Protein AF-A0AAU9IWR4-F1 (afdb_monomer_lite)

Radius of gyration: 35.91 Å; chains: 1; bounding box: 91×92×121 Å

Organism: NCBI:txid1481888

Foldseek 3Di:
DVVVVVVVVVVVVVVVVCVVVVCVDPVNVPDDPVVVCVCPPVVNVVVVVVVVVQVVVLCLDDPPVPDDDCPLVNDDQDDQDDVVVLLVLLLLQPADQQPPDPSHDAFQEEEEEAFPLLCRVVNNVVSVVVQQPDPPPVDGFAEQEDEVVVLPQLAPVSVLVVNLCSLLLSCLLQQCDDDPNHGLDFLVNLVCLVVVVDPQLVVVVLLLVQLVCCLVVHADQPDDVVLSVQSVVLSVVQVPDDPVDRRDSPCLQSQLLSRLVVPVVHPDSRSSSSSSSLSSVVRSVQVVQLVVDDPVCVVDSDDLSLSSVVSSQSSLCVQQQLHPPRDPPSPDDGHRYEYEYHALCVLVVNPNHPCSSVVNVLSVCVVRFDPDPHRSGHHYYYYHHLCCCLQPVSCVVNVHDSPRHHYHHRHAADDLVSQCVSCVSRHPSVLSVLCCVQFNRSSSSVCLLRCCQSVPPDPRRRNVCVSLLHDPSSVVVLVLVVVLVVCLCVDPLCVVCVVVVNSVLASLLVLVVCLVQLFKFAQPDPNNVVQCSRSSNVSCSVSSQWDQDNPRRMIGGSTSVSSSSSVVVSVVVVVVDDPVRVVVSVVCCVPPGDDPPPGRPPVVVVVVVVVVVVVVVPDDDPPVDDPDPDDDDDPVPDDPDDPDPPPDPPFDWDQDPVGDTDGDDDVCCVVCVVVVVVVCVVVDDDPPPPPDPPPCVVDDDDDQDPVNVVVVVVVVVPDPPDPDDDPPVPPVVPPCPPVVVLVVLVVVVCVVVVVCPPDDDDSVVSVVVVVVVVVVVVVVD

Sequence (781 aa):
MRLLKEVFQSAGRQLKKFRREFYKHPYFQSLGPKEMRVRMSWAKLADGHRIMEALFWSGWIRFSGHEKAVGKDAFYWPFYSNPRYNREITKFMFSFRAEDSSNRNINNLMIITGPESAGKSWLLKHNLEKFRKATPNKINPFLVYMDLKSCHSLSFDTFLDNYENTFIDYLSARSVEMFKNQQVLTPESVFDVFFFNHDKLYHELKLFEILQHAVKGEGLLWIDEERREAVRNILGKWGNRKYKETPIFDSWNELCKALAPQYKELESQHAREVKSAFSIFRSLLIQEEHDEAPPAYEASLYRTGLKMHDFLLDVMNLIGGYHQMSSTEENIEYPHALIVLENLQSLTHLETCENRAKNFFEHLAVRLYNEEAWRDHIPVIIESNDNVYFNTLIYDDLSIFETSFTSIEWKGVETNSDIQNWLQHIFNERHSEIIAKEIGGNIHHLRIFTEGIINSKEKEPNFLVHLKCKGKEWDEEYNKFLHKVNSLYLRDEVAHLVEKNTIDHTIFNTMENFIWAIGEIRTPEAVGEEIKNMSIMRAMLKAGLLYDEKHNEYMQVSSHVYHHFFKRYTAEIWKKMSIVDKIDYRMWRVFNGFRWVGLRIKGNREEHQRFETIKTQRDWDEDLYSFNLGKREDPRRFSRYRMMDGKLNNMPAHYGPRGRWKLILSPRVLFMGPFLAFAHGIMGYPYKWLHQPYQYMKEGSTEVSPVTRWIKWLHRRRVVPSILPDYNAEFYGGQFKDEFEKGLLKIAYMDNNPQMVTRTIKWRYVRKWAKNLREQLKNKS

Structure (mmCIF, N/CA/C/O backbone):
data_AF-A0AAU9IWR4-F1
#
_entry.id   AF-A0AAU9IWR4-F1
#
loop_
_atom_site.group_PDB
_atom_site.id
_atom_site.type_symbol
_atom_site.label_atom_id
_atom_site.label_alt_id
_atom_site.label_comp_id
_atom_site.label_asym_id
_atom_site.label_entity_id
_atom_site.label_seq_id
_atom_site.pdbx_PDB_ins_code
_atom_site.Cartn_x
_atom_site.Cartn_y
_atom_site.Cartn_z
_atom_site.occupancy
_atom_site.B_iso_or_equiv
_atom_site.auth_seq_id
_atom_site.auth_comp_id
_atom_site.auth_asym_id
_atom_site.auth_atom_id
_atom_site.pdbx_PDB_model_num
ATOM 1 N N . MET A 1 1 ? -20.500 9.452 69.861 1.00 42.75 1 MET A N 1
ATOM 2 C CA . MET A 1 1 ? -20.162 10.895 69.739 1.00 42.75 1 MET A CA 1
ATOM 3 C C . MET A 1 1 ? -18.664 11.207 69.820 1.00 42.75 1 MET A C 1
ATOM 5 O O . MET A 1 1 ? -18.196 11.967 68.983 1.00 42.75 1 MET A O 1
ATOM 9 N N . ARG A 1 2 ? -17.892 10.637 70.762 1.00 39.75 2 ARG A N 1
ATOM 10 C CA . ARG A 1 2 ? -16.442 10.908 70.917 1.00 39.75 2 ARG A CA 1
ATOM 11 C C . ARG A 1 2 ? -15.610 10.590 69.657 1.00 39.75 2 ARG A C 1
ATOM 13 O O . ARG A 1 2 ? -14.862 11.442 69.200 1.00 39.75 2 ARG A O 1
ATOM 20 N N . LEU A 1 3 ? -15.872 9.440 69.029 1.00 34.50 3 LEU A N 1
ATOM 21 C CA . LEU A 1 3 ? -15.207 8.996 67.794 1.00 34.50 3 LEU A CA 1
ATOM 22 C C . LEU A 1 3 ? -15.456 9.941 66.600 1.00 34.50 3 LEU A C 1
ATOM 24 O O . LEU A 1 3 ? -14.546 10.284 65.858 1.00 34.50 3 LEU A O 1
ATOM 28 N N . LEU A 1 4 ? -16.693 10.424 66.447 1.00 35.47 4 LEU A N 1
ATOM 29 C CA . LEU A 1 4 ? -17.072 11.384 65.402 1.00 35.47 4 LEU A CA 1
ATOM 30 C C . LEU A 1 4 ? -16.362 12.730 65.593 1.00 35.47 4 LEU A C 1
ATOM 32 O O . LEU A 1 4 ? -15.882 13.320 64.629 1.00 35.47 4 LEU A O 1
ATOM 36 N N . LYS A 1 5 ? -16.233 13.189 66.843 1.00 46.84 5 LYS A N 1
ATOM 37 C CA . LYS A 1 5 ? -15.509 14.421 67.179 1.00 46.84 5 LYS A CA 1
ATOM 38 C C . LYS A 1 5 ? -14.016 14.304 66.849 1.00 46.84 5 LYS A C 1
ATOM 40 O O . LYS A 1 5 ? -13.448 15.249 66.309 1.00 46.84 5 LYS A O 1
ATOM 45 N N . GLU A 1 6 ? -13.402 13.150 67.098 1.00 44.50 6 GLU A N 1
ATOM 46 C CA . GLU A 1 6 ? -12.001 12.882 66.743 1.00 44.50 6 GLU A CA 1
ATOM 47 C C . GLU A 1 6 ? -11.782 12.783 65.230 1.00 44.50 6 GLU A C 1
ATOM 49 O O . GLU A 1 6 ? -10.820 13.358 64.720 1.00 44.50 6 GLU A O 1
ATOM 54 N N . VAL A 1 7 ? -12.706 12.157 64.494 1.00 43.25 7 VAL A N 1
ATOM 55 C CA . VAL A 1 7 ? -12.673 12.107 63.023 1.00 43.25 7 VAL A CA 1
ATOM 56 C C . VAL A 1 7 ? -12.774 13.515 62.428 1.00 43.25 7 VAL A C 1
ATOM 58 O O . VAL A 1 7 ? -11.948 13.879 61.592 1.00 43.25 7 VAL A O 1
ATOM 61 N N . PHE A 1 8 ? -13.697 14.356 62.907 1.00 42.75 8 PHE A N 1
ATOM 62 C CA . PHE A 1 8 ? -13.815 15.743 62.440 1.00 42.75 8 PHE A CA 1
ATOM 63 C C . PHE A 1 8 ? -12.611 16.610 62.824 1.00 42.75 8 PHE A C 1
ATOM 65 O O . PHE A 1 8 ? -12.175 17.450 62.037 1.00 42.75 8 PHE A O 1
ATOM 72 N N . GLN A 1 9 ? -12.019 16.396 64.001 1.00 48.06 9 GLN A N 1
ATOM 73 C CA . GLN A 1 9 ? -10.803 17.102 64.411 1.00 48.06 9 GLN A CA 1
ATOM 74 C C . GLN A 1 9 ? -9.561 16.641 63.640 1.00 48.06 9 GLN A C 1
ATOM 76 O O . GLN A 1 9 ? -8.664 17.450 63.397 1.00 48.06 9 GLN A O 1
ATOM 81 N N . SER A 1 10 ? -9.485 15.366 63.259 1.00 41.72 10 SER A N 1
ATOM 82 C CA . SER A 1 10 ? -8.408 14.830 62.424 1.00 41.72 10 SER A CA 1
ATOM 83 C C . SER A 1 10 ? -8.534 15.333 60.984 1.00 41.72 10 SER A C 1
ATOM 85 O O . SER A 1 10 ? -7.574 15.876 60.436 1.00 41.72 10 SER A O 1
ATOM 87 N N . ALA A 1 11 ? -9.748 15.306 60.423 1.00 38.31 11 ALA A N 1
ATOM 88 C CA . ALA A 1 11 ? -10.059 15.894 59.122 1.00 38.31 11 ALA A CA 1
ATOM 89 C C . ALA A 1 11 ? -9.767 17.403 59.098 1.00 38.31 11 ALA A C 1
ATOM 91 O O . ALA A 1 11 ? -9.121 17.892 58.177 1.00 38.31 11 ALA A O 1
ATOM 92 N N . GLY A 1 12 ? -10.142 18.139 60.150 1.00 43.28 12 GLY A N 1
ATOM 93 C CA . GLY A 1 12 ? -9.833 19.562 60.294 1.00 43.28 12 GLY A CA 1
ATOM 94 C C . GLY A 1 12 ? -8.331 19.850 60.380 1.00 43.28 12 GLY A C 1
ATOM 95 O O . GLY A 1 12 ? -7.862 20.821 59.787 1.00 43.28 12 GLY A O 1
ATOM 96 N N . ARG A 1 13 ? -7.553 18.995 61.061 1.00 49.06 13 ARG A N 1
ATOM 97 C CA . ARG A 1 13 ? -6.082 19.089 61.122 1.00 49.06 13 ARG A CA 1
ATOM 98 C C . ARG A 1 13 ? -5.434 18.808 59.767 1.00 49.06 13 ARG A C 1
ATOM 100 O O . ARG A 1 13 ? -4.553 19.568 59.363 1.00 49.06 13 ARG A O 1
ATOM 107 N N . GLN A 1 14 ? -5.903 17.792 59.042 1.00 41.22 14 GLN A N 1
ATOM 108 C CA . GLN A 1 14 ? -5.443 17.501 57.683 1.00 41.22 14 GLN A CA 1
ATOM 109 C C . GLN A 1 14 ? -5.806 18.623 56.706 1.00 41.22 14 GLN A C 1
ATOM 111 O O . GLN A 1 14 ? -4.945 19.043 55.944 1.00 41.22 14 GLN A O 1
ATOM 116 N N . LEU A 1 15 ? -7.006 19.208 56.797 1.00 41.53 15 LEU A N 1
ATOM 117 C CA . LEU A 1 15 ? -7.405 20.362 55.980 1.00 41.53 15 LEU A CA 1
ATOM 118 C C . LEU A 1 15 ? -6.552 21.606 56.270 1.00 41.53 15 LEU A C 1
ATOM 120 O O . LEU A 1 15 ? -6.244 22.380 55.365 1.00 41.53 15 LEU A O 1
ATOM 124 N N . LYS A 1 16 ? -6.157 21.812 57.534 1.00 46.56 16 LYS A N 1
ATOM 125 C CA . LYS A 1 16 ? -5.281 22.922 57.948 1.00 46.56 16 LYS A CA 1
ATOM 126 C C . LYS A 1 16 ? -3.847 22.727 57.452 1.00 46.56 16 LYS A C 1
ATOM 128 O O . LYS A 1 16 ? -3.220 23.703 57.043 1.00 46.56 16 LYS A O 1
ATOM 133 N N . LYS A 1 17 ? -3.347 21.485 57.477 1.00 45.41 17 LYS A N 1
ATOM 134 C CA . LYS A 1 17 ? -2.038 21.109 56.921 1.00 45.41 17 LYS A CA 1
ATOM 135 C C . LYS A 1 17 ? -2.038 21.255 55.399 1.00 45.41 17 LYS A C 1
ATOM 137 O O . LYS A 1 17 ? -1.175 21.946 54.871 1.00 45.41 17 LYS A O 1
ATOM 142 N N . PHE A 1 18 ? -3.081 20.743 54.742 1.00 43.72 18 PHE A N 1
ATOM 143 C CA . PHE A 1 18 ? -3.319 20.910 53.313 1.00 43.72 18 PHE A CA 1
ATOM 144 C C . PHE A 1 18 ? -3.345 22.393 52.951 1.00 43.72 18 PHE A C 1
ATOM 146 O O . PHE A 1 18 ? -2.505 22.807 52.179 1.00 43.72 18 PHE A O 1
ATOM 153 N N . ARG A 1 19 ? -4.159 23.245 53.596 1.00 47.81 19 ARG A N 1
ATOM 154 C CA . ARG A 1 19 ? -4.144 24.705 53.350 1.00 47.81 19 ARG A CA 1
ATOM 155 C C . ARG A 1 19 ? -2.747 25.322 53.483 1.00 47.81 19 ARG A C 1
ATOM 157 O O . ARG A 1 19 ? -2.350 26.083 52.612 1.00 47.81 19 ARG A O 1
ATOM 164 N N . ARG A 1 20 ? -1.992 25.008 54.542 1.00 50.09 20 ARG A N 1
ATOM 165 C CA . ARG A 1 20 ? -0.653 25.590 54.771 1.00 50.09 20 ARG A CA 1
ATOM 166 C C . ARG A 1 20 ? 0.386 25.184 53.724 1.00 50.09 20 ARG A C 1
ATOM 168 O O . ARG A 1 20 ? 1.248 25.999 53.412 1.00 50.09 20 ARG A O 1
ATOM 175 N N . GLU A 1 21 ? 0.320 23.960 53.212 1.00 48.56 21 GLU A N 1
ATOM 176 C CA . GLU A 1 21 ? 1.231 23.469 52.166 1.00 48.56 21 GLU A CA 1
ATOM 177 C C . GLU A 1 21 ? 0.740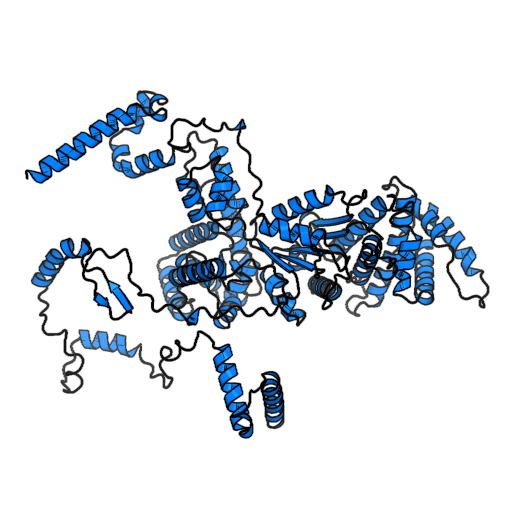 23.849 50.757 1.00 48.56 21 GLU A C 1
ATOM 179 O O . GLU A 1 21 ? 1.536 24.211 49.898 1.00 48.56 21 GLU A O 1
ATOM 184 N N . PHE A 1 22 ? -0.574 23.904 50.551 1.00 48.25 22 PHE A N 1
ATOM 185 C CA . PHE A 1 22 ? -1.238 24.266 49.298 1.00 48.25 22 PHE A CA 1
ATOM 186 C C . PHE A 1 22 ? -0.957 25.717 48.877 1.00 48.25 22 PHE A C 1
ATOM 188 O O . PHE A 1 22 ? -0.695 25.966 47.707 1.00 48.25 22 PHE A O 1
ATOM 195 N N . TYR A 1 23 ? -0.894 26.677 49.813 1.00 46.94 23 TYR A N 1
ATOM 196 C CA . TYR A 1 23 ? -0.495 28.065 49.500 1.00 46.94 23 TYR A CA 1
ATOM 197 C C . TYR A 1 23 ? 0.998 28.234 49.165 1.00 46.94 23 TYR A C 1
ATOM 199 O O . TYR A 1 23 ? 1.390 29.275 48.641 1.00 46.94 23 TYR A O 1
ATOM 207 N N . LYS A 1 24 ? 1.842 27.240 49.467 1.00 45.66 24 LYS A N 1
ATOM 208 C CA . LYS A 1 24 ? 3.279 27.269 49.144 1.00 45.66 24 LYS A CA 1
ATOM 209 C C . LYS A 1 24 ? 3.596 26.676 47.771 1.00 45.66 24 LYS A C 1
ATOM 211 O O . LYS A 1 24 ? 4.747 26.714 47.354 1.00 45.66 24 LYS A O 1
ATOM 216 N N . HIS A 1 25 ? 2.600 26.135 47.074 1.00 45.56 25 HIS A N 1
ATOM 217 C CA . HIS A 1 25 ? 2.794 25.552 45.756 1.00 45.56 25 HIS A CA 1
ATOM 218 C C . HIS A 1 25 ? 2.997 26.663 44.700 1.00 45.56 25 HIS A C 1
ATOM 220 O O . HIS A 1 25 ? 2.195 27.604 44.668 1.00 45.56 25 HIS A O 1
ATOM 226 N N . PRO A 1 26 ? 3.997 26.556 43.802 1.00 44.19 26 PRO A N 1
ATOM 227 C CA . PRO A 1 26 ? 4.338 27.600 42.824 1.00 44.19 26 PRO A CA 1
ATOM 228 C C . PRO A 1 26 ? 3.153 28.079 41.968 1.00 44.19 26 PRO A C 1
ATOM 230 O O . PRO A 1 26 ? 3.001 29.270 41.713 1.00 44.19 26 PRO A O 1
ATOM 233 N N . TYR A 1 27 ? 2.243 27.165 41.610 1.00 45.75 27 TYR A N 1
ATOM 234 C CA . TYR A 1 27 ? 0.993 27.482 40.902 1.00 45.75 27 TYR A CA 1
ATOM 235 C C . TYR A 1 27 ? 0.122 28.514 41.645 1.00 45.75 27 TYR A C 1
ATOM 237 O O . TYR A 1 27 ? -0.344 29.482 41.050 1.00 45.75 27 TYR A O 1
ATOM 245 N N . PHE A 1 28 ? -0.064 28.371 42.961 1.00 46.31 28 PHE A N 1
ATOM 246 C CA . PHE A 1 28 ? -0.922 29.272 43.741 1.00 46.31 28 PHE A CA 1
ATOM 247 C C . PHE A 1 28 ? -0.252 30.598 44.091 1.00 46.31 28 PHE A C 1
ATOM 249 O O . PHE A 1 28 ? -0.954 31.567 44.366 1.00 46.31 28 PHE A O 1
ATOM 256 N N . GLN A 1 29 ? 1.079 30.651 44.043 1.00 48.44 29 GLN A N 1
ATOM 257 C CA . GLN A 1 29 ? 1.839 31.895 44.172 1.00 48.44 29 GLN A CA 1
ATOM 258 C C . GLN A 1 29 ? 1.747 32.763 42.909 1.00 48.44 29 GLN A C 1
ATOM 260 O O . GLN A 1 29 ? 1.870 33.979 43.006 1.00 48.44 29 GLN A O 1
ATOM 265 N N . SER A 1 30 ? 1.484 32.153 41.746 1.00 43.84 30 SER A N 1
ATOM 266 C CA . SER A 1 30 ? 1.306 32.864 40.470 1.00 43.84 30 SER A CA 1
ATOM 267 C C . SER A 1 30 ? -0.070 33.527 40.300 1.00 43.84 30 SER A C 1
ATOM 269 O O . SER A 1 30 ? -0.239 34.375 39.428 1.00 43.84 30 SER A O 1
ATOM 271 N N . LEU A 1 31 ? -1.055 33.171 41.136 1.00 44.12 31 LEU A N 1
ATOM 272 C CA . LEU A 1 31 ? -2.422 33.687 41.049 1.00 44.12 31 LEU A CA 1
ATOM 273 C C . LEU A 1 31 ? -2.608 34.926 41.931 1.00 44.12 31 LEU A C 1
ATOM 275 O O . LEU A 1 31 ? -2.275 34.927 43.117 1.00 44.12 31 LEU A O 1
ATOM 279 N N . GLY A 1 32 ? -3.219 35.974 41.374 1.00 59.28 32 GLY A N 1
ATOM 280 C CA . GLY A 1 32 ? -3.501 37.198 42.121 1.00 59.28 32 GLY A CA 1
ATOM 281 C C . GLY A 1 32 ? -4.521 36.980 43.259 1.00 59.28 32 GLY A C 1
ATOM 282 O O . GLY A 1 32 ? -5.422 36.141 43.141 1.00 59.28 32 GLY A O 1
ATOM 283 N N . PRO A 1 33 ? -4.494 37.781 44.347 1.00 54.53 33 PRO A N 1
ATOM 284 C CA . PRO A 1 33 ? -5.391 37.611 45.501 1.00 54.53 33 PRO A CA 1
ATOM 285 C C . PRO A 1 33 ? -6.890 37.660 45.161 1.00 54.53 33 PRO A C 1
ATOM 287 O O . PRO A 1 33 ? -7.707 37.036 45.842 1.00 54.53 33 PRO A O 1
ATOM 290 N N . LYS A 1 34 ? -7.265 38.401 44.107 1.00 53.62 34 LYS A N 1
ATOM 291 C CA . LYS A 1 34 ? -8.643 38.472 43.592 1.00 53.62 34 LYS A CA 1
ATOM 292 C C . LYS A 1 34 ? -9.045 37.196 42.844 1.00 53.62 34 LYS A C 1
ATOM 294 O O . LYS A 1 34 ? -10.134 36.685 43.090 1.00 53.62 34 LYS A O 1
ATOM 299 N N . GLU A 1 35 ? -8.174 36.641 42.002 1.00 49.44 35 GLU A N 1
ATOM 300 C CA . GLU A 1 35 ? -8.436 35.389 41.271 1.00 49.44 35 GLU A CA 1
ATOM 301 C C . GLU A 1 35 ? -8.562 34.198 42.216 1.00 49.44 35 GLU A C 1
ATOM 303 O O . GLU A 1 35 ? -9.459 33.368 42.062 1.00 49.44 35 GLU A O 1
ATOM 308 N N . MET A 1 36 ? -7.724 34.156 43.252 1.00 52.50 36 MET A N 1
ATOM 309 C CA . MET A 1 36 ? -7.782 33.125 44.283 1.00 52.50 36 MET A CA 1
ATOM 310 C C . MET A 1 36 ? -9.123 33.151 45.033 1.00 52.50 36 MET A C 1
ATOM 312 O O . MET A 1 36 ? -9.721 32.106 45.286 1.00 52.50 36 MET A O 1
ATOM 316 N N . ARG A 1 37 ? -9.653 34.349 45.317 1.00 55.03 37 ARG A N 1
ATOM 317 C CA . ARG A 1 37 ? -10.965 34.541 45.958 1.00 55.03 37 ARG A CA 1
ATOM 318 C C . ARG A 1 37 ? -12.129 34.129 45.047 1.00 55.03 37 ARG A C 1
ATOM 320 O O . ARG A 1 37 ? -13.080 33.515 45.519 1.00 55.03 37 ARG A O 1
ATOM 327 N N . VAL A 1 38 ? -12.031 34.411 43.745 1.00 53.22 38 VAL A N 1
ATOM 328 C CA . VAL A 1 38 ? -13.028 34.027 42.726 1.00 53.22 38 VAL A CA 1
ATOM 329 C C . VAL A 1 38 ? -13.029 32.516 42.461 1.00 53.22 38 VAL A C 1
ATOM 331 O O . VAL A 1 38 ? -14.089 31.930 42.231 1.00 53.22 38 VAL A O 1
ATOM 334 N N . ARG A 1 39 ? -11.862 31.858 42.503 1.00 50.59 39 ARG A N 1
ATOM 335 C CA . ARG A 1 39 ? -11.739 30.398 42.342 1.00 50.59 39 ARG A CA 1
ATOM 336 C C . ARG A 1 39 ? -12.158 29.624 43.604 1.00 50.59 39 ARG A C 1
ATOM 338 O O . ARG A 1 39 ? -12.639 28.505 43.470 1.00 50.59 39 ARG A O 1
ATOM 345 N N . MET A 1 40 ? -12.063 30.225 44.795 1.00 50.75 40 MET A N 1
ATOM 346 C CA . MET A 1 40 ? -12.466 29.623 46.082 1.00 50.75 40 MET A CA 1
ATOM 347 C C . MET A 1 40 ? -13.878 30.006 46.569 1.00 50.75 40 MET A C 1
ATOM 349 O O . MET A 1 40 ? -14.177 29.860 47.756 1.00 50.75 40 MET A O 1
ATOM 353 N N . SER A 1 41 ? -14.767 30.499 45.700 1.00 56.78 41 SER A N 1
ATOM 354 C CA . SER A 1 41 ? -16.156 30.749 46.107 1.00 56.78 41 SER A CA 1
ATOM 355 C C . SER A 1 41 ? -16.853 29.439 46.515 1.00 56.78 41 SER A C 1
ATOM 357 O O . SER A 1 41 ? -16.604 28.379 45.940 1.00 56.78 41 SER A O 1
ATOM 359 N N . TRP A 1 42 ? -17.742 29.495 47.512 1.00 46.75 42 TRP A N 1
ATOM 360 C CA . TRP A 1 42 ? -18.445 28.313 48.038 1.00 46.75 42 TRP A CA 1
ATOM 361 C C . TRP A 1 42 ? -19.226 27.536 46.965 1.00 46.75 42 TRP A C 1
ATOM 363 O O . TRP A 1 42 ? -19.269 26.309 47.009 1.00 46.75 42 TRP A O 1
ATOM 373 N N . ALA A 1 43 ? -19.762 28.233 45.959 1.00 48.38 43 ALA A N 1
ATOM 374 C CA . ALA A 1 43 ? -20.432 27.622 44.811 1.00 48.38 43 ALA A CA 1
ATOM 375 C C . ALA A 1 43 ? -19.481 26.762 43.952 1.00 48.38 43 ALA A C 1
ATOM 377 O O . ALA A 1 43 ? -19.881 25.718 43.452 1.00 48.38 43 ALA A O 1
ATOM 378 N N . LYS A 1 44 ? -18.205 27.154 43.834 1.00 49.41 44 LYS A N 1
ATOM 379 C CA . LYS A 1 44 ? -17.159 26.387 43.138 1.00 49.41 44 LYS A CA 1
ATOM 380 C C . LYS A 1 44 ? -16.558 25.277 44.009 1.00 49.41 44 LYS A C 1
ATOM 382 O O . LYS A 1 44 ? -16.190 24.231 43.492 1.00 49.41 44 LYS A O 1
ATOM 387 N N . LEU A 1 45 ? -16.521 25.463 45.331 1.00 46.03 45 LEU A N 1
ATOM 388 C CA . LEU A 1 45 ? -16.143 24.425 46.304 1.00 46.03 45 LEU A CA 1
ATOM 389 C C . LEU A 1 45 ? -17.150 23.264 46.377 1.00 46.03 45 LEU A C 1
ATOM 391 O O . LEU A 1 45 ? -16.740 22.142 46.666 1.00 46.03 45 LEU A O 1
ATOM 395 N N . ALA A 1 46 ? -18.435 23.501 46.092 1.00 48.66 46 ALA A N 1
ATOM 396 C CA . ALA A 1 46 ? -19.436 22.439 45.940 1.00 48.66 46 ALA A CA 1
ATOM 397 C C . ALA A 1 46 ? -19.165 21.556 44.701 1.00 48.66 46 ALA A C 1
ATOM 399 O O . ALA A 1 46 ? -19.360 20.345 44.752 1.00 48.66 46 ALA A O 1
ATOM 400 N N . ASP A 1 47 ? -18.579 22.136 43.649 1.00 46.66 47 ASP A N 1
ATOM 401 C CA . ASP A 1 47 ? -17.952 21.437 42.515 1.00 46.66 47 ASP A CA 1
ATOM 402 C C . ASP A 1 47 ? -16.501 20.992 42.824 1.00 46.66 47 ASP A C 1
ATOM 404 O O . ASP A 1 47 ? -15.702 20.706 41.928 1.00 46.66 47 ASP A O 1
ATOM 408 N N . GLY A 1 48 ? -16.133 20.910 44.107 1.00 42.47 48 GLY A N 1
ATOM 409 C CA . GLY A 1 48 ? -14.768 20.695 44.585 1.00 42.47 48 GLY A CA 1
ATOM 410 C C . GLY A 1 48 ? -14.102 19.423 44.064 1.00 42.47 48 GLY A C 1
ATOM 411 O O . GLY A 1 48 ? -12.884 19.406 43.935 1.00 42.47 48 GLY A O 1
ATOM 412 N N . HIS A 1 49 ? -14.868 18.397 43.677 1.00 45.75 49 HIS A N 1
ATOM 413 C CA . HIS A 1 49 ? -14.323 17.222 42.988 1.00 45.75 49 HIS A CA 1
ATOM 414 C C . HIS A 1 49 ? -13.724 17.588 41.628 1.00 45.75 49 HIS A C 1
ATOM 416 O O . HIS A 1 49 ? -12.615 17.171 41.325 1.00 45.75 49 HIS A O 1
ATOM 422 N N . ARG A 1 50 ? -14.411 18.421 40.835 1.00 43.12 50 ARG A N 1
ATOM 423 C CA . ARG A 1 50 ? -13.933 18.867 39.519 1.00 43.12 50 ARG A CA 1
ATOM 424 C C . ARG A 1 50 ? -12.755 19.819 39.629 1.00 43.12 50 ARG A C 1
ATOM 426 O O . ARG A 1 50 ? -11.905 19.795 38.756 1.00 43.12 50 ARG A O 1
ATOM 433 N N . ILE A 1 51 ? -12.694 20.638 40.679 1.00 43.31 51 ILE A N 1
ATOM 434 C CA . ILE A 1 51 ? -11.558 21.539 40.925 1.00 43.31 51 ILE A CA 1
ATOM 435 C C . ILE A 1 51 ? -10.357 20.767 41.466 1.00 43.31 51 ILE A C 1
ATOM 437 O O . ILE A 1 51 ? -9.245 21.044 41.049 1.00 43.31 51 ILE A O 1
ATOM 441 N N . MET A 1 52 ? -10.554 19.788 42.349 1.00 46.53 52 MET A N 1
ATOM 442 C CA . MET A 1 52 ? -9.474 18.927 42.842 1.00 46.53 52 MET A CA 1
ATOM 443 C C . MET A 1 52 ? -8.966 17.974 41.760 1.00 46.53 52 MET A C 1
ATOM 445 O O . MET A 1 52 ? -7.760 17.787 41.669 1.00 46.53 52 MET A O 1
ATOM 449 N N . GLU A 1 53 ? -9.845 17.434 40.908 1.00 44.12 53 GLU A N 1
ATOM 450 C CA . GLU A 1 53 ? -9.455 16.753 39.669 1.00 44.12 53 GLU A CA 1
ATOM 451 C C . GLU A 1 53 ? -8.706 17.721 38.764 1.00 44.12 53 GLU A C 1
ATOM 453 O O . GLU A 1 53 ? -7.564 17.455 38.420 1.00 44.12 53 GLU A O 1
ATOM 458 N N . ALA A 1 54 ? -9.291 18.870 38.421 1.00 42.31 54 ALA A N 1
ATOM 459 C CA . ALA A 1 54 ? -8.630 19.848 37.570 1.00 42.31 54 ALA A CA 1
ATOM 460 C C . ALA A 1 54 ? -7.284 20.293 38.145 1.00 42.31 54 ALA A C 1
ATOM 462 O O . ALA A 1 54 ? -6.391 20.480 37.354 1.00 42.31 54 ALA A O 1
ATOM 463 N N . LEU A 1 55 ? -7.091 20.388 39.464 1.00 42.34 55 LEU A N 1
ATOM 464 C CA . LEU A 1 55 ? -5.810 20.716 40.103 1.00 42.34 55 LEU A CA 1
ATOM 465 C C . LEU A 1 55 ? -4.809 19.555 40.115 1.00 42.34 55 LEU A C 1
ATOM 467 O O . LEU A 1 55 ? -3.609 19.789 40.001 1.00 42.34 55 LEU A O 1
ATOM 471 N N . PHE A 1 56 ? -5.280 18.312 40.253 1.00 45.41 56 PHE A N 1
ATOM 472 C CA . PHE A 1 56 ? -4.442 17.119 40.101 1.00 45.41 56 PHE A CA 1
ATOM 473 C C . PHE A 1 56 ? -3.994 16.924 38.645 1.00 45.41 56 PHE A C 1
ATOM 475 O O . PHE A 1 56 ? -2.882 16.456 38.419 1.00 45.41 56 PHE A O 1
ATOM 482 N N . TRP A 1 57 ? -4.841 17.303 37.682 1.00 44.25 57 TRP A N 1
ATOM 483 C CA . TRP A 1 57 ? -4.622 17.131 36.241 1.00 44.25 57 TRP A CA 1
ATOM 484 C C . TRP A 1 57 ? -4.058 18.384 35.543 1.00 44.25 57 TRP A C 1
ATOM 486 O O . TRP A 1 57 ? -3.425 18.254 34.503 1.00 44.25 57 TRP A O 1
ATOM 496 N N . SER A 1 58 ? -4.228 19.593 36.098 1.00 40.12 58 SER A N 1
ATOM 497 C CA . SER A 1 58 ? -3.632 20.848 35.594 1.00 40.12 58 SER A CA 1
ATOM 498 C C . SER A 1 58 ? -2.155 20.968 35.951 1.00 40.12 58 SER A C 1
ATOM 500 O O . SER A 1 58 ? -1.472 21.868 35.466 1.00 40.12 58 SER A O 1
ATOM 502 N N . GLY A 1 59 ? -1.646 20.067 36.795 1.00 44.41 59 GLY A N 1
ATOM 503 C CA . GLY A 1 59 ? -0.223 19.809 36.961 1.00 44.41 59 GLY A CA 1
ATOM 504 C C . GLY A 1 59 ? 0.335 19.076 35.743 1.00 44.41 59 GLY A C 1
ATOM 505 O O . GLY A 1 59 ? 0.783 17.940 35.850 1.00 44.41 59 GLY A O 1
ATOM 506 N N . TRP A 1 60 ? 0.319 19.722 34.577 1.00 46.19 60 TRP A N 1
ATOM 507 C CA . TRP A 1 60 ? 0.956 19.230 33.349 1.00 46.19 60 TRP A CA 1
ATOM 508 C C . TRP A 1 60 ? 2.486 19.106 33.471 1.00 46.19 60 TRP A C 1
ATOM 510 O O . TRP A 1 60 ? 3.142 18.589 32.578 1.00 46.19 60 TRP A O 1
ATOM 520 N N . ILE A 1 61 ? 3.056 19.556 34.591 1.00 43.25 61 ILE A N 1
ATOM 521 C CA . ILE A 1 61 ? 4.479 19.512 34.913 1.00 43.25 61 ILE A CA 1
ATOM 522 C C . ILE A 1 61 ? 4.683 18.475 36.018 1.00 43.25 61 ILE A C 1
ATOM 524 O O . ILE A 1 61 ? 3.950 18.453 37.009 1.00 43.25 61 ILE A O 1
ATOM 528 N N . ARG A 1 62 ? 5.688 17.611 35.833 1.00 42.88 62 ARG A N 1
ATOM 529 C CA . ARG A 1 62 ? 6.139 16.599 36.797 1.00 42.88 62 ARG A CA 1
ATOM 530 C C . ARG A 1 62 ? 6.123 17.161 38.233 1.00 42.88 62 ARG A C 1
ATOM 532 O O . ARG A 1 62 ? 6.735 18.183 38.527 1.00 42.88 62 ARG A O 1
ATOM 539 N N . PHE A 1 63 ? 5.423 16.464 39.133 1.00 35.66 63 PHE A N 1
ATOM 540 C CA . PHE A 1 63 ? 5.165 16.855 40.532 1.00 35.66 63 PHE A CA 1
ATOM 541 C C . PHE A 1 63 ? 6.426 17.043 41.406 1.00 35.66 63 PHE A C 1
ATOM 543 O O . PHE A 1 63 ? 6.306 17.455 42.557 1.00 35.66 63 PHE A O 1
ATOM 550 N N . SER A 1 64 ? 7.627 16.735 40.905 1.00 40.91 64 SER A N 1
ATOM 551 C CA . SER A 1 64 ? 8.861 16.708 41.698 1.00 40.91 64 SER A CA 1
ATOM 552 C C . SER A 1 64 ? 9.468 18.084 41.991 1.00 40.91 64 SER A C 1
ATOM 554 O O . SER A 1 64 ? 10.425 18.152 42.753 1.00 40.91 64 SER A O 1
ATOM 556 N N . GLY A 1 65 ? 8.953 19.184 41.426 1.00 34.78 65 GLY A N 1
ATOM 557 C CA . GLY A 1 65 ? 9.429 20.542 41.743 1.00 34.78 65 GLY A CA 1
ATOM 558 C C . GLY A 1 65 ? 10.890 20.838 41.360 1.00 34.78 65 GLY A C 1
ATOM 559 O O . GLY A 1 65 ? 11.376 21.930 41.643 1.00 34.78 65 GLY A O 1
ATOM 560 N N . HIS A 1 66 ? 11.580 19.901 40.701 1.00 34.69 66 HIS A N 1
ATOM 561 C CA . HIS A 1 66 ? 12.987 20.014 40.302 1.00 34.69 66 HIS A CA 1
ATOM 562 C C . HIS A 1 66 ? 13.202 20.120 38.789 1.00 34.69 66 HIS A C 1
ATOM 564 O O . HIS A 1 66 ? 14.322 20.369 38.353 1.00 34.69 66 HIS A O 1
ATOM 570 N N . GLU A 1 67 ? 12.157 19.978 37.975 1.00 41.22 67 GLU A N 1
ATOM 571 C CA . GLU A 1 67 ? 12.301 19.908 36.521 1.00 41.22 67 GLU A CA 1
ATOM 572 C C . GLU A 1 67 ? 11.568 21.066 35.839 1.00 41.22 67 GLU A C 1
ATOM 574 O O . GLU A 1 67 ? 10.390 21.327 36.091 1.00 41.22 67 GLU A O 1
ATOM 579 N N . LYS A 1 68 ? 12.319 21.814 35.019 1.00 39.34 68 LYS A N 1
ATOM 580 C CA . LYS A 1 68 ? 11.859 23.014 34.310 1.00 39.34 68 LYS A CA 1
ATOM 581 C C . LYS A 1 68 ? 10.681 22.665 33.398 1.00 39.34 68 LYS A C 1
ATOM 583 O O . LYS A 1 68 ? 10.722 21.660 32.695 1.00 39.34 68 LYS A O 1
ATOM 588 N N . ALA A 1 69 ? 9.664 23.528 33.375 1.00 41.62 69 ALA A N 1
ATOM 589 C CA . ALA A 1 69 ? 8.622 23.481 32.357 1.00 41.62 69 ALA A CA 1
ATOM 590 C C . ALA A 1 69 ? 9.277 23.471 30.966 1.00 41.62 69 ALA A C 1
ATOM 592 O O . ALA A 1 69 ? 10.098 24.344 30.671 1.00 41.62 69 ALA A O 1
ATOM 593 N N . VAL A 1 70 ? 8.935 22.487 30.132 1.00 46.41 70 VAL A N 1
ATOM 594 C CA . VAL A 1 70 ? 9.346 22.475 28.726 1.00 46.41 70 VAL A CA 1
ATOM 595 C C . VAL A 1 70 ? 8.614 23.640 28.067 1.00 46.41 70 VAL A C 1
ATOM 597 O O . VAL A 1 70 ? 7.393 23.617 27.927 1.00 46.41 70 VAL A O 1
ATOM 600 N N . GLY A 1 71 ? 9.345 24.716 27.767 1.00 49.88 71 GLY A N 1
ATOM 601 C CA . GLY A 1 71 ? 8.789 25.850 27.035 1.00 49.88 71 GLY A CA 1
ATOM 602 C C . GLY A 1 71 ? 8.256 25.392 25.677 1.00 49.88 71 GLY A C 1
ATOM 603 O O . GLY A 1 71 ? 8.696 24.371 25.151 1.00 49.88 71 GLY A O 1
ATOM 604 N N . LYS A 1 72 ? 7.335 26.160 25.087 1.00 53.31 72 LYS A N 1
ATOM 605 C CA . LYS A 1 72 ? 6.813 25.899 23.733 1.00 53.31 72 LYS A CA 1
ATOM 606 C C . LYS A 1 72 ? 7.940 25.702 22.704 1.00 53.31 72 LYS A C 1
ATOM 608 O O . LYS A 1 72 ? 7.801 24.889 21.800 1.00 53.31 72 LYS A O 1
ATOM 613 N N . ASP A 1 73 ? 9.071 26.371 22.917 1.00 54.12 73 ASP A N 1
ATOM 614 C CA . ASP A 1 73 ? 10.268 26.310 22.071 1.00 54.12 73 ASP A CA 1
ATOM 615 C C . ASP A 1 73 ? 11.090 25.013 22.238 1.00 54.12 73 ASP A C 1
ATOM 617 O O . ASP A 1 73 ? 11.959 24.724 21.424 1.00 54.12 73 ASP A O 1
ATOM 621 N N . ALA A 1 74 ? 10.823 24.217 23.279 1.00 54.97 74 ALA A N 1
ATOM 622 C CA . ALA A 1 74 ? 11.468 22.928 23.544 1.00 54.97 74 ALA A CA 1
ATOM 623 C C . ALA A 1 74 ? 10.562 21.722 23.209 1.00 54.97 74 ALA A C 1
ATOM 625 O O . ALA A 1 74 ? 10.963 20.572 23.403 1.00 54.97 74 ALA A O 1
ATOM 626 N N . PHE A 1 75 ? 9.348 21.967 22.702 1.00 62.75 75 PHE A N 1
ATOM 627 C CA . PHE A 1 75 ? 8.467 20.916 22.202 1.00 62.75 75 PHE A CA 1
ATOM 628 C C . PHE A 1 75 ? 8.931 20.434 20.826 1.00 62.75 75 PHE A C 1
ATOM 630 O O . PHE A 1 75 ? 9.052 21.212 19.882 1.00 62.75 75 PHE A O 1
ATOM 637 N N . TYR A 1 76 ? 9.106 19.122 20.699 1.00 68.56 76 TYR A N 1
ATOM 638 C CA . TYR A 1 76 ? 9.188 18.447 19.413 1.00 68.56 76 TYR A CA 1
ATOM 639 C C . TYR A 1 76 ? 8.320 17.191 19.450 1.00 68.56 76 TYR A C 1
ATOM 641 O O . TYR A 1 76 ? 8.229 16.506 20.477 1.00 68.56 76 TYR A O 1
ATOM 649 N N . TRP A 1 77 ? 7.671 16.896 18.324 1.00 68.81 77 TRP A N 1
ATOM 650 C CA . TRP A 1 77 ? 6.989 15.622 18.143 1.00 68.81 77 TRP A CA 1
ATOM 651 C C . TRP A 1 77 ? 8.054 14.546 17.911 1.00 68.81 77 TRP A C 1
ATOM 653 O O . TRP A 1 77 ? 8.776 14.633 16.912 1.00 68.81 77 TRP A O 1
ATOM 663 N N . PRO A 1 78 ? 8.237 13.573 18.820 1.00 66.12 78 PRO A N 1
ATOM 664 C CA . PRO A 1 78 ? 9.345 12.643 18.692 1.00 66.12 78 PRO A CA 1
ATOM 665 C C . PRO A 1 78 ? 9.060 11.617 17.605 1.00 66.12 78 PRO A C 1
ATOM 667 O O . PRO A 1 78 ? 7.912 11.267 17.331 1.00 66.12 78 PRO A O 1
ATOM 670 N N . PHE A 1 79 ? 10.123 11.050 17.047 1.00 68.88 79 PHE A N 1
ATOM 671 C CA . PHE A 1 79 ? 10.000 9.925 16.139 1.00 68.88 79 PHE A CA 1
ATOM 672 C C . PHE A 1 79 ? 9.728 8.630 16.930 1.00 68.88 79 PHE A C 1
ATOM 674 O O . PHE A 1 79 ? 10.637 8.094 17.560 1.00 68.88 79 PHE A O 1
ATOM 681 N N . TYR A 1 80 ? 8.492 8.108 16.907 1.00 76.62 80 TYR A N 1
ATOM 682 C CA . TYR A 1 80 ? 8.198 6.749 17.379 1.00 76.62 80 TYR A CA 1
ATOM 683 C C . TYR A 1 80 ? 8.791 5.666 16.464 1.00 76.62 80 TYR A C 1
ATOM 685 O O . TYR A 1 80 ? 8.178 5.209 15.510 1.00 76.62 80 TYR A O 1
ATOM 693 N N . SER A 1 81 ? 9.995 5.203 16.763 1.00 73.56 81 SER A N 1
ATOM 694 C CA . SER A 1 81 ? 10.586 4.062 16.065 1.00 73.56 81 SER A CA 1
ATOM 695 C C . SER A 1 81 ? 10.337 2.799 16.885 1.00 73.56 81 SER A C 1
ATOM 697 O O . SER A 1 81 ? 10.834 2.721 18.006 1.00 73.56 81 SER A O 1
ATOM 699 N N . ASN A 1 82 ? 9.650 1.796 16.336 1.00 80.44 82 ASN A N 1
ATOM 700 C CA . ASN A 1 82 ? 9.692 0.458 16.923 1.00 80.44 82 ASN A CA 1
ATOM 701 C C . ASN A 1 82 ? 10.909 -0.292 16.342 1.00 80.44 82 ASN A C 1
ATOM 703 O O . ASN A 1 82 ? 10.947 -0.530 15.127 1.00 80.44 82 ASN A O 1
ATOM 707 N N . PRO A 1 83 ? 11.918 -0.650 17.160 1.00 83.00 83 PRO A N 1
ATOM 708 C CA . PRO A 1 83 ? 13.136 -1.291 16.672 1.00 83.00 83 PRO A CA 1
ATOM 709 C C . PRO A 1 83 ? 12.881 -2.614 15.947 1.00 83.00 83 PRO A C 1
ATOM 711 O O . PRO A 1 83 ? 13.584 -2.903 14.982 1.00 83.00 83 PRO A O 1
ATOM 714 N N . ARG A 1 84 ? 11.862 -3.381 16.364 1.00 85.31 84 ARG A N 1
ATOM 715 C CA . ARG A 1 84 ? 11.501 -4.667 15.752 1.00 85.31 84 ARG A CA 1
ATOM 716 C C . ARG A 1 84 ? 11.070 -4.475 14.302 1.00 85.31 84 ARG A C 1
ATOM 718 O O . ARG A 1 84 ? 11.699 -5.016 13.403 1.00 85.31 84 ARG A O 1
ATOM 725 N N . TYR A 1 85 ? 10.054 -3.647 14.064 1.00 88.69 85 TYR A N 1
ATOM 726 C CA . TYR A 1 85 ? 9.560 -3.397 12.708 1.00 88.69 85 TYR A CA 1
ATOM 727 C C . TYR A 1 85 ? 10.607 -2.707 11.829 1.00 88.69 85 TYR A C 1
ATOM 729 O O . TYR A 1 85 ? 10.757 -3.061 10.665 1.00 88.69 85 TYR A O 1
ATOM 737 N N . ASN A 1 86 ? 11.388 -1.776 12.387 1.00 88.25 86 ASN A N 1
ATOM 738 C CA . ASN A 1 86 ? 12.496 -1.163 11.653 1.00 88.25 86 ASN A CA 1
ATOM 739 C C . ASN A 1 86 ? 13.543 -2.196 11.226 1.00 88.25 86 ASN A C 1
ATOM 741 O O . ASN A 1 86 ? 14.024 -2.122 10.098 1.00 88.25 86 ASN A O 1
ATOM 745 N N . ARG A 1 87 ? 13.896 -3.146 12.103 1.00 87.00 87 ARG A N 1
ATOM 746 C CA . ARG A 1 87 ? 14.829 -4.233 11.783 1.00 87.00 87 ARG A CA 1
ATOM 747 C C . ARG A 1 87 ? 14.295 -5.077 10.631 1.00 87.00 87 ARG A C 1
ATOM 749 O O . ARG A 1 87 ? 15.037 -5.289 9.681 1.00 87.00 87 ARG A O 1
ATOM 756 N N . GLU A 1 88 ? 13.029 -5.484 10.679 1.00 87.56 88 GLU A N 1
ATOM 757 C CA . GLU A 1 88 ? 12.420 -6.313 9.629 1.00 87.56 88 GLU A CA 1
ATOM 758 C C . GLU A 1 88 ? 12.319 -5.585 8.285 1.00 87.56 88 GLU A C 1
ATOM 760 O O . GLU A 1 88 ? 12.740 -6.121 7.260 1.00 87.56 88 GLU A O 1
ATOM 765 N N . ILE A 1 89 ? 11.844 -4.335 8.281 1.00 92.25 89 ILE A N 1
ATOM 766 C CA . ILE A 1 89 ? 11.758 -3.521 7.061 1.00 92.25 89 ILE A CA 1
ATOM 767 C C . ILE A 1 89 ? 13.158 -3.300 6.479 1.00 92.25 89 ILE A C 1
ATOM 769 O O . ILE A 1 89 ? 13.381 -3.530 5.294 1.00 92.25 89 ILE A O 1
ATOM 773 N N . THR A 1 90 ? 14.126 -2.911 7.313 1.00 89.06 90 THR A N 1
ATOM 774 C CA . THR A 1 90 ? 15.515 -2.692 6.877 1.00 89.06 90 THR A CA 1
ATOM 775 C C . THR A 1 90 ? 16.121 -3.986 6.327 1.00 89.06 90 THR A C 1
ATOM 777 O O . THR A 1 90 ? 16.691 -3.977 5.239 1.00 89.06 90 THR A O 1
ATOM 780 N N . LYS A 1 91 ? 15.954 -5.121 7.019 1.00 86.38 91 LYS A N 1
ATOM 781 C CA . LYS A 1 91 ? 16.438 -6.429 6.553 1.00 86.38 91 LYS A CA 1
ATOM 782 C C . LYS A 1 91 ? 15.831 -6.798 5.197 1.00 86.38 91 LYS A C 1
ATOM 784 O O . LYS A 1 91 ? 16.539 -7.284 4.323 1.00 86.38 91 LYS A O 1
ATOM 789 N N . PHE A 1 92 ? 14.538 -6.546 5.000 1.00 90.44 92 PHE A N 1
ATOM 790 C CA . PHE A 1 92 ? 13.868 -6.802 3.727 1.00 90.44 92 PHE A CA 1
ATOM 791 C C . PHE A 1 92 ? 14.389 -5.911 2.590 1.00 90.44 92 PHE A C 1
ATOM 793 O O . PHE A 1 92 ? 14.601 -6.411 1.483 1.00 90.44 92 PHE A O 1
ATOM 800 N N . MET A 1 93 ? 14.639 -4.626 2.863 1.00 90.75 93 MET A N 1
ATOM 801 C CA . MET A 1 93 ? 15.155 -3.657 1.886 1.00 90.75 93 MET A CA 1
ATOM 802 C C . MET A 1 93 ? 16.597 -3.956 1.446 1.00 90.75 93 MET A C 1
ATOM 804 O O . MET A 1 93 ? 16.918 -3.805 0.272 1.00 90.75 93 MET A O 1
ATOM 808 N N . PHE A 1 94 ? 17.461 -4.385 2.371 1.00 83.38 94 PHE A N 1
ATOM 809 C CA . PHE A 1 94 ? 18.902 -4.564 2.135 1.00 83.38 94 PHE A CA 1
ATOM 810 C C . PHE A 1 94 ? 19.351 -6.023 1.994 1.00 83.38 94 PHE A C 1
ATOM 812 O O . PHE A 1 94 ? 20.545 -6.298 2.095 1.00 83.38 94 PHE A O 1
ATOM 819 N N . SER A 1 95 ? 18.431 -6.968 1.789 1.00 67.31 95 SER A N 1
ATOM 820 C CA . SER A 1 95 ? 18.795 -8.387 1.703 1.00 67.31 95 SER A CA 1
ATOM 821 C C . SER A 1 95 ? 19.874 -8.630 0.649 1.00 67.31 95 SER A C 1
ATOM 823 O O . SER A 1 95 ? 19.724 -8.239 -0.510 1.00 67.31 95 SER A O 1
ATOM 825 N N . PHE A 1 96 ? 20.934 -9.319 1.061 1.00 66.75 96 PHE A N 1
ATOM 826 C CA . PHE A 1 96 ? 22.020 -9.739 0.185 1.00 66.75 96 PHE A CA 1
ATOM 827 C C . PHE A 1 96 ? 21.661 -11.041 -0.529 1.00 66.75 96 PHE A C 1
ATOM 829 O O . PHE A 1 96 ? 20.932 -11.875 0.012 1.00 66.75 96 PHE A O 1
ATOM 836 N N . ARG A 1 97 ? 22.191 -11.204 -1.744 1.00 66.06 97 ARG A N 1
ATOM 837 C CA . ARG A 1 97 ? 22.055 -12.440 -2.525 1.00 66.06 97 ARG A CA 1
ATOM 838 C C . ARG A 1 97 ? 22.924 -13.578 -2.031 1.00 66.06 97 ARG A C 1
ATOM 840 O O . ARG A 1 97 ? 22.554 -14.729 -2.222 1.00 66.06 97 ARG A O 1
ATOM 847 N N . ALA A 1 98 ? 24.083 -13.239 -1.470 1.00 66.19 98 ALA A N 1
ATOM 848 C CA . ALA A 1 98 ? 25.090 -14.217 -1.106 1.00 66.19 98 ALA A CA 1
ATOM 849 C C . ALA A 1 98 ? 24.480 -15.264 -0.168 1.00 66.19 98 ALA A C 1
ATOM 851 O O . ALA A 1 98 ? 23.815 -14.917 0.818 1.00 66.19 98 ALA A O 1
ATOM 852 N N . GLU A 1 99 ? 24.653 -16.540 -0.516 1.00 65.19 99 GLU A N 1
ATOM 853 C CA . GLU A 1 99 ? 23.965 -17.632 0.169 1.00 65.19 99 GLU A CA 1
ATOM 854 C C . GLU A 1 99 ? 24.340 -17.728 1.650 1.00 65.19 99 GLU A C 1
ATOM 856 O O . GLU A 1 99 ? 23.514 -18.141 2.467 1.00 65.19 99 GLU A O 1
ATOM 861 N N . ASP A 1 100 ? 25.560 -17.303 1.974 1.00 67.12 100 ASP A N 1
ATOM 862 C CA . ASP A 1 100 ? 26.196 -17.282 3.287 1.00 67.12 100 ASP A CA 1
ATOM 863 C C . ASP A 1 100 ? 25.852 -16.037 4.127 1.00 67.12 100 ASP A C 1
ATOM 865 O O . ASP A 1 100 ? 26.220 -15.957 5.303 1.00 67.12 100 ASP A O 1
ATOM 869 N N . SER A 1 101 ? 25.119 -15.066 3.571 1.00 67.25 101 SER A N 1
ATOM 870 C CA . SER A 1 101 ? 24.772 -13.844 4.295 1.00 67.25 101 SER A CA 1
ATOM 871 C C . SER A 1 101 ? 23.773 -14.110 5.422 1.00 67.25 101 SER A C 1
ATOM 873 O O . SER A 1 101 ? 22.640 -14.545 5.207 1.00 67.25 101 SER A O 1
ATOM 875 N N . SER A 1 102 ? 24.135 -13.721 6.645 1.00 65.56 102 SER A N 1
ATOM 876 C CA . SER A 1 102 ? 23.237 -13.758 7.811 1.00 65.56 102 SER A CA 1
ATOM 877 C C . SER A 1 102 ? 22.037 -12.801 7.697 1.00 65.56 102 SER A C 1
ATOM 879 O O . SER A 1 102 ? 21.044 -12.958 8.410 1.00 65.56 102 SER A O 1
ATOM 881 N N . ASN A 1 103 ? 22.092 -11.833 6.773 1.00 66.94 103 ASN A N 1
ATOM 882 C CA . ASN A 1 103 ? 21.019 -10.878 6.480 1.00 66.94 103 ASN A CA 1
ATOM 883 C C . ASN A 1 103 ? 20.176 -11.267 5.254 1.00 66.94 103 ASN A C 1
ATOM 885 O O . ASN A 1 103 ? 19.499 -10.416 4.675 1.00 66.94 103 ASN A O 1
ATOM 889 N N . ARG A 1 104 ? 20.181 -12.547 4.876 1.00 70.00 104 ARG A N 1
ATOM 890 C CA . ARG A 1 104 ? 19.357 -13.077 3.789 1.00 70.00 104 ARG A CA 1
ATOM 891 C C . ARG A 1 104 ? 17.863 -13.000 4.119 1.00 70.00 104 ARG A C 1
ATOM 893 O O . ARG A 1 104 ? 17.422 -13.245 5.248 1.00 70.00 104 ARG A O 1
ATOM 900 N N . ASN A 1 105 ? 17.085 -12.644 3.111 1.00 76.75 105 ASN A N 1
ATOM 901 C CA . ASN A 1 105 ? 15.633 -12.655 3.084 1.00 76.75 105 ASN A CA 1
ATOM 902 C C . ASN A 1 105 ? 15.207 -13.409 1.826 1.00 76.75 105 ASN A C 1
ATOM 904 O O . ASN A 1 105 ? 15.794 -13.195 0.775 1.00 76.75 105 ASN A O 1
ATOM 908 N N . ILE A 1 106 ? 14.225 -14.293 1.950 1.00 80.75 106 ILE A N 1
ATOM 909 C CA . ILE A 1 106 ? 13.779 -15.183 0.870 1.00 80.75 106 ILE A CA 1
ATOM 910 C C . ILE A 1 106 ? 12.651 -14.529 0.058 1.00 80.75 106 ILE A C 1
ATOM 912 O O . ILE A 1 106 ? 12.542 -14.716 -1.147 1.00 80.75 106 ILE A O 1
ATOM 916 N N . ASN A 1 107 ? 11.850 -13.683 0.704 1.00 87.88 107 ASN A N 1
ATOM 917 C CA . ASN A 1 107 ? 10.629 -13.150 0.118 1.00 87.88 107 ASN A CA 1
ATOM 918 C C . ASN A 1 107 ? 10.923 -11.933 -0.763 1.00 87.88 107 ASN A C 1
ATOM 920 O O . ASN A 1 107 ? 11.668 -11.038 -0.349 1.00 87.88 107 ASN A O 1
ATOM 924 N N . ASN A 1 108 ? 10.278 -11.853 -1.928 1.00 91.81 108 ASN A N 1
ATOM 925 C CA . ASN A 1 108 ? 10.352 -10.697 -2.830 1.00 91.81 108 ASN A CA 1
ATOM 926 C C . ASN A 1 108 ? 9.293 -9.633 -2.523 1.00 91.81 108 ASN A C 1
ATOM 928 O O . ASN A 1 108 ? 9.489 -8.462 -2.837 1.00 91.81 108 ASN A O 1
ATOM 932 N N . LEU A 1 109 ? 8.187 -10.022 -1.879 1.00 93.75 109 LEU A N 1
ATOM 933 C CA . LEU A 1 109 ? 7.068 -9.142 -1.549 1.00 93.75 109 LEU A CA 1
ATOM 934 C C . LEU A 1 109 ? 6.911 -8.970 -0.032 1.00 93.75 109 LEU A C 1
ATOM 936 O O . LEU A 1 109 ? 6.894 -9.942 0.734 1.00 93.75 109 LEU A O 1
ATOM 940 N N . MET A 1 110 ? 6.774 -7.714 0.392 1.00 94.38 110 MET A N 1
ATOM 941 C CA . MET A 1 110 ? 6.364 -7.332 1.738 1.00 94.38 110 MET A CA 1
ATOM 942 C C . MET A 1 110 ? 5.090 -6.496 1.678 1.00 94.38 110 MET A C 1
ATOM 944 O O . MET A 1 110 ? 5.019 -5.506 0.956 1.00 94.38 110 MET A O 1
ATOM 948 N N . ILE A 1 111 ? 4.111 -6.858 2.498 1.00 94.50 111 ILE A N 1
ATOM 949 C CA . ILE A 1 111 ? 2.841 -6.151 2.628 1.00 94.50 111 ILE A CA 1
ATOM 950 C C . ILE A 1 111 ? 2.782 -5.508 4.016 1.00 94.50 111 ILE A C 1
ATOM 952 O O . ILE A 1 111 ? 2.846 -6.192 5.035 1.00 94.50 111 ILE A O 1
ATOM 956 N N . ILE A 1 112 ? 2.650 -4.188 4.069 1.00 95.00 112 ILE A N 1
ATOM 957 C CA . ILE A 1 112 ? 2.467 -3.412 5.294 1.00 95.00 112 ILE A CA 1
ATOM 958 C C . ILE A 1 112 ? 0.995 -3.005 5.386 1.00 95.00 112 ILE A C 1
ATOM 960 O O . ILE A 1 112 ? 0.524 -2.156 4.628 1.00 95.00 112 ILE A O 1
ATOM 964 N N . THR A 1 113 ? 0.271 -3.590 6.338 1.00 93.38 113 THR A N 1
ATOM 965 C CA . THR A 1 113 ? -1.141 -3.289 6.614 1.00 93.38 113 THR A CA 1
ATOM 966 C C . THR A 1 113 ? -1.322 -2.751 8.030 1.00 93.38 113 THR A C 1
ATOM 968 O O . THR A 1 113 ? -0.393 -2.697 8.836 1.00 93.38 113 THR A O 1
ATOM 971 N N . GLY A 1 114 ? -2.522 -2.261 8.336 1.00 90.94 114 GLY A N 1
ATOM 972 C CA . GLY A 1 114 ? -2.858 -1.705 9.648 1.00 90.94 114 GLY A CA 1
ATOM 973 C C . GLY A 1 114 ? -4.033 -0.738 9.571 1.00 90.94 114 GLY A C 1
ATOM 974 O O . GLY A 1 114 ? -4.445 -0.372 8.466 1.00 90.94 114 GLY A O 1
ATOM 975 N N . PRO A 1 115 ? -4.560 -0.271 10.709 1.00 89.38 115 PRO A N 1
ATOM 976 C CA . PRO A 1 115 ? -5.627 0.715 10.714 1.00 89.38 115 PRO A CA 1
ATOM 977 C C . PRO A 1 115 ? -5.181 2.043 10.088 1.00 89.38 115 PRO A C 1
ATOM 979 O O . PRO A 1 115 ? -3.993 2.399 10.068 1.00 89.38 115 PRO A O 1
ATOM 982 N N . GLU A 1 116 ? -6.148 2.797 9.569 1.00 87.31 116 GLU A N 1
ATOM 983 C CA . GLU A 1 116 ? -5.900 4.131 9.025 1.00 87.31 116 GLU A CA 1
ATOM 984 C C . GLU A 1 116 ? -5.289 5.047 10.100 1.00 87.31 116 GLU A C 1
ATOM 986 O O . GLU A 1 116 ? -5.593 4.953 11.295 1.00 87.31 116 GLU A O 1
ATOM 991 N N . SER A 1 117 ? -4.386 5.933 9.680 1.00 88.31 117 SER A N 1
ATOM 992 C CA . SER A 1 117 ? -3.721 6.909 10.554 1.00 88.31 117 SER A CA 1
ATOM 993 C C . SER A 1 117 ? -2.853 6.311 11.676 1.00 88.31 117 SER A C 1
ATOM 995 O O . SER A 1 117 ? -2.329 7.046 12.510 1.00 88.31 117 SER A O 1
ATOM 997 N N . ALA A 1 118 ? -2.613 4.994 11.674 1.00 90.38 118 ALA A N 1
ATOM 998 C CA . ALA A 1 118 ? -1.731 4.327 12.636 1.00 90.38 118 ALA A CA 1
ATOM 999 C C . ALA A 1 118 ? -0.251 4.744 12.519 1.00 90.38 118 ALA A C 1
ATOM 1001 O O . ALA A 1 118 ? 0.543 4.453 13.410 1.00 90.38 118 ALA A O 1
ATOM 1002 N N . GLY A 1 119 ? 0.126 5.428 11.432 1.00 89.25 119 GLY A N 1
ATOM 1003 C CA . GLY A 1 119 ? 1.493 5.885 11.164 1.00 89.25 119 GLY A CA 1
ATOM 1004 C C . GLY A 1 119 ? 2.320 4.951 10.275 1.00 89.25 119 GLY A C 1
ATOM 1005 O O . GLY A 1 119 ? 3.542 5.041 10.299 1.00 89.25 119 GLY A O 1
ATOM 1006 N N . LYS A 1 120 ? 1.674 4.093 9.472 1.00 91.31 120 LYS A N 1
ATOM 1007 C CA . LYS A 1 120 ? 2.332 3.163 8.531 1.00 91.31 120 LYS A CA 1
ATOM 1008 C C . LYS A 1 120 ? 3.219 3.872 7.513 1.00 91.31 120 LYS A C 1
ATOM 1010 O O . LYS A 1 120 ? 4.420 3.634 7.484 1.00 91.31 120 LYS A O 1
ATOM 1015 N N . SER A 1 121 ? 2.646 4.816 6.763 1.00 91.19 121 SER A N 1
ATOM 1016 C CA . SER A 1 121 ? 3.367 5.683 5.824 1.00 91.19 121 SER A CA 1
ATOM 1017 C C . SER A 1 121 ? 4.582 6.342 6.459 1.00 91.19 121 SER A C 1
ATOM 1019 O O . SER A 1 121 ? 5.633 6.474 5.848 1.00 91.19 121 SER A O 1
ATOM 1021 N N . TRP A 1 122 ? 4.438 6.765 7.712 1.00 87.81 122 TRP A N 1
ATOM 1022 C CA . TRP A 1 122 ? 5.483 7.467 8.433 1.00 87.81 122 TRP A CA 1
ATOM 1023 C C . TRP A 1 122 ? 6.614 6.516 8.874 1.00 87.81 122 TRP A C 1
ATOM 1025 O O . TRP A 1 122 ? 7.786 6.846 8.693 1.00 87.81 122 TRP A O 1
ATOM 1035 N N . LEU A 1 123 ? 6.285 5.300 9.332 1.00 90.50 123 LEU A N 1
ATOM 1036 C CA . LEU A 1 123 ? 7.255 4.220 9.562 1.00 90.50 123 LEU A CA 1
ATOM 1037 C C . LEU A 1 123 ? 7.997 3.849 8.269 1.00 90.50 123 LEU A C 1
ATOM 1039 O O . LEU A 1 123 ? 9.222 3.712 8.271 1.00 90.50 123 LEU A O 1
ATOM 1043 N N . LEU A 1 124 ? 7.262 3.686 7.170 1.00 93.56 124 LEU A N 1
ATOM 1044 C CA . LEU A 1 124 ? 7.815 3.321 5.872 1.00 93.56 124 LEU A CA 1
ATOM 1045 C C . LEU A 1 124 ? 8.770 4.407 5.369 1.00 93.56 124 LEU A C 1
ATOM 1047 O O . LEU A 1 124 ? 9.941 4.119 5.138 1.00 93.56 124 LEU A O 1
ATOM 1051 N N . LYS A 1 125 ? 8.318 5.665 5.303 1.00 92.31 125 LYS A N 1
ATOM 1052 C CA . LYS A 1 125 ? 9.112 6.820 4.848 1.00 92.31 125 LYS A CA 1
ATOM 1053 C C . LYS A 1 125 ? 10.419 6.981 5.621 1.00 92.31 125 LYS A C 1
ATOM 1055 O O . LYS A 1 125 ? 11.451 7.232 5.009 1.00 92.31 125 LYS A O 1
ATOM 1060 N N . HIS A 1 126 ? 10.418 6.745 6.931 1.00 90.38 126 HIS A N 1
ATOM 1061 C CA . HIS A 1 126 ? 11.651 6.741 7.725 1.00 90.38 126 HIS A CA 1
ATOM 1062 C C . HIS A 1 126 ? 12.657 5.679 7.290 1.00 90.38 126 HIS A C 1
ATOM 1064 O O . HIS A 1 126 ? 13.850 5.955 7.160 1.00 90.38 126 HIS A O 1
ATOM 1070 N N . ASN A 1 127 ? 12.191 4.452 7.060 1.00 93.00 127 ASN A N 1
ATOM 1071 C CA . ASN A 1 127 ? 13.066 3.385 6.583 1.00 93.00 127 ASN A CA 1
ATOM 1072 C C . ASN A 1 127 ? 13.522 3.649 5.140 1.00 93.00 127 ASN A C 1
ATOM 1074 O O . ASN A 1 127 ? 14.673 3.374 4.818 1.00 93.00 127 ASN A O 1
ATOM 1078 N N . LEU A 1 128 ? 12.696 4.294 4.311 1.00 93.88 128 LEU A N 1
ATOM 1079 C CA . LEU A 1 128 ? 13.103 4.751 2.979 1.00 93.88 128 LEU A CA 1
ATOM 1080 C C . LEU A 1 128 ? 14.150 5.859 3.020 1.00 93.88 128 LEU A C 1
ATOM 1082 O O . LEU A 1 128 ? 15.051 5.867 2.188 1.00 93.88 128 LEU A O 1
ATOM 1086 N N . GLU A 1 129 ? 14.089 6.779 3.980 1.00 91.69 129 GLU A N 1
ATOM 1087 C CA . GLU A 1 129 ? 15.153 7.766 4.162 1.00 91.69 129 GLU A CA 1
ATOM 1088 C C . GLU A 1 129 ? 16.478 7.106 4.537 1.00 91.69 129 GLU A C 1
ATOM 1090 O O . GLU A 1 129 ? 17.524 7.499 4.018 1.00 91.69 129 GLU A O 1
ATOM 1095 N N . LYS A 1 130 ? 16.445 6.090 5.409 1.00 89.62 130 LYS A N 1
ATOM 1096 C CA . LYS A 1 130 ? 17.631 5.279 5.709 1.00 89.62 130 LYS A CA 1
ATOM 1097 C C . LYS A 1 130 ? 18.125 4.547 4.468 1.00 89.62 130 LYS A C 1
ATOM 1099 O O . LYS A 1 130 ? 19.323 4.565 4.221 1.00 89.62 130 LYS A O 1
ATOM 1104 N N . PHE A 1 131 ? 17.217 3.973 3.678 1.00 90.75 131 PHE A N 1
ATOM 1105 C CA . PHE A 1 131 ? 17.537 3.323 2.410 1.00 90.75 131 PHE A CA 1
ATOM 1106 C C . PHE A 1 131 ? 18.239 4.276 1.443 1.00 90.75 131 PHE A C 1
ATOM 1108 O O . PHE A 1 131 ? 19.335 3.985 0.988 1.00 90.75 131 PHE A O 1
ATOM 1115 N N . ARG A 1 132 ? 17.683 5.470 1.222 1.00 89.31 132 ARG A N 1
ATOM 1116 C CA . ARG A 1 132 ? 18.274 6.502 0.352 1.00 89.31 132 ARG A CA 1
ATOM 1117 C C . ARG A 1 132 ? 19.651 6.973 0.816 1.00 89.31 132 ARG A C 1
ATOM 1119 O O . ARG A 1 132 ? 20.483 7.312 -0.015 1.00 89.31 132 ARG A O 1
ATOM 1126 N N . LYS A 1 133 ? 19.867 7.052 2.132 1.00 86.69 133 LYS A N 1
ATOM 1127 C CA . LYS A 1 133 ? 21.128 7.516 2.734 1.00 86.69 133 LYS A CA 1
ATOM 1128 C C . LYS A 1 133 ? 22.170 6.409 2.865 1.00 86.69 133 LYS A C 1
ATOM 1130 O O . LYS A 1 133 ? 23.336 6.712 3.102 1.00 86.69 133 LYS A O 1
ATOM 1135 N N . ALA A 1 134 ? 21.766 5.148 2.770 1.00 81.19 134 ALA A N 1
ATOM 1136 C CA . ALA A 1 134 ? 22.688 4.038 2.857 1.00 81.19 134 ALA A CA 1
ATOM 1137 C C . ALA A 1 134 ? 23.487 3.957 1.561 1.00 81.19 134 ALA A C 1
ATOM 1139 O O . ALA A 1 134 ? 22.934 3.711 0.500 1.00 81.19 134 ALA A O 1
ATOM 1140 N N . THR A 1 135 ? 24.799 4.115 1.655 1.00 65.62 135 THR A N 1
ATOM 1141 C CA . THR A 1 135 ? 25.741 3.902 0.551 1.00 65.62 135 THR A CA 1
ATOM 1142 C C . THR A 1 135 ? 26.627 2.701 0.861 1.00 65.62 135 THR A C 1
ATOM 1144 O O . THR A 1 135 ? 27.835 2.868 1.032 1.00 65.62 135 THR A O 1
ATOM 1147 N N . PRO A 1 136 ? 26.062 1.480 0.977 1.00 57.66 136 PRO A N 1
ATOM 1148 C CA . PRO A 1 136 ? 26.853 0.323 1.378 1.00 57.66 136 PRO A CA 1
ATOM 1149 C C . PRO A 1 136 ? 28.027 0.070 0.415 1.00 57.66 136 PRO A C 1
ATOM 1151 O O . PRO A 1 136 ? 29.117 -0.226 0.889 1.00 57.66 136 PRO A O 1
ATOM 1154 N N . ASN A 1 137 ? 27.862 0.328 -0.895 1.00 55.47 137 ASN A N 1
ATOM 1155 C CA . ASN A 1 137 ? 28.836 -0.068 -1.930 1.00 55.47 137 ASN A CA 1
ATOM 1156 C C . ASN A 1 137 ? 29.237 1.080 -2.889 1.00 55.47 137 ASN A C 1
ATOM 1158 O O . ASN A 1 137 ? 29.357 0.877 -4.094 1.00 55.47 137 ASN A O 1
ATOM 1162 N N . LYS A 1 138 ? 29.403 2.320 -2.392 1.00 64.31 138 LYS A N 1
ATOM 1163 C CA . LYS A 1 138 ? 29.706 3.548 -3.187 1.00 64.31 138 LYS A CA 1
ATOM 1164 C C . LYS A 1 138 ? 28.642 3.984 -4.213 1.00 64.31 138 LYS A C 1
ATOM 1166 O O . LYS A 1 138 ? 28.798 5.047 -4.806 1.00 64.31 138 LYS A O 1
ATOM 1171 N N . ILE A 1 139 ? 27.568 3.219 -4.394 1.00 70.56 139 ILE A N 1
ATOM 1172 C CA . ILE A 1 139 ? 26.437 3.551 -5.269 1.00 70.56 139 ILE A CA 1
ATOM 1173 C C . ILE A 1 139 ? 25.214 3.811 -4.408 1.00 70.56 139 ILE A C 1
ATOM 1175 O O . ILE A 1 139 ? 24.950 3.086 -3.445 1.00 70.56 139 ILE A O 1
ATOM 1179 N N . ASN A 1 140 ? 24.455 4.836 -4.776 1.00 82.38 140 ASN A N 1
ATOM 1180 C CA . ASN A 1 140 ? 23.191 5.127 -4.122 1.00 82.38 140 ASN A CA 1
ATOM 1181 C C . ASN A 1 140 ? 22.154 4.048 -4.497 1.00 82.38 140 ASN A C 1
ATOM 1183 O O . ASN A 1 140 ? 21.996 3.746 -5.683 1.00 82.38 140 ASN A O 1
ATOM 1187 N N . PRO A 1 141 ? 21.404 3.488 -3.541 1.00 89.31 141 PRO A N 1
ATOM 1188 C CA . PRO A 1 141 ? 20.371 2.497 -3.819 1.00 89.31 141 PRO A CA 1
ATOM 1189 C C . PRO A 1 141 ? 19.306 3.009 -4.790 1.00 89.31 141 PRO A C 1
ATOM 1191 O O . PRO A 1 141 ? 18.942 4.186 -4.755 1.00 89.31 141 PRO A O 1
ATOM 1194 N N . PHE A 1 142 ? 18.804 2.135 -5.659 1.00 91.62 142 PHE A N 1
ATOM 1195 C CA . PHE A 1 142 ? 17.704 2.417 -6.578 1.00 91.62 142 PHE A CA 1
ATOM 1196 C C . PHE A 1 142 ? 16.376 2.274 -5.840 1.00 91.62 142 PHE A C 1
ATOM 1198 O O . PHE A 1 142 ? 16.064 1.219 -5.296 1.00 91.62 142 PHE A O 1
ATOM 1205 N N . LEU A 1 143 ? 15.593 3.348 -5.805 1.00 93.62 143 LEU A N 1
ATOM 1206 C CA . LEU A 1 143 ? 14.298 3.389 -5.140 1.00 93.62 143 LEU A CA 1
ATOM 1207 C C . LEU A 1 143 ? 13.262 3.994 -6.076 1.00 93.62 143 LEU A C 1
ATOM 1209 O O . LEU A 1 143 ? 13.215 5.215 -6.237 1.00 93.62 143 LEU A O 1
ATOM 1213 N N . VAL A 1 144 ? 12.395 3.140 -6.609 1.00 94.56 144 VAL A N 1
ATOM 1214 C CA . VAL A 1 144 ? 11.172 3.586 -7.271 1.00 94.56 144 VAL A CA 1
ATOM 1215 C C . VAL A 1 144 ? 10.072 3.638 -6.219 1.00 94.56 144 VAL A C 1
ATOM 1217 O O . VAL A 1 144 ? 9.667 2.618 -5.668 1.00 94.56 144 VAL A O 1
ATOM 1220 N N . TYR A 1 145 ? 9.635 4.847 -5.886 1.00 94.94 145 TYR A N 1
ATOM 1221 C CA . TYR A 1 145 ? 8.621 5.093 -4.865 1.00 94.94 145 TYR A CA 1
ATOM 1222 C C . TYR A 1 145 ? 7.437 5.818 -5.493 1.00 94.94 145 TYR A C 1
ATOM 1224 O O . TYR A 1 145 ? 7.612 6.893 -6.069 1.00 94.94 145 TYR A O 1
ATOM 1232 N N . MET A 1 146 ? 6.244 5.254 -5.329 1.00 93.69 146 MET A N 1
ATOM 1233 C CA . MET A 1 146 ? 4.992 5.837 -5.797 1.00 93.69 146 MET A CA 1
ATOM 1234 C C . MET A 1 146 ? 3.990 5.906 -4.646 1.00 93.69 146 MET A C 1
ATOM 1236 O O . MET A 1 146 ? 3.735 4.911 -3.972 1.00 93.69 146 MET A O 1
ATOM 1240 N N . ASP A 1 147 ? 3.406 7.085 -4.438 1.00 92.94 147 ASP A N 1
ATOM 1241 C CA . ASP A 1 147 ? 2.310 7.295 -3.491 1.00 92.94 147 ASP A CA 1
ATOM 1242 C C . ASP A 1 147 ? 1.028 7.543 -4.269 1.00 92.94 147 ASP A C 1
ATOM 1244 O O . ASP A 1 147 ? 0.815 8.616 -4.834 1.00 92.94 147 ASP A O 1
ATOM 1248 N N . LEU A 1 148 ? 0.149 6.549 -4.298 1.00 88.50 148 LEU A N 1
ATOM 1249 C CA . LEU A 1 148 ? -1.038 6.612 -5.141 1.00 88.50 148 LEU A CA 1
ATOM 1250 C C . LEU A 1 148 ? -2.027 7.691 -4.697 1.00 88.50 148 LEU A C 1
ATOM 1252 O O . LEU A 1 148 ? -2.845 8.147 -5.496 1.00 88.50 148 LEU A O 1
ATOM 1256 N N . LYS A 1 149 ? -1.927 8.158 -3.449 1.00 85.31 149 LYS A N 1
ATOM 1257 C CA . LYS A 1 149 ? -2.736 9.274 -2.964 1.00 85.31 149 LYS A CA 1
ATOM 1258 C C . LYS A 1 149 ? -2.285 10.613 -3.553 1.00 85.31 149 LYS A C 1
ATOM 1260 O O . LYS A 1 149 ? -3.126 11.490 -3.743 1.00 85.31 149 LYS A O 1
ATOM 1265 N N . SER A 1 150 ? -0.989 10.780 -3.827 1.00 84.75 150 SER A N 1
ATOM 1266 C CA . SER A 1 150 ? -0.436 12.009 -4.415 1.00 84.75 150 SER A CA 1
ATOM 1267 C C . SER A 1 150 ? -0.499 12.017 -5.942 1.00 84.75 150 SER A C 1
ATOM 1269 O O . SER A 1 150 ? -0.564 13.088 -6.538 1.00 84.75 150 SER A O 1
ATOM 1271 N N . CYS A 1 151 ? -0.553 10.842 -6.578 1.00 79.88 151 CYS A N 1
ATOM 1272 C CA . CYS A 1 151 ? -0.707 10.723 -8.029 1.00 79.88 151 CYS A CA 1
ATOM 1273 C C . CYS A 1 151 ? -2.079 11.189 -8.547 1.00 79.88 151 CYS A C 1
ATOM 1275 O O . CYS A 1 151 ? -2.218 11.406 -9.747 1.00 79.88 151 CYS A O 1
ATOM 1277 N N . HIS A 1 152 ? -3.084 11.343 -7.671 1.00 77.25 152 HIS A N 1
ATOM 1278 C CA . HIS A 1 152 ? -4.440 11.793 -8.022 1.00 77.25 152 HIS A CA 1
ATOM 1279 C C . HIS A 1 152 ? -5.045 11.054 -9.233 1.00 77.25 152 HIS A C 1
ATOM 1281 O O . HIS A 1 152 ? -5.735 11.657 -10.054 1.00 77.25 152 HIS A O 1
ATOM 1287 N N . SER A 1 153 ? -4.782 9.750 -9.356 1.00 78.38 153 SER A N 1
ATOM 1288 C CA . SER A 1 153 ? -5.255 8.947 -10.485 1.00 78.38 153 SER A CA 1
ATOM 1289 C C . SER A 1 153 ? -6.784 8.955 -10.542 1.00 78.38 153 SER A C 1
ATOM 1291 O O . SER A 1 153 ? -7.442 8.490 -9.617 1.00 78.38 153 SER A O 1
ATOM 1293 N N . LEU A 1 154 ? -7.346 9.495 -11.627 1.00 75.44 154 LEU A N 1
ATOM 1294 C CA . LEU A 1 154 ? -8.797 9.540 -11.858 1.00 75.44 154 LEU A CA 1
ATOM 1295 C C . LEU A 1 154 ? -9.327 8.237 -12.477 1.00 75.44 154 LEU A C 1
ATOM 1297 O O . LEU A 1 154 ? -10.509 7.918 -12.358 1.00 75.44 154 LEU A O 1
ATOM 1301 N N . SER A 1 155 ? -8.452 7.493 -13.155 1.00 85.62 155 SER A N 1
ATOM 1302 C CA . SER A 1 155 ? -8.758 6.232 -13.828 1.00 85.62 155 SER A CA 1
ATOM 1303 C C . SER A 1 155 ? -7.596 5.248 -13.719 1.00 85.62 155 SER A C 1
ATOM 1305 O O . SER A 1 155 ? -6.483 5.643 -13.350 1.00 85.62 155 SER A O 1
ATOM 1307 N N . PHE A 1 156 ? -7.848 3.979 -14.059 1.00 87.31 156 PHE A N 1
ATOM 1308 C CA . PHE A 1 156 ? -6.792 2.967 -14.129 1.00 87.31 156 PHE A CA 1
ATOM 1309 C C . PHE A 1 156 ? -5.711 3.350 -15.140 1.00 87.31 156 PHE A C 1
ATOM 1311 O O . PHE A 1 156 ? -4.529 3.237 -14.845 1.00 87.31 156 PHE A O 1
ATOM 1318 N N . ASP A 1 157 ? -6.103 3.885 -16.296 1.00 87.50 157 ASP A N 1
ATOM 1319 C CA . ASP A 1 157 ? -5.168 4.259 -17.358 1.00 87.50 157 ASP A CA 1
ATOM 1320 C C . ASP A 1 157 ? -4.286 5.443 -16.930 1.00 87.50 157 ASP A C 1
ATOM 1322 O O . ASP A 1 157 ? -3.074 5.420 -17.121 1.00 87.50 157 ASP A O 1
ATOM 1326 N N . THR A 1 158 ? -4.857 6.422 -16.214 1.00 88.81 158 THR A N 1
ATOM 1327 C CA . THR A 1 158 ? -4.073 7.498 -15.580 1.00 88.81 158 THR A CA 1
ATOM 1328 C C . THR A 1 158 ? -3.105 6.955 -14.527 1.00 88.81 158 THR A C 1
ATOM 1330 O O . THR A 1 158 ? -1.997 7.470 -14.380 1.00 88.81 158 THR A O 1
ATOM 1333 N N . PHE A 1 159 ? -3.502 5.920 -13.777 1.00 90.56 159 PHE A N 1
ATOM 1334 C CA . PHE A 1 159 ? -2.589 5.233 -12.867 1.00 90.56 159 PHE A CA 1
ATOM 1335 C C . PHE A 1 159 ? -1.443 4.563 -13.628 1.00 90.56 159 PHE A C 1
ATOM 1337 O O . PHE A 1 159 ? -0.299 4.795 -13.247 1.00 90.56 159 PHE A O 1
ATOM 1344 N N . LEU A 1 160 ? -1.730 3.792 -14.682 1.00 92.25 160 LEU A N 1
ATOM 1345 C CA . LEU A 1 160 ? -0.709 3.121 -15.488 1.00 92.25 160 LEU A CA 1
ATOM 1346 C C . LEU A 1 160 ? 0.279 4.128 -16.071 1.00 92.25 160 LEU A C 1
ATOM 1348 O O . LEU A 1 160 ? 1.484 3.940 -15.945 1.00 92.25 160 LEU A O 1
ATOM 1352 N N . ASP A 1 161 ? -0.209 5.242 -16.614 1.00 91.12 161 ASP A N 1
ATOM 1353 C CA . ASP A 1 161 ? 0.656 6.291 -17.146 1.00 91.12 161 ASP A CA 1
ATOM 1354 C C . ASP A 1 161 ? 1.559 6.895 -16.070 1.00 91.12 161 ASP A C 1
ATOM 1356 O O . ASP A 1 161 ? 2.765 7.030 -16.275 1.00 91.12 161 ASP A O 1
ATOM 1360 N N . ASN A 1 162 ? 1.004 7.225 -14.901 1.00 92.50 162 ASN A N 1
ATOM 1361 C CA . ASN A 1 162 ? 1.789 7.743 -13.781 1.00 92.50 162 ASN A CA 1
ATOM 1362 C C . ASN A 1 162 ? 2.809 6.713 -13.278 1.00 92.50 162 ASN A C 1
ATOM 1364 O O . ASN A 1 162 ? 3.948 7.071 -12.979 1.00 92.50 162 ASN A O 1
ATOM 1368 N N . TYR A 1 163 ? 2.406 5.447 -13.185 1.00 93.19 163 TYR A N 1
ATOM 1369 C CA . TYR A 1 163 ? 3.235 4.337 -12.736 1.00 93.19 163 TYR A CA 1
ATOM 1370 C C . TYR A 1 163 ? 4.416 4.124 -13.688 1.00 93.19 163 TYR A C 1
ATOM 1372 O O . TYR A 1 163 ? 5.569 4.256 -13.282 1.00 93.19 163 TYR A O 1
ATOM 1380 N N . GLU A 1 164 ? 4.139 3.897 -14.970 1.00 94.94 164 GLU A N 1
ATOM 1381 C CA . GLU A 1 164 ? 5.145 3.655 -16.005 1.00 94.94 164 GLU A CA 1
ATOM 1382 C C . GLU A 1 164 ? 6.094 4.846 -16.156 1.00 94.94 164 GLU A C 1
ATOM 1384 O O . GLU A 1 164 ? 7.310 4.663 -16.160 1.00 94.94 164 GLU A O 1
ATOM 1389 N N . ASN A 1 165 ? 5.568 6.075 -16.217 1.00 93.75 165 ASN A N 1
ATOM 1390 C CA . ASN A 1 165 ? 6.405 7.270 -16.334 1.00 93.75 165 ASN A CA 1
ATOM 1391 C C . ASN A 1 165 ? 7.300 7.452 -15.102 1.00 93.75 165 ASN A C 1
ATOM 1393 O O . ASN A 1 165 ? 8.471 7.775 -15.261 1.00 93.75 165 ASN A O 1
ATOM 1397 N N . THR A 1 166 ? 6.804 7.175 -13.888 1.00 93.94 166 THR A N 1
ATOM 1398 C CA . THR A 1 166 ? 7.627 7.253 -12.666 1.00 93.94 166 THR A CA 1
ATOM 1399 C C . THR A 1 166 ? 8.820 6.298 -12.736 1.00 93.94 166 THR A C 1
ATOM 1401 O O . THR A 1 166 ? 9.933 6.681 -12.373 1.00 93.94 166 THR A O 1
ATOM 1404 N N . PHE A 1 167 ? 8.615 5.074 -13.230 1.00 94.62 167 PHE A N 1
ATOM 1405 C CA . PHE A 1 167 ? 9.699 4.115 -13.452 1.00 94.62 167 PHE A CA 1
ATOM 1406 C C . PHE A 1 167 ? 10.674 4.600 -14.523 1.00 94.62 167 PHE A C 1
ATOM 1408 O O . PHE A 1 167 ? 11.875 4.685 -14.264 1.00 94.62 167 PHE A O 1
ATOM 1415 N N . ILE A 1 168 ? 10.161 4.926 -15.712 1.00 95.81 168 ILE A N 1
ATOM 1416 C CA . ILE A 1 168 ? 10.972 5.302 -16.873 1.00 95.81 168 ILE A CA 1
ATOM 1417 C C . ILE A 1 168 ? 11.794 6.552 -16.569 1.00 95.81 168 ILE A C 1
ATOM 1419 O O . ILE A 1 168 ? 12.997 6.560 -16.829 1.00 95.81 168 ILE A O 1
ATOM 1423 N N . ASP A 1 169 ? 11.185 7.588 -15.994 1.00 94.31 169 ASP A N 1
ATOM 1424 C CA . ASP A 1 169 ? 11.866 8.840 -15.667 1.00 94.31 169 ASP A CA 1
ATOM 1425 C C . ASP A 1 169 ? 12.951 8.619 -14.613 1.00 94.31 169 ASP A C 1
ATOM 1427 O O . ASP A 1 169 ? 14.071 9.111 -14.770 1.00 94.31 169 ASP A O 1
ATOM 1431 N N . TYR A 1 170 ? 12.660 7.826 -13.576 1.00 94.50 170 TYR A N 1
ATOM 1432 C CA . TYR A 1 170 ? 13.635 7.507 -12.535 1.00 94.50 170 TYR A CA 1
ATOM 1433 C C . TYR A 1 170 ? 14.824 6.704 -13.082 1.00 94.50 170 TYR A C 1
ATOM 1435 O O . TYR A 1 170 ? 15.980 7.068 -12.849 1.00 94.50 170 TYR A O 1
ATOM 1443 N N . LEU A 1 171 ? 14.554 5.634 -13.835 1.00 94.56 171 LEU A N 1
ATOM 1444 C CA . LEU A 1 171 ? 15.579 4.775 -14.432 1.00 94.56 171 LEU A CA 1
ATOM 1445 C C . LEU A 1 171 ? 16.429 5.530 -15.453 1.00 94.56 171 LEU A C 1
ATOM 1447 O O . LEU A 1 171 ? 17.656 5.445 -15.426 1.00 94.56 171 LEU A O 1
ATOM 1451 N N . SER A 1 172 ? 15.789 6.321 -16.312 1.00 95.19 172 SER A N 1
ATOM 1452 C CA . SER A 1 172 ? 16.478 7.116 -17.328 1.00 95.19 172 SER A CA 1
ATOM 1453 C C . SER A 1 172 ? 17.367 8.177 -16.688 1.00 95.19 172 SER A C 1
ATOM 1455 O O . SER A 1 172 ? 18.531 8.293 -17.066 1.00 95.19 172 SER A O 1
ATOM 1457 N N . ALA A 1 173 ? 16.882 8.901 -15.673 1.00 92.88 173 ALA A N 1
ATOM 1458 C CA . ALA A 1 173 ? 17.682 9.904 -14.971 1.00 92.88 173 ALA A CA 1
ATOM 1459 C C . ALA A 1 173 ? 18.923 9.297 -14.295 1.00 92.88 173 ALA A C 1
ATOM 1461 O O . ALA A 1 173 ? 20.001 9.892 -14.333 1.00 92.88 173 ALA A O 1
ATOM 1462 N N . ARG A 1 174 ? 18.796 8.097 -13.715 1.00 91.50 174 ARG A N 1
ATOM 1463 C CA . ARG A 1 174 ? 19.896 7.416 -13.012 1.00 91.50 174 ARG A CA 1
ATOM 1464 C C . ARG A 1 174 ? 20.794 6.558 -13.898 1.00 91.50 174 ARG A C 1
ATOM 1466 O O . ARG A 1 174 ? 21.854 6.138 -13.446 1.00 91.50 174 ARG A O 1
ATOM 1473 N N . SER A 1 175 ? 20.431 6.352 -15.161 1.00 92.19 175 SER A N 1
ATOM 1474 C CA . SER A 1 175 ? 21.233 5.590 -16.129 1.00 92.19 175 SER A CA 1
ATOM 1475 C C . SER A 1 175 ? 22.647 6.149 -16.353 1.00 92.19 175 SER A C 1
ATOM 1477 O O . SER A 1 175 ? 23.547 5.415 -16.748 1.00 92.19 175 SER A O 1
ATOM 1479 N N . VAL A 1 176 ? 22.853 7.445 -16.086 1.00 90.38 176 VAL A N 1
ATOM 1480 C CA . VAL A 1 176 ? 24.140 8.149 -16.242 1.00 90.38 176 VAL A CA 1
ATOM 1481 C C . VAL A 1 176 ? 25.149 7.750 -15.163 1.00 90.38 176 VAL A C 1
ATOM 1483 O O . VAL A 1 176 ? 26.349 7.974 -15.321 1.00 90.38 176 VAL A O 1
ATOM 1486 N N . GLU A 1 177 ? 24.679 7.187 -14.050 1.00 88.94 177 GLU A N 1
ATOM 1487 C CA . GLU A 1 177 ? 25.556 6.760 -12.972 1.00 88.94 177 GLU A CA 1
ATOM 1488 C C . GLU A 1 177 ? 26.469 5.620 -13.418 1.00 88.94 177 GLU A C 1
ATOM 1490 O O . GLU A 1 177 ? 26.090 4.747 -14.198 1.00 88.94 177 GLU A O 1
ATOM 1495 N N . MET A 1 178 ? 27.697 5.645 -12.903 1.00 83.44 178 MET A N 1
ATOM 1496 C CA . MET A 1 178 ? 28.726 4.676 -13.250 1.00 83.44 178 MET A CA 1
ATOM 1497 C C . MET A 1 178 ? 28.812 3.592 -12.177 1.00 83.44 178 MET A C 1
ATOM 1499 O O . MET A 1 178 ? 29.018 3.881 -10.998 1.00 83.44 178 MET A O 1
ATOM 1503 N N . PHE A 1 179 ? 28.744 2.338 -12.604 1.00 75.25 179 PHE A N 1
ATOM 1504 C CA . PHE A 1 179 ? 28.998 1.153 -11.804 1.00 75.25 179 PHE A CA 1
ATOM 1505 C C . PHE A 1 179 ? 30.090 0.314 -12.470 1.00 75.25 179 PHE A C 1
ATOM 1507 O O . PHE A 1 179 ? 29.973 -0.071 -13.628 1.00 75.25 179 PHE A O 1
ATOM 1514 N N . LYS A 1 180 ? 31.195 0.060 -11.755 1.00 70.00 180 LYS A N 1
ATOM 1515 C CA . LYS A 1 180 ? 32.353 -0.702 -12.274 1.00 70.00 180 LYS A CA 1
ATOM 1516 C C . LYS A 1 180 ? 32.877 -0.192 -13.632 1.00 70.00 180 LYS A C 1
ATOM 1518 O O . LYS A 1 180 ? 33.246 -0.976 -14.497 1.00 70.00 180 LYS A O 1
ATOM 1523 N N . ASN A 1 181 ? 32.947 1.132 -13.797 1.00 75.19 181 ASN A N 1
ATOM 1524 C CA . ASN A 1 181 ? 33.367 1.818 -15.032 1.00 75.19 181 ASN A CA 1
ATOM 1525 C C . ASN A 1 181 ? 32.443 1.607 -16.246 1.00 75.19 181 ASN A C 1
ATOM 1527 O O . ASN A 1 181 ? 32.818 1.964 -17.361 1.00 75.19 181 ASN A O 1
ATOM 1531 N N . GLN A 1 182 ? 31.233 1.095 -16.035 1.00 79.88 182 GLN A N 1
ATOM 1532 C CA . GLN A 1 182 ? 30.167 1.033 -17.029 1.00 79.88 182 GLN A CA 1
ATOM 1533 C C . GLN A 1 182 ? 28.972 1.850 -16.540 1.00 79.88 182 GLN A C 1
ATOM 1535 O O . GLN A 1 182 ? 28.816 2.078 -15.343 1.00 79.88 182 GLN A O 1
ATOM 1540 N N . GLN A 1 183 ? 28.141 2.328 -17.457 1.00 83.62 183 GLN A N 1
ATOM 1541 C CA . GLN A 1 183 ? 26.875 2.953 -17.080 1.00 83.62 183 GLN A CA 1
ATOM 1542 C C . GLN A 1 183 ? 25.942 1.891 -16.505 1.00 83.62 183 GLN A C 1
ATOM 1544 O O . GLN A 1 183 ? 25.921 0.764 -16.996 1.00 83.62 183 GLN A O 1
ATOM 1549 N N . VAL A 1 184 ? 25.172 2.247 -15.474 1.00 85.88 184 VAL A N 1
ATOM 1550 C CA . VAL A 1 184 ? 24.250 1.304 -14.816 1.00 85.88 184 VAL A CA 1
ATOM 1551 C C . VAL A 1 184 ? 23.220 0.744 -15.800 1.00 85.88 184 VAL A C 1
ATOM 1553 O O . VAL A 1 184 ? 22.833 -0.415 -15.690 1.00 85.88 184 VAL A O 1
ATOM 1556 N N . LEU A 1 185 ? 22.781 1.568 -16.751 1.00 91.94 185 LEU A N 1
ATOM 1557 C CA . LEU A 1 185 ? 21.823 1.184 -17.777 1.00 91.94 185 LEU A CA 1
ATOM 1558 C C . LEU A 1 185 ? 22.183 1.883 -19.089 1.00 91.94 185 LEU A C 1
ATOM 1560 O O . LEU A 1 185 ? 22.394 3.097 -19.115 1.00 91.94 185 LEU A O 1
ATOM 1564 N N . THR A 1 186 ? 22.240 1.130 -20.180 1.00 93.06 186 THR A N 1
ATOM 1565 C CA . THR A 1 186 ? 22.436 1.639 -21.545 1.00 93.06 186 THR A CA 1
ATOM 1566 C C . THR A 1 186 ? 21.193 1.374 -22.393 1.00 93.06 186 THR A C 1
ATOM 1568 O O . THR A 1 186 ? 20.420 0.472 -22.061 1.00 93.06 186 THR A O 1
ATOM 1571 N N . PRO A 1 187 ? 20.981 2.104 -23.504 1.00 93.25 187 PRO A N 1
ATOM 1572 C CA . PRO A 1 187 ? 19.900 1.782 -24.432 1.00 93.25 187 PRO A CA 1
ATOM 1573 C C . PRO A 1 187 ? 19.948 0.312 -24.866 1.00 93.25 187 PRO A C 1
ATOM 1575 O O . PRO A 1 187 ? 18.936 -0.369 -24.775 1.00 93.25 187 PRO A O 1
ATOM 1578 N N . GLU A 1 188 ? 21.129 -0.200 -25.227 1.00 91.69 188 GLU A N 1
ATOM 1579 C CA . GLU A 1 188 ? 21.338 -1.608 -25.602 1.00 91.69 188 GLU A CA 1
ATOM 1580 C C . GLU A 1 188 ? 20.868 -2.571 -24.514 1.00 91.69 188 GLU A C 1
ATOM 1582 O O . GLU A 1 188 ? 20.075 -3.455 -24.805 1.00 91.69 188 GLU A O 1
ATOM 1587 N N . SER A 1 189 ? 21.246 -2.345 -23.251 1.00 91.50 189 SER A N 1
ATOM 1588 C CA . SER A 1 189 ? 20.820 -3.225 -22.155 1.00 91.50 189 SER A CA 1
ATOM 1589 C C . SER A 1 189 ? 19.298 -3.272 -21.974 1.00 91.50 189 SER A C 1
ATOM 1591 O O . SER A 1 189 ? 18.764 -4.309 -21.596 1.00 91.50 189 SER A O 1
ATOM 1593 N N . VAL A 1 190 ? 18.583 -2.183 -22.287 1.00 94.00 190 VAL A N 1
ATOM 1594 C CA . VAL A 1 190 ? 17.110 -2.151 -22.264 1.00 94.00 190 VAL A CA 1
ATOM 1595 C C . VAL A 1 190 ? 16.536 -3.044 -23.371 1.00 94.00 190 VAL A C 1
ATOM 1597 O O . VAL A 1 190 ? 15.594 -3.793 -23.117 1.00 94.00 190 VAL A O 1
ATOM 1600 N N . PHE A 1 191 ? 17.121 -3.012 -24.575 1.00 93.12 191 PHE A N 1
ATOM 1601 C CA . PHE A 1 191 ? 16.749 -3.922 -25.665 1.00 93.12 191 PHE A CA 1
ATOM 1602 C C . PHE A 1 191 ? 17.103 -5.374 -25.346 1.00 93.12 191 PHE A C 1
ATOM 1604 O O . PHE A 1 191 ? 16.282 -6.261 -25.573 1.00 93.12 191 PHE A O 1
ATOM 1611 N N . ASP A 1 192 ? 18.289 -5.620 -24.797 1.00 91.56 192 ASP A N 1
ATOM 1612 C CA . ASP A 1 192 ? 18.753 -6.968 -24.488 1.00 91.56 192 ASP A CA 1
ATOM 1613 C C . ASP A 1 192 ? 17.871 -7.638 -23.429 1.00 91.56 192 ASP A C 1
ATOM 1615 O O . ASP A 1 192 ? 17.515 -8.800 -23.597 1.00 91.56 192 ASP A O 1
ATOM 1619 N N . VAL A 1 193 ? 17.453 -6.906 -22.386 1.00 94.12 193 VAL A N 1
ATOM 1620 C CA . VAL A 1 193 ? 16.509 -7.417 -21.375 1.00 94.12 193 VAL A CA 1
ATOM 1621 C C . VAL A 1 193 ? 15.186 -7.821 -22.014 1.00 94.12 193 VAL A C 1
ATOM 1623 O O . VAL A 1 193 ? 14.681 -8.904 -21.733 1.00 94.12 193 VAL A O 1
ATOM 1626 N N . PHE A 1 194 ? 14.639 -6.989 -22.903 1.00 93.94 194 PHE A N 1
ATOM 1627 C CA . PHE A 1 194 ? 13.394 -7.319 -23.591 1.00 93.94 194 PHE A CA 1
ATOM 1628 C C . PHE A 1 194 ? 13.549 -8.575 -24.460 1.00 93.94 194 PHE A C 1
ATOM 1630 O O . PHE A 1 194 ? 12.786 -9.528 -24.337 1.00 93.94 194 PHE A O 1
ATOM 1637 N N . PHE A 1 195 ? 14.567 -8.616 -25.320 1.00 92.19 195 PHE A N 1
ATOM 1638 C CA . PHE A 1 195 ? 14.773 -9.737 -26.240 1.00 92.19 195 PHE A CA 1
ATOM 1639 C C . PHE A 1 195 ? 15.276 -11.015 -25.565 1.00 92.19 195 PHE A C 1
ATOM 1641 O O . PHE A 1 195 ? 15.265 -12.069 -26.196 1.00 92.19 195 PHE A O 1
ATOM 1648 N N . PHE A 1 196 ? 15.694 -10.959 -24.301 1.00 90.81 196 PHE A N 1
ATOM 1649 C CA . PHE A 1 196 ? 16.065 -12.150 -23.544 1.00 90.81 196 PHE A CA 1
ATOM 1650 C C . PHE A 1 196 ? 14.871 -13.097 -23.348 1.00 90.81 196 PHE A C 1
ATOM 1652 O O . PHE A 1 196 ? 15.018 -14.310 -23.486 1.00 90.81 196 PHE A O 1
ATOM 1659 N N . ASN A 1 197 ? 13.683 -12.541 -23.086 1.00 84.94 197 ASN A N 1
ATOM 1660 C CA . ASN A 1 197 ? 12.458 -13.307 -22.825 1.00 84.94 197 ASN A CA 1
ATOM 1661 C C . ASN A 1 197 ? 11.540 -13.441 -24.056 1.00 84.94 197 ASN A C 1
ATOM 1663 O O . ASN A 1 197 ? 10.516 -14.120 -23.992 1.00 84.94 197 ASN A O 1
ATOM 1667 N N . HIS A 1 198 ? 11.890 -12.808 -25.178 1.00 87.88 198 HIS A N 1
ATOM 1668 C CA . HIS A 1 198 ? 11.013 -12.649 -26.337 1.00 87.88 198 HIS A CA 1
ATOM 1669 C C . HIS A 1 198 ? 11.687 -13.101 -27.638 1.00 87.88 198 HIS A C 1
ATOM 1671 O O . HIS A 1 198 ? 12.894 -12.954 -27.814 1.00 87.88 198 HIS A O 1
ATOM 1677 N N . ASP A 1 199 ? 10.904 -13.604 -28.602 1.00 87.69 199 ASP A N 1
ATOM 1678 C CA . ASP A 1 199 ? 11.424 -13.884 -29.946 1.00 87.69 199 ASP A CA 1
ATOM 1679 C C . ASP A 1 199 ? 11.895 -12.575 -30.588 1.00 87.69 199 ASP A C 1
ATOM 1681 O O . ASP A 1 199 ? 11.084 -11.712 -30.949 1.00 87.69 199 ASP A O 1
ATOM 1685 N N . LYS A 1 200 ? 13.218 -12.436 -30.704 1.00 86.88 200 LYS A N 1
ATOM 1686 C CA . LYS A 1 200 ? 13.859 -11.237 -31.231 1.00 86.88 200 LYS A CA 1
ATOM 1687 C C . LYS A 1 200 ? 13.327 -10.889 -32.616 1.00 86.88 200 LYS A C 1
ATOM 1689 O O . LYS A 1 200 ? 12.852 -9.778 -32.808 1.00 86.88 200 LYS A O 1
ATOM 1694 N N . LEU A 1 201 ? 13.333 -11.828 -33.560 1.00 84.75 201 LEU A N 1
ATOM 1695 C CA . LEU A 1 201 ? 12.961 -11.541 -34.945 1.00 84.75 201 LEU A CA 1
ATOM 1696 C C . LEU A 1 201 ? 11.509 -11.058 -35.048 1.00 84.75 201 LEU A C 1
ATOM 1698 O O . LEU A 1 201 ? 11.230 -10.075 -35.734 1.00 84.75 201 LEU A O 1
ATOM 1702 N N . TYR A 1 202 ? 10.593 -11.727 -34.350 1.00 87.81 202 TYR A N 1
ATOM 1703 C CA . TYR A 1 202 ? 9.179 -11.354 -34.351 1.00 87.81 202 TYR A CA 1
ATOM 1704 C C . TYR A 1 202 ? 8.950 -9.939 -33.800 1.00 87.81 202 TYR A C 1
ATOM 1706 O O . TYR A 1 202 ? 8.254 -9.134 -34.423 1.00 87.81 202 TYR A O 1
ATOM 1714 N N . HIS A 1 203 ? 9.566 -9.601 -32.665 1.00 89.12 203 HIS A N 1
ATOM 1715 C CA . HIS A 1 203 ? 9.372 -8.286 -32.052 1.00 89.12 203 HIS A CA 1
ATOM 1716 C C . HIS A 1 203 ? 10.145 -7.178 -32.780 1.00 89.12 203 HIS A C 1
ATOM 1718 O O . HIS A 1 203 ? 9.665 -6.048 -32.822 1.00 89.12 203 HIS A O 1
ATOM 1724 N N . GLU A 1 204 ? 11.284 -7.470 -33.419 1.00 86.56 204 GLU A N 1
ATOM 1725 C CA . GLU A 1 204 ? 11.973 -6.507 -34.292 1.00 86.56 204 GLU A CA 1
ATOM 1726 C C . GLU A 1 204 ? 11.097 -6.108 -35.495 1.00 86.56 204 GLU A C 1
ATOM 1728 O O . GLU A 1 204 ? 11.037 -4.925 -35.840 1.00 86.56 204 GLU A O 1
ATOM 1733 N N . LEU A 1 205 ? 10.359 -7.057 -36.091 1.00 85.50 205 LEU A N 1
ATOM 1734 C CA . LEU A 1 205 ? 9.400 -6.767 -37.166 1.00 85.50 205 LEU A CA 1
ATOM 1735 C C . LEU A 1 205 ? 8.243 -5.881 -36.680 1.00 85.50 205 LEU A C 1
ATOM 1737 O O . LEU A 1 205 ? 7.940 -4.876 -37.323 1.00 85.50 205 LEU A O 1
ATOM 1741 N N . LYS A 1 206 ? 7.652 -6.184 -35.518 1.00 89.12 206 LYS A N 1
ATOM 1742 C CA . LYS A 1 206 ? 6.597 -5.342 -34.923 1.00 89.12 206 LYS A CA 1
ATOM 1743 C C . LYS A 1 206 ? 7.084 -3.938 -34.579 1.00 89.12 206 LYS A C 1
ATOM 1745 O O . LYS A 1 206 ? 6.405 -2.951 -34.851 1.00 89.12 206 LYS A O 1
ATOM 1750 N N . LEU A 1 207 ? 8.276 -3.827 -33.995 1.00 88.94 207 LEU A N 1
ATOM 1751 C CA . LEU A 1 207 ? 8.893 -2.536 -33.700 1.00 88.94 207 LEU A CA 1
ATOM 1752 C C . LEU A 1 207 ? 9.093 -1.716 -34.971 1.00 88.94 207 LEU A C 1
ATOM 1754 O O . LEU A 1 207 ? 8.832 -0.513 -34.975 1.00 88.94 207 LEU A O 1
ATOM 1758 N N . PHE A 1 208 ? 9.515 -2.359 -36.060 1.00 87.06 208 PHE A N 1
ATOM 1759 C CA . PHE A 1 208 ? 9.641 -1.696 -37.348 1.00 87.06 208 PHE A CA 1
ATOM 1760 C C . PHE A 1 208 ? 8.298 -1.151 -37.854 1.00 87.06 208 PHE A C 1
ATOM 1762 O O . PHE A 1 208 ? 8.241 0.006 -38.275 1.00 87.06 208 PHE A O 1
ATOM 1769 N N . GLU A 1 209 ? 7.216 -1.927 -37.769 1.00 87.44 209 GLU A N 1
ATOM 1770 C CA . GLU A 1 209 ? 5.864 -1.475 -38.132 1.00 87.44 209 GLU A CA 1
ATOM 1771 C C . GLU A 1 209 ? 5.424 -0.266 -37.295 1.00 87.44 209 GLU A C 1
ATOM 1773 O O . GLU A 1 209 ? 4.991 0.751 -37.845 1.00 87.44 209 GLU A O 1
ATOM 1778 N N . ILE A 1 210 ? 5.626 -0.316 -35.976 1.00 89.19 210 ILE A N 1
ATOM 1779 C CA . ILE A 1 210 ? 5.308 0.794 -35.064 1.00 89.19 210 ILE A CA 1
ATOM 1780 C C . ILE A 1 210 ? 6.081 2.057 -35.442 1.00 89.19 210 ILE A C 1
ATOM 1782 O O . ILE A 1 210 ? 5.508 3.145 -35.500 1.00 89.19 210 ILE A O 1
ATOM 1786 N N . LEU A 1 211 ? 7.374 1.929 -35.743 1.00 89.31 211 LEU A N 1
ATOM 1787 C CA . LEU A 1 211 ? 8.206 3.054 -36.166 1.00 89.31 211 LEU A CA 1
ATOM 1788 C C . LEU A 1 211 ? 7.768 3.608 -37.530 1.00 89.31 211 LEU A C 1
ATOM 1790 O O . LEU A 1 211 ? 7.791 4.825 -37.730 1.00 89.31 211 LEU A O 1
ATOM 1794 N N . GLN A 1 212 ? 7.336 2.754 -38.464 1.00 88.75 212 GLN A N 1
ATOM 1795 C CA . GLN A 1 212 ? 6.784 3.196 -39.747 1.00 88.75 212 GLN A CA 1
ATOM 1796 C C . GLN A 1 212 ? 5.500 4.006 -39.575 1.00 88.75 212 GLN A C 1
ATOM 1798 O O . GLN A 1 212 ? 5.353 5.045 -40.226 1.00 88.75 212 GLN A O 1
ATOM 1803 N N . HIS A 1 213 ? 4.587 3.553 -38.714 1.00 89.75 213 HIS A N 1
ATOM 1804 C CA . HIS A 1 213 ? 3.383 4.307 -38.377 1.00 89.75 213 HIS A CA 1
ATOM 1805 C C . HIS A 1 213 ? 3.757 5.641 -37.724 1.00 89.75 213 HIS A C 1
ATOM 1807 O O . HIS A 1 213 ? 3.342 6.697 -38.209 1.00 89.75 213 HIS A O 1
ATOM 1813 N N . ALA A 1 214 ? 4.648 5.627 -36.730 1.00 88.81 214 ALA A N 1
ATOM 1814 C CA . ALA A 1 214 ? 5.063 6.829 -36.010 1.00 88.81 214 ALA A CA 1
ATOM 1815 C C . ALA A 1 214 ? 5.659 7.906 -36.940 1.00 88.81 214 ALA A C 1
ATOM 1817 O O . ALA A 1 214 ? 5.363 9.096 -36.817 1.00 88.81 214 ALA A O 1
ATOM 1818 N N . VAL A 1 215 ? 6.440 7.498 -37.949 1.00 89.62 215 VAL A N 1
ATOM 1819 C CA . VAL A 1 215 ? 6.999 8.391 -38.985 1.00 89.62 215 VAL A CA 1
ATOM 1820 C C . VAL A 1 215 ? 5.929 8.992 -39.909 1.00 89.62 215 VAL A C 1
ATOM 1822 O O . VAL A 1 215 ? 6.145 10.074 -40.471 1.00 89.62 215 VAL A O 1
ATOM 1825 N N . LYS A 1 216 ? 4.784 8.325 -40.084 1.00 87.62 216 LYS A N 1
ATOM 1826 C CA . LYS A 1 216 ? 3.607 8.872 -40.785 1.00 87.62 216 LYS A CA 1
ATOM 1827 C C . LYS A 1 216 ? 2.776 9.797 -39.888 1.00 87.62 216 LYS A C 1
ATOM 1829 O O . LYS A 1 216 ? 1.904 10.498 -40.389 1.00 87.62 216 LYS A O 1
ATOM 1834 N N . GLY A 1 217 ? 3.082 9.858 -38.590 1.00 83.69 217 GLY A N 1
ATOM 1835 C CA . GLY A 1 217 ? 2.253 10.529 -37.589 1.00 83.69 217 GLY A CA 1
ATOM 1836 C C . GLY A 1 217 ? 1.035 9.708 -37.172 1.00 83.69 217 GLY A C 1
ATOM 1837 O O . GLY A 1 217 ? 0.089 10.268 -36.627 1.00 83.69 217 GLY A O 1
ATOM 1838 N N . GLU A 1 218 ? 1.061 8.408 -37.449 1.00 82.75 218 GLU A N 1
ATOM 1839 C CA . GLU A 1 218 ? 0.048 7.430 -37.075 1.00 82.75 218 GLU A CA 1
ATOM 1840 C C . GLU A 1 218 ? 0.605 6.580 -35.916 1.00 82.75 218 GLU A C 1
ATOM 1842 O O . GLU A 1 218 ? 1.798 6.307 -35.861 1.00 82.75 218 GLU A O 1
ATOM 1847 N N . GLY A 1 219 ? -0.223 6.134 -34.975 1.00 80.00 219 GLY A N 1
ATOM 1848 C CA . GLY A 1 219 ? 0.210 5.197 -33.927 1.00 80.00 219 GLY A CA 1
ATOM 1849 C C . GLY A 1 219 ? 0.638 5.821 -32.593 1.00 80.00 219 GLY A C 1
ATOM 1850 O O . GLY A 1 219 ? 0.535 7.026 -32.369 1.00 80.00 219 GLY A O 1
ATOM 1851 N N . LEU A 1 220 ? 1.051 4.944 -31.671 1.00 83.25 220 LEU A N 1
ATOM 1852 C CA . LEU A 1 220 ? 1.203 5.245 -30.240 1.00 83.25 220 LEU A CA 1
ATOM 1853 C C . LEU A 1 220 ? 2.519 5.951 -29.883 1.00 83.25 220 LEU A C 1
ATOM 1855 O O . LEU A 1 220 ? 2.575 6.686 -28.897 1.00 83.25 220 LEU A O 1
ATOM 1859 N N . LEU A 1 221 ? 3.572 5.753 -30.683 1.00 88.75 221 LEU A N 1
ATOM 1860 C CA . LEU A 1 221 ? 4.847 6.438 -30.490 1.00 88.75 221 LEU A CA 1
ATOM 1861 C C . LEU A 1 221 ? 4.783 7.827 -31.126 1.00 88.75 221 LEU A C 1
ATOM 1863 O O . LEU A 1 221 ? 4.797 7.973 -32.348 1.00 88.75 221 LEU A O 1
ATOM 1867 N N . TRP A 1 222 ? 4.766 8.862 -30.295 1.00 86.12 222 TRP A N 1
ATOM 1868 C CA . TRP A 1 222 ? 4.805 10.231 -30.789 1.00 86.12 222 TRP A CA 1
ATOM 1869 C C . TRP A 1 222 ? 6.229 10.641 -31.193 1.00 86.12 222 TRP A C 1
ATOM 1871 O O . TRP A 1 222 ? 7.169 10.524 -30.405 1.00 86.12 222 TRP A O 1
ATOM 1881 N N . ILE A 1 223 ? 6.380 11.139 -32.426 1.00 87.44 223 ILE A N 1
ATOM 1882 C CA . ILE A 1 223 ? 7.639 11.662 -32.973 1.00 87.44 223 ILE A CA 1
ATOM 1883 C C . ILE A 1 223 ? 7.393 13.066 -33.534 1.00 87.44 223 ILE A C 1
ATOM 1885 O O . ILE A 1 223 ? 6.568 13.249 -34.441 1.00 87.44 223 ILE A O 1
ATOM 1889 N N . ASP A 1 224 ? 8.154 14.033 -33.012 1.00 86.19 224 ASP A N 1
ATOM 1890 C CA . ASP A 1 224 ? 8.218 15.416 -33.497 1.00 86.19 224 ASP A CA 1
ATOM 1891 C C . ASP A 1 224 ? 8.453 15.481 -35.013 1.00 86.19 224 ASP A C 1
ATOM 1893 O O . ASP A 1 224 ? 9.268 14.733 -35.559 1.00 86.19 224 ASP A O 1
ATOM 1897 N N . GLU A 1 225 ? 7.793 16.420 -35.694 1.00 83.75 225 GLU A N 1
ATOM 1898 C CA . GLU A 1 225 ? 7.860 16.561 -37.155 1.00 83.75 225 GLU A CA 1
ATOM 1899 C C . GLU A 1 225 ? 9.302 16.724 -37.666 1.00 83.75 225 GLU A C 1
ATOM 1901 O O . GLU A 1 225 ? 9.702 16.034 -38.604 1.00 83.75 225 GLU A O 1
ATOM 1906 N N . GLU A 1 226 ? 10.118 17.518 -36.963 1.00 83.94 226 GLU A N 1
ATOM 1907 C CA . GLU A 1 226 ? 11.546 17.731 -37.253 1.00 83.94 226 GLU A CA 1
ATOM 1908 C C . GLU A 1 226 ? 12.383 16.439 -37.207 1.00 83.94 226 GLU A C 1
ATOM 1910 O O . GLU A 1 226 ? 13.447 16.360 -37.819 1.00 83.94 226 GLU A O 1
ATOM 1915 N N . ARG A 1 227 ? 11.925 15.409 -36.482 1.00 86.12 227 ARG A N 1
ATOM 1916 C CA . ARG A 1 227 ? 12.671 14.152 -36.279 1.00 86.12 227 ARG A CA 1
ATOM 1917 C C . ARG A 1 227 ? 12.155 12.994 -37.114 1.00 86.12 227 ARG A C 1
ATOM 1919 O O . ARG A 1 227 ? 12.877 12.010 -37.290 1.00 86.12 227 ARG A O 1
ATOM 1926 N N . ARG A 1 228 ? 10.949 13.107 -37.679 1.00 88.44 228 ARG A N 1
ATOM 1927 C CA . ARG A 1 228 ? 10.374 12.073 -38.556 1.00 88.44 228 ARG A CA 1
ATOM 1928 C C . ARG A 1 228 ? 11.287 11.763 -39.734 1.00 88.44 228 ARG A C 1
ATOM 1930 O O . ARG A 1 228 ? 11.398 10.601 -40.106 1.00 88.44 228 ARG A O 1
ATOM 1937 N N . GLU A 1 229 ? 11.966 12.762 -40.295 1.00 85.62 229 GLU A N 1
ATOM 1938 C CA . GLU A 1 229 ? 12.905 12.564 -41.405 1.00 85.62 229 GLU A CA 1
ATOM 1939 C C . GLU A 1 229 ? 14.154 11.776 -40.982 1.00 85.62 229 GLU A C 1
ATOM 1941 O O . GLU A 1 229 ? 14.558 10.845 -41.678 1.00 85.62 229 GLU A O 1
ATOM 1946 N N . ALA A 1 230 ? 14.719 12.071 -39.807 1.00 86.12 230 ALA A N 1
ATOM 1947 C CA . ALA A 1 230 ? 15.860 11.332 -39.268 1.00 86.12 230 ALA A CA 1
ATOM 1948 C C . ALA A 1 230 ? 15.513 9.853 -39.031 1.00 86.12 230 ALA A C 1
ATOM 1950 O O . ALA A 1 230 ? 16.243 8.966 -39.478 1.00 86.12 230 ALA A O 1
ATOM 1951 N N . VAL A 1 231 ? 14.361 9.581 -38.410 1.00 87.06 231 VAL A N 1
ATOM 1952 C CA . VAL A 1 231 ? 13.874 8.211 -38.188 1.00 87.06 231 VAL A CA 1
ATOM 1953 C C . VAL A 1 231 ? 13.554 7.525 -39.521 1.00 87.06 231 VAL A C 1
ATOM 1955 O O . VAL A 1 231 ? 13.975 6.391 -39.741 1.00 87.06 231 VAL A O 1
ATOM 1958 N N . ARG A 1 232 ? 12.908 8.220 -40.468 1.00 86.75 232 ARG A N 1
ATOM 1959 C CA . ARG A 1 232 ? 12.627 7.700 -41.819 1.00 86.75 232 ARG A CA 1
ATOM 1960 C C . ARG A 1 232 ? 13.898 7.296 -42.559 1.00 86.75 232 ARG A C 1
ATOM 1962 O O . ARG A 1 232 ? 13.908 6.254 -43.204 1.00 86.75 232 ARG A O 1
ATOM 1969 N N . ASN A 1 233 ? 14.966 8.084 -42.452 1.00 85.81 233 ASN A N 1
ATOM 1970 C CA . ASN A 1 233 ? 16.250 7.779 -43.081 1.00 85.81 233 ASN A CA 1
ATOM 1971 C C . ASN A 1 233 ? 16.900 6.523 -42.481 1.00 85.81 233 ASN A C 1
ATOM 1973 O O . ASN A 1 233 ? 17.473 5.723 -43.222 1.00 85.81 233 ASN A O 1
ATOM 1977 N N . ILE A 1 234 ? 16.776 6.313 -41.165 1.00 85.31 234 ILE A N 1
ATOM 1978 C CA . ILE A 1 234 ? 17.242 5.089 -40.491 1.00 85.31 234 ILE A CA 1
ATOM 1979 C C . ILE A 1 234 ? 16.430 3.876 -40.975 1.00 85.31 234 ILE A C 1
ATOM 1981 O O . ILE A 1 234 ? 17.015 2.883 -41.408 1.00 85.31 234 ILE A O 1
ATOM 1985 N N . LEU A 1 235 ? 15.096 3.978 -41.011 1.00 83.06 235 LEU A N 1
ATOM 1986 C CA . LEU A 1 235 ? 14.214 2.907 -41.504 1.00 83.06 235 LEU A CA 1
ATOM 1987 C C . LEU A 1 235 ? 14.417 2.615 -43.005 1.00 83.06 235 LEU A C 1
ATOM 1989 O O . LEU A 1 235 ? 14.354 1.465 -43.435 1.00 83.06 235 LEU A O 1
ATOM 1993 N N . GLY A 1 236 ? 14.694 3.638 -43.818 1.00 77.81 236 GLY A N 1
ATOM 1994 C CA . GLY A 1 236 ? 14.918 3.511 -45.262 1.00 77.81 236 GLY A CA 1
ATOM 1995 C C . GLY A 1 236 ? 16.203 2.759 -45.620 1.00 77.81 236 GLY A C 1
ATOM 1996 O O . GLY A 1 236 ? 16.237 2.033 -46.615 1.00 77.81 236 GLY A O 1
ATOM 1997 N N . LYS A 1 237 ? 17.249 2.854 -44.787 1.00 74.25 237 LYS A N 1
ATOM 1998 C CA . LYS A 1 237 ? 18.458 2.017 -44.921 1.00 74.25 237 LYS A CA 1
ATOM 1999 C C . LYS A 1 237 ? 18.158 0.530 -44.698 1.00 74.25 237 LYS A C 1
ATOM 2001 O O . LYS A 1 237 ? 18.843 -0.318 -45.263 1.00 74.25 237 LYS A O 1
ATOM 2006 N N . TRP A 1 238 ? 17.132 0.222 -43.909 1.00 67.31 238 TRP A N 1
ATOM 2007 C CA . TRP A 1 238 ? 16.723 -1.141 -43.575 1.00 67.31 238 TRP A CA 1
ATOM 2008 C C . TRP A 1 238 ? 15.798 -1.753 -44.633 1.00 67.31 238 TRP A C 1
ATOM 2010 O O . TRP A 1 238 ? 16.048 -2.869 -45.083 1.00 67.31 238 TRP A O 1
ATOM 2020 N N . GLY A 1 239 ? 14.811 -0.994 -45.126 1.00 60.66 239 GLY A N 1
ATOM 2021 C CA . GLY A 1 239 ? 13.884 -1.450 -46.177 1.00 60.66 239 GLY A CA 1
ATOM 2022 C C . GLY A 1 239 ? 14.549 -1.815 -47.515 1.00 60.66 239 GLY A C 1
ATOM 2023 O O . GLY A 1 239 ? 13.939 -2.490 -48.338 1.00 60.66 239 GLY A O 1
ATOM 2024 N N . ASN A 1 240 ? 15.807 -1.407 -47.719 1.00 59.91 240 ASN A N 1
ATOM 2025 C CA . ASN A 1 240 ? 16.615 -1.710 -48.904 1.00 59.91 240 ASN A CA 1
ATOM 2026 C C . ASN A 1 240 ? 17.528 -2.950 -48.754 1.00 59.91 240 ASN A C 1
ATOM 2028 O O . ASN A 1 240 ? 18.260 -3.276 -49.695 1.00 59.91 240 ASN A O 1
ATOM 2032 N N . ARG A 1 241 ? 17.524 -3.650 -47.606 1.00 61.00 241 ARG A N 1
ATOM 2033 C CA . ARG A 1 241 ? 18.272 -4.912 -47.432 1.00 61.00 241 ARG A CA 1
ATOM 2034 C C . ARG A 1 241 ? 17.631 -6.028 -48.277 1.00 61.00 241 ARG A C 1
ATOM 2036 O O . ARG A 1 241 ? 16.412 -6.108 -48.412 1.00 61.00 241 ARG A O 1
ATOM 2043 N N . LYS A 1 242 ? 18.444 -6.888 -48.904 1.00 51.03 242 LYS A N 1
ATOM 2044 C CA . LYS A 1 242 ? 17.941 -7.968 -49.777 1.00 51.03 242 LYS A CA 1
ATOM 2045 C C . LYS A 1 242 ? 17.189 -9.015 -48.946 1.00 51.03 242 LYS A C 1
ATOM 2047 O O . LYS A 1 242 ? 17.711 -9.486 -47.947 1.00 51.03 242 LYS A O 1
ATOM 2052 N N . TYR A 1 243 ? 16.047 -9.486 -49.455 1.00 49.12 243 TYR A N 1
ATOM 2053 C CA . TYR A 1 243 ? 15.123 -10.488 -48.873 1.00 49.12 243 TYR A CA 1
ATOM 2054 C C . TYR A 1 243 ? 15.738 -11.819 -48.362 1.00 49.12 243 TYR A C 1
ATOM 2056 O O . TYR A 1 243 ? 15.019 -12.655 -47.827 1.00 49.12 243 TYR A O 1
ATOM 2064 N N . LYS A 1 244 ? 17.036 -12.067 -48.584 1.00 45.41 244 LYS A N 1
ATOM 2065 C CA . LYS A 1 244 ? 17.753 -13.286 -48.164 1.00 45.41 244 LYS A CA 1
ATOM 2066 C C . LYS A 1 244 ? 18.572 -13.112 -46.881 1.00 45.41 244 LYS A C 1
ATOM 2068 O O . LYS A 1 244 ? 19.104 -14.098 -46.385 1.00 45.41 244 LYS A O 1
ATOM 2073 N N . GLU A 1 245 ? 18.697 -11.893 -46.372 1.00 54.38 245 GLU A N 1
ATOM 2074 C CA . GLU A 1 245 ? 19.371 -11.606 -45.109 1.00 54.38 245 GLU A CA 1
ATOM 2075 C C . GLU A 1 245 ? 18.292 -11.455 -44.040 1.00 54.38 245 GLU A C 1
ATOM 2077 O O . GLU A 1 245 ? 17.403 -10.614 -44.172 1.00 54.38 245 GLU A O 1
ATOM 2082 N N . THR A 1 246 ? 18.319 -12.310 -43.016 1.00 50.22 246 THR A N 1
ATOM 2083 C CA . THR A 1 246 ? 17.418 -12.202 -41.865 1.00 50.22 246 THR A CA 1
ATOM 2084 C C . THR A 1 246 ? 17.526 -10.776 -41.319 1.00 50.22 246 THR A C 1
ATOM 2086 O O . THR A 1 246 ? 18.647 -10.334 -41.047 1.00 50.22 246 THR A O 1
ATOM 2089 N N . PRO A 1 247 ? 16.426 -10.015 -41.214 1.00 52.59 247 PRO A N 1
ATOM 2090 C CA . PRO A 1 247 ? 16.506 -8.626 -40.799 1.00 52.59 247 PRO A CA 1
ATOM 2091 C C . PRO A 1 247 ? 16.855 -8.577 -39.311 1.00 52.59 247 PRO A C 1
ATOM 2093 O O . PRO A 1 247 ? 15.979 -8.722 -38.474 1.00 52.59 247 PRO A O 1
ATOM 2096 N N . ILE A 1 248 ? 18.139 -8.402 -38.994 1.00 59.91 248 ILE A N 1
ATOM 2097 C CA . ILE A 1 248 ? 18.604 -8.073 -37.644 1.00 59.91 248 ILE A CA 1
ATOM 2098 C C . ILE A 1 248 ? 18.741 -6.555 -37.581 1.00 59.91 248 ILE A C 1
ATOM 2100 O O . ILE A 1 248 ? 19.392 -5.942 -38.439 1.00 59.91 248 ILE A O 1
ATOM 2104 N N . PHE A 1 249 ? 18.076 -5.924 -36.620 1.00 64.94 249 PHE A N 1
ATOM 2105 C CA . PHE A 1 249 ? 18.155 -4.478 -36.446 1.00 64.94 249 PHE A CA 1
ATOM 2106 C C . PHE A 1 249 ? 19.434 -4.117 -35.667 1.00 64.94 249 PHE A C 1
ATOM 2108 O O . PHE A 1 249 ? 19.475 -4.136 -34.443 1.00 64.94 249 PHE A O 1
ATOM 2115 N N . ASP A 1 250 ? 20.509 -3.780 -36.382 1.00 66.38 250 ASP A N 1
ATOM 2116 C CA . ASP A 1 250 ? 21.832 -3.534 -35.770 1.00 66.38 250 ASP A CA 1
ATOM 2117 C C . ASP A 1 250 ? 22.032 -2.079 -35.289 1.00 66.38 250 ASP A C 1
ATOM 2119 O O . ASP A 1 250 ? 23.119 -1.696 -34.859 1.00 66.38 250 ASP A O 1
ATOM 2123 N N . SER A 1 251 ? 21.006 -1.227 -35.404 1.00 73.19 251 SER A N 1
ATOM 2124 C CA . SER A 1 251 ? 21.123 0.236 -35.254 1.00 73.19 251 SER A CA 1
ATOM 2125 C C . SER A 1 251 ? 20.205 0.830 -34.178 1.00 73.19 251 SER A C 1
ATOM 2127 O O . SER A 1 251 ? 19.845 2.006 -34.258 1.00 73.19 251 SER A O 1
ATOM 2129 N N . TRP A 1 252 ? 19.844 0.057 -33.146 1.00 83.81 252 TRP A N 1
ATOM 2130 C CA . TRP A 1 252 ? 19.001 0.530 -32.034 1.00 83.81 252 TRP A CA 1
ATOM 2131 C C . TRP A 1 252 ? 19.537 1.809 -31.375 1.00 83.81 252 TRP A C 1
ATOM 2133 O O . TRP A 1 252 ? 18.780 2.741 -31.109 1.00 83.81 252 TRP A O 1
ATOM 2143 N N . ASN A 1 253 ? 20.857 1.924 -31.222 1.00 85.56 253 ASN A N 1
ATOM 2144 C CA . ASN A 1 253 ? 21.487 3.133 -30.688 1.00 85.56 253 ASN A CA 1
ATOM 2145 C C . ASN A 1 253 ? 21.314 4.364 -31.579 1.00 85.56 253 ASN A C 1
ATOM 2147 O O . ASN A 1 253 ? 21.133 5.466 -31.067 1.00 85.56 253 ASN A O 1
ATOM 2151 N N . GLU A 1 254 ? 21.393 4.209 -32.904 1.00 87.12 254 GLU A N 1
ATOM 2152 C CA . GLU A 1 254 ? 21.188 5.330 -33.831 1.00 87.12 254 GLU A CA 1
ATOM 2153 C C . GLU A 1 254 ? 19.742 5.827 -33.763 1.00 87.12 254 GLU A C 1
ATOM 2155 O O . GLU A 1 254 ? 19.500 7.035 -33.780 1.00 87.12 254 GLU A O 1
ATOM 2160 N N . LEU A 1 255 ? 18.790 4.902 -33.612 1.00 88.56 255 LEU A N 1
ATOM 2161 C CA . LEU A 1 255 ? 17.380 5.227 -33.431 1.00 88.56 255 LEU A CA 1
ATOM 2162 C C . LEU A 1 255 ? 17.139 5.978 -32.114 1.00 88.56 255 LEU A C 1
ATOM 2164 O O . LEU A 1 255 ? 16.524 7.046 -32.121 1.00 88.56 255 LEU A O 1
ATOM 2168 N N . CYS A 1 256 ? 17.666 5.472 -30.997 1.00 92.12 256 CYS A N 1
ATOM 2169 C CA . CYS A 1 256 ? 17.562 6.144 -29.700 1.00 92.12 256 CYS A CA 1
ATOM 2170 C C . CYS A 1 256 ? 18.207 7.535 -29.727 1.00 92.12 256 CYS A C 1
ATOM 2172 O O . CYS A 1 256 ? 17.637 8.477 -29.185 1.00 92.12 256 CYS A O 1
ATOM 2174 N N . LYS A 1 257 ? 19.340 7.703 -30.422 1.00 92.12 257 LYS A N 1
ATOM 2175 C CA . LYS A 1 257 ? 19.986 9.010 -30.641 1.00 92.12 257 LYS A CA 1
ATOM 2176 C C . LYS A 1 257 ? 19.123 9.976 -31.441 1.00 92.12 257 LYS A C 1
ATOM 2178 O O . LYS A 1 257 ? 19.084 11.160 -31.113 1.00 92.12 257 LYS A O 1
ATOM 2183 N N . ALA A 1 258 ? 18.438 9.489 -32.474 1.00 89.75 258 ALA A N 1
ATOM 2184 C CA . ALA A 1 258 ? 17.545 10.308 -33.286 1.00 89.75 258 ALA A CA 1
ATOM 2185 C C . ALA A 1 258 ? 16.307 10.774 -32.501 1.00 89.75 258 ALA A C 1
ATOM 2187 O O . ALA A 1 258 ? 15.838 11.892 -32.711 1.00 89.75 258 ALA A O 1
ATOM 2188 N N . LEU A 1 259 ? 15.797 9.945 -31.586 1.00 90.62 259 LEU A N 1
ATOM 2189 C CA . LEU A 1 259 ? 14.628 10.257 -30.757 1.00 90.62 259 LEU A CA 1
ATOM 2190 C C . LEU A 1 259 ? 14.971 11.077 -29.507 1.00 90.62 259 LEU A C 1
ATOM 2192 O O . LEU A 1 259 ? 14.185 11.939 -29.119 1.00 90.62 259 LEU A O 1
ATOM 2196 N N . ALA A 1 260 ? 16.160 10.886 -28.930 1.00 90.94 260 ALA A N 1
ATOM 2197 C CA . ALA A 1 260 ? 16.621 11.522 -27.695 1.00 90.94 260 ALA A CA 1
ATOM 2198 C C . ALA A 1 260 ? 16.293 13.024 -27.556 1.00 90.94 260 ALA A C 1
ATOM 2200 O O . ALA A 1 260 ? 15.892 13.432 -26.462 1.00 90.94 260 ALA A O 1
ATOM 2201 N N . PRO A 1 261 ? 16.390 13.874 -28.601 1.00 87.88 261 PRO A N 1
ATOM 2202 C CA . PRO A 1 261 ? 16.134 15.299 -28.433 1.00 87.88 261 PRO A CA 1
ATOM 2203 C C . PRO A 1 261 ? 14.679 15.677 -28.078 1.00 87.88 261 PRO A C 1
ATOM 2205 O O . PRO A 1 261 ? 14.468 16.852 -27.770 1.00 87.88 261 PRO A O 1
ATOM 2208 N N . GLN A 1 262 ? 13.690 14.754 -28.080 1.00 87.69 262 GLN A N 1
ATOM 2209 C CA . GLN A 1 262 ? 12.340 15.053 -27.531 1.00 87.69 262 GLN A CA 1
ATOM 2210 C C . GLN A 1 262 ? 12.377 15.286 -26.030 1.00 87.69 262 GLN A C 1
ATOM 2212 O O . GLN A 1 262 ? 11.611 16.099 -25.521 1.00 87.69 262 GLN A O 1
ATOM 2217 N N . TYR A 1 263 ? 13.275 14.602 -25.328 1.00 87.81 263 TYR A N 1
ATOM 2218 C CA . TYR A 1 263 ? 13.304 14.574 -23.871 1.00 87.81 263 TYR A CA 1
ATOM 2219 C C . TYR A 1 263 ? 14.197 15.689 -23.322 1.00 87.81 263 TYR A C 1
ATOM 2221 O O . TYR A 1 263 ? 15.218 15.452 -22.671 1.00 87.81 263 TYR A O 1
ATOM 2229 N N . LYS A 1 264 ? 13.851 16.939 -23.648 1.00 87.62 264 LYS A N 1
ATOM 2230 C CA . LYS A 1 264 ? 14.641 18.130 -23.282 1.00 87.62 264 LYS A CA 1
ATOM 2231 C C . LYS A 1 264 ? 14.742 18.331 -21.767 1.00 87.62 264 LYS A C 1
ATOM 2233 O O . LYS A 1 264 ? 15.678 18.985 -21.318 1.00 87.62 264 LYS A O 1
ATOM 2238 N N . GLU A 1 265 ? 13.813 17.762 -21.004 1.00 88.12 265 GLU A N 1
ATOM 2239 C CA . GLU A 1 265 ? 13.770 17.794 -19.542 1.00 88.12 265 GLU A CA 1
ATOM 2240 C C . GLU A 1 265 ? 14.926 17.042 -18.870 1.00 88.12 265 GLU A C 1
ATOM 2242 O O . GLU A 1 265 ? 15.270 17.349 -17.732 1.00 88.12 265 GLU A O 1
ATOM 2247 N N . LEU A 1 266 ? 15.551 16.084 -19.561 1.00 87.75 266 LEU A N 1
ATOM 2248 C CA . LEU A 1 266 ? 16.728 15.379 -19.055 1.00 87.75 266 LEU A CA 1
ATOM 2249 C C . LEU A 1 266 ? 17.996 16.130 -19.463 1.00 87.75 266 LEU A C 1
ATOM 2251 O O . LEU A 1 266 ? 18.166 16.476 -20.630 1.00 87.75 266 LEU A O 1
ATOM 2255 N N . GLU A 1 267 ? 18.914 16.361 -18.526 1.00 87.62 267 GLU A N 1
ATOM 2256 C CA . GLU A 1 267 ? 20.151 17.112 -18.798 1.00 87.62 267 GLU A CA 1
ATOM 2257 C C . GLU A 1 267 ? 21.158 16.309 -19.638 1.00 87.62 267 GLU A C 1
ATOM 2259 O O . GLU A 1 267 ? 21.818 16.854 -20.522 1.00 87.62 267 GLU A O 1
ATOM 2264 N N . SER A 1 268 ? 21.264 15.001 -19.386 1.00 92.94 268 SER A N 1
ATOM 2265 C CA . SER A 1 268 ? 22.236 14.120 -20.040 1.00 92.94 268 SER A CA 1
ATOM 2266 C C . SER A 1 268 ? 21.694 13.521 -21.335 1.00 92.94 268 SER A C 1
ATOM 2268 O O . SER A 1 268 ? 20.619 12.923 -21.350 1.00 92.94 268 SER A O 1
ATOM 2270 N N . GLN A 1 269 ? 22.488 13.591 -22.406 1.00 92.75 269 GLN A N 1
ATOM 2271 C CA . GLN A 1 269 ? 22.186 12.938 -23.681 1.00 92.75 269 GLN A CA 1
ATOM 2272 C C . GLN A 1 269 ? 21.994 11.420 -23.521 1.00 92.75 269 GLN A C 1
ATOM 2274 O O . GLN A 1 269 ? 21.072 10.856 -24.101 1.00 92.75 269 GLN A O 1
ATOM 2279 N N . HIS A 1 270 ? 22.793 10.775 -22.667 1.00 92.94 270 HIS A N 1
ATOM 2280 C CA . HIS A 1 270 ? 22.661 9.344 -22.378 1.00 92.94 270 HIS A CA 1
ATOM 2281 C C . HIS A 1 270 ? 21.298 8.996 -21.766 1.00 92.94 270 HIS A C 1
ATOM 2283 O O . HIS A 1 270 ? 20.618 8.080 -22.219 1.00 92.94 270 HIS A O 1
ATOM 2289 N N . ALA A 1 271 ? 20.858 9.784 -20.782 1.00 93.62 271 ALA A N 1
ATOM 2290 C CA . ALA A 1 271 ? 19.559 9.593 -20.140 1.00 93.62 271 ALA A CA 1
ATOM 2291 C C . ALA A 1 271 ? 18.402 9.721 -21.144 1.00 93.62 271 ALA A C 1
ATOM 2293 O O . ALA A 1 271 ? 17.436 8.962 -21.084 1.00 93.62 271 ALA A O 1
ATOM 2294 N N . ARG A 1 272 ? 18.515 10.651 -22.102 1.00 95.06 272 ARG A N 1
ATOM 2295 C CA . ARG A 1 272 ? 17.533 10.827 -23.183 1.00 95.06 272 ARG A CA 1
ATOM 2296 C C . ARG A 1 272 ? 17.479 9.630 -24.129 1.00 95.06 272 ARG A C 1
ATOM 2298 O O . ARG A 1 272 ? 16.394 9.236 -24.555 1.00 95.06 272 ARG A O 1
ATOM 2305 N N . GLU A 1 273 ? 18.628 9.049 -24.461 1.00 95.25 273 GLU A N 1
ATOM 2306 C CA . GLU A 1 273 ? 18.709 7.846 -25.298 1.00 95.25 273 GLU A CA 1
ATOM 2307 C C . GLU A 1 273 ? 18.069 6.640 -24.597 1.00 95.25 273 GLU A C 1
ATOM 2309 O O . GLU A 1 273 ? 17.279 5.923 -25.209 1.00 95.25 273 GLU A O 1
ATOM 2314 N N . VAL A 1 274 ? 18.315 6.466 -23.294 1.00 95.88 274 VAL A N 1
ATOM 2315 C CA . VAL A 1 274 ? 17.676 5.417 -22.478 1.00 95.88 274 VAL A CA 1
ATOM 2316 C C . VAL A 1 274 ? 16.158 5.619 -22.394 1.00 95.88 274 VAL A C 1
ATOM 2318 O O . VAL A 1 274 ? 15.398 4.677 -22.621 1.00 95.88 274 VAL A O 1
ATOM 2321 N N . LYS A 1 275 ? 15.689 6.853 -22.166 1.00 96.19 275 LYS A N 1
ATOM 2322 C CA . LYS A 1 275 ? 14.250 7.175 -22.169 1.00 96.19 275 LYS A CA 1
ATOM 2323 C C . LYS A 1 275 ? 13.589 6.902 -23.524 1.00 96.19 275 LYS A C 1
ATOM 2325 O O . LYS A 1 275 ? 12.431 6.478 -23.581 1.00 96.19 275 LYS A O 1
ATOM 2330 N N . SER A 1 276 ? 14.330 7.103 -24.614 1.00 95.00 276 SER A N 1
ATOM 2331 C CA . SER A 1 276 ? 13.878 6.768 -25.969 1.00 95.00 276 SER A CA 1
ATOM 2332 C C . SER A 1 276 ? 13.680 5.262 -26.135 1.00 95.00 276 SER A C 1
ATOM 2334 O O . SER A 1 276 ? 12.635 4.856 -26.640 1.00 95.00 276 SER A O 1
ATOM 2336 N N . ALA A 1 277 ? 14.618 4.441 -25.646 1.00 95.62 277 ALA A N 1
ATOM 2337 C CA . ALA A 1 277 ? 14.492 2.981 -25.664 1.00 95.62 277 ALA A CA 1
ATOM 2338 C C . ALA A 1 277 ? 13.231 2.512 -24.918 1.00 95.62 277 ALA A C 1
ATOM 2340 O O . ALA A 1 277 ? 12.422 1.767 -25.471 1.00 95.62 277 ALA A O 1
ATOM 2341 N N . PHE A 1 278 ? 12.992 3.025 -23.705 1.00 96.81 278 PHE A N 1
ATOM 2342 C CA . PHE A 1 278 ? 11.767 2.719 -22.958 1.00 96.81 278 PHE A CA 1
ATOM 2343 C C . PHE A 1 278 ? 10.492 3.143 -23.691 1.00 96.81 278 PHE A C 1
ATOM 2345 O O . PHE A 1 278 ? 9.505 2.417 -23.665 1.00 96.81 278 PHE A O 1
ATOM 2352 N N . SER A 1 279 ? 10.492 4.301 -24.352 1.00 94.44 279 SER A N 1
ATOM 2353 C CA . SER A 1 279 ? 9.302 4.812 -25.050 1.00 94.44 279 SER A CA 1
ATOM 2354 C C . SER A 1 279 ? 8.950 3.994 -26.294 1.00 94.44 279 SER A C 1
ATOM 2356 O O . SER A 1 279 ? 7.769 3.813 -26.600 1.00 94.44 279 SER A O 1
ATOM 2358 N N . ILE A 1 280 ? 9.965 3.455 -26.978 1.00 94.12 280 ILE A N 1
ATOM 2359 C CA . ILE A 1 280 ? 9.789 2.500 -28.075 1.00 94.12 280 ILE A CA 1
ATOM 2360 C C . ILE A 1 280 ? 9.089 1.234 -27.556 1.00 94.12 280 ILE A C 1
ATOM 2362 O O . ILE A 1 280 ? 8.028 0.875 -28.068 1.00 94.12 280 ILE A O 1
ATOM 2366 N N . PHE A 1 281 ? 9.623 0.603 -26.504 1.00 95.56 281 PHE A N 1
ATOM 2367 C CA . PHE A 1 281 ? 9.030 -0.616 -25.938 1.00 95.56 281 PHE A CA 1
ATOM 2368 C C . PHE A 1 281 ? 7.664 -0.391 -25.310 1.00 95.56 281 PHE A C 1
ATOM 2370 O O . PHE A 1 281 ? 6.777 -1.221 -25.468 1.00 95.56 281 PHE A O 1
ATOM 2377 N N . ARG A 1 282 ? 7.453 0.756 -24.667 1.00 95.25 282 ARG A N 1
ATOM 2378 C CA . ARG A 1 282 ? 6.138 1.134 -24.154 1.00 95.25 282 ARG A CA 1
ATOM 2379 C C . ARG A 1 282 ? 5.100 1.165 -25.273 1.00 95.25 282 ARG A C 1
ATOM 2381 O O . ARG A 1 282 ? 4.015 0.628 -25.106 1.00 95.25 282 ARG A O 1
ATOM 2388 N N . SER A 1 283 ? 5.442 1.737 -26.426 1.00 94.00 283 SER A N 1
ATOM 2389 C CA . SER A 1 283 ? 4.532 1.785 -27.577 1.00 94.00 283 SER A CA 1
ATOM 2390 C C . SER A 1 283 ? 4.232 0.390 -28.131 1.00 94.00 283 SER A C 1
ATOM 2392 O O . SER A 1 283 ? 3.084 0.104 -28.454 1.00 94.00 283 SER A O 1
ATOM 2394 N N . LEU A 1 284 ? 5.243 -0.487 -28.185 1.00 94.69 284 LEU A N 1
ATOM 2395 C CA . LEU A 1 284 ? 5.077 -1.896 -28.554 1.00 94.69 284 LEU A CA 1
ATOM 2396 C C . LEU A 1 284 ? 4.140 -2.633 -27.607 1.00 94.69 284 LEU A C 1
ATOM 2398 O O . LEU A 1 284 ? 3.147 -3.195 -28.051 1.00 94.69 284 LEU A O 1
ATOM 2402 N N . LEU A 1 285 ? 4.440 -2.613 -26.313 1.00 95.12 285 LEU A N 1
ATOM 2403 C CA . LEU A 1 285 ? 3.708 -3.398 -25.328 1.00 95.12 285 LEU A CA 1
ATOM 2404 C C . LEU A 1 285 ? 2.267 -2.909 -25.169 1.00 95.12 285 LEU A C 1
ATOM 2406 O O . LEU A 1 285 ? 1.368 -3.732 -25.034 1.00 95.12 285 LEU A O 1
ATOM 2410 N N . ILE A 1 286 ? 2.025 -1.596 -25.268 1.00 93.38 286 ILE A N 1
ATOM 2411 C CA . ILE A 1 286 ? 0.662 -1.046 -25.297 1.00 93.38 286 ILE A CA 1
ATOM 2412 C C . ILE A 1 286 ? -0.091 -1.517 -26.546 1.00 93.38 286 ILE A C 1
ATOM 2414 O O . ILE A 1 286 ? -1.258 -1.882 -26.432 1.00 93.38 286 ILE A O 1
ATOM 2418 N N . GLN A 1 287 ? 0.552 -1.521 -27.721 1.00 91.62 287 GLN A N 1
ATOM 2419 C CA . GLN A 1 287 ? -0.084 -2.023 -28.940 1.00 91.62 287 GLN A CA 1
ATOM 2420 C C . GLN A 1 287 ? -0.462 -3.496 -28.784 1.00 91.62 287 GLN A C 1
ATOM 2422 O O . GLN A 1 287 ? -1.584 -3.865 -29.100 1.00 91.62 287 GLN A O 1
ATOM 2427 N N . GLU A 1 288 ? 0.427 -4.326 -28.236 1.00 92.00 288 GLU A N 1
ATOM 2428 C CA . GLU A 1 288 ? 0.111 -5.740 -28.051 1.00 92.00 288 GLU A CA 1
ATOM 2429 C C . GLU A 1 288 ? -1.007 -5.983 -27.036 1.00 92.00 288 GLU A C 1
ATOM 2431 O O . GLU A 1 288 ? -1.818 -6.880 -27.238 1.00 92.00 288 GLU A O 1
ATOM 2436 N N . GLU A 1 289 ? -1.058 -5.219 -25.941 1.00 91.44 289 GLU A N 1
ATOM 2437 C CA . GLU A 1 289 ? -2.182 -5.302 -25.001 1.00 91.44 289 GLU A CA 1
ATOM 2438 C C . GLU A 1 289 ? -3.496 -4.890 -25.672 1.00 91.44 289 GLU A C 1
ATOM 2440 O O . GLU A 1 289 ? -4.533 -5.499 -25.419 1.00 91.44 289 GLU A O 1
ATOM 2445 N N . HIS A 1 290 ? -3.455 -3.883 -26.545 1.00 89.62 290 HIS A N 1
ATOM 2446 C CA . HIS A 1 290 ? -4.623 -3.439 -27.293 1.00 89.62 290 HIS A CA 1
ATOM 2447 C C . HIS A 1 290 ? -5.067 -4.457 -28.351 1.00 89.62 290 HIS A C 1
ATOM 2449 O O . HIS A 1 290 ? -6.265 -4.673 -28.510 1.00 89.62 290 HIS A O 1
ATOM 2455 N N . ASP A 1 291 ? -4.133 -5.121 -29.029 1.00 89.19 291 ASP A N 1
ATOM 2456 C CA . ASP A 1 291 ? -4.436 -6.180 -29.998 1.00 89.19 291 ASP A CA 1
ATOM 2457 C C . ASP A 1 291 ? -5.048 -7.424 -29.316 1.00 89.19 291 ASP A C 1
ATOM 2459 O O . ASP A 1 291 ? -5.804 -8.173 -29.932 1.00 89.19 291 ASP A O 1
ATOM 2463 N N . GLU A 1 292 ? -4.746 -7.636 -28.029 1.00 88.69 292 GLU A N 1
ATOM 2464 C CA . GLU A 1 292 ? -5.323 -8.683 -27.171 1.00 88.69 292 GLU A CA 1
ATOM 2465 C C . GLU A 1 292 ? -6.654 -8.265 -26.516 1.00 88.69 292 GLU A C 1
ATOM 2467 O O . GLU A 1 292 ? -7.227 -9.022 -25.723 1.00 88.69 292 GLU A O 1
ATOM 2472 N N . ALA A 1 293 ? -7.163 -7.067 -26.826 1.00 83.81 293 ALA A N 1
ATOM 2473 C CA . ALA A 1 293 ? -8.378 -6.549 -26.221 1.00 83.81 293 ALA A CA 1
ATOM 2474 C C . ALA A 1 293 ? -9.584 -7.460 -26.503 1.00 83.81 293 ALA A C 1
ATOM 2476 O O . ALA A 1 293 ? -9.803 -7.888 -27.639 1.00 83.81 293 ALA A O 1
ATOM 2477 N N . PRO A 1 294 ? -10.444 -7.717 -25.501 1.00 82.38 294 PRO A N 1
ATOM 2478 C CA . PRO A 1 294 ? -11.721 -8.364 -25.755 1.00 82.38 294 PRO A CA 1
ATOM 2479 C C . PRO A 1 294 ? -12.565 -7.525 -26.734 1.00 82.38 294 PRO A C 1
ATOM 2481 O O . PRO A 1 294 ? -12.509 -6.295 -26.654 1.00 82.38 294 PRO A O 1
ATOM 2484 N N . PRO A 1 295 ? -13.445 -8.136 -27.556 1.00 82.12 295 PRO A N 1
ATOM 2485 C CA . PRO A 1 295 ? -14.232 -7.418 -28.570 1.00 82.12 295 PRO A CA 1
ATOM 2486 C C . PRO A 1 295 ? -15.037 -6.220 -28.041 1.00 82.12 295 PRO A C 1
ATOM 2488 O O . PRO A 1 295 ? -15.315 -5.267 -28.761 1.00 82.12 295 PRO A O 1
ATOM 2491 N N . ALA A 1 296 ? -15.407 -6.245 -26.757 1.00 77.12 296 ALA A N 1
ATOM 2492 C CA . ALA A 1 296 ? -16.112 -5.151 -26.092 1.00 77.12 296 ALA A CA 1
ATOM 2493 C C . ALA A 1 296 ? -15.285 -3.854 -25.961 1.00 77.12 296 ALA A C 1
ATOM 2495 O O . ALA A 1 296 ? -15.870 -2.794 -25.743 1.00 77.12 296 ALA A O 1
ATOM 2496 N N . TYR A 1 297 ? -13.957 -3.924 -26.096 1.00 74.25 297 TYR A N 1
ATOM 2497 C CA . TYR A 1 297 ? -13.032 -2.813 -25.862 1.00 74.25 297 TYR A CA 1
ATOM 2498 C C . TYR A 1 297 ? -12.276 -2.361 -27.120 1.00 74.25 297 TYR A C 1
ATOM 2500 O O . TYR A 1 297 ? -11.484 -1.432 -27.022 1.00 74.25 297 TYR A O 1
ATOM 2508 N N . GLU A 1 298 ? -12.549 -2.928 -28.302 1.00 76.25 298 GLU A N 1
ATOM 2509 C CA . GLU A 1 298 ? -11.866 -2.578 -29.566 1.00 76.25 298 GLU A CA 1
ATOM 2510 C C . GLU A 1 298 ? -12.007 -1.092 -29.955 1.00 76.25 298 GLU A C 1
ATOM 2512 O O . GLU A 1 298 ? -11.141 -0.529 -30.617 1.00 76.25 298 GLU A O 1
ATOM 2517 N N . ALA A 1 299 ? -13.087 -0.426 -29.528 1.00 72.31 299 ALA A N 1
ATOM 2518 C CA . ALA A 1 299 ? -13.351 0.979 -29.853 1.00 72.31 299 ALA A CA 1
ATOM 2519 C C . ALA A 1 299 ? -12.514 1.988 -29.038 1.00 72.31 299 ALA A C 1
ATOM 2521 O O . ALA A 1 299 ? -12.553 3.188 -29.318 1.00 72.31 299 ALA A O 1
ATOM 2522 N N . SER A 1 300 ? -11.785 1.531 -28.017 1.00 78.19 300 SER A N 1
ATOM 2523 C CA . SER A 1 300 ? -10.971 2.365 -27.124 1.00 78.19 300 SER A CA 1
ATOM 2524 C C . SER A 1 300 ? -9.607 1.726 -26.883 1.00 78.19 300 SER A C 1
ATOM 2526 O O . SER A 1 300 ? -9.475 0.511 -26.967 1.00 78.19 300 SER A O 1
ATOM 2528 N N . LEU A 1 301 ? -8.590 2.520 -26.539 1.00 81.75 301 LEU A N 1
ATOM 2529 C CA . LEU A 1 301 ? -7.281 1.968 -26.188 1.00 81.75 301 LEU A CA 1
ATOM 2530 C C . LEU A 1 301 ? -7.402 1.108 -24.918 1.00 81.75 301 LEU A C 1
ATOM 2532 O O . LEU A 1 301 ? -7.541 1.635 -23.815 1.00 81.75 301 LEU A O 1
ATOM 2536 N N . TYR A 1 302 ? -7.369 -0.211 -25.088 1.00 83.75 302 TYR A N 1
ATOM 2537 C CA . TYR A 1 302 ? -7.422 -1.174 -23.993 1.00 83.75 302 TYR A CA 1
ATOM 2538 C C . TYR A 1 302 ? -6.019 -1.434 -23.455 1.00 83.75 302 TYR A C 1
ATOM 2540 O O . TYR A 1 302 ? -5.094 -1.690 -24.222 1.00 83.75 302 TYR A O 1
ATOM 2548 N N . ARG A 1 303 ? -5.869 -1.358 -22.129 1.00 88.12 303 ARG A N 1
ATOM 2549 C CA . ARG A 1 303 ? -4.593 -1.562 -21.439 1.00 88.12 303 ARG A CA 1
ATOM 2550 C C . ARG A 1 303 ? -4.799 -2.304 -20.131 1.00 88.12 303 ARG A C 1
ATOM 2552 O O . ARG A 1 303 ? -5.696 -1.968 -19.346 1.00 88.12 303 ARG A O 1
ATOM 2559 N N . THR A 1 304 ? -3.940 -3.285 -19.886 1.00 88.56 304 THR A N 1
ATOM 2560 C CA . THR A 1 304 ? -3.848 -3.990 -18.600 1.00 88.56 304 THR A CA 1
ATOM 2561 C C . THR A 1 304 ? -2.634 -3.522 -17.802 1.00 88.56 304 THR A C 1
ATOM 2563 O O . THR A 1 304 ? -2.662 -3.566 -16.573 1.00 88.56 304 THR A O 1
ATOM 2566 N N . GLY A 1 305 ? -1.602 -3.021 -18.489 1.00 91.19 305 GLY A N 1
ATOM 2567 C CA . GLY A 1 305 ? -0.339 -2.580 -17.912 1.00 91.19 305 GLY A CA 1
ATOM 2568 C C . GLY A 1 305 ? 0.570 -3.720 -17.460 1.00 91.19 305 GLY A C 1
ATOM 2569 O O . GLY A 1 305 ? 1.644 -3.447 -16.928 1.00 91.19 305 GLY A O 1
ATOM 2570 N N . LEU A 1 306 ? 0.165 -4.981 -17.645 1.00 93.75 306 LEU A N 1
ATOM 2571 C CA . LEU A 1 306 ? 0.897 -6.148 -17.152 1.00 93.75 306 LEU A CA 1
ATOM 2572 C C . LEU A 1 306 ? 2.200 -6.351 -17.925 1.00 93.75 306 LEU A C 1
ATOM 2574 O O . LEU A 1 306 ? 3.244 -6.560 -17.311 1.00 93.75 306 LEU A O 1
ATOM 2578 N N . LYS A 1 307 ? 2.169 -6.208 -19.258 1.00 94.06 307 LYS A N 1
ATOM 2579 C CA . LYS A 1 307 ? 3.360 -6.422 -20.095 1.00 94.06 307 LYS A CA 1
ATOM 2580 C C . LYS A 1 307 ? 4.425 -5.369 -19.818 1.00 94.06 307 LYS A C 1
ATOM 2582 O O . LYS A 1 307 ? 5.604 -5.683 -19.667 1.00 94.06 307 LYS A O 1
ATOM 2587 N N . MET A 1 308 ? 4.003 -4.107 -19.723 1.00 94.75 308 MET A N 1
ATOM 2588 C CA . MET A 1 308 ? 4.918 -3.009 -19.414 1.00 94.75 308 MET A CA 1
ATOM 2589 C C . MET A 1 308 ? 5.463 -3.119 -17.987 1.00 94.75 308 MET A C 1
ATOM 2591 O O . MET A 1 308 ? 6.641 -2.853 -17.753 1.00 94.75 308 MET A O 1
ATOM 2595 N N . HIS A 1 309 ? 4.630 -3.537 -17.035 1.00 94.44 309 HIS A N 1
ATOM 2596 C CA . HIS A 1 309 ? 5.049 -3.791 -15.664 1.00 94.44 309 HIS A CA 1
ATOM 2597 C C . HIS A 1 309 ? 6.135 -4.872 -15.577 1.00 94.44 309 HIS A C 1
ATOM 2599 O O . HIS A 1 309 ? 7.185 -4.610 -14.988 1.00 94.44 309 HIS A O 1
ATOM 2605 N N . ASP A 1 310 ? 5.927 -6.033 -16.202 1.00 95.25 310 ASP A N 1
ATOM 2606 C CA . ASP A 1 310 ? 6.899 -7.135 -16.201 1.00 95.25 310 ASP A CA 1
ATOM 2607 C C . ASP A 1 310 ? 8.233 -6.711 -16.804 1.00 95.25 310 ASP A C 1
ATOM 2609 O O . ASP A 1 310 ? 9.287 -6.930 -16.207 1.00 95.25 310 ASP A O 1
ATOM 2613 N N . PHE A 1 311 ? 8.187 -6.008 -17.935 1.00 96.38 311 PHE A N 1
ATOM 2614 C CA . PHE A 1 311 ? 9.386 -5.482 -18.570 1.00 96.38 311 PHE A CA 1
ATOM 2615 C C . PHE A 1 311 ? 10.168 -4.527 -17.650 1.00 96.38 311 PHE A C 1
ATOM 2617 O O . PHE A 1 311 ? 11.391 -4.622 -17.530 1.00 96.38 311 PHE A O 1
ATOM 2624 N N . LEU A 1 312 ? 9.479 -3.621 -16.949 1.00 96.38 312 LEU A N 1
ATOM 2625 C CA . LEU A 1 312 ? 10.118 -2.706 -15.998 1.00 96.38 312 LEU A CA 1
ATOM 2626 C C . LEU A 1 312 ? 10.709 -3.443 -14.788 1.00 96.38 312 LEU A C 1
ATOM 2628 O O . LEU A 1 312 ? 11.776 -3.051 -14.300 1.00 96.38 312 LEU A O 1
ATOM 2632 N N . LEU A 1 313 ? 10.049 -4.503 -14.310 1.00 95.50 313 LEU A N 1
ATOM 2633 C CA . LEU A 1 313 ? 10.589 -5.366 -13.261 1.00 95.50 313 LEU A CA 1
ATOM 2634 C C . LEU A 1 313 ? 11.844 -6.102 -13.731 1.00 95.50 313 LEU A C 1
ATOM 2636 O O . LEU A 1 313 ? 12.816 -6.144 -12.981 1.00 95.50 313 LEU A O 1
ATOM 2640 N N . ASP A 1 314 ? 11.874 -6.606 -14.963 1.00 95.56 314 ASP A N 1
ATOM 2641 C CA . ASP A 1 314 ? 13.039 -7.294 -15.527 1.00 95.56 314 ASP A CA 1
ATOM 2642 C C . ASP A 1 314 ? 14.245 -6.357 -15.667 1.00 95.56 314 ASP A C 1
ATOM 2644 O O . ASP A 1 314 ? 15.364 -6.723 -15.296 1.00 95.56 314 ASP A O 1
ATOM 2648 N N . VAL A 1 315 ? 14.028 -5.106 -16.086 1.00 95.44 315 VAL A N 1
ATOM 2649 C CA . VAL A 1 315 ? 15.098 -4.093 -16.117 1.00 95.44 315 VAL A CA 1
ATOM 2650 C C . VAL A 1 315 ? 15.598 -3.772 -14.706 1.00 95.44 315 VAL A C 1
ATOM 2652 O O . VAL A 1 315 ? 16.806 -3.687 -14.469 1.00 95.44 315 VAL A O 1
ATOM 2655 N N . MET A 1 316 ? 14.694 -3.637 -13.734 1.00 94.12 316 MET A N 1
ATOM 2656 C CA . MET A 1 316 ? 15.077 -3.448 -12.333 1.00 94.12 316 MET A CA 1
ATOM 2657 C C . MET A 1 316 ? 15.805 -4.670 -11.757 1.00 94.12 316 MET A C 1
ATOM 2659 O O . MET A 1 316 ? 16.742 -4.507 -10.972 1.00 94.12 316 MET A O 1
ATOM 2663 N N . ASN A 1 317 ? 15.425 -5.883 -12.161 1.00 92.88 317 ASN A N 1
ATOM 2664 C CA . ASN A 1 317 ? 16.130 -7.113 -11.827 1.00 92.88 317 ASN A CA 1
ATOM 2665 C C . ASN A 1 317 ? 17.522 -7.125 -12.447 1.00 92.88 317 ASN A C 1
ATOM 2667 O O . ASN A 1 317 ? 18.448 -7.537 -11.760 1.00 92.88 317 ASN A O 1
ATOM 2671 N N . LEU A 1 318 ? 17.721 -6.627 -13.672 1.00 91.81 318 LEU A N 1
ATOM 2672 C CA . LEU A 1 318 ? 19.058 -6.519 -14.264 1.00 91.81 318 LEU A CA 1
ATOM 2673 C C . LEU A 1 318 ? 19.945 -5.580 -13.441 1.00 91.81 318 LEU A C 1
ATOM 2675 O O . LEU A 1 318 ? 21.051 -5.962 -13.061 1.00 91.81 318 LEU A O 1
ATOM 2679 N N . ILE A 1 319 ? 19.442 -4.385 -13.115 1.00 90.25 319 ILE A N 1
ATOM 2680 C CA . ILE A 1 319 ? 20.166 -3.382 -12.312 1.00 90.25 319 ILE A CA 1
ATOM 2681 C C . ILE A 1 319 ? 20.487 -3.934 -10.928 1.00 90.25 319 ILE A C 1
ATOM 2683 O O . ILE A 1 319 ? 21.615 -3.831 -10.446 1.00 90.25 319 ILE A O 1
ATOM 2687 N N . GLY A 1 320 ? 19.483 -4.531 -10.286 1.00 88.56 320 GLY A N 1
ATOM 2688 C CA . GLY A 1 320 ? 19.649 -5.169 -8.997 1.00 88.56 320 GLY A CA 1
ATOM 2689 C C . GLY A 1 320 ? 20.607 -6.349 -9.084 1.00 88.56 320 GLY A C 1
ATOM 2690 O O . GLY A 1 320 ? 21.260 -6.625 -8.087 1.00 88.56 320 GLY A O 1
ATOM 2691 N N . GLY A 1 321 ? 20.696 -7.031 -10.229 1.00 87.81 321 GLY A N 1
ATOM 2692 C CA . GLY A 1 321 ? 21.479 -8.234 -10.533 1.00 87.81 321 GLY A CA 1
ATOM 2693 C C . GLY A 1 321 ? 20.746 -9.578 -10.340 1.00 87.81 321 GLY A C 1
ATOM 2694 O O . GLY A 1 321 ? 21.395 -10.604 -10.160 1.00 87.81 321 GLY A O 1
ATOM 2695 N N . TYR A 1 322 ? 19.416 -9.553 -10.219 1.00 88.19 322 TYR A N 1
ATOM 2696 C CA . TYR A 1 322 ? 18.535 -10.722 -10.071 1.00 88.19 322 TYR A CA 1
ATOM 2697 C C . TYR A 1 322 ? 18.170 -11.329 -11.436 1.00 88.19 322 TYR A C 1
ATOM 2699 O O . TYR A 1 322 ? 17.627 -12.424 -11.502 1.00 88.19 322 TYR A O 1
ATOM 2707 N N . HIS A 1 323 ? 18.451 -10.619 -12.531 1.00 90.75 323 HIS A N 1
ATOM 2708 C CA . HIS A 1 323 ? 18.163 -11.097 -13.876 1.00 90.75 323 HIS A CA 1
ATOM 2709 C C . HIS A 1 323 ? 19.130 -12.213 -14.289 1.00 90.75 323 HIS A C 1
ATOM 2711 O O . HIS A 1 323 ? 20.292 -12.220 -13.897 1.00 90.75 323 HIS A O 1
ATOM 2717 N N . GLN A 1 324 ? 18.693 -13.121 -15.158 1.00 85.94 324 GLN A N 1
ATOM 2718 C CA . GLN A 1 324 ? 19.521 -14.249 -15.614 1.00 85.94 324 GLN A CA 1
ATOM 2719 C C . GLN A 1 324 ? 20.751 -13.816 -16.430 1.00 85.94 324 GLN A C 1
ATOM 2721 O O . GLN A 1 324 ? 21.741 -14.535 -16.503 1.00 85.94 324 GLN A O 1
ATOM 2726 N N . MET A 1 325 ? 20.699 -12.626 -17.032 1.00 85.88 325 MET A N 1
ATOM 2727 C CA . MET A 1 325 ? 21.844 -12.019 -17.727 1.00 85.88 325 MET A CA 1
ATOM 2728 C C . MET A 1 325 ? 22.896 -11.437 -16.776 1.00 85.88 325 MET A C 1
ATOM 2730 O O . MET A 1 325 ? 23.989 -11.070 -17.208 1.00 85.88 325 MET A O 1
ATOM 2734 N N . SER A 1 326 ? 22.566 -11.282 -15.495 1.00 83.94 326 SER A N 1
ATOM 2735 C CA . SER A 1 326 ? 23.502 -10.784 -14.499 1.00 83.94 326 SER A CA 1
ATOM 2736 C C . SER A 1 326 ? 24.581 -11.839 -14.255 1.00 83.94 326 SER A C 1
ATOM 2738 O O . SER A 1 326 ? 24.291 -13.024 -14.111 1.00 83.94 326 SER A O 1
ATOM 2740 N N . SER A 1 327 ? 25.847 -11.419 -14.229 1.00 70.62 327 SER A N 1
ATOM 2741 C CA . SER A 1 327 ? 26.960 -12.342 -14.003 1.00 70.62 327 SER A CA 1
ATOM 2742 C C . SER A 1 327 ? 26.808 -13.049 -12.653 1.00 70.62 327 SER A C 1
ATOM 2744 O O . SER A 1 327 ? 26.558 -12.403 -11.629 1.00 70.62 327 SER A O 1
ATOM 2746 N N . THR A 1 328 ? 26.978 -14.373 -12.683 1.00 63.97 328 THR A N 1
ATOM 2747 C CA . THR A 1 328 ? 26.907 -15.288 -11.536 1.00 63.97 328 THR A CA 1
ATOM 2748 C C . THR A 1 328 ? 28.189 -15.303 -10.706 1.00 63.97 328 THR A C 1
ATOM 2750 O O . THR A 1 328 ? 28.314 -16.115 -9.793 1.00 63.97 328 THR A O 1
ATOM 2753 N N . GLU A 1 329 ? 29.177 -14.463 -11.025 1.00 61.62 329 GLU A N 1
ATOM 2754 C CA . GLU A 1 329 ? 30.395 -14.369 -10.223 1.00 61.62 329 GLU A CA 1
ATOM 2755 C C . GLU A 1 329 ? 30.049 -13.907 -8.798 1.00 61.62 329 GLU A C 1
ATOM 2757 O O . GLU A 1 329 ? 29.572 -12.790 -8.588 1.00 61.62 329 GLU A O 1
ATOM 2762 N N . GLU A 1 330 ? 30.342 -14.762 -7.813 1.00 57.59 330 GLU A N 1
ATOM 2763 C CA . GLU A 1 330 ? 29.988 -14.610 -6.388 1.00 57.59 330 GLU A CA 1
ATOM 2764 C C . GLU A 1 330 ? 30.480 -13.294 -5.745 1.00 57.59 330 GLU A C 1
ATOM 2766 O O . GLU A 1 330 ? 30.006 -12.904 -4.682 1.00 57.59 330 GLU A O 1
ATOM 2771 N N . ASN A 1 331 ? 31.384 -12.562 -6.407 1.00 59.62 331 ASN A N 1
ATOM 2772 C CA . ASN A 1 331 ? 31.998 -11.325 -5.913 1.00 59.62 331 ASN A CA 1
ATOM 2773 C C . ASN A 1 331 ? 31.443 -10.034 -6.547 1.00 59.62 331 ASN A C 1
ATOM 2775 O O . ASN A 1 331 ? 32.012 -8.953 -6.353 1.00 59.62 331 ASN A O 1
ATOM 2779 N N . ILE A 1 332 ? 30.369 -10.093 -7.343 1.00 67.25 332 ILE A N 1
ATOM 2780 C CA . ILE A 1 332 ? 29.794 -8.881 -7.939 1.00 67.25 332 ILE A CA 1
ATOM 2781 C C . ILE A 1 332 ? 28.768 -8.241 -6.995 1.00 67.25 332 ILE A C 1
ATOM 2783 O O . ILE A 1 332 ? 27.614 -8.643 -6.915 1.00 67.25 332 ILE A O 1
ATOM 2787 N N . GLU A 1 333 ? 29.194 -7.172 -6.319 1.00 75.00 333 GLU A N 1
ATOM 2788 C CA . GLU A 1 333 ? 28.320 -6.311 -5.511 1.00 75.00 333 GLU A CA 1
ATOM 2789 C C . GLU A 1 333 ? 27.404 -5.437 -6.377 1.00 75.00 333 GLU A C 1
ATOM 2791 O O . GLU A 1 333 ? 27.806 -4.360 -6.808 1.00 75.00 333 GLU A O 1
ATOM 2796 N N . TYR A 1 334 ? 26.168 -5.862 -6.612 1.00 82.75 334 TYR A N 1
ATOM 2797 C CA . TYR A 1 334 ? 25.162 -5.046 -7.300 1.00 82.75 334 TYR A CA 1
ATOM 2798 C C . TYR A 1 334 ? 24.560 -3.952 -6.393 1.00 82.75 334 TYR A C 1
ATOM 2800 O O . TYR A 1 334 ? 24.552 -4.103 -5.165 1.00 82.75 334 TYR A O 1
ATOM 2808 N N . PRO A 1 335 ? 24.024 -2.851 -6.960 1.00 85.31 335 PRO A N 1
ATOM 2809 C CA . PRO A 1 335 ? 23.285 -1.866 -6.178 1.00 85.31 335 PRO A CA 1
ATOM 2810 C C . PRO A 1 335 ? 21.998 -2.470 -5.599 1.00 85.31 335 PRO A C 1
ATOM 2812 O O . PRO A 1 335 ? 21.296 -3.241 -6.251 1.00 85.31 335 PRO A O 1
ATOM 2815 N N . HIS A 1 336 ? 21.635 -2.067 -4.379 1.00 87.75 336 HIS A N 1
ATOM 2816 C CA . HIS A 1 336 ? 20.317 -2.404 -3.842 1.00 87.75 336 HIS A CA 1
ATOM 2817 C C . HIS A 1 336 ? 19.235 -1.679 -4.643 1.00 87.75 336 HIS A C 1
ATOM 2819 O O . HIS A 1 336 ? 19.316 -0.466 -4.835 1.00 87.75 336 HIS A O 1
ATOM 2825 N N . ALA A 1 337 ? 18.214 -2.417 -5.064 1.00 91.06 337 ALA A N 1
ATOM 2826 C CA . ALA A 1 337 ? 17.056 -1.902 -5.778 1.00 91.06 337 ALA A CA 1
ATOM 2827 C C . ALA A 1 337 ? 15.782 -2.233 -4.991 1.00 91.06 337 ALA A C 1
ATOM 2829 O O . ALA A 1 337 ? 15.689 -3.310 -4.407 1.00 91.06 337 ALA A O 1
ATOM 2830 N N . LEU A 1 338 ? 14.831 -1.304 -4.945 1.00 94.25 338 LEU A N 1
ATOM 2831 C CA . LEU A 1 338 ? 13.598 -1.415 -4.170 1.00 94.25 338 LEU A CA 1
ATOM 2832 C C . LEU A 1 338 ? 12.451 -0.708 -4.894 1.00 94.25 338 LEU A C 1
ATOM 2834 O O . LEU A 1 338 ? 12.603 0.431 -5.346 1.00 94.25 338 LEU A O 1
ATOM 2838 N N . ILE A 1 339 ? 11.289 -1.357 -4.935 1.00 96.00 339 ILE A N 1
ATOM 2839 C CA . ILE A 1 339 ? 10.028 -0.737 -5.356 1.00 96.00 339 ILE A CA 1
ATOM 2840 C C . ILE A 1 339 ? 9.127 -0.568 -4.139 1.00 96.00 339 ILE A C 1
ATOM 2842 O O . ILE A 1 339 ? 9.005 -1.468 -3.308 1.00 96.00 339 ILE A O 1
ATOM 2846 N N . VAL A 1 340 ? 8.475 0.587 -4.041 1.00 96.81 340 VAL A N 1
ATOM 2847 C CA . VAL A 1 340 ? 7.516 0.878 -2.977 1.00 96.81 340 VAL A CA 1
ATOM 2848 C C . VAL A 1 340 ? 6.254 1.490 -3.552 1.00 96.81 340 VAL A C 1
ATOM 2850 O O . VAL A 1 340 ? 6.311 2.538 -4.197 1.00 96.81 340 VAL A O 1
ATOM 2853 N N . LEU A 1 341 ? 5.123 0.863 -3.246 1.00 95.44 341 LEU A N 1
ATOM 2854 C CA . LEU A 1 341 ? 3.790 1.334 -3.598 1.00 95.44 341 LEU A CA 1
ATOM 2855 C C . LEU A 1 341 ? 3.032 1.684 -2.314 1.00 95.44 341 LEU A C 1
ATOM 2857 O O . LEU A 1 341 ? 2.651 0.798 -1.549 1.00 95.44 341 LEU A O 1
ATOM 2861 N N . GLU A 1 342 ? 2.850 2.978 -2.057 1.00 94.69 342 GLU A N 1
ATOM 2862 C CA . GLU A 1 342 ? 2.142 3.503 -0.884 1.00 94.69 342 GLU A CA 1
ATOM 2863 C C . GLU A 1 342 ? 0.677 3.823 -1.217 1.00 94.69 342 GLU A C 1
ATOM 2865 O O . GLU A 1 342 ? 0.369 4.317 -2.304 1.00 94.69 342 GLU A O 1
ATOM 2870 N N . ASN A 1 343 ? -0.228 3.593 -0.261 1.00 91.50 343 ASN A N 1
ATOM 2871 C CA . ASN A 1 343 ? -1.669 3.805 -0.397 1.00 91.50 343 ASN A CA 1
ATOM 2872 C C . ASN A 1 343 ? -2.312 3.008 -1.542 1.00 91.50 343 ASN A C 1
ATOM 2874 O O . ASN A 1 343 ? -3.226 3.502 -2.217 1.00 91.50 343 ASN A O 1
ATOM 2878 N N . LEU A 1 344 ? -1.864 1.770 -1.752 1.00 89.56 344 LEU A N 1
ATOM 2879 C CA . LEU A 1 344 ? -2.250 0.969 -2.914 1.00 89.56 344 LEU A CA 1
ATOM 2880 C C . LEU A 1 344 ? -3.756 0.658 -2.980 1.00 89.56 344 LEU A C 1
ATOM 2882 O O . LEU A 1 344 ? -4.314 0.552 -4.072 1.00 89.56 344 LEU A O 1
ATOM 2886 N N . GLN A 1 345 ? -4.451 0.623 -1.833 1.00 87.06 345 GLN A N 1
ATOM 2887 C CA . GLN A 1 345 ? -5.913 0.473 -1.775 1.00 87.06 345 GLN A CA 1
ATOM 2888 C C . GLN A 1 345 ? -6.668 1.509 -2.611 1.00 87.06 345 GLN A C 1
ATOM 2890 O O . GLN A 1 345 ? -7.794 1.254 -3.027 1.00 87.06 345 GLN A O 1
ATOM 2895 N N . SER A 1 346 ? -6.062 2.671 -2.878 1.00 86.69 346 SER A N 1
ATOM 2896 C CA . SER A 1 346 ? -6.700 3.735 -3.655 1.00 86.69 346 SER A CA 1
ATOM 2897 C C . SER A 1 346 ? -7.131 3.252 -5.043 1.00 86.69 346 SER A C 1
ATOM 2899 O O . SER A 1 346 ? -8.163 3.703 -5.522 1.00 86.69 346 SER A O 1
ATOM 2901 N N . LEU A 1 347 ? -6.425 2.282 -5.645 1.00 85.06 347 LEU A N 1
ATOM 2902 C CA . LEU A 1 347 ? -6.819 1.689 -6.932 1.00 85.06 347 LEU A CA 1
ATOM 2903 C C . LEU A 1 347 ? -8.073 0.826 -6.835 1.00 85.06 347 LEU A C 1
ATOM 2905 O O . LEU A 1 347 ? -8.898 0.848 -7.739 1.00 85.06 347 LEU A O 1
ATOM 2909 N N . THR A 1 348 ? -8.250 0.100 -5.729 1.00 77.50 348 THR A N 1
ATOM 2910 C CA . THR A 1 348 ? -9.452 -0.727 -5.513 1.00 77.50 348 THR A CA 1
ATOM 2911 C C . THR A 1 348 ? -10.717 0.110 -5.316 1.00 77.50 348 THR A C 1
ATOM 2913 O O . THR A 1 348 ? -11.824 -0.417 -5.373 1.00 77.50 348 THR A O 1
ATOM 2916 N N . HIS A 1 349 ? -10.565 1.409 -5.049 1.00 74.81 349 HIS A N 1
ATOM 2917 C CA . HIS A 1 349 ? -11.668 2.342 -4.827 1.00 74.81 349 HIS A CA 1
ATOM 2918 C C . HIS A 1 349 ? -12.021 3.169 -6.066 1.00 74.81 349 HIS A C 1
ATOM 2920 O O . HIS A 1 349 ? -12.981 3.935 -6.022 1.00 74.81 349 HIS A O 1
ATOM 2926 N N . LEU A 1 350 ? -11.264 3.040 -7.157 1.00 75.19 350 LEU A N 1
ATOM 2927 C CA . LEU A 1 350 ? -11.570 3.719 -8.407 1.00 75.19 350 LEU A CA 1
ATOM 2928 C C . LEU A 1 350 ? -12.703 2.976 -9.122 1.00 75.19 350 LEU A C 1
ATOM 2930 O O . LEU A 1 350 ? -12.512 1.871 -9.625 1.00 75.19 350 LEU A O 1
ATOM 2934 N N . GLU A 1 351 ? -13.872 3.610 -9.204 1.00 64.06 351 GLU A N 1
ATOM 2935 C CA . GLU A 1 351 ? -15.068 3.060 -9.866 1.00 64.06 351 GLU A CA 1
ATOM 2936 C C . GLU A 1 351 ? -14.811 2.680 -11.337 1.00 64.06 351 GLU A C 1
ATOM 2938 O O . GLU A 1 351 ? -15.421 1.755 -11.864 1.00 64.06 351 GLU A O 1
ATOM 2943 N N . THR A 1 352 ? -13.857 3.350 -11.987 1.00 64.50 352 THR A N 1
ATOM 2944 C CA . THR A 1 352 ? -13.467 3.152 -13.393 1.00 64.50 352 THR A CA 1
ATOM 2945 C C . THR A 1 352 ? -12.457 2.020 -13.617 1.00 64.50 352 THR A C 1
ATOM 2947 O O . THR A 1 352 ? -12.089 1.752 -14.761 1.00 64.50 352 THR A O 1
ATOM 2950 N N . CYS A 1 353 ? -11.966 1.363 -12.558 1.00 62.09 353 CYS A N 1
ATOM 2951 C CA . CYS A 1 353 ? -10.911 0.349 -12.681 1.00 62.09 353 CYS A CA 1
ATOM 2952 C C . CYS A 1 353 ? -11.405 -1.063 -13.016 1.00 62.09 353 CYS A C 1
ATOM 2954 O O . CYS A 1 353 ? -10.570 -1.912 -13.332 1.00 62.09 353 CYS A O 1
ATOM 2956 N N . GLU A 1 354 ? -12.716 -1.326 -12.971 1.00 71.75 354 GLU A N 1
ATOM 2957 C CA . GLU A 1 354 ? -13.282 -2.674 -13.146 1.00 71.75 354 GLU A CA 1
ATOM 2958 C C . GLU A 1 354 ? -12.479 -3.727 -12.335 1.00 71.75 354 GLU A C 1
ATOM 2960 O O . GLU A 1 354 ? -12.103 -3.476 -11.188 1.00 71.75 354 GLU A O 1
ATOM 2965 N N . ASN A 1 355 ? -12.166 -4.891 -12.918 1.00 81.56 355 ASN A N 1
ATOM 2966 C CA . ASN A 1 355 ? -11.284 -5.896 -12.309 1.00 81.56 355 ASN A CA 1
ATOM 2967 C C . ASN A 1 355 ? -9.789 -5.657 -12.596 1.00 81.56 355 ASN A C 1
ATOM 2969 O O . ASN A 1 355 ? -8.951 -6.368 -12.045 1.00 81.56 355 ASN A O 1
ATOM 2973 N N . ARG A 1 356 ? -9.420 -4.657 -13.413 1.00 85.31 356 ARG A N 1
ATOM 2974 C CA . ARG A 1 356 ? -8.028 -4.451 -13.859 1.00 85.31 356 ARG A CA 1
ATOM 2975 C C . ARG A 1 356 ? -7.072 -4.191 -12.695 1.00 85.31 356 ARG A C 1
ATOM 2977 O O . ARG A 1 356 ? -5.977 -4.740 -12.675 1.00 85.31 356 ARG A O 1
ATOM 2984 N N . ALA A 1 357 ? -7.509 -3.433 -11.687 1.00 86.12 357 ALA A N 1
ATOM 2985 C CA . ALA A 1 357 ? -6.704 -3.189 -10.489 1.00 86.12 357 ALA A CA 1
ATOM 2986 C C . ALA A 1 357 ? -6.408 -4.474 -9.700 1.00 86.12 357 ALA A C 1
ATOM 2988 O O . ALA A 1 357 ? -5.283 -4.664 -9.248 1.00 86.12 357 ALA A O 1
ATOM 2989 N N . LYS A 1 358 ? -7.394 -5.371 -9.562 1.00 85.69 358 LYS A N 1
ATOM 2990 C CA . LYS A 1 358 ? -7.199 -6.661 -8.886 1.00 85.69 358 LYS A CA 1
ATOM 2991 C C . LYS A 1 358 ? -6.281 -7.573 -9.685 1.00 85.69 358 LYS A C 1
ATOM 2993 O O . LYS A 1 358 ? -5.302 -8.052 -9.127 1.00 85.69 358 LYS A O 1
ATOM 2998 N N . ASN A 1 359 ? -6.529 -7.699 -10.989 1.00 87.81 359 ASN A N 1
ATOM 2999 C CA . ASN A 1 359 ? -5.691 -8.488 -11.891 1.00 87.81 359 ASN A CA 1
ATOM 3000 C C . ASN A 1 359 ? -4.231 -8.013 -11.856 1.00 87.81 359 ASN A C 1
ATOM 3002 O O . ASN A 1 359 ? -3.321 -8.832 -11.821 1.00 87.81 359 ASN A O 1
ATOM 3006 N N . PHE A 1 360 ? -3.996 -6.697 -11.804 1.00 90.00 360 PHE A N 1
ATOM 3007 C CA . PHE A 1 360 ? -2.656 -6.130 -11.638 1.00 90.00 360 PHE A CA 1
ATOM 3008 C C . PHE A 1 360 ? -1.989 -6.577 -10.330 1.00 90.00 360 PHE A C 1
ATOM 3010 O O . PHE A 1 360 ? -0.810 -6.923 -10.326 1.00 90.00 360 PHE A O 1
ATOM 3017 N N . PHE A 1 361 ? -2.727 -6.612 -9.216 1.00 88.50 361 PHE A N 1
ATOM 3018 C CA . PHE A 1 361 ? -2.186 -7.077 -7.935 1.00 88.50 361 PHE A CA 1
ATOM 3019 C C . PHE A 1 361 ? -1.940 -8.574 -7.890 1.00 88.50 361 PHE A C 1
ATOM 3021 O O . PHE A 1 361 ? -0.916 -8.993 -7.359 1.00 88.50 361 PHE A O 1
ATOM 3028 N N . GLU A 1 362 ? -2.868 -9.366 -8.417 1.00 90.00 362 GLU A N 1
ATOM 3029 C CA . GLU A 1 362 ? -2.717 -10.814 -8.524 1.00 90.00 362 GLU A CA 1
ATOM 3030 C C . GLU A 1 362 ? -1.491 -11.144 -9.372 1.00 90.00 362 GLU A C 1
ATOM 3032 O O . GLU A 1 362 ? -0.629 -11.898 -8.931 1.00 90.00 362 GLU A O 1
ATOM 3037 N N . HIS A 1 363 ? -1.349 -10.494 -10.529 1.00 92.19 363 HIS A N 1
ATOM 3038 C CA . HIS A 1 363 ? -0.189 -10.643 -11.403 1.00 92.19 363 HIS A CA 1
ATOM 3039 C C . HIS A 1 363 ? 1.119 -10.268 -10.701 1.00 92.19 363 HIS A C 1
ATOM 3041 O O . HIS A 1 363 ? 2.051 -11.068 -10.676 1.00 92.19 363 HIS A O 1
ATOM 3047 N N . LEU A 1 364 ? 1.173 -9.102 -10.045 1.00 92.50 364 LEU A N 1
ATOM 3048 C CA . LEU A 1 364 ? 2.331 -8.673 -9.252 1.00 92.50 364 LEU A CA 1
ATOM 3049 C C . LEU A 1 364 ? 2.677 -9.692 -8.155 1.00 92.50 364 LEU A C 1
ATOM 3051 O O . LEU A 1 364 ? 3.842 -10.023 -7.949 1.00 92.50 364 LEU A O 1
ATOM 3055 N N . ALA A 1 365 ? 1.675 -10.193 -7.436 1.00 92.00 365 ALA A N 1
ATOM 3056 C CA . ALA A 1 365 ? 1.870 -11.148 -6.356 1.00 92.00 365 ALA A CA 1
ATOM 3057 C C . ALA A 1 365 ? 2.361 -12.508 -6.870 1.00 92.00 365 ALA A C 1
ATOM 3059 O O . ALA A 1 365 ? 3.257 -13.079 -6.256 1.00 92.00 365 ALA A O 1
ATOM 3060 N N . VAL A 1 366 ? 1.834 -12.997 -7.998 1.00 91.75 366 VAL A N 1
ATOM 3061 C CA . VAL A 1 366 ? 2.295 -14.229 -8.660 1.00 91.75 366 VAL A CA 1
ATOM 3062 C C . VAL A 1 366 ? 3.719 -14.064 -9.176 1.00 91.75 366 VAL A C 1
ATOM 3064 O O . VAL A 1 366 ? 4.550 -14.936 -8.943 1.00 91.75 366 VAL A O 1
ATOM 3067 N N . ARG A 1 367 ? 4.032 -12.937 -9.824 1.00 91.19 367 ARG A N 1
ATOM 3068 C CA . ARG A 1 367 ? 5.374 -12.652 -10.352 1.00 91.19 367 ARG A CA 1
ATOM 3069 C C . ARG A 1 367 ? 6.433 -12.604 -9.253 1.00 91.19 367 ARG A C 1
ATOM 3071 O O . ARG A 1 367 ? 7.564 -13.014 -9.479 1.00 91.19 367 ARG A O 1
ATOM 3078 N N . LEU A 1 368 ? 6.066 -12.100 -8.076 1.00 92.12 368 LEU A N 1
ATOM 3079 C CA . LEU A 1 368 ? 6.947 -11.999 -6.910 1.00 92.12 368 LEU A CA 1
ATOM 3080 C C . LEU A 1 368 ? 6.870 -13.215 -5.979 1.00 92.12 368 LEU A C 1
ATOM 3082 O O . LEU A 1 368 ? 7.611 -13.270 -4.991 1.00 92.12 368 LEU A O 1
ATOM 3086 N N . TYR A 1 369 ? 5.965 -14.156 -6.236 1.00 90.19 369 TYR A N 1
ATOM 3087 C CA . TYR A 1 369 ? 5.848 -15.362 -5.437 1.00 90.19 369 TYR A CA 1
ATOM 3088 C C . TYR A 1 369 ? 7.074 -16.240 -5.647 1.00 90.19 369 TYR A C 1
ATOM 3090 O O . TYR A 1 369 ? 7.502 -16.472 -6.772 1.00 90.19 369 TYR A O 1
ATOM 3098 N N . ASN A 1 370 ? 7.634 -16.717 -4.542 1.00 82.75 370 ASN A N 1
ATOM 3099 C CA . ASN A 1 370 ? 8.861 -17.482 -4.556 1.00 82.75 370 ASN A CA 1
ATOM 3100 C C . ASN A 1 370 ? 8.773 -18.623 -3.538 1.00 82.75 370 ASN A C 1
ATOM 3102 O O . ASN A 1 370 ? 8.618 -18.386 -2.338 1.00 82.75 370 ASN A O 1
ATOM 3106 N N . GLU A 1 371 ? 8.848 -19.857 -4.035 1.00 75.69 371 GLU A N 1
ATOM 3107 C CA . GLU A 1 371 ? 8.937 -21.074 -3.216 1.00 75.69 371 GLU A CA 1
ATOM 3108 C C . GLU A 1 371 ? 10.389 -21.466 -2.904 1.00 75.69 371 GLU A C 1
ATOM 3110 O O . GLU A 1 371 ? 10.632 -22.335 -2.061 1.00 75.69 371 GLU A O 1
ATOM 3115 N N . GLU A 1 372 ? 11.356 -20.864 -3.598 1.00 70.00 372 GLU A N 1
ATOM 3116 C CA . GLU A 1 372 ? 12.769 -21.193 -3.488 1.00 70.00 372 GLU A CA 1
ATOM 3117 C C . GLU A 1 372 ? 13.358 -20.704 -2.160 1.00 70.00 372 GLU A C 1
ATOM 3119 O O . GLU A 1 372 ? 12.817 -19.853 -1.458 1.00 70.00 372 GLU A O 1
ATOM 3124 N N . ALA A 1 373 ? 14.515 -21.251 -1.786 1.00 65.81 373 ALA A N 1
ATOM 3125 C CA . ALA A 1 373 ? 15.201 -20.858 -0.557 1.00 65.81 373 ALA A CA 1
ATOM 3126 C C . ALA A 1 373 ? 15.985 -19.536 -0.700 1.00 65.81 373 ALA A C 1
ATOM 3128 O O . ALA A 1 373 ? 16.573 -19.060 0.276 1.00 65.81 373 ALA A O 1
ATOM 3129 N N . TRP A 1 374 ? 16.085 -18.953 -1.899 1.00 72.69 374 TRP A N 1
ATOM 3130 C CA . TRP A 1 374 ? 16.801 -17.701 -2.180 1.00 72.69 374 TRP A CA 1
ATOM 3131 C C . TRP A 1 374 ? 15.888 -16.687 -2.848 1.00 72.69 374 TRP A C 1
ATOM 3133 O O . TRP A 1 374 ? 14.976 -17.053 -3.569 1.00 72.69 374 TRP A O 1
ATOM 3143 N N . ARG A 1 375 ? 16.187 -15.404 -2.636 1.00 82.50 375 ARG A N 1
ATOM 3144 C CA . ARG A 1 375 ? 15.531 -14.299 -3.328 1.00 82.50 375 ARG A CA 1
ATOM 3145 C C . ARG A 1 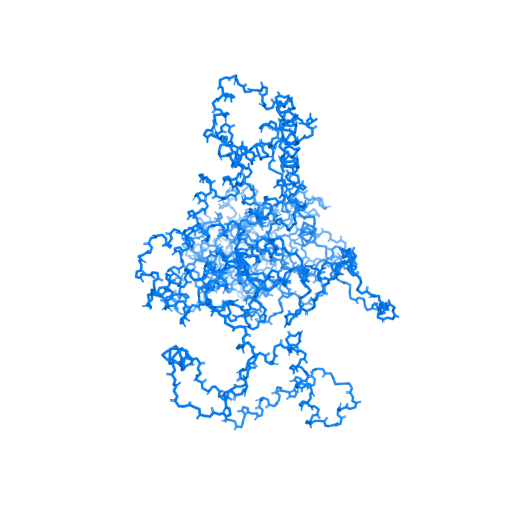375 ? 15.994 -14.237 -4.781 1.00 82.50 375 ARG A C 1
ATOM 3147 O O . ARG A 1 375 ? 17.183 -14.043 -5.031 1.00 82.50 375 ARG A O 1
ATOM 3154 N N . ASP A 1 376 ? 15.058 -14.337 -5.704 1.00 85.31 376 ASP A N 1
ATOM 3155 C CA . ASP A 1 376 ? 15.265 -14.331 -7.154 1.00 85.31 376 ASP A CA 1
ATOM 3156 C C . ASP A 1 376 ? 14.761 -13.041 -7.824 1.00 85.31 376 ASP A C 1
ATOM 3158 O O . ASP A 1 376 ? 14.920 -12.869 -9.028 1.00 85.31 376 ASP A O 1
ATOM 3162 N N . HIS A 1 377 ? 14.202 -12.105 -7.051 1.00 91.12 377 HIS A N 1
ATOM 3163 C CA . HIS A 1 377 ? 13.656 -10.851 -7.559 1.00 91.12 377 HIS A CA 1
ATOM 3164 C C . HIS A 1 377 ? 14.024 -9.655 -6.664 1.00 91.12 377 HIS A C 1
ATOM 3166 O O . HIS A 1 377 ? 14.330 -9.787 -5.473 1.00 91.12 377 HIS A O 1
ATOM 3172 N N . ILE A 1 378 ? 13.975 -8.437 -7.209 1.00 92.25 378 ILE A N 1
ATOM 3173 C CA . ILE A 1 378 ? 14.080 -7.226 -6.386 1.00 92.25 378 ILE A CA 1
ATOM 3174 C C . ILE A 1 378 ? 12.953 -7.155 -5.335 1.00 92.25 378 ILE A C 1
ATOM 3176 O O . ILE A 1 378 ? 11.818 -7.542 -5.628 1.00 92.25 378 ILE A O 1
ATOM 3180 N N . PRO A 1 379 ? 13.226 -6.624 -4.126 1.00 93.88 379 PRO A N 1
ATOM 3181 C CA . PRO A 1 379 ? 12.198 -6.413 -3.119 1.00 93.88 379 PRO A CA 1
ATOM 3182 C C . PRO A 1 379 ? 11.153 -5.391 -3.570 1.00 93.88 379 PRO A C 1
ATOM 3184 O O . PRO A 1 379 ? 11.478 -4.306 -4.066 1.00 93.88 379 PRO A O 1
ATOM 3187 N N . VAL A 1 380 ? 9.895 -5.711 -3.288 1.00 95.81 380 VAL A N 1
ATOM 3188 C CA . VAL A 1 380 ? 8.737 -4.840 -3.472 1.00 95.81 380 VAL A CA 1
ATOM 3189 C C . VAL A 1 380 ? 7.998 -4.709 -2.145 1.00 95.81 380 VAL A C 1
ATOM 3191 O O . VAL A 1 380 ? 7.706 -5.703 -1.478 1.00 95.81 380 VAL A O 1
ATOM 3194 N N . ILE A 1 381 ? 7.709 -3.473 -1.744 1.00 97.00 381 ILE A N 1
ATOM 3195 C CA . ILE A 1 381 ? 6.916 -3.164 -0.553 1.00 97.00 381 ILE A CA 1
ATOM 3196 C C . ILE A 1 381 ? 5.593 -2.543 -0.987 1.00 97.00 381 ILE A C 1
ATOM 3198 O O . ILE A 1 381 ? 5.570 -1.513 -1.659 1.00 97.00 381 ILE A O 1
ATOM 3202 N N . ILE A 1 382 ? 4.497 -3.141 -0.539 1.00 95.88 382 ILE A N 1
ATOM 3203 C CA . ILE A 1 382 ? 3.149 -2.598 -0.664 1.00 95.88 382 ILE A CA 1
ATOM 3204 C C . ILE A 1 382 ? 2.720 -2.081 0.703 1.00 95.88 382 ILE A C 1
ATOM 3206 O O . ILE A 1 382 ? 2.749 -2.820 1.682 1.00 95.88 382 ILE A O 1
ATOM 3210 N N . GLU A 1 383 ? 2.288 -0.828 0.777 1.00 95.62 383 GLU A N 1
ATOM 3211 C CA . GLU A 1 383 ? 1.589 -0.283 1.939 1.00 95.62 383 GLU A CA 1
ATOM 3212 C C . GLU A 1 383 ? 0.122 -0.047 1.589 1.00 95.62 383 GLU A C 1
ATOM 3214 O O . GLU A 1 383 ? -0.209 0.520 0.543 1.00 95.62 383 GLU A O 1
ATOM 3219 N N . SER A 1 384 ? -0.763 -0.536 2.461 1.00 92.38 384 SER A N 1
ATOM 3220 C CA . SER A 1 384 ? -2.199 -0.461 2.232 1.00 92.38 384 SER A CA 1
ATOM 3221 C C . SER A 1 384 ? -3.016 -0.294 3.513 1.00 92.38 384 SER A C 1
ATOM 3223 O O . SER A 1 384 ? -2.686 -0.812 4.586 1.00 92.38 384 SER A O 1
ATOM 3225 N N . ASN A 1 385 ? -4.139 0.416 3.381 1.00 88.31 385 ASN A N 1
ATOM 3226 C CA . ASN A 1 385 ? -5.198 0.479 4.391 1.00 88.31 385 ASN A CA 1
ATOM 3227 C C . ASN A 1 385 ? -6.290 -0.589 4.190 1.00 88.31 385 ASN A C 1
ATOM 3229 O O . ASN A 1 385 ? -7.073 -0.798 5.114 1.00 88.31 385 ASN A O 1
ATOM 3233 N N . ASP A 1 386 ? -6.354 -1.255 3.029 1.00 86.06 386 ASP A N 1
ATOM 3234 C CA . ASP A 1 386 ? -7.323 -2.334 2.784 1.00 86.06 386 ASP A CA 1
ATOM 3235 C C . ASP A 1 386 ? -6.823 -3.639 3.404 1.00 86.06 386 ASP A C 1
ATOM 3237 O O . ASP A 1 386 ? -6.174 -4.480 2.784 1.00 86.06 386 ASP A O 1
ATOM 3241 N N . ASN A 1 387 ? -7.085 -3.772 4.695 1.00 81.06 387 ASN A N 1
ATOM 3242 C CA . ASN A 1 387 ? -6.628 -4.906 5.472 1.00 81.06 387 ASN A CA 1
ATOM 3243 C C . ASN A 1 387 ? -7.336 -6.206 5.076 1.00 81.06 387 ASN A C 1
ATOM 3245 O O . ASN A 1 387 ? -6.704 -7.248 5.119 1.00 81.06 387 ASN A O 1
ATOM 3249 N N . VAL A 1 388 ? -8.613 -6.172 4.686 1.00 82.56 388 VAL A N 1
ATOM 3250 C CA . VAL A 1 388 ? -9.363 -7.394 4.358 1.00 82.56 388 VAL A CA 1
ATOM 3251 C C . VAL A 1 388 ? -8.798 -8.029 3.094 1.00 82.56 388 VAL A C 1
ATOM 3253 O O . VAL A 1 388 ? -8.534 -9.232 3.074 1.00 82.56 388 VAL A O 1
ATOM 3256 N N . TYR A 1 389 ? -8.561 -7.218 2.059 1.00 86.00 389 TYR A N 1
ATOM 3257 C CA . TYR A 1 389 ? -8.008 -7.733 0.814 1.00 86.00 389 TYR A CA 1
ATOM 3258 C C . TYR A 1 389 ? -6.582 -8.258 1.000 1.00 86.00 389 TYR A C 1
ATOM 3260 O O . TYR A 1 389 ? -6.305 -9.419 0.713 1.00 86.00 389 TYR A O 1
ATOM 3268 N N . PHE A 1 390 ? -5.689 -7.432 1.553 1.00 86.50 390 PHE A N 1
ATOM 3269 C CA . PHE A 1 390 ? -4.264 -7.762 1.633 1.00 86.50 390 PHE A CA 1
ATOM 3270 C C . PHE A 1 390 ? -3.887 -8.721 2.777 1.00 86.50 390 PHE A C 1
ATOM 3272 O O . PHE A 1 390 ? -2.789 -9.275 2.750 1.00 86.50 390 PHE A O 1
ATOM 3279 N N . ASN A 1 391 ? -4.751 -8.933 3.780 1.00 82.56 391 ASN A N 1
ATOM 3280 C CA . ASN A 1 391 ? -4.492 -9.918 4.839 1.00 82.56 391 ASN A CA 1
ATOM 3281 C C . ASN A 1 391 ? -5.091 -11.297 4.550 1.00 82.56 391 ASN A C 1
ATOM 3283 O O . ASN A 1 391 ? -4.539 -12.266 5.066 1.00 82.56 391 ASN A O 1
ATOM 3287 N N . THR A 1 392 ? -6.177 -11.382 3.772 1.00 80.50 392 THR A N 1
ATOM 3288 C CA . THR A 1 392 ? -6.928 -12.636 3.586 1.00 80.50 392 THR A CA 1
ATOM 3289 C C . THR A 1 392 ? -7.267 -12.891 2.121 1.00 80.50 392 THR A C 1
ATOM 3291 O O . THR A 1 392 ? -6.759 -13.852 1.552 1.00 80.50 392 THR A O 1
ATOM 3294 N N . LEU A 1 393 ? -8.056 -12.018 1.481 1.00 84.50 393 LEU A N 1
ATOM 3295 C CA . LEU A 1 393 ? -8.648 -12.332 0.170 1.00 84.50 393 LEU A CA 1
ATOM 3296 C C . LEU A 1 393 ? -7.605 -12.599 -0.918 1.00 84.50 393 LEU A C 1
ATOM 3298 O O . LEU A 1 393 ? -7.771 -13.537 -1.682 1.00 84.50 393 LEU A O 1
ATOM 3302 N N . ILE A 1 394 ? -6.504 -11.843 -0.944 1.00 86.44 394 ILE A N 1
ATOM 3303 C CA . ILE A 1 394 ? -5.448 -12.040 -1.947 1.00 86.44 394 ILE A CA 1
ATOM 3304 C C . ILE A 1 394 ? -4.849 -13.454 -1.894 1.00 86.44 394 ILE A C 1
ATOM 3306 O O . ILE A 1 394 ? -4.454 -13.997 -2.918 1.00 86.44 394 ILE A O 1
ATOM 3310 N N . TYR A 1 395 ? -4.780 -14.072 -0.714 1.00 86.25 395 TYR A N 1
ATOM 3311 C CA . TYR A 1 395 ? -4.229 -15.417 -0.561 1.00 86.25 395 TYR A CA 1
ATOM 3312 C C . TYR A 1 395 ? -5.220 -16.483 -1.034 1.00 86.25 395 TYR A C 1
ATOM 3314 O O . TYR A 1 395 ? -4.807 -17.450 -1.675 1.00 86.25 395 TYR A O 1
ATOM 3322 N N . ASP A 1 396 ? -6.512 -16.273 -0.770 1.00 85.81 396 ASP A N 1
ATOM 3323 C CA . ASP A 1 396 ? -7.592 -17.126 -1.267 1.00 85.81 396 ASP A CA 1
ATOM 3324 C C . ASP A 1 396 ? -7.694 -17.054 -2.797 1.00 85.81 396 ASP A C 1
ATOM 3326 O O . ASP A 1 396 ? -7.734 -18.093 -3.460 1.00 85.81 396 ASP A O 1
ATOM 3330 N N . ASP A 1 397 ? -7.661 -15.838 -3.354 1.00 85.12 397 ASP A N 1
ATOM 3331 C CA . ASP A 1 397 ? -7.728 -15.571 -4.795 1.00 85.12 397 ASP A CA 1
ATOM 3332 C C . ASP A 1 397 ? -6.548 -16.239 -5.528 1.00 85.12 397 ASP A C 1
ATOM 3334 O O . ASP A 1 397 ? -6.726 -16.883 -6.563 1.00 85.12 397 ASP A O 1
ATOM 3338 N N . LEU A 1 398 ? -5.349 -16.190 -4.937 1.00 85.62 398 LEU A N 1
ATOM 3339 C CA . LEU A 1 398 ? -4.141 -16.834 -5.466 1.00 85.62 398 LEU A CA 1
ATOM 3340 C C . LEU A 1 398 ? -4.013 -18.323 -5.107 1.00 85.62 398 LEU A C 1
ATOM 3342 O O . LEU A 1 398 ? -3.117 -19.000 -5.609 1.00 85.62 398 LEU A O 1
ATOM 3346 N N . SER A 1 399 ? -4.886 -18.854 -4.246 1.00 87.25 399 SER A N 1
ATOM 3347 C CA . SER A 1 399 ? -4.804 -20.224 -3.715 1.00 87.25 399 SER A CA 1
ATOM 3348 C C . SER A 1 399 ? -3.455 -20.566 -3.049 1.00 87.25 399 SER A C 1
ATOM 3350 O O . SER A 1 399 ? -2.973 -21.698 -3.149 1.00 87.25 399 SER A O 1
ATOM 3352 N N . ILE A 1 400 ? -2.856 -19.605 -2.339 1.00 84.62 400 ILE A N 1
ATOM 3353 C CA . ILE A 1 400 ? -1.582 -19.752 -1.610 1.00 84.62 400 ILE A CA 1
ATOM 3354 C C . ILE A 1 400 ? -1.783 -19.592 -0.095 1.00 84.62 400 ILE A C 1
ATOM 3356 O O . ILE A 1 400 ? -2.814 -19.125 0.377 1.00 84.62 400 ILE A O 1
ATOM 3360 N N . PHE A 1 401 ? -0.786 -19.969 0.711 1.00 82.88 401 PHE A N 1
ATOM 3361 C CA . PHE A 1 401 ? -0.870 -19.814 2.170 1.00 82.88 401 PHE A CA 1
ATOM 3362 C C . PHE A 1 401 ? -0.748 -18.342 2.600 1.00 82.88 401 PHE A C 1
ATOM 3364 O O . PHE A 1 401 ? 0.073 -17.610 2.050 1.00 82.88 401 PHE A O 1
ATOM 3371 N N . GLU A 1 402 ? -1.448 -17.925 3.661 1.00 80.50 402 GLU A N 1
ATOM 3372 C CA . GLU A 1 402 ? -1.377 -16.554 4.217 1.00 80.50 402 GLU A CA 1
ATOM 3373 C C . GLU A 1 402 ? 0.026 -16.124 4.693 1.00 80.50 402 GLU A C 1
ATOM 3375 O O . GLU A 1 402 ? 0.298 -14.934 4.895 1.00 80.50 402 GLU A O 1
ATOM 3380 N N . THR A 1 403 ? 0.922 -17.096 4.890 1.00 81.44 403 THR A N 1
ATOM 3381 C CA . THR A 1 403 ? 2.327 -16.905 5.282 1.00 81.44 403 THR A CA 1
ATOM 3382 C C . THR A 1 403 ? 3.282 -16.817 4.091 1.00 81.44 403 THR A C 1
ATOM 3384 O O . THR A 1 403 ? 4.487 -16.727 4.297 1.00 81.44 403 THR A O 1
ATOM 3387 N N . SER A 1 404 ? 2.769 -16.871 2.857 1.00 84.50 404 SER A N 1
ATOM 3388 C CA . SER A 1 404 ? 3.581 -16.873 1.629 1.00 84.50 404 SER A CA 1
ATOM 3389 C C . SER A 1 404 ? 4.314 -15.555 1.390 1.00 84.50 404 SER A C 1
ATOM 3391 O O . SER A 1 404 ? 5.396 -15.542 0.818 1.00 84.50 404 SER A O 1
ATOM 3393 N N . PHE A 1 405 ? 3.742 -14.438 1.845 1.00 88.06 405 PHE A N 1
ATOM 3394 C CA . PHE A 1 405 ? 4.363 -13.119 1.739 1.00 88.06 405 PHE A CA 1
ATOM 3395 C C . PHE A 1 405 ? 4.721 -12.587 3.119 1.00 88.06 405 PHE A C 1
ATOM 3397 O O . PHE A 1 405 ? 3.989 -12.800 4.090 1.00 88.06 405 PHE A O 1
ATOM 3404 N N . THR A 1 406 ? 5.815 -11.826 3.202 1.00 88.94 406 THR A N 1
ATOM 3405 C CA . THR A 1 406 ? 6.154 -11.113 4.437 1.00 88.94 406 THR A CA 1
ATOM 3406 C C . THR A 1 406 ? 5.061 -10.089 4.725 1.00 88.94 406 THR A C 1
ATOM 3408 O O . THR A 1 406 ? 4.841 -9.194 3.915 1.00 88.94 406 THR A O 1
ATOM 3411 N N . SER A 1 407 ? 4.392 -10.170 5.874 1.00 90.00 407 SER A N 1
ATOM 3412 C CA . SER A 1 407 ? 3.385 -9.179 6.268 1.00 90.00 407 SER A CA 1
ATOM 3413 C C . SER A 1 407 ? 3.765 -8.466 7.560 1.00 90.00 407 SER A C 1
ATOM 3415 O O . SER A 1 407 ? 4.124 -9.112 8.543 1.00 90.00 407 SER A O 1
ATOM 3417 N N . ILE A 1 408 ? 3.651 -7.139 7.569 1.00 91.12 408 ILE A N 1
ATOM 3418 C CA . ILE A 1 408 ? 3.794 -6.293 8.756 1.00 91.12 408 ILE A CA 1
ATOM 3419 C C . ILE A 1 408 ? 2.440 -5.668 9.069 1.00 91.12 408 ILE A C 1
ATOM 3421 O O . ILE A 1 408 ? 1.909 -4.892 8.281 1.00 91.12 408 ILE A O 1
ATOM 3425 N N . GLU A 1 409 ? 1.910 -5.972 10.250 1.00 90.31 409 GLU A N 1
ATOM 3426 C CA . GLU A 1 409 ? 0.650 -5.423 10.741 1.00 90.31 409 GLU A CA 1
ATOM 3427 C C . GLU A 1 409 ? 0.916 -4.280 11.737 1.00 90.31 409 GLU A C 1
ATOM 3429 O O . GLU A 1 409 ? 1.060 -4.490 12.940 1.00 90.31 409 GLU A O 1
ATOM 3434 N N . TRP A 1 410 ? 1.004 -3.041 11.251 1.00 90.25 410 TRP A N 1
ATOM 3435 C CA . TRP A 1 410 ? 1.349 -1.884 12.078 1.00 90.25 410 TRP A CA 1
ATOM 3436 C C . TRP A 1 410 ? 0.114 -1.190 12.667 1.00 90.25 410 TRP A C 1
ATOM 3438 O O . TRP A 1 410 ? -0.622 -0.476 11.978 1.00 90.25 410 TRP A O 1
ATOM 3448 N N . LYS A 1 411 ? -0.070 -1.334 13.983 1.00 87.12 411 LYS A N 1
ATOM 3449 C CA . LYS A 1 411 ? -1.207 -0.776 14.745 1.00 87.12 411 LYS A CA 1
ATOM 3450 C C . LYS A 1 411 ? -0.898 0.553 15.450 1.00 87.12 411 LYS A C 1
ATOM 3452 O O . LYS A 1 411 ? -1.769 1.121 16.109 1.00 87.12 411 LYS A O 1
ATOM 3457 N N . GLY A 1 412 ? 0.313 1.082 15.275 1.00 88.00 412 GLY A N 1
ATOM 3458 C CA . GLY A 1 412 ? 0.815 2.245 16.005 1.00 88.00 412 GLY A CA 1
ATOM 3459 C C . GLY A 1 412 ? 1.613 1.821 17.234 1.00 88.00 412 GLY A C 1
ATOM 3460 O O . GLY A 1 412 ? 2.401 0.883 17.173 1.00 88.00 412 GLY A O 1
ATOM 3461 N N . VAL A 1 413 ? 1.432 2.530 18.344 1.00 87.69 413 VAL A N 1
ATOM 3462 C CA . VAL A 1 413 ? 2.143 2.257 19.595 1.00 87.69 413 VAL A CA 1
ATOM 3463 C C . VAL A 1 413 ? 1.481 1.089 20.331 1.00 87.69 413 VAL A C 1
ATOM 3465 O O . VAL A 1 413 ? 0.336 1.201 20.765 1.00 87.69 413 VAL A O 1
ATOM 3468 N N . GLU A 1 414 ? 2.189 -0.034 20.465 1.00 79.62 414 GLU A N 1
ATOM 3469 C CA . GLU A 1 414 ? 1.611 -1.290 20.973 1.00 79.62 414 GLU A CA 1
ATOM 3470 C C . GLU A 1 414 ? 1.512 -1.338 22.501 1.00 79.62 414 GLU A C 1
ATOM 3472 O O . GLU A 1 414 ? 0.569 -1.919 23.043 1.00 79.62 414 GLU A O 1
ATOM 3477 N N . THR A 1 415 ? 2.471 -0.734 23.210 1.00 81.31 415 THR A N 1
ATOM 3478 C CA . THR A 1 415 ? 2.559 -0.842 24.670 1.00 81.31 415 THR A CA 1
ATOM 3479 C C . THR A 1 415 ? 2.403 0.505 25.373 1.00 81.31 415 THR A C 1
ATOM 3481 O O . THR A 1 415 ? 2.823 1.555 24.886 1.00 81.31 415 THR A O 1
ATOM 3484 N N . ASN A 1 416 ? 1.841 0.486 26.585 1.00 83.50 416 ASN A N 1
ATOM 3485 C CA . ASN A 1 416 ? 1.767 1.687 27.423 1.00 83.50 416 ASN A CA 1
ATOM 3486 C C . ASN A 1 416 ? 3.166 2.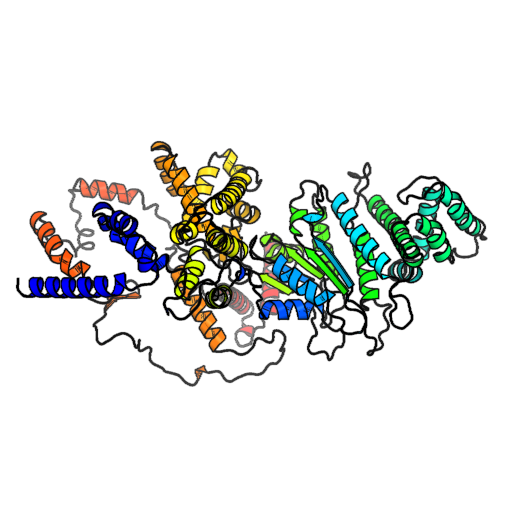224 27.764 1.00 83.50 416 ASN A C 1
ATOM 3488 O O . ASN A 1 416 ? 3.355 3.437 27.831 1.00 83.50 416 ASN A O 1
ATOM 3492 N N . SER A 1 417 ? 4.144 1.327 27.942 1.00 82.50 417 SER A N 1
ATOM 3493 C CA . SER A 1 417 ? 5.549 1.682 28.158 1.00 82.50 417 SER A CA 1
ATOM 3494 C C . SER A 1 417 ? 6.135 2.446 26.980 1.00 82.50 417 SER A C 1
ATOM 3496 O O . SER A 1 417 ? 6.905 3.377 27.185 1.00 82.50 417 SER A O 1
ATOM 3498 N N . ASP A 1 418 ? 5.744 2.112 25.753 1.00 84.19 418 ASP A N 1
ATOM 3499 C CA . ASP A 1 418 ? 6.196 2.841 24.574 1.00 84.19 418 ASP A CA 1
ATOM 3500 C C . ASP A 1 418 ? 5.616 4.254 24.529 1.00 84.19 418 ASP A C 1
ATOM 3502 O O . ASP A 1 418 ? 6.354 5.199 24.267 1.00 84.19 418 ASP A O 1
ATOM 3506 N N . ILE A 1 419 ? 4.326 4.427 24.849 1.00 85.00 419 ILE A N 1
ATOM 3507 C CA . ILE A 1 419 ? 3.701 5.758 24.953 1.00 85.00 419 ILE A CA 1
ATOM 3508 C C . ILE A 1 419 ? 4.399 6.583 26.035 1.00 85.00 419 ILE A C 1
ATOM 3510 O O . ILE A 1 419 ? 4.698 7.755 25.813 1.00 85.00 419 ILE A O 1
ATOM 3514 N N . GLN A 1 420 ? 4.694 5.976 27.185 1.00 84.38 420 GLN A N 1
ATOM 3515 C CA . GLN A 1 420 ? 5.441 6.620 28.260 1.00 84.38 420 GLN A CA 1
ATOM 3516 C C . GLN A 1 420 ? 6.839 7.024 27.793 1.00 84.38 420 GLN A C 1
ATOM 3518 O O . GLN A 1 420 ? 7.190 8.190 27.900 1.00 84.38 420 GLN A O 1
ATOM 3523 N N . ASN A 1 421 ? 7.624 6.108 27.228 1.00 82.75 421 ASN A N 1
ATOM 3524 C CA . ASN A 1 421 ? 8.971 6.398 26.732 1.00 82.75 421 ASN A CA 1
ATOM 3525 C C . ASN A 1 421 ? 8.967 7.484 25.653 1.00 82.75 421 ASN A C 1
ATOM 3527 O O . ASN A 1 421 ? 9.889 8.300 25.587 1.00 82.75 421 ASN A O 1
ATOM 3531 N N . TRP A 1 422 ? 7.927 7.495 24.822 1.00 80.81 422 TRP A N 1
ATOM 3532 C CA . TRP A 1 422 ? 7.780 8.425 23.718 1.00 80.81 422 TRP A CA 1
ATOM 3533 C C . TRP A 1 422 ? 7.334 9.814 24.176 1.00 80.81 422 TRP A C 1
ATOM 3535 O O . TRP A 1 422 ? 7.856 10.808 23.682 1.00 80.81 422 TRP A O 1
ATOM 3545 N N . LEU A 1 423 ? 6.410 9.903 25.136 1.00 81.44 423 LEU A N 1
ATOM 3546 C CA . LEU A 1 423 ? 5.822 11.165 25.592 1.00 81.44 423 LEU A CA 1
ATOM 3547 C C . LEU A 1 423 ? 6.314 11.622 26.974 1.00 81.44 423 LEU A C 1
ATOM 3549 O O . LEU A 1 423 ? 5.813 12.621 27.484 1.00 81.44 423 LEU A O 1
ATOM 3553 N N . GLN A 1 424 ? 7.291 10.950 27.590 1.00 81.44 424 GLN A N 1
ATOM 3554 C CA . GLN A 1 424 ? 7.797 11.265 28.940 1.00 81.44 424 GLN A CA 1
ATOM 3555 C C . GLN A 1 424 ? 8.364 12.680 29.097 1.00 81.44 424 GLN A C 1
ATOM 3557 O O . GLN A 1 424 ? 8.455 13.185 30.221 1.00 81.44 424 GLN A O 1
ATOM 3562 N N . HIS A 1 425 ? 8.799 13.311 28.004 1.00 76.88 425 HIS A N 1
ATOM 3563 C CA . HIS A 1 425 ? 9.259 14.704 27.990 1.00 76.88 425 HIS A CA 1
ATOM 3564 C C . HIS A 1 425 ? 8.099 15.700 28.107 1.00 76.88 425 HIS A C 1
ATOM 3566 O O . HIS A 1 425 ? 8.339 16.861 28.420 1.00 76.88 425 HIS A O 1
ATOM 3572 N N . ILE A 1 426 ? 6.857 15.253 27.897 1.00 74.50 426 ILE A N 1
ATOM 3573 C CA . ILE A 1 426 ? 5.632 16.064 27.950 1.00 74.50 426 ILE A CA 1
ATOM 3574 C C . ILE A 1 426 ? 4.752 15.637 29.130 1.00 74.50 426 ILE A C 1
ATOM 3576 O O . ILE A 1 426 ? 4.275 16.470 29.898 1.00 74.50 426 ILE A O 1
ATOM 3580 N N . PHE A 1 427 ? 4.531 14.334 29.286 1.00 78.44 427 PHE A N 1
ATOM 3581 C CA . PHE A 1 427 ? 3.594 13.754 30.238 1.00 78.44 427 PHE A CA 1
ATOM 3582 C C . PHE A 1 427 ? 4.321 12.917 31.292 1.00 78.44 427 PHE A C 1
ATOM 3584 O O . PHE A 1 427 ? 5.359 12.311 31.044 1.00 78.44 427 PHE A O 1
ATOM 3591 N N . ASN A 1 428 ? 3.762 12.868 32.502 1.00 76.94 428 ASN A N 1
ATOM 3592 C CA . ASN A 1 428 ? 4.217 11.918 33.514 1.00 76.94 428 ASN A CA 1
ATOM 3593 C C . ASN A 1 428 ? 3.664 10.507 33.217 1.00 76.94 428 ASN A C 1
ATOM 3595 O O . ASN A 1 428 ? 2.804 10.324 32.352 1.00 76.94 428 ASN A O 1
ATOM 3599 N N . GLU A 1 429 ? 4.145 9.508 33.954 1.00 78.44 429 GLU A N 1
ATOM 3600 C CA . GLU A 1 429 ? 3.734 8.105 33.807 1.00 78.44 429 GLU A CA 1
ATOM 3601 C C . GLU A 1 429 ? 2.211 7.918 33.919 1.00 78.44 429 GLU A C 1
ATOM 3603 O O . GLU A 1 429 ? 1.589 7.375 33.012 1.00 78.44 429 GLU A O 1
ATOM 3608 N N . ARG A 1 430 ? 1.574 8.482 34.956 1.00 78.75 430 ARG A N 1
ATOM 3609 C CA . ARG A 1 430 ? 0.114 8.381 35.158 1.00 78.75 430 ARG A CA 1
ATOM 3610 C C . ARG A 1 430 ? -0.695 9.014 34.026 1.00 78.75 430 ARG A C 1
ATOM 3612 O O . ARG A 1 430 ? -1.749 8.506 33.656 1.00 78.75 430 ARG A O 1
ATOM 3619 N N . HIS A 1 431 ? -0.236 10.145 33.495 1.00 79.69 431 HIS A N 1
ATOM 3620 C CA . HIS A 1 431 ? -0.856 10.786 32.338 1.00 79.69 431 HIS A CA 1
ATOM 3621 C C . HIS A 1 431 ? -0.729 9.889 31.109 1.00 79.69 431 HIS A C 1
ATOM 3623 O O . HIS A 1 431 ? -1.726 9.669 30.429 1.00 79.69 431 HIS A O 1
ATOM 3629 N N . SER A 1 432 ? 0.453 9.319 30.876 1.00 84.38 432 SER A N 1
ATOM 3630 C CA . SER A 1 432 ? 0.710 8.409 29.755 1.00 84.38 432 SER A CA 1
ATOM 3631 C C . SER A 1 432 ? -0.176 7.163 29.821 1.00 84.38 432 SER A C 1
ATOM 3633 O O . SER A 1 432 ? -0.770 6.792 28.814 1.00 84.38 432 SER A O 1
ATOM 3635 N N . GLU A 1 433 ? -0.369 6.577 31.007 1.00 84.69 433 GLU A N 1
ATOM 3636 C CA . GLU A 1 433 ? -1.296 5.454 31.220 1.00 84.69 433 GLU A CA 1
ATOM 3637 C C . GLU A 1 433 ? -2.748 5.804 30.858 1.00 84.69 433 GLU A C 1
ATOM 3639 O O . GLU A 1 433 ? -3.470 4.996 30.272 1.00 84.69 433 GLU A O 1
ATOM 3644 N N . ILE A 1 434 ? -3.199 7.011 31.202 1.00 85.31 434 ILE A N 1
ATOM 3645 C CA . ILE A 1 434 ? -4.571 7.455 30.923 1.00 85.31 434 ILE A CA 1
ATOM 3646 C C . ILE A 1 434 ? -4.749 7.797 29.450 1.00 85.31 434 ILE A C 1
ATOM 3648 O O . ILE A 1 434 ? -5.779 7.459 28.873 1.00 85.31 434 ILE A O 1
ATOM 3652 N N . ILE A 1 435 ? -3.748 8.423 28.832 1.00 88.06 435 ILE A N 1
ATOM 3653 C CA . ILE A 1 435 ? -3.724 8.683 27.392 1.00 88.06 435 ILE A CA 1
ATOM 3654 C C . ILE A 1 435 ? -3.784 7.357 26.635 1.00 88.06 435 ILE A C 1
ATOM 3656 O O . ILE A 1 435 ? -4.646 7.187 25.778 1.00 88.06 435 ILE A O 1
ATOM 366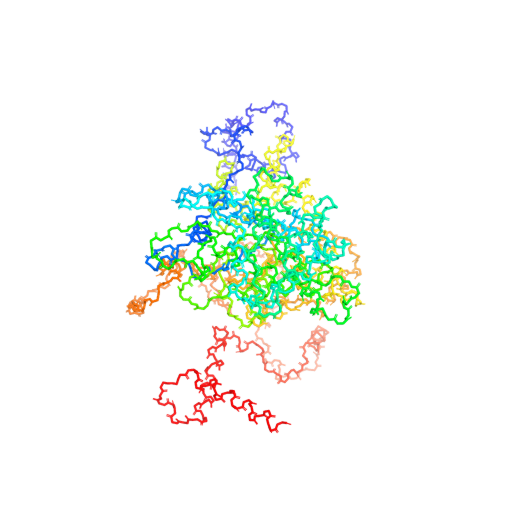0 N N . ALA A 1 436 ? -2.946 6.387 27.005 1.00 87.88 436 ALA A N 1
ATOM 3661 C CA . ALA A 1 436 ? -2.956 5.054 26.415 1.00 87.88 436 ALA A CA 1
ATOM 3662 C C . ALA A 1 436 ? -4.336 4.393 26.529 1.00 87.88 436 ALA A C 1
ATOM 3664 O O . ALA A 1 436 ? -4.829 3.790 25.580 1.00 87.88 436 ALA A O 1
ATOM 3665 N N . LYS A 1 437 ? -4.992 4.556 27.681 1.00 86.19 437 LYS A N 1
ATOM 3666 C CA . LYS A 1 437 ? -6.309 3.982 27.944 1.00 86.19 437 LYS A CA 1
ATOM 3667 C C . LYS A 1 437 ? -7.457 4.674 27.208 1.00 86.19 437 LYS A C 1
ATOM 3669 O O . LYS A 1 437 ? -8.401 3.987 26.850 1.00 86.19 437 LYS A O 1
ATOM 3674 N N . GLU A 1 438 ? -7.447 5.999 27.071 1.00 87.56 438 GLU A N 1
ATOM 3675 C CA . GLU A 1 438 ? -8.598 6.758 26.550 1.00 87.56 438 GLU A CA 1
ATOM 3676 C C . GLU A 1 438 ? -8.420 7.208 25.092 1.00 87.56 438 GLU A C 1
ATOM 3678 O O . GLU A 1 438 ? -9.416 7.355 24.389 1.00 87.56 438 GLU A O 1
ATOM 3683 N N . ILE A 1 439 ? -7.184 7.417 24.626 1.00 90.50 439 ILE A N 1
ATOM 3684 C CA . ILE A 1 439 ? -6.849 7.822 23.247 1.00 90.50 439 ILE A CA 1
ATOM 3685 C C . ILE A 1 439 ? -6.304 6.640 22.432 1.00 90.50 439 ILE A C 1
ATOM 3687 O O . ILE A 1 439 ? -6.571 6.548 21.232 1.00 90.50 439 ILE A O 1
ATOM 3691 N N . GLY A 1 440 ? -5.594 5.708 23.075 1.00 89.75 440 GLY A N 1
ATOM 3692 C CA . GLY A 1 440 ? -4.983 4.545 22.424 1.00 89.75 440 GLY A CA 1
ATOM 3693 C C . GLY A 1 440 ? -3.610 4.827 21.807 1.00 89.75 440 GLY A C 1
ATOM 3694 O O . GLY A 1 440 ? -3.036 5.897 21.982 1.00 89.75 440 GLY A O 1
ATOM 3695 N N . GLY A 1 441 ? -3.082 3.846 21.070 1.00 88.75 441 GLY A N 1
ATOM 3696 C CA . GLY A 1 441 ? -1.749 3.889 20.448 1.00 88.75 441 GLY A CA 1
ATOM 3697 C C . GLY A 1 441 ? -1.684 4.496 19.042 1.00 88.75 441 GLY A C 1
ATOM 3698 O O . GLY A 1 441 ? -0.626 4.490 18.417 1.00 88.75 441 GLY A O 1
ATOM 3699 N N . ASN A 1 442 ? -2.795 5.004 18.502 1.00 90.94 442 ASN A N 1
ATOM 3700 C CA . ASN A 1 442 ? -2.815 5.563 17.149 1.00 90.94 442 ASN A CA 1
ATOM 3701 C C . ASN A 1 442 ? -2.031 6.890 17.106 1.00 90.94 442 ASN A C 1
ATOM 3703 O O . ASN A 1 442 ? -2.395 7.859 17.774 1.00 90.94 442 ASN A O 1
ATOM 3707 N N . ILE A 1 443 ? -0.962 6.928 16.305 1.00 90.44 443 ILE A N 1
ATOM 3708 C CA . ILE A 1 443 ? 0.005 8.036 16.246 1.00 90.44 443 ILE A CA 1
ATOM 3709 C C . ILE A 1 443 ? -0.661 9.370 15.886 1.00 90.44 443 ILE A C 1
ATOM 3711 O O . ILE A 1 443 ? -0.350 10.391 16.500 1.00 90.44 443 ILE A O 1
ATOM 3715 N N . HIS A 1 444 ? -1.600 9.374 14.934 1.00 90.88 444 HIS A N 1
ATOM 3716 C CA . HIS A 1 444 ? -2.328 10.584 14.533 1.00 90.88 444 HIS A CA 1
ATOM 3717 C C . HIS A 1 444 ? -3.179 11.150 15.669 1.00 90.88 444 HIS A C 1
ATOM 3719 O O . HIS A 1 444 ? -3.146 12.347 15.943 1.00 90.88 444 HIS A O 1
ATOM 3725 N N . HIS A 1 445 ? -3.900 10.294 16.392 1.00 91.81 445 HIS A N 1
ATOM 3726 C CA . HIS A 1 445 ? -4.731 10.743 17.509 1.00 91.81 445 HIS A CA 1
ATOM 3727 C C . HIS A 1 445 ? -3.911 11.174 18.723 1.00 91.81 445 HIS A C 1
ATOM 3729 O O . HIS A 1 445 ? -4.268 12.154 19.376 1.00 91.81 445 HIS A O 1
ATOM 3735 N N . LEU A 1 446 ? -2.790 10.501 18.999 1.00 90.44 446 LEU A N 1
ATOM 3736 C CA . LEU A 1 446 ? -1.830 10.947 20.010 1.00 90.44 446 LEU A CA 1
ATOM 3737 C C . LEU A 1 446 ? -1.268 12.330 19.663 1.00 90.44 446 LEU A C 1
ATOM 3739 O O . LEU A 1 446 ? -1.125 13.174 20.553 1.00 9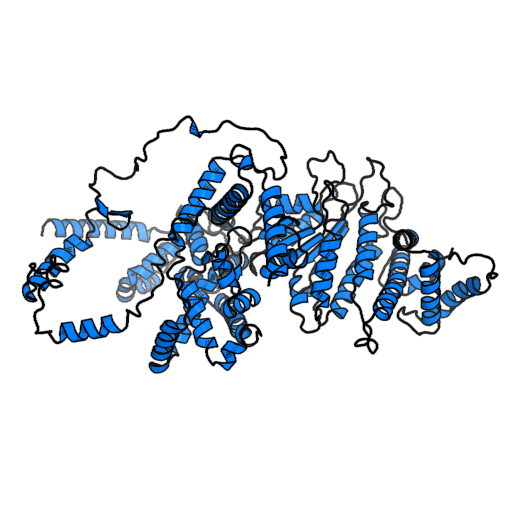0.44 446 LEU A O 1
ATOM 3743 N N . ARG A 1 447 ? -1.020 12.592 18.375 1.00 89.25 447 ARG A N 1
ATOM 3744 C CA . ARG A 1 447 ? -0.595 13.902 17.879 1.00 89.25 447 ARG A CA 1
ATOM 3745 C C . ARG A 1 447 ? -1.669 14.963 18.077 1.00 89.25 447 ARG A C 1
ATOM 3747 O O . ARG A 1 447 ? -1.378 15.965 18.718 1.00 89.25 447 ARG A O 1
ATOM 3754 N N . ILE A 1 448 ? -2.903 14.726 17.621 1.00 88.81 448 ILE A N 1
ATOM 3755 C CA . ILE A 1 448 ? -4.032 15.656 17.820 1.00 88.81 448 ILE A CA 1
ATOM 3756 C C . ILE A 1 448 ? -4.230 15.961 19.301 1.00 88.81 448 ILE A C 1
ATOM 3758 O O . ILE A 1 448 ? -4.399 17.117 19.686 1.00 88.81 448 ILE A O 1
ATOM 3762 N N . PHE A 1 449 ? -4.188 14.928 20.141 1.00 88.56 449 PHE A N 1
ATOM 3763 C CA . PHE A 1 449 ? -4.306 15.083 21.579 1.00 88.56 449 PHE A CA 1
ATOM 3764 C C . PHE A 1 449 ? -3.225 16.022 22.122 1.00 88.56 449 PHE A C 1
ATOM 3766 O O . PHE A 1 449 ? -3.531 17.015 22.779 1.00 88.56 449 PHE A O 1
ATOM 3773 N N . THR A 1 450 ? -1.964 15.726 21.816 1.00 84.25 450 THR A N 1
ATOM 3774 C CA . THR A 1 450 ? -0.820 16.425 22.402 1.00 84.25 450 THR A CA 1
ATOM 3775 C C . THR A 1 450 ? -0.651 17.833 21.839 1.00 84.25 450 THR A C 1
ATOM 3777 O O . THR A 1 450 ? -0.475 18.775 22.606 1.00 84.25 450 THR A O 1
ATOM 3780 N N . GLU A 1 451 ? -0.762 18.010 20.522 1.00 82.62 451 GLU A N 1
ATOM 3781 C CA . GLU A 1 451 ? -0.733 19.328 19.883 1.00 82.62 451 GLU A CA 1
ATOM 3782 C C . GLU A 1 451 ? -1.935 20.172 20.307 1.00 82.62 451 GLU A C 1
ATOM 3784 O O . GLU A 1 451 ? -1.762 21.355 20.581 1.00 82.62 451 GLU A O 1
ATOM 3789 N N . GLY A 1 452 ? -3.125 19.577 20.440 1.00 77.50 452 GLY A N 1
ATOM 3790 C CA . GLY A 1 452 ? -4.316 20.270 20.933 1.00 77.50 452 GLY A CA 1
ATOM 3791 C C . GLY A 1 452 ? -4.137 20.804 22.355 1.00 77.50 452 GLY A C 1
ATOM 3792 O O . GLY A 1 452 ? -4.652 21.866 22.686 1.00 77.50 452 GLY A O 1
ATOM 3793 N N . ILE A 1 453 ? -3.345 20.119 23.181 1.00 76.19 453 ILE A N 1
ATOM 3794 C CA . ILE A 1 453 ? -2.981 20.587 24.521 1.00 76.19 453 ILE A CA 1
ATOM 3795 C C . ILE A 1 453 ? -1.900 21.668 24.448 1.00 76.19 453 ILE A C 1
ATOM 3797 O O . ILE A 1 453 ? -2.044 22.719 25.059 1.00 76.19 453 ILE A O 1
ATOM 3801 N N . ILE A 1 454 ? -0.817 21.441 23.708 1.00 73.44 454 ILE A N 1
ATOM 3802 C CA . ILE A 1 454 ? 0.360 22.326 23.717 1.00 73.44 454 ILE A CA 1
ATOM 3803 C C . ILE A 1 454 ? 0.103 23.635 22.965 1.00 73.44 454 ILE A C 1
ATOM 3805 O O . ILE A 1 454 ? 0.555 24.700 23.385 1.00 73.44 454 ILE A O 1
ATOM 3809 N N . ASN A 1 455 ? -0.633 23.569 21.856 1.00 71.62 455 ASN A N 1
ATOM 3810 C CA . ASN A 1 455 ? -0.915 24.710 20.988 1.00 71.62 455 ASN A CA 1
ATOM 3811 C C . ASN A 1 455 ? -2.242 25.403 21.310 1.00 71.62 455 ASN A C 1
ATOM 3813 O O . ASN A 1 455 ? -2.613 26.348 20.604 1.00 71.62 455 ASN A O 1
ATOM 3817 N N . SER A 1 456 ? -2.952 24.973 22.358 1.00 67.00 456 SER A N 1
ATOM 3818 C CA . SER A 1 456 ? -4.204 25.610 22.750 1.00 67.00 456 SER A CA 1
ATOM 3819 C C . SER A 1 456 ? -4.000 27.096 23.034 1.00 67.00 456 SER A C 1
ATOM 3821 O O . SER A 1 456 ? -3.094 27.502 23.762 1.00 67.00 456 SER A O 1
ATOM 3823 N N . LYS A 1 457 ? -4.880 27.924 22.462 1.00 60.84 457 LYS A N 1
ATOM 3824 C CA . LYS A 1 457 ? -4.955 29.360 22.773 1.00 60.84 457 LYS A CA 1
ATOM 3825 C C . LYS A 1 457 ? -5.618 29.619 24.130 1.00 60.84 457 LYS A C 1
ATOM 3827 O O . LYS A 1 457 ? -5.619 30.756 24.602 1.00 60.84 457 LYS A O 1
ATOM 3832 N N . GLU A 1 458 ? -6.209 28.595 24.744 1.00 57.22 458 GLU A N 1
ATOM 3833 C CA . GLU A 1 458 ? -6.773 28.694 26.083 1.00 57.22 458 GLU A CA 1
ATOM 3834 C C . GLU A 1 458 ? -5.644 28.801 27.112 1.00 57.22 458 GLU A C 1
ATOM 3836 O O . GLU A 1 458 ? -4.655 28.078 27.047 1.00 57.22 458 GLU A O 1
ATOM 3841 N N . LYS A 1 459 ? -5.795 29.692 28.102 1.00 47.19 459 LYS A N 1
ATOM 3842 C CA . LYS A 1 459 ? -4.800 29.859 29.179 1.00 47.19 459 LYS A CA 1
ATOM 3843 C C . LYS A 1 459 ? -4.539 28.566 29.970 1.00 47.19 459 LYS A C 1
ATOM 3845 O O . LYS A 1 459 ? -3.477 28.442 30.567 1.00 47.19 459 LYS A O 1
ATOM 3850 N N . GLU A 1 460 ? -5.503 27.644 30.002 1.00 53.16 460 GLU A N 1
ATOM 3851 C CA . GLU A 1 460 ? -5.410 26.331 30.651 1.00 53.16 460 GLU A CA 1
ATOM 3852 C C . GLU A 1 460 ? -6.168 25.295 29.794 1.00 53.16 460 GLU A C 1
ATOM 3854 O O . GLU A 1 460 ? -7.358 25.074 30.036 1.00 53.16 460 GLU A O 1
ATOM 3859 N N . PRO A 1 461 ? -5.527 24.671 28.787 1.00 60.41 461 PRO A N 1
ATOM 3860 C CA . PRO A 1 461 ? -6.148 23.594 28.024 1.00 60.41 461 PRO A CA 1
ATOM 3861 C C . PRO A 1 461 ? -6.599 22.488 28.972 1.00 60.41 461 PRO A C 1
ATOM 3863 O O . PRO A 1 461 ? -5.865 22.067 29.871 1.00 60.41 461 PRO A O 1
ATOM 3866 N N . ASN A 1 462 ? -7.834 22.023 28.807 1.00 68.56 462 ASN A N 1
ATOM 3867 C CA . ASN A 1 462 ? -8.418 21.061 29.729 1.00 68.56 462 ASN A CA 1
ATOM 3868 C C . ASN A 1 462 ? -8.108 19.621 29.289 1.00 68.56 462 ASN A C 1
ATOM 3870 O O . ASN A 1 462 ? -8.761 19.087 28.391 1.00 68.56 462 ASN A O 1
ATOM 3874 N N . PHE A 1 463 ? -7.159 18.969 29.975 1.00 71.94 463 PHE A N 1
ATOM 3875 C CA . PHE A 1 463 ? -6.772 17.565 29.752 1.00 71.94 463 PHE A CA 1
ATOM 3876 C C . PHE A 1 463 ? -7.984 16.643 29.651 1.00 71.94 463 PHE A C 1
ATOM 3878 O O . PHE A 1 463 ? -8.087 15.838 28.734 1.00 71.94 463 PHE A O 1
ATOM 3885 N N . LEU A 1 464 ? -8.947 16.800 30.565 1.00 72.94 464 LEU A N 1
ATOM 3886 C CA . LEU A 1 464 ? -10.133 15.949 30.641 1.00 72.94 464 LEU A CA 1
ATOM 3887 C C . LEU A 1 464 ? -11.104 16.184 29.482 1.00 72.94 464 LEU A C 1
ATOM 3889 O O . LEU A 1 464 ? -11.896 15.298 29.167 1.00 72.94 464 LEU A O 1
ATOM 3893 N N . VAL A 1 465 ? -11.097 17.375 28.881 1.00 75.25 465 VAL A N 1
ATOM 3894 C CA . VAL A 1 465 ? -11.906 17.682 27.694 1.00 75.25 465 VAL A CA 1
ATOM 3895 C C . VAL A 1 465 ? -11.281 17.014 26.471 1.00 75.25 465 VAL A C 1
ATOM 3897 O O . VAL A 1 465 ? -11.987 16.279 25.781 1.00 75.25 465 VAL A O 1
ATOM 3900 N N . HIS A 1 466 ? -9.963 17.146 26.282 1.00 79.75 466 HIS A N 1
ATOM 3901 C CA . HIS A 1 466 ? -9.248 16.462 25.199 1.00 79.75 466 HIS A CA 1
ATOM 3902 C C . HIS A 1 466 ? -9.263 14.933 25.356 1.00 79.75 466 HIS A C 1
ATOM 3904 O O . HIS A 1 466 ? -9.438 14.233 24.365 1.00 79.75 466 HIS A O 1
ATOM 3910 N N . LEU A 1 467 ? -9.182 14.398 26.583 1.00 83.06 467 LEU A N 1
ATOM 3911 C CA . LEU A 1 467 ? -9.307 12.955 26.855 1.00 83.06 467 LEU A CA 1
ATOM 3912 C C . LEU A 1 467 ? -10.688 12.403 26.497 1.00 83.06 467 LEU A C 1
ATOM 3914 O O . LEU A 1 467 ? -10.830 11.226 26.192 1.00 83.06 467 LEU A O 1
ATOM 3918 N N . LYS A 1 468 ? -11.719 13.251 26.540 1.00 83.44 468 LYS A N 1
ATOM 3919 C CA . LYS A 1 468 ? -13.077 12.904 26.104 1.00 83.44 468 LYS A CA 1
ATOM 3920 C C . LYS A 1 468 ? -13.283 13.130 24.604 1.00 83.44 468 LYS A C 1
ATOM 3922 O O . LYS A 1 468 ? -14.434 13.112 24.168 1.00 83.44 468 LYS A O 1
ATOM 3927 N N . CYS A 1 469 ? -12.208 13.393 23.856 1.00 86.75 469 CYS A N 1
ATOM 3928 C CA . CYS A 1 469 ? -12.215 13.727 22.434 1.00 86.75 469 CYS A CA 1
ATOM 3929 C C . CYS A 1 469 ? -13.201 14.861 22.116 1.00 86.75 469 CYS A C 1
ATOM 3931 O O . CYS A 1 469 ? -14.053 14.750 21.235 1.00 86.75 469 CYS A O 1
ATOM 3933 N N . LYS A 1 470 ? -13.134 15.939 22.905 1.00 82.75 470 LYS A N 1
ATOM 3934 C CA . LYS A 1 470 ? -13.915 17.166 22.711 1.00 82.75 470 LYS A CA 1
ATOM 3935 C C . LYS A 1 470 ? -12.973 18.332 22.459 1.00 82.75 470 LYS A C 1
ATOM 3937 O O . LYS A 1 470 ? -11.921 18.407 23.086 1.00 82.75 470 LYS A O 1
ATOM 3942 N N . GLY A 1 471 ? -13.371 19.238 21.577 1.00 82.31 471 GLY A N 1
ATOM 3943 C CA . GLY A 1 471 ? -12.545 20.351 21.115 1.00 82.31 471 GLY A CA 1
ATOM 3944 C C . GLY A 1 471 ? -12.646 20.488 19.601 1.00 82.31 471 GLY A C 1
ATOM 3945 O O . GLY A 1 471 ? -13.147 19.582 18.936 1.00 82.31 471 GLY A O 1
ATOM 3946 N N . LYS A 1 472 ? -12.168 21.611 19.065 1.00 84.00 472 LYS A N 1
ATOM 3947 C CA . LYS A 1 472 ? -12.302 21.929 17.640 1.00 84.00 472 LYS A CA 1
ATOM 3948 C C . LYS A 1 472 ? -11.632 20.869 16.758 1.00 84.00 472 LYS A C 1
ATOM 3950 O O . LYS A 1 472 ? -12.232 20.399 15.800 1.00 84.00 472 LYS A O 1
ATOM 3955 N N . GLU A 1 473 ? -10.427 20.452 17.127 1.00 86.25 473 GLU A N 1
ATOM 3956 C CA . GLU A 1 473 ? -9.636 19.454 16.403 1.00 86.25 473 GLU A CA 1
ATOM 3957 C C . GLU A 1 473 ? -10.327 18.080 16.415 1.00 86.25 473 GLU A C 1
ATOM 3959 O O . GLU A 1 473 ? -10.350 17.363 15.417 1.00 86.25 473 GLU A O 1
ATOM 3964 N N . TRP A 1 474 ? -10.958 17.722 17.537 1.00 90.31 474 TRP A N 1
ATOM 3965 C CA . TRP A 1 474 ? -11.724 16.482 17.647 1.00 90.31 474 TRP A CA 1
ATOM 3966 C C . TRP A 1 474 ? -13.063 16.535 16.914 1.00 90.31 474 TRP A C 1
ATOM 3968 O O . TRP A 1 474 ? -13.537 15.495 16.465 1.00 90.31 474 TRP A O 1
ATOM 3978 N N . ASP A 1 475 ? -13.680 17.710 16.784 1.00 91.25 475 ASP A N 1
ATOM 3979 C CA . ASP A 1 475 ? -14.891 17.881 15.980 1.00 91.25 475 ASP A CA 1
ATOM 3980 C C . ASP A 1 475 ? -14.593 17.695 14.484 1.00 91.25 475 ASP A C 1
ATOM 3982 O O . ASP A 1 475 ? -15.399 17.095 13.776 1.00 91.25 475 ASP A O 1
ATOM 3986 N N . GLU A 1 476 ? -13.417 18.113 14.005 1.00 91.88 476 GLU A N 1
ATOM 3987 C CA . GLU A 1 476 ? -12.961 17.827 12.638 1.00 91.88 476 GLU A CA 1
ATOM 3988 C C . GLU A 1 476 ? -12.792 16.316 12.400 1.00 91.88 476 GLU A C 1
ATOM 3990 O O . GLU A 1 476 ? -13.299 15.783 11.410 1.00 91.88 476 GLU A O 1
ATOM 3995 N N . GLU A 1 477 ? -12.164 15.593 13.332 1.00 93.50 477 GLU A N 1
ATOM 3996 C CA . GLU A 1 477 ? -12.067 14.126 13.261 1.00 93.50 477 GLU A CA 1
ATOM 3997 C C . GLU A 1 477 ? -13.428 13.432 13.407 1.00 93.50 477 GLU A C 1
ATOM 3999 O O . GLU A 1 477 ? -13.705 12.445 12.721 1.00 93.50 477 GLU A O 1
ATOM 4004 N N . TYR A 1 478 ? -14.320 13.962 14.246 1.00 95.19 478 TYR A N 1
ATOM 4005 C CA . TYR A 1 478 ? -15.682 13.453 14.366 1.00 95.19 478 TYR A CA 1
ATOM 4006 C C . TYR A 1 478 ? -16.461 13.644 13.061 1.00 95.19 478 TYR A C 1
ATOM 4008 O O . TYR A 1 478 ? -17.186 12.743 12.655 1.00 95.19 478 TYR A O 1
ATOM 4016 N N . ASN A 1 479 ? -16.269 14.757 12.349 1.00 95.62 479 ASN A N 1
ATOM 4017 C CA . ASN A 1 479 ? -16.888 14.979 11.041 1.00 95.62 479 ASN A CA 1
ATOM 4018 C C . ASN A 1 479 ? -16.376 13.992 9.983 1.00 95.62 479 ASN A C 1
ATOM 4020 O O . ASN A 1 479 ? -17.175 13.474 9.204 1.00 95.62 479 ASN A O 1
ATOM 4024 N N . LYS A 1 480 ? -15.075 13.662 9.982 1.00 94.25 480 LYS A N 1
ATOM 4025 C CA . LYS A 1 480 ? -14.532 12.587 9.127 1.00 94.25 480 LYS A CA 1
ATOM 4026 C C . LYS A 1 480 ? -15.155 11.235 9.470 1.00 94.25 480 LYS A C 1
ATOM 4028 O O . LYS A 1 480 ? -15.528 10.477 8.577 1.00 94.25 480 LYS A O 1
ATOM 4033 N N . PHE A 1 481 ? -15.315 10.946 10.760 1.00 95.44 481 PHE A N 1
ATOM 4034 C CA . PHE A 1 481 ? -16.033 9.761 11.221 1.00 95.44 481 PHE A CA 1
ATOM 4035 C C . PHE A 1 481 ? -17.493 9.755 10.735 1.00 95.44 481 PHE A C 1
ATOM 4037 O O . PHE A 1 481 ? -17.938 8.752 10.183 1.00 95.44 481 PHE A O 1
ATOM 4044 N N . LEU A 1 482 ? -18.225 10.867 10.854 1.00 96.06 482 LEU A N 1
ATOM 4045 C CA . LEU A 1 482 ? -19.599 10.981 10.354 1.00 96.06 482 LEU A CA 1
ATOM 4046 C C . LEU A 1 482 ? -19.676 10.777 8.841 1.00 96.06 482 LEU A C 1
ATOM 4048 O O . LEU A 1 482 ? -20.577 10.090 8.371 1.00 96.06 482 LEU A O 1
ATOM 4052 N N . HIS A 1 483 ? -18.720 11.315 8.085 1.00 95.38 483 HIS A N 1
ATOM 4053 C CA . HIS A 1 483 ? -18.623 11.075 6.649 1.00 95.38 483 HIS A CA 1
ATOM 4054 C C . HIS A 1 483 ? -18.485 9.577 6.340 1.00 95.38 483 HIS A C 1
ATOM 4056 O O . HIS A 1 483 ? -19.209 9.058 5.494 1.00 95.38 483 HIS A O 1
ATOM 4062 N N . LYS A 1 484 ? -17.628 8.849 7.071 1.00 94.06 484 LYS A N 1
ATOM 4063 C CA . LYS A 1 484 ? -17.508 7.387 6.934 1.00 94.06 484 LYS A CA 1
ATOM 4064 C C . LYS A 1 484 ? -18.809 6.662 7.267 1.00 94.06 484 LYS A C 1
ATOM 4066 O O . LYS A 1 484 ? -19.204 5.765 6.529 1.00 94.06 484 LYS A O 1
ATOM 4071 N N . VAL A 1 485 ? -19.500 7.058 8.334 1.00 95.62 485 VAL A N 1
ATOM 4072 C CA . VAL A 1 485 ? -20.802 6.472 8.691 1.00 95.62 485 VAL A CA 1
ATOM 4073 C C . VAL A 1 485 ? -21.842 6.728 7.601 1.00 95.62 485 VAL A C 1
ATOM 4075 O O . VAL A 1 485 ? -22.554 5.809 7.212 1.00 95.62 485 VAL A O 1
ATOM 4078 N N . ASN A 1 486 ? -21.896 7.941 7.056 1.00 94.44 486 ASN A N 1
ATOM 4079 C CA . ASN A 1 486 ? -22.810 8.284 5.967 1.00 94.44 486 ASN A CA 1
ATOM 4080 C C . ASN A 1 486 ? -22.452 7.558 4.663 1.00 94.44 486 ASN A C 1
ATOM 4082 O O . ASN A 1 486 ? -23.343 7.192 3.905 1.00 94.44 486 ASN A O 1
ATOM 4086 N N . SER A 1 487 ? -21.168 7.276 4.424 1.00 93.12 487 SER A N 1
ATOM 4087 C CA . SER A 1 487 ? -20.747 6.493 3.259 1.00 93.12 487 SER A CA 1
ATOM 4088 C C . SER A 1 487 ? -21.267 5.054 3.285 1.00 93.12 487 SER A C 1
ATOM 4090 O O . SER A 1 487 ? -21.357 4.438 2.230 1.00 93.12 487 SER A O 1
ATOM 4092 N N . LEU A 1 488 ? -21.669 4.523 4.452 1.00 94.12 488 LEU A N 1
ATOM 4093 C CA . LEU A 1 488 ? -22.259 3.183 4.548 1.00 94.12 488 LEU A CA 1
ATOM 4094 C C . LEU A 1 488 ? -23.537 3.061 3.715 1.00 94.12 488 LEU A C 1
ATOM 4096 O O . LEU A 1 488 ? -23.775 2.006 3.152 1.00 94.12 488 LEU A O 1
ATOM 4100 N N . TYR A 1 489 ? -24.331 4.126 3.588 1.00 92.19 489 TYR A N 1
ATOM 4101 C CA . TYR A 1 489 ? -25.585 4.103 2.823 1.00 92.19 489 TYR A CA 1
ATOM 4102 C C . TYR A 1 489 ? -25.366 3.962 1.314 1.00 92.19 489 TYR A C 1
ATOM 4104 O O . TYR A 1 489 ? -26.293 3.600 0.600 1.00 92.19 489 TYR A O 1
ATOM 4112 N N . LEU A 1 490 ? -24.152 4.249 0.841 1.00 90.06 490 LEU A N 1
ATOM 4113 C CA . LEU A 1 490 ? -23.769 4.176 -0.569 1.00 90.06 490 LEU A CA 1
ATOM 4114 C C . LEU A 1 490 ? -23.129 2.828 -0.931 1.00 90.06 490 LEU A C 1
ATOM 4116 O O . LEU A 1 490 ? -22.669 2.651 -2.051 1.00 90.06 490 LEU A O 1
ATOM 4120 N N . ARG A 1 491 ? -23.027 1.899 0.025 1.00 87.81 491 ARG A N 1
ATOM 4121 C CA . ARG A 1 491 ? -22.338 0.620 -0.155 1.00 87.81 491 ARG A CA 1
ATOM 4122 C C . ARG A 1 491 ? -23.304 -0.465 -0.625 1.00 87.81 491 ARG A C 1
ATOM 4124 O O . ARG A 1 491 ? -24.326 -0.709 0.020 1.00 87.81 491 ARG A O 1
ATOM 4131 N N . ASP A 1 492 ? -22.917 -1.183 -1.675 1.00 89.25 492 ASP A N 1
ATOM 4132 C CA . ASP A 1 492 ? -23.703 -2.278 -2.259 1.00 89.25 492 ASP A CA 1
ATOM 4133 C C . ASP A 1 492 ? -24.031 -3.377 -1.241 1.00 89.25 492 ASP A C 1
ATOM 4135 O O . ASP A 1 492 ? -25.123 -3.948 -1.256 1.00 89.25 492 ASP A O 1
ATOM 4139 N N . GLU A 1 493 ? -23.128 -3.644 -0.288 1.00 91.25 493 GLU A N 1
ATOM 4140 C CA . GLU A 1 493 ? -23.319 -4.695 0.715 1.00 91.25 493 GLU A CA 1
ATOM 4141 C C . GLU A 1 493 ? -24.601 -4.500 1.533 1.00 91.25 493 GLU A C 1
ATOM 4143 O O . GLU A 1 493 ? -25.227 -5.482 1.950 1.00 91.25 493 GLU A O 1
ATOM 4148 N N . VAL A 1 494 ? -25.000 -3.246 1.768 1.00 92.75 494 VAL A N 1
ATOM 4149 C CA . VAL A 1 494 ? -26.147 -2.882 2.610 1.00 92.75 494 VAL A CA 1
ATOM 4150 C C . VAL A 1 494 ? -27.356 -2.386 1.818 1.00 92.75 494 VAL A C 1
ATOM 4152 O O . VAL A 1 494 ? -28.345 -2.011 2.446 1.00 92.75 494 VAL A O 1
ATOM 4155 N N . ALA A 1 495 ? -27.344 -2.453 0.481 1.00 92.00 495 ALA A N 1
ATOM 4156 C CA . ALA A 1 495 ? -28.470 -2.031 -0.363 1.00 92.00 495 ALA A CA 1
ATOM 4157 C C . ALA A 1 495 ? -29.803 -2.668 0.083 1.00 92.00 495 ALA A C 1
ATOM 4159 O O . ALA A 1 495 ? -30.783 -1.976 0.350 1.00 92.00 495 ALA A O 1
ATOM 4160 N N . HIS A 1 496 ? -29.802 -3.979 0.342 1.00 92.12 496 HIS A N 1
ATOM 4161 C CA . HIS A 1 496 ? -30.972 -4.703 0.854 1.00 92.12 496 HIS A CA 1
ATOM 4162 C C . HIS A 1 496 ? -31.459 -4.238 2.248 1.00 92.12 496 HIS A C 1
ATOM 4164 O O . HIS A 1 496 ? -32.615 -4.468 2.609 1.00 92.12 496 HIS A O 1
ATOM 4170 N N . LEU A 1 497 ? -30.599 -3.624 3.073 1.00 92.25 497 LEU A N 1
ATOM 4171 C CA . LEU A 1 497 ? -30.991 -3.041 4.366 1.00 92.25 497 LEU A CA 1
ATOM 4172 C C . LEU A 1 497 ? -31.642 -1.669 4.184 1.00 92.25 497 LEU A C 1
ATOM 4174 O O . LEU A 1 497 ? -32.543 -1.329 4.959 1.00 92.25 497 LEU A O 1
ATOM 4178 N N . VAL A 1 498 ? -31.194 -0.909 3.178 1.00 91.44 498 VAL A N 1
ATOM 4179 C CA . VAL A 1 498 ? -31.794 0.367 2.762 1.00 91.44 498 VAL A CA 1
ATOM 4180 C C . VAL A 1 498 ? -33.198 0.118 2.220 1.00 91.44 498 VAL A C 1
ATOM 4182 O O . VAL A 1 498 ? -34.149 0.723 2.706 1.00 91.44 498 VAL A O 1
ATOM 4185 N N . GLU A 1 499 ? -33.357 -0.850 1.313 1.00 90.25 499 GLU A N 1
ATOM 4186 C CA . GLU A 1 499 ? -34.659 -1.246 0.749 1.00 90.25 499 GLU A CA 1
ATOM 4187 C C . GLU A 1 499 ? -35.665 -1.668 1.827 1.00 90.25 499 GLU A C 1
ATOM 4189 O O . GLU A 1 499 ? -36.844 -1.325 1.772 1.00 90.25 499 GLU A O 1
ATOM 4194 N N . LYS A 1 500 ? -35.192 -2.388 2.852 1.00 90.50 500 LYS A N 1
ATOM 4195 C CA . LYS A 1 500 ? -36.013 -2.818 3.994 1.00 90.50 500 LYS A CA 1
ATOM 4196 C C . LYS A 1 500 ? -36.259 -1.715 5.023 1.00 90.50 500 LYS A C 1
ATOM 4198 O O . LYS A 1 500 ? -36.951 -1.971 6.005 1.00 90.50 500 LYS A O 1
ATOM 4203 N N . ASN A 1 501 ? -35.670 -0.531 4.848 1.00 91.38 501 ASN A N 1
ATOM 4204 C CA . ASN A 1 501 ? -35.692 0.567 5.813 1.00 91.38 501 ASN A CA 1
ATOM 4205 C C . ASN A 1 501 ? -35.214 0.141 7.221 1.00 91.38 501 ASN A C 1
ATOM 4207 O O . ASN A 1 501 ? -35.797 0.492 8.244 1.00 91.38 501 ASN A O 1
ATOM 4211 N N . THR A 1 502 ? -34.165 -0.689 7.279 1.00 91.69 502 THR A N 1
ATOM 4212 C CA . THR A 1 502 ? -33.593 -1.223 8.536 1.00 91.69 502 THR A CA 1
ATOM 4213 C C . THR A 1 502 ? -32.128 -0.849 8.743 1.00 91.69 502 THR A C 1
ATOM 4215 O O . THR A 1 502 ? -31.548 -1.196 9.778 1.00 91.69 502 THR A O 1
ATOM 4218 N N . ILE A 1 503 ? -31.514 -0.141 7.791 1.00 92.50 503 ILE A N 1
ATOM 4219 C CA . ILE A 1 503 ? -30.101 0.240 7.848 1.00 92.50 503 ILE A CA 1
ATOM 4220 C C . ILE A 1 503 ? -29.777 1.076 9.096 1.00 92.50 503 ILE A C 1
ATOM 4222 O O . ILE A 1 503 ? -28.837 0.731 9.809 1.00 92.50 503 ILE A O 1
ATOM 4226 N N . ASP A 1 504 ? -30.603 2.064 9.446 1.00 92.75 504 ASP A N 1
ATOM 4227 C CA . ASP A 1 504 ? -30.402 2.925 10.623 1.00 92.75 504 ASP A CA 1
ATOM 4228 C C . ASP A 1 504 ? -30.371 2.111 11.920 1.00 92.75 504 ASP A C 1
ATOM 4230 O O . ASP A 1 504 ? -29.457 2.242 12.740 1.00 92.75 504 ASP A O 1
ATOM 4234 N N . HIS A 1 505 ? -31.346 1.211 12.088 1.00 93.56 505 HIS A N 1
ATOM 4235 C CA . HIS A 1 505 ? -31.405 0.296 13.226 1.00 93.56 505 HIS A CA 1
ATOM 4236 C C . HIS A 1 505 ? -30.190 -0.632 13.269 1.00 93.56 505 HIS A C 1
ATOM 4238 O O . HIS A 1 505 ? -29.662 -0.906 14.349 1.00 93.56 505 HIS A O 1
ATOM 4244 N N . THR A 1 506 ? -29.718 -1.078 12.106 1.00 93.50 506 THR A N 1
ATOM 4245 C CA . THR A 1 506 ? -28.572 -1.981 11.976 1.00 93.50 506 THR A CA 1
ATOM 4246 C C . THR A 1 506 ? -27.258 -1.278 12.320 1.00 93.50 506 THR A C 1
ATOM 4248 O O . THR A 1 506 ? -26.489 -1.804 13.129 1.00 93.50 506 THR A O 1
ATOM 4251 N N . ILE A 1 507 ? -27.019 -0.072 11.792 1.00 94.50 507 ILE A N 1
ATOM 4252 C CA . ILE A 1 507 ? -25.859 0.772 12.127 1.00 94.50 507 ILE A CA 1
ATOM 4253 C C . ILE A 1 507 ? -25.855 1.056 13.630 1.00 94.50 507 ILE A C 1
ATOM 4255 O O . ILE A 1 507 ? -24.865 0.793 14.318 1.00 94.50 507 ILE A O 1
ATOM 4259 N N . PHE A 1 508 ? -26.985 1.533 14.161 1.00 94.56 508 PHE A N 1
ATOM 4260 C CA . PHE A 1 508 ? -27.116 1.882 15.571 1.00 94.56 508 PHE A CA 1
ATOM 4261 C C . PHE A 1 508 ? -26.871 0.672 16.483 1.00 94.56 508 PHE A C 1
ATOM 4263 O O . PHE A 1 508 ? -26.110 0.761 17.450 1.00 94.56 508 PHE A O 1
ATOM 4270 N N . ASN A 1 509 ? -27.454 -0.485 16.156 1.00 93.25 509 ASN A N 1
ATOM 4271 C CA . ASN A 1 509 ? -27.264 -1.712 16.922 1.00 93.25 509 ASN A CA 1
ATOM 4272 C C . ASN A 1 509 ? -25.820 -2.221 16.880 1.00 93.25 509 ASN A C 1
ATOM 4274 O O . ASN A 1 509 ? -25.298 -2.662 17.905 1.00 93.25 509 ASN A O 1
ATOM 4278 N N . THR A 1 510 ? -25.169 -2.146 15.721 1.00 92.38 510 THR A N 1
ATOM 4279 C CA . THR A 1 510 ? -23.773 -2.569 15.552 1.00 92.38 510 THR A CA 1
ATOM 4280 C C . THR A 1 510 ? -22.848 -1.697 16.397 1.00 92.38 510 THR A C 1
ATOM 4282 O O . THR A 1 510 ? -22.065 -2.220 17.192 1.00 92.38 510 THR A O 1
ATOM 4285 N N . MET A 1 511 ? -23.009 -0.371 16.338 1.00 94.00 511 MET A N 1
ATOM 4286 C CA . MET A 1 511 ? -22.233 0.554 17.169 1.00 94.00 511 MET A CA 1
ATOM 4287 C C . MET A 1 511 ? -22.484 0.350 18.664 1.00 94.00 511 MET A C 1
ATOM 4289 O O . MET A 1 511 ? -21.526 0.330 19.434 1.00 94.00 511 MET A O 1
ATOM 4293 N N . GLU A 1 512 ? -23.735 0.145 19.098 1.00 91.56 512 GLU A N 1
ATOM 4294 C CA . GLU A 1 512 ? -24.021 -0.195 20.498 1.00 91.56 512 GLU A CA 1
ATOM 4295 C C . GLU A 1 512 ? -23.283 -1.465 20.930 1.00 91.56 512 GLU A C 1
ATOM 4297 O O . GLU A 1 512 ? -22.696 -1.490 22.010 1.00 91.56 512 GLU A O 1
ATOM 4302 N N . ASN A 1 513 ? -23.270 -2.508 20.101 1.00 88.31 513 ASN A N 1
ATOM 4303 C CA . ASN A 1 513 ? -22.571 -3.746 20.432 1.00 88.31 513 ASN A CA 1
ATOM 4304 C C . ASN A 1 513 ? -21.054 -3.537 20.562 1.00 88.31 513 ASN A C 1
ATOM 4306 O O . ASN A 1 513 ? -20.480 -3.991 21.552 1.00 88.31 513 ASN A O 1
ATOM 4310 N N . PHE A 1 514 ? -20.423 -2.770 19.666 1.00 89.00 514 PHE A N 1
ATOM 4311 C CA . PHE A 1 514 ? -19.009 -2.399 19.815 1.00 89.00 514 PHE A CA 1
ATOM 4312 C C . PHE A 1 514 ? -18.759 -1.556 21.069 1.00 89.00 514 PHE A C 1
ATOM 4314 O O . PHE A 1 514 ? -17.806 -1.818 21.796 1.00 89.00 514 PHE A O 1
ATOM 4321 N N . ILE A 1 515 ? -19.637 -0.606 21.414 1.00 90.00 515 ILE A N 1
ATOM 4322 C CA . ILE A 1 515 ? -19.513 0.158 22.668 1.00 90.00 515 ILE A CA 1
ATOM 4323 C C . ILE A 1 515 ? -19.555 -0.782 23.882 1.00 90.00 515 ILE A C 1
ATOM 4325 O O . ILE A 1 515 ? -18.773 -0.635 24.824 1.00 90.00 515 ILE A O 1
ATOM 4329 N N . TRP A 1 516 ? -20.459 -1.761 23.879 1.00 84.81 516 TRP A N 1
ATOM 4330 C CA . TRP A 1 516 ? -20.562 -2.751 24.953 1.00 84.81 516 TRP A CA 1
ATOM 4331 C C . TRP A 1 516 ? -19.340 -3.670 25.020 1.00 84.81 516 TRP A C 1
ATOM 4333 O O . TRP A 1 516 ? -18.944 -4.083 26.113 1.00 84.81 516 TRP A O 1
ATOM 4343 N N . ALA A 1 517 ? -18.734 -3.951 23.871 1.00 80.31 517 ALA A N 1
ATOM 4344 C CA . ALA A 1 517 ? -17.540 -4.770 23.731 1.00 80.31 517 ALA A CA 1
ATOM 4345 C C . ALA A 1 517 ? -16.222 -3.979 23.903 1.00 80.31 517 ALA A C 1
ATOM 4347 O O . ALA A 1 517 ? -15.143 -4.549 23.805 1.00 80.31 517 ALA A O 1
ATOM 4348 N N . ILE A 1 518 ? -16.295 -2.686 24.257 1.00 83.75 518 ILE A N 1
ATOM 4349 C CA . ILE A 1 518 ? -15.133 -1.791 24.448 1.00 83.75 518 ILE A CA 1
ATOM 4350 C C . ILE A 1 518 ? -14.340 -1.611 23.137 1.00 83.75 518 ILE A C 1
ATOM 4352 O O . ILE A 1 518 ? -13.124 -1.487 23.126 1.00 83.75 518 ILE A O 1
ATOM 4356 N N . GLY A 1 519 ? -15.052 -1.570 22.015 1.00 83.12 519 GLY A N 1
ATOM 4357 C CA . GLY A 1 519 ? -14.489 -1.326 20.693 1.00 83.12 519 GLY A CA 1
ATOM 4358 C C . GLY A 1 519 ? -13.809 -2.538 20.065 1.00 83.12 519 GLY A C 1
ATOM 4359 O O . GLY A 1 519 ? -13.329 -2.426 18.952 1.00 83.12 519 GLY A O 1
ATOM 4360 N N . GLU A 1 520 ? -13.790 -3.695 20.712 1.00 83.94 520 GLU A N 1
ATOM 4361 C CA . GLU A 1 520 ? -13.138 -4.895 20.188 1.00 83.94 520 GLU A CA 1
ATOM 4362 C C . GLU A 1 520 ? -14.109 -6.056 20.210 1.00 83.94 520 GLU A C 1
ATOM 4364 O O . GLU A 1 520 ? -15.049 -6.053 20.996 1.00 83.94 520 GLU A O 1
ATOM 4369 N N . ILE A 1 521 ? -13.887 -7.039 19.350 1.00 81.69 521 ILE A N 1
ATOM 4370 C CA . ILE A 1 521 ? -14.690 -8.238 19.182 1.00 81.69 521 ILE A CA 1
ATOM 4371 C C . ILE A 1 521 ? -13.754 -9.378 18.804 1.00 81.69 521 ILE A C 1
ATOM 4373 O O . ILE A 1 521 ? -13.060 -9.296 17.802 1.00 81.69 521 ILE A O 1
ATOM 4377 N N . ARG A 1 522 ? -13.757 -10.467 19.579 1.00 77.88 522 ARG A N 1
ATOM 4378 C CA . ARG A 1 522 ? -13.059 -11.686 19.159 1.00 77.88 522 ARG A CA 1
ATOM 4379 C C . ARG A 1 522 ? -13.898 -12.405 18.105 1.00 77.88 522 ARG A C 1
ATOM 4381 O O . ARG A 1 522 ? -15.075 -12.680 18.349 1.00 77.88 522 ARG A O 1
ATOM 4388 N N . THR A 1 523 ? -13.285 -12.727 16.979 1.00 74.75 523 THR A N 1
ATOM 4389 C CA . THR A 1 523 ? -13.886 -13.390 15.821 1.00 74.75 523 THR A CA 1
ATOM 4390 C C . THR A 1 523 ? -13.167 -14.715 15.552 1.00 74.75 523 THR A C 1
ATOM 4392 O O . THR A 1 523 ? -12.451 -14.809 14.559 1.00 74.75 523 THR A O 1
ATOM 4395 N N . PRO A 1 524 ? -13.312 -15.726 16.433 1.00 69.56 524 PRO A N 1
ATOM 4396 C CA . PRO A 1 524 ? -12.644 -17.009 16.247 1.00 69.56 524 PRO A CA 1
ATOM 4397 C C . PRO A 1 524 ? -13.321 -17.834 15.144 1.00 69.56 524 PRO A C 1
ATOM 4399 O O . PRO A 1 524 ? -14.555 -17.914 15.111 1.00 69.56 524 PRO A O 1
ATOM 4402 N N . GLU A 1 525 ? -12.506 -18.481 14.307 1.00 68.44 525 GLU A N 1
ATOM 4403 C CA . GLU A 1 525 ? -12.894 -19.472 13.287 1.00 68.44 525 GLU A CA 1
ATOM 4404 C C . GLU A 1 525 ? -14.226 -19.130 12.558 1.00 68.44 525 GLU A C 1
ATOM 4406 O O . GLU A 1 525 ? -14.470 -17.988 12.164 1.00 68.44 525 GLU A O 1
ATOM 4411 N N . ALA A 1 526 ? -15.125 -20.112 12.413 1.00 68.94 526 ALA A N 1
ATOM 4412 C CA . ALA A 1 526 ? -16.367 -20.018 11.643 1.00 68.94 526 ALA A CA 1
ATOM 4413 C C . ALA A 1 526 ? -17.343 -18.939 12.144 1.00 68.94 526 ALA A C 1
ATOM 4415 O O . ALA A 1 526 ? -18.012 -18.287 11.350 1.00 68.94 526 ALA A O 1
ATOM 4416 N N . VAL A 1 527 ? -17.426 -18.717 13.462 1.00 69.12 527 VAL A N 1
ATOM 4417 C CA . VAL A 1 527 ? -18.307 -17.671 14.020 1.00 69.12 527 VAL A CA 1
ATOM 4418 C C . VAL A 1 527 ? -17.759 -16.291 13.664 1.00 69.12 527 VAL A C 1
ATOM 4420 O O . VAL A 1 527 ? -18.517 -15.367 13.366 1.00 69.12 527 VAL A O 1
ATOM 4423 N N . GLY A 1 528 ? -16.433 -16.152 13.684 1.00 73.94 528 GLY A N 1
ATOM 4424 C CA . GLY A 1 528 ? -15.745 -14.963 13.217 1.00 73.94 528 GLY A CA 1
ATOM 4425 C C . GLY A 1 528 ? -16.006 -14.676 11.746 1.00 73.94 528 GLY A C 1
ATOM 4426 O O . GLY A 1 528 ? -16.347 -13.546 11.408 1.00 73.94 528 GLY A O 1
ATOM 4427 N N . GLU A 1 529 ? -15.917 -15.690 10.889 1.00 76.06 529 GLU A N 1
ATOM 4428 C CA . GLU A 1 529 ? -16.243 -15.569 9.465 1.00 76.06 529 GLU A CA 1
ATOM 4429 C C . GLU A 1 529 ? -17.711 -15.206 9.227 1.00 76.06 529 GLU A C 1
ATOM 4431 O O . GLU A 1 529 ? -17.992 -14.301 8.445 1.00 76.06 529 GLU A O 1
ATOM 4436 N N . GLU A 1 530 ? -18.660 -15.832 9.930 1.00 79.38 530 GLU A N 1
ATOM 4437 C CA . GLU A 1 530 ? -20.083 -15.472 9.844 1.00 79.38 530 GLU A CA 1
ATOM 4438 C C . GLU A 1 530 ? -20.308 -13.994 10.177 1.00 79.38 530 GLU A C 1
ATOM 4440 O O . GLU A 1 530 ? -21.012 -13.290 9.451 1.00 79.38 530 GLU A O 1
ATOM 4445 N N . ILE A 1 531 ? -19.669 -13.506 11.243 1.00 82.56 531 ILE A N 1
ATOM 4446 C CA . ILE A 1 531 ? -19.691 -12.095 11.636 1.00 82.56 531 ILE A CA 1
ATOM 4447 C C . ILE A 1 531 ? -19.086 -11.216 10.544 1.00 82.56 531 ILE A C 1
ATOM 4449 O O . ILE A 1 531 ? -19.697 -10.219 10.159 1.00 82.56 531 ILE A O 1
ATOM 4453 N N . LYS A 1 532 ? -17.892 -11.563 10.052 1.00 83.62 532 LYS A N 1
ATOM 4454 C CA . LYS A 1 532 ? -17.194 -10.811 9.000 1.00 83.62 532 LYS A CA 1
ATOM 4455 C C . LYS A 1 532 ? -18.032 -10.743 7.728 1.00 83.62 532 LYS A C 1
ATOM 4457 O O . LYS A 1 532 ? -18.046 -9.704 7.082 1.00 83.62 532 LYS A O 1
ATOM 4462 N N . ASN A 1 533 ? -18.791 -11.794 7.426 1.00 84.94 533 ASN A N 1
ATOM 4463 C CA . ASN A 1 533 ? -19.653 -11.898 6.252 1.00 84.94 533 ASN A CA 1
ATOM 4464 C C . ASN A 1 533 ? -20.989 -11.151 6.383 1.00 84.94 533 ASN A C 1
ATOM 4466 O O . ASN A 1 533 ? -21.650 -10.896 5.367 1.00 84.94 533 ASN A O 1
ATOM 4470 N N . MET A 1 534 ? -21.382 -10.726 7.589 1.00 89.44 534 MET A N 1
ATOM 4471 C CA . MET A 1 534 ? -22.553 -9.865 7.764 1.00 89.44 534 MET A CA 1
ATOM 4472 C C . MET A 1 534 ? -22.385 -8.582 6.947 1.00 89.44 534 MET A C 1
ATOM 4474 O O . MET A 1 534 ? -21.369 -7.895 7.032 1.00 89.44 534 MET A O 1
ATOM 4478 N N . SER A 1 535 ? -23.407 -8.226 6.171 1.00 91.75 535 SER A N 1
ATOM 4479 C CA . SER A 1 535 ? -23.341 -7.100 5.235 1.00 91.75 535 SER A CA 1
ATOM 4480 C C . SER A 1 535 ? -22.914 -5.779 5.866 1.00 91.75 535 SER A C 1
ATOM 4482 O O . SER A 1 535 ? -22.073 -5.075 5.315 1.00 91.75 535 SER A O 1
ATOM 4484 N N . ILE A 1 536 ? -23.450 -5.459 7.048 1.00 93.69 536 ILE A N 1
ATOM 4485 C CA . ILE A 1 536 ? -23.071 -4.237 7.762 1.00 93.69 536 ILE A CA 1
ATOM 4486 C C . ILE A 1 536 ? -21.609 -4.268 8.224 1.00 93.69 536 ILE A C 1
ATOM 4488 O O . ILE A 1 536 ? -20.942 -3.239 8.201 1.00 93.69 536 ILE A O 1
ATOM 4492 N N . MET A 1 537 ? -21.089 -5.439 8.599 1.00 92.38 537 MET A N 1
ATOM 4493 C CA . MET A 1 537 ? -19.710 -5.595 9.065 1.00 92.38 537 MET A CA 1
ATOM 4494 C C . MET A 1 537 ? -18.735 -5.424 7.901 1.00 92.38 537 MET A C 1
ATOM 4496 O O . MET A 1 537 ? -17.790 -4.647 8.022 1.00 92.38 537 MET A O 1
ATOM 4500 N N . ARG A 1 538 ? -19.024 -6.034 6.741 1.00 90.88 538 ARG A N 1
ATOM 4501 C CA . ARG A 1 538 ? -18.267 -5.808 5.496 1.00 90.88 538 ARG A CA 1
ATOM 4502 C C . ARG A 1 538 ? -18.254 -4.335 5.100 1.00 90.88 538 ARG A C 1
ATOM 4504 O O . ARG A 1 538 ? -17.186 -3.790 4.833 1.00 90.88 538 ARG A O 1
ATOM 4511 N N . ALA A 1 539 ? -19.412 -3.673 5.137 1.00 92.12 539 ALA A N 1
ATOM 4512 C CA . ALA A 1 539 ? -19.505 -2.247 4.835 1.00 92.12 539 ALA A CA 1
ATOM 4513 C C . ALA A 1 539 ? -18.685 -1.392 5.819 1.00 92.12 539 ALA A C 1
ATOM 4515 O O . ALA A 1 539 ? -17.980 -0.476 5.399 1.00 92.12 539 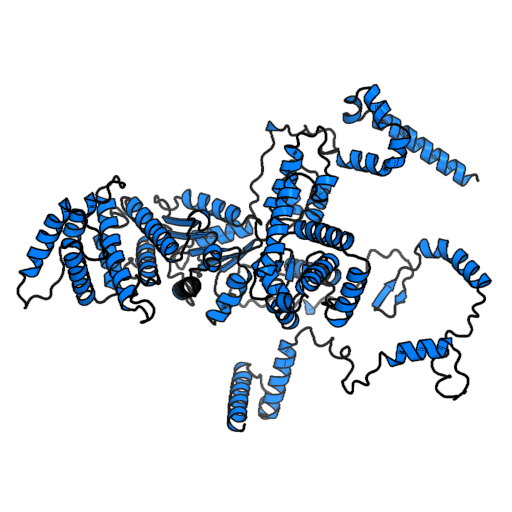ALA A O 1
ATOM 4516 N N . MET A 1 540 ? -18.717 -1.704 7.120 1.00 93.75 540 MET A N 1
ATOM 4517 C CA . MET A 1 540 ? -17.937 -0.987 8.136 1.00 93.75 540 MET A CA 1
ATOM 4518 C C . MET A 1 540 ? -16.424 -1.237 8.039 1.00 93.75 540 MET A C 1
ATOM 4520 O O . MET A 1 540 ? -15.656 -0.304 8.284 1.00 93.75 540 MET A O 1
ATOM 4524 N N . LEU A 1 541 ? -15.990 -2.446 7.664 1.00 90.38 541 LEU A N 1
ATOM 4525 C CA . LEU A 1 541 ? -14.586 -2.759 7.364 1.00 90.38 541 LEU A CA 1
ATOM 4526 C C . LEU A 1 541 ? -14.109 -1.971 6.137 1.00 90.38 541 LEU A C 1
ATOM 4528 O O . LEU A 1 541 ? -13.133 -1.232 6.229 1.00 90.38 541 LEU A O 1
ATOM 4532 N N . LYS A 1 542 ? -14.859 -2.012 5.028 1.00 87.38 542 LYS A N 1
ATOM 4533 C CA . LYS A 1 542 ? -14.538 -1.252 3.804 1.00 87.38 542 LYS A CA 1
ATOM 4534 C C . LYS A 1 542 ? -14.571 0.265 3.994 1.00 87.38 542 LYS A C 1
ATOM 4536 O O . LYS A 1 542 ? -13.841 0.990 3.328 1.00 87.38 542 LYS A O 1
ATOM 4541 N N . ALA A 1 543 ? -15.418 0.772 4.889 1.00 89.38 543 ALA A N 1
ATOM 4542 C CA . ALA A 1 543 ? -15.435 2.188 5.261 1.00 89.38 543 ALA A CA 1
ATOM 4543 C C . ALA A 1 543 ? -14.285 2.581 6.213 1.00 89.38 543 ALA A C 1
ATOM 4545 O O . ALA A 1 543 ? -14.155 3.755 6.571 1.00 89.38 543 ALA A O 1
ATOM 4546 N N . GLY A 1 544 ? -13.478 1.619 6.676 1.00 89.38 544 GLY A N 1
ATOM 4547 C CA . GLY A 1 544 ? -12.402 1.846 7.637 1.00 89.38 544 GLY A CA 1
ATOM 4548 C C . GLY A 1 544 ? -12.905 2.303 9.008 1.00 89.38 544 GLY A C 1
ATOM 4549 O O . GLY A 1 544 ? -12.196 3.031 9.711 1.00 89.38 544 GLY A O 1
ATOM 4550 N N . LEU A 1 545 ? -14.137 1.939 9.384 1.00 93.06 545 LEU A N 1
ATOM 4551 C CA . LEU A 1 545 ? -14.685 2.130 10.736 1.00 93.06 545 LEU A CA 1
ATOM 4552 C C . LEU A 1 545 ? -14.246 1.009 11.680 1.00 93.06 545 LEU A C 1
ATOM 4554 O O . LEU A 1 545 ? -14.064 1.242 12.879 1.00 93.06 545 LEU A O 1
ATOM 4558 N N . LEU A 1 546 ? -14.089 -0.185 11.117 1.00 92.69 546 LEU A N 1
ATOM 4559 C CA . LEU A 1 546 ? -13.567 -1.366 11.779 1.00 92.69 546 LEU A CA 1
ATOM 4560 C C . LEU A 1 546 ? -12.255 -1.789 11.121 1.00 92.69 546 LEU A C 1
ATOM 4562 O O . LEU A 1 546 ? -11.996 -1.477 9.961 1.00 92.69 546 LEU A O 1
ATOM 4566 N N . TYR A 1 547 ? -11.467 -2.531 11.878 1.00 91.00 547 TYR A N 1
ATOM 4567 C CA . TYR A 1 547 ? -10.225 -3.149 11.474 1.00 91.00 547 TYR A CA 1
ATOM 4568 C C . TYR A 1 547 ? -10.245 -4.612 11.913 1.00 91.00 547 TYR A C 1
ATOM 4570 O O . TYR A 1 547 ? -10.578 -4.920 13.055 1.00 91.00 547 TYR A O 1
ATOM 4578 N N . ASP A 1 548 ? -9.900 -5.497 10.995 1.00 89.44 548 ASP A N 1
ATOM 4579 C CA . ASP A 1 548 ? -9.801 -6.937 11.201 1.00 89.44 548 ASP A CA 1
ATOM 4580 C C . ASP A 1 548 ? -8.326 -7.315 11.329 1.00 89.44 548 ASP A C 1
ATOM 4582 O O . ASP A 1 548 ? -7.539 -7.084 10.404 1.00 89.44 548 ASP A O 1
ATOM 4586 N N . GLU A 1 549 ? -7.953 -7.810 12.508 1.00 85.56 549 GLU A N 1
ATOM 4587 C CA . GLU A 1 549 ? -6.576 -8.147 12.831 1.00 85.56 549 GLU A CA 1
ATOM 4588 C C . GLU A 1 549 ? -6.174 -9.482 12.205 1.00 85.56 549 GLU A C 1
ATOM 4590 O O . GLU A 1 549 ? -6.831 -10.496 12.451 1.00 85.56 549 GLU A O 1
ATOM 4595 N N . LYS A 1 550 ? -5.046 -9.503 11.482 1.00 80.44 550 LYS A N 1
ATOM 4596 C CA . LYS A 1 550 ? -4.563 -10.715 10.794 1.00 80.44 550 LYS A CA 1
ATOM 4597 C C . LYS A 1 550 ? -4.229 -11.834 11.784 1.00 80.44 550 LYS A C 1
ATOM 4599 O O . LYS A 1 550 ? -4.625 -12.973 11.590 1.00 80.44 550 LYS A O 1
ATOM 4604 N N . HIS A 1 551 ? -3.502 -11.515 12.855 1.00 71.94 551 HIS A N 1
ATOM 4605 C CA . HIS A 1 551 ? -2.864 -12.547 13.686 1.00 71.94 551 HIS A CA 1
ATOM 4606 C C . HIS A 1 551 ? -3.624 -12.940 14.955 1.00 71.94 551 HIS A C 1
ATOM 4608 O O . HIS A 1 551 ? -3.397 -14.023 15.484 1.00 71.94 551 HIS A O 1
ATOM 4614 N N . ASN A 1 552 ? -4.505 -12.078 15.465 1.00 69.19 552 ASN A N 1
ATOM 4615 C CA . ASN A 1 552 ? -5.116 -12.291 16.781 1.00 69.19 552 ASN A CA 1
ATOM 4616 C C . ASN A 1 552 ? -6.605 -12.671 16.715 1.00 69.19 552 ASN A C 1
ATOM 4618 O O . ASN A 1 552 ? -7.226 -12.823 17.767 1.00 69.19 552 ASN A O 1
ATOM 4622 N N . GLU A 1 553 ? -7.186 -12.809 15.517 1.00 78.31 553 GLU A N 1
ATOM 4623 C CA . GLU A 1 553 ? -8.616 -13.100 15.319 1.00 78.31 553 GLU A CA 1
ATOM 4624 C C . GLU A 1 553 ? -9.536 -12.085 16.028 1.00 78.31 553 GLU A C 1
ATOM 4626 O O . GLU A 1 553 ? -10.541 -12.452 16.649 1.00 78.31 553 GLU A O 1
ATOM 4631 N N . TYR A 1 554 ? -9.183 -10.798 15.989 1.00 83.31 554 TYR A N 1
ATOM 4632 C CA . TYR A 1 554 ? -10.024 -9.728 16.525 1.00 83.31 554 TYR A CA 1
ATOM 4633 C C . TYR A 1 554 ? -10.497 -8.809 15.415 1.00 83.31 554 TYR A C 1
ATOM 4635 O O . TYR A 1 554 ? -9.707 -8.310 14.625 1.00 83.31 554 TYR A O 1
ATOM 4643 N N . MET A 1 555 ? -11.775 -8.470 15.467 1.00 87.50 555 MET A N 1
ATOM 4644 C CA . MET A 1 555 ? -12.302 -7.291 14.814 1.00 87.50 555 MET A CA 1
ATOM 4645 C C . MET A 1 555 ? -12.420 -6.169 15.837 1.00 87.50 555 MET A C 1
ATOM 4647 O O . MET A 1 555 ? -13.059 -6.317 16.875 1.00 87.50 555 MET A O 1
ATOM 4651 N N . GLN A 1 556 ? -11.832 -5.021 15.554 1.00 89.31 556 GLN A N 1
ATOM 4652 C CA . GLN A 1 556 ? -11.834 -3.869 16.444 1.00 89.31 556 GLN A CA 1
ATOM 4653 C C . GLN A 1 556 ? -12.259 -2.602 15.722 1.00 89.31 556 GLN A C 1
ATOM 4655 O O . GLN A 1 556 ? -12.275 -2.538 14.499 1.00 89.31 556 GLN A O 1
ATOM 4660 N N . VAL A 1 557 ? -12.602 -1.566 16.474 1.00 89.38 557 VAL A N 1
ATOM 4661 C CA . VAL A 1 557 ? -12.705 -0.216 15.935 1.00 89.38 557 VAL A CA 1
ATOM 4662 C C . VAL A 1 557 ? -11.329 0.205 15.432 1.00 89.38 557 VAL A C 1
ATOM 4664 O O . VAL A 1 557 ? -10.327 -0.003 16.113 1.00 89.38 557 VAL A O 1
ATOM 4667 N N . SER A 1 558 ? -11.267 0.834 14.258 1.00 82.06 558 SER A N 1
ATOM 4668 C CA . SER A 1 558 ? -9.990 1.217 13.630 1.00 82.06 558 SER A CA 1
ATOM 4669 C C . SER A 1 558 ? -9.125 2.120 14.510 1.00 82.06 558 SER A C 1
ATOM 4671 O O . SER A 1 558 ? -7.913 2.219 14.333 1.00 82.06 558 SER A O 1
ATOM 4673 N N . SER A 1 559 ? -9.740 2.807 15.472 1.00 86.44 559 SER A N 1
ATOM 4674 C CA . SER A 1 559 ? -9.017 3.516 16.510 1.00 86.44 559 SER A CA 1
ATOM 4675 C C . SER A 1 559 ? -9.783 3.540 17.821 1.00 86.44 559 SER A C 1
ATOM 4677 O O . SER A 1 559 ? -11.007 3.646 17.830 1.00 86.44 559 SER A O 1
ATOM 4679 N N . HIS A 1 560 ? -9.062 3.563 18.941 1.00 88.31 560 HIS A N 1
ATOM 4680 C CA . HIS A 1 560 ? -9.666 3.682 20.265 1.00 88.31 560 HIS A CA 1
ATOM 4681 C C . HIS A 1 560 ? -10.542 4.943 20.409 1.00 88.31 560 HIS A C 1
ATOM 4683 O O . HIS A 1 560 ? -11.594 4.901 21.041 1.00 88.31 560 HIS A O 1
ATOM 4689 N N . VAL A 1 561 ? -10.187 6.042 19.731 1.00 91.25 561 VAL A N 1
ATOM 4690 C CA . VAL A 1 561 ? -11.011 7.264 19.662 1.00 91.25 561 VAL A CA 1
ATOM 4691 C C . VAL A 1 561 ? -12.397 7.001 19.060 1.00 91.25 561 VAL A C 1
ATOM 4693 O O . VAL A 1 561 ? -13.383 7.600 19.495 1.00 91.25 561 VAL A O 1
ATOM 4696 N N . TYR A 1 562 ? -12.521 6.067 18.111 1.00 92.56 562 TYR A N 1
ATOM 4697 C CA . TYR A 1 562 ? -13.813 5.747 17.500 1.00 92.56 562 TYR A CA 1
ATOM 4698 C C . TYR A 1 562 ? -14.788 5.146 18.511 1.00 92.56 562 TYR A C 1
ATOM 4700 O O . TYR A 1 562 ? -15.988 5.341 18.367 1.00 92.56 562 TYR A O 1
ATOM 4708 N N . HIS A 1 563 ? -14.320 4.533 19.601 1.00 91.38 563 HIS A N 1
ATOM 4709 C CA . HIS A 1 563 ? -15.199 4.139 20.707 1.00 91.38 563 HIS A CA 1
ATOM 4710 C C . HIS A 1 563 ? -15.904 5.345 21.349 1.00 91.38 563 HIS A C 1
ATOM 4712 O O . HIS A 1 563 ? -17.099 5.292 21.653 1.00 91.38 563 HIS A O 1
ATOM 4718 N N . HIS A 1 564 ? -15.195 6.465 21.532 1.00 92.44 564 HIS A N 1
ATOM 4719 C CA . HIS A 1 564 ? -15.801 7.713 22.015 1.00 92.44 564 HIS A CA 1
ATOM 4720 C C . HIS A 1 564 ? -16.747 8.315 20.981 1.00 92.44 564 HIS A C 1
ATOM 4722 O O . HIS A 1 564 ? -17.828 8.786 21.344 1.00 92.44 564 HIS A O 1
ATOM 4728 N N . PHE A 1 565 ? -16.391 8.251 19.699 1.00 95.50 565 PHE A N 1
ATOM 4729 C CA . PHE A 1 565 ? -17.247 8.736 18.617 1.00 95.50 565 PHE A CA 1
ATOM 4730 C C . PHE A 1 565 ? -18.517 7.899 18.458 1.00 95.50 565 PHE A C 1
ATOM 4732 O O . PHE A 1 565 ? -19.595 8.472 18.333 1.00 95.50 565 PHE A O 1
ATOM 4739 N N . PHE A 1 566 ? -18.441 6.575 18.598 1.00 94.94 566 PHE A N 1
ATOM 4740 C CA . PHE A 1 566 ? -19.607 5.693 18.608 1.00 94.94 566 PHE A CA 1
ATOM 4741 C C . PHE A 1 566 ? -20.533 6.058 19.776 1.00 94.94 566 PHE A C 1
ATOM 4743 O O . PHE A 1 566 ? -21.744 6.187 19.590 1.00 94.94 566 PHE A O 1
ATOM 4750 N N . LYS A 1 567 ? -19.991 6.295 20.983 1.00 94.38 567 LYS A N 1
ATOM 4751 C CA . LYS A 1 567 ? -20.786 6.763 22.138 1.00 94.38 567 LYS A CA 1
ATOM 4752 C C . LYS A 1 567 ? -21.451 8.111 21.876 1.00 94.38 567 LYS A C 1
ATOM 4754 O O . LYS A 1 567 ? -22.609 8.292 22.247 1.00 94.38 567 LYS A O 1
ATOM 4759 N N . ARG A 1 568 ? -20.730 9.062 21.272 1.00 94.88 568 ARG A N 1
ATOM 4760 C CA . ARG A 1 568 ? -21.270 10.383 20.920 1.00 94.88 568 ARG A CA 1
ATOM 4761 C C . ARG A 1 568 ? -22.411 10.244 19.913 1.00 94.88 568 ARG A C 1
ATOM 4763 O O . ARG A 1 568 ? -23.507 10.722 20.189 1.00 94.88 568 ARG A O 1
ATOM 4770 N N . TYR A 1 569 ? -22.179 9.515 18.828 1.00 95.88 569 TYR A N 1
ATOM 4771 C CA . TYR A 1 569 ? -23.137 9.286 17.752 1.00 95.88 569 TYR A CA 1
ATOM 4772 C C . TYR A 1 569 ? -24.405 8.577 18.234 1.00 95.88 569 TYR A C 1
ATOM 4774 O O . TYR A 1 569 ? -25.513 9.080 18.052 1.00 95.88 569 TYR A O 1
ATOM 4782 N N . THR A 1 570 ? -24.259 7.454 18.943 1.00 95.19 570 THR A N 1
ATOM 4783 C CA . THR A 1 570 ? -25.406 6.712 19.494 1.00 95.19 570 THR A CA 1
ATOM 4784 C C . THR A 1 570 ? -26.188 7.545 20.513 1.00 95.19 570 THR A C 1
ATOM 4786 O O . THR A 1 570 ? -27.417 7.533 20.508 1.00 95.19 570 THR A O 1
ATOM 4789 N N . ALA A 1 571 ? -25.521 8.344 21.352 1.00 95.38 571 ALA A N 1
ATOM 4790 C CA . ALA A 1 571 ? -26.210 9.250 22.270 1.00 95.38 571 ALA A CA 1
ATOM 4791 C C . ALA A 1 571 ? -26.959 10.381 21.542 1.00 95.38 571 ALA A C 1
ATOM 4793 O O . ALA A 1 571 ? -28.047 10.766 21.975 1.00 95.38 571 ALA A O 1
ATOM 4794 N N . GLU A 1 572 ? -26.394 10.930 20.464 1.00 94.81 572 GLU A N 1
ATOM 4795 C CA . GLU A 1 572 ? -27.031 11.958 19.632 1.00 94.81 572 GLU A CA 1
ATOM 4796 C C . GLU A 1 572 ? -28.269 11.405 18.914 1.00 94.81 572 GLU A C 1
ATOM 4798 O O . GLU A 1 572 ? -29.334 12.021 18.988 1.00 94.81 572 GLU A O 1
ATOM 4803 N N . ILE A 1 573 ? -28.174 10.216 18.312 1.00 94.25 573 ILE A N 1
ATOM 4804 C CA . ILE A 1 573 ? -29.314 9.538 17.680 1.00 94.25 573 ILE A CA 1
ATOM 4805 C C . ILE A 1 573 ? -30.393 9.205 18.706 1.00 94.25 573 ILE A C 1
ATOM 4807 O O . ILE A 1 573 ? -31.556 9.557 18.517 1.00 94.25 573 ILE A O 1
ATOM 4811 N N . TRP A 1 574 ? -30.022 8.601 19.837 1.00 94.19 574 TRP A N 1
ATOM 4812 C CA . TRP A 1 574 ? -30.983 8.225 20.874 1.00 94.19 574 TRP A CA 1
ATOM 4813 C C . TRP A 1 574 ? -31.757 9.429 21.425 1.00 94.19 574 TRP A C 1
ATOM 4815 O O . TRP A 1 574 ? -32.928 9.319 21.795 1.00 94.19 574 TRP A O 1
ATOM 4825 N N . LYS A 1 575 ? -31.121 10.603 21.497 1.00 95.56 575 LYS A N 1
ATOM 4826 C CA . LYS A 1 575 ? -31.793 11.849 21.893 1.00 95.56 575 LYS A CA 1
ATOM 4827 C C . LYS A 1 575 ? -32.782 12.338 20.838 1.00 95.56 575 LYS A C 1
ATOM 4829 O O . LYS A 1 575 ? -33.828 12.846 21.226 1.00 95.56 575 LYS A O 1
ATOM 4834 N N . LYS A 1 576 ? -32.458 12.182 19.552 1.00 94.50 576 LYS A N 1
ATOM 4835 C CA . LYS A 1 576 ? -33.308 12.591 18.423 1.00 94.50 576 LYS A CA 1
ATOM 4836 C C . LYS A 1 576 ? -34.492 11.645 18.189 1.00 94.50 576 LYS A C 1
ATOM 4838 O O . LYS A 1 576 ? -35.532 12.105 17.738 1.00 94.50 576 LYS A O 1
ATOM 4843 N N . MET A 1 577 ? -34.359 10.363 18.534 1.00 93.88 577 MET A N 1
ATOM 4844 C CA . MET A 1 577 ? -35.431 9.369 18.402 1.00 93.88 577 MET A CA 1
ATOM 4845 C C . MET A 1 577 ? -36.656 9.718 19.255 1.00 93.88 577 MET A C 1
ATOM 4847 O O . MET A 1 577 ? -36.545 9.963 20.471 1.00 93.88 577 MET A O 1
ATOM 4851 N N . SER A 1 578 ? -37.834 9.644 18.635 1.00 95.56 578 SER A N 1
ATOM 4852 C CA . SER A 1 578 ? -39.111 9.736 19.336 1.00 95.56 578 SER A CA 1
ATOM 4853 C C . SER A 1 578 ? -39.307 8.540 20.281 1.00 95.56 578 SER A C 1
ATOM 4855 O O . SER A 1 578 ? -38.552 7.563 20.279 1.00 95.56 578 SER A O 1
ATOM 4857 N N . ILE A 1 579 ? -40.319 8.608 21.149 1.00 94.81 579 ILE A N 1
ATOM 4858 C CA . ILE A 1 579 ? -40.660 7.475 22.026 1.00 94.81 579 ILE A CA 1
ATOM 4859 C C . ILE A 1 579 ? -41.078 6.257 21.190 1.00 94.81 579 ILE A C 1
ATOM 4861 O O . ILE A 1 579 ? -40.735 5.132 21.554 1.00 94.81 579 ILE A O 1
ATOM 4865 N N . VAL A 1 580 ? -41.773 6.486 20.072 1.00 94.25 580 VAL A N 1
ATOM 4866 C CA . VAL A 1 580 ? -42.216 5.433 19.152 1.00 94.25 580 VAL A CA 1
ATOM 4867 C C . VAL A 1 580 ? -41.006 4.756 18.515 1.00 94.25 580 VAL A C 1
ATOM 4869 O O . VAL A 1 580 ? -40.877 3.543 18.647 1.00 94.25 580 VAL A O 1
ATOM 4872 N N . ASP A 1 581 ? -40.057 5.527 17.976 1.00 91.31 581 ASP A N 1
ATOM 4873 C CA . ASP A 1 581 ? -38.835 4.984 17.356 1.00 91.31 581 ASP A CA 1
ATOM 4874 C C . ASP A 1 581 ? -38.002 4.181 18.360 1.00 91.31 581 ASP A C 1
ATOM 4876 O O . ASP A 1 581 ? -37.439 3.142 18.040 1.00 91.31 581 ASP A O 1
ATOM 4880 N N . LYS A 1 582 ? -37.950 4.618 19.625 1.00 93.94 582 LYS A N 1
ATOM 4881 C CA . LYS A 1 582 ? -37.259 3.871 20.689 1.00 93.94 582 LYS A CA 1
ATOM 4882 C C . LYS A 1 582 ? -37.909 2.525 20.974 1.00 93.94 582 LYS A C 1
ATOM 4884 O O . LYS A 1 582 ? -37.200 1.567 21.292 1.00 93.94 582 LYS A O 1
ATOM 4889 N N . ILE A 1 583 ? -39.239 2.458 20.954 1.00 93.12 583 ILE A N 1
ATOM 4890 C CA . ILE A 1 583 ? -39.975 1.205 21.145 1.00 93.12 583 ILE A CA 1
ATOM 4891 C C . ILE A 1 583 ? -39.766 0.310 19.929 1.00 93.12 583 ILE A C 1
ATOM 4893 O O . ILE A 1 583 ? -39.448 -0.865 20.109 1.00 93.12 583 ILE A O 1
ATOM 4897 N N . ASP A 1 584 ? -39.874 0.873 18.728 1.00 91.00 584 ASP A N 1
ATOM 4898 C CA . ASP A 1 584 ? -39.680 0.147 17.480 1.00 91.00 584 ASP A CA 1
ATOM 4899 C C . ASP A 1 584 ? -38.260 -0.417 17.375 1.00 91.00 584 ASP A C 1
ATOM 4901 O O . ASP A 1 584 ? -38.090 -1.627 17.268 1.00 91.00 584 ASP A O 1
ATOM 4905 N N . TYR A 1 585 ? -37.227 0.401 17.599 1.00 93.19 585 TYR A N 1
ATOM 4906 C CA . TYR A 1 585 ? -35.840 -0.061 17.676 1.00 93.19 585 TYR A CA 1
ATOM 4907 C C . TYR A 1 585 ? -35.654 -1.173 18.716 1.00 93.19 585 TYR A C 1
ATOM 4909 O O . TYR A 1 585 ? -34.967 -2.161 18.461 1.00 93.19 585 TYR A O 1
ATOM 4917 N N . ARG A 1 586 ? -36.254 -1.052 19.909 1.00 92.50 586 ARG A N 1
ATOM 4918 C CA . ARG A 1 586 ? -36.156 -2.101 20.941 1.00 92.50 586 ARG A CA 1
ATOM 4919 C C . ARG A 1 586 ? -36.803 -3.403 20.487 1.00 92.50 586 ARG A C 1
ATOM 4921 O O . ARG A 1 586 ? -36.243 -4.464 20.757 1.00 92.50 586 ARG A O 1
ATOM 4928 N N . MET A 1 587 ? -37.952 -3.331 19.822 1.00 90.00 587 MET A N 1
ATOM 4929 C CA . MET A 1 587 ? -38.630 -4.493 19.253 1.00 90.00 587 MET A CA 1
ATOM 4930 C C . MET A 1 587 ? -37.795 -5.097 18.127 1.00 90.00 587 MET A C 1
ATOM 4932 O O . MET A 1 587 ? -37.444 -6.274 18.197 1.00 90.00 587 MET A O 1
ATOM 4936 N N . TRP A 1 588 ? -37.370 -4.283 17.163 1.00 93.25 588 TRP A N 1
ATOM 4937 C CA . TRP A 1 588 ? -36.479 -4.683 16.082 1.00 93.25 588 TRP A CA 1
ATOM 4938 C C . TRP A 1 588 ? -35.209 -5.346 16.621 1.00 93.25 588 TRP A C 1
ATOM 4940 O O . TRP A 1 588 ? -34.865 -6.441 16.194 1.00 93.25 588 TRP A O 1
ATOM 4950 N N . ARG A 1 589 ? -34.558 -4.777 17.641 1.00 89.56 589 ARG A N 1
ATOM 4951 C CA . ARG A 1 589 ? -33.358 -5.353 18.268 1.00 89.56 589 ARG A CA 1
ATOM 4952 C C . ARG A 1 589 ? -33.620 -6.724 18.887 1.00 89.56 589 ARG A C 1
ATOM 4954 O O . ARG A 1 589 ? -32.728 -7.568 18.924 1.00 89.56 589 ARG A O 1
ATOM 4961 N N . VAL A 1 590 ? -34.818 -6.952 19.421 1.00 86.12 590 VAL A N 1
ATOM 4962 C CA . VAL A 1 590 ? -35.191 -8.248 19.992 1.00 86.12 590 VAL A CA 1
ATOM 4963 C C . VAL A 1 590 ? -35.339 -9.302 18.896 1.00 86.12 590 VAL A C 1
ATOM 4965 O O . VAL A 1 590 ? -34.888 -10.423 19.123 1.00 86.12 590 VAL A O 1
ATOM 4968 N N . PHE A 1 591 ? -35.925 -8.967 17.748 1.00 85.06 591 PHE A N 1
ATOM 4969 C CA . PHE A 1 591 ? -36.204 -9.939 16.682 1.00 85.06 591 PHE A CA 1
ATOM 4970 C C . PHE A 1 591 ? -35.069 -10.089 15.664 1.00 85.06 591 PHE A C 1
ATOM 4972 O O . PHE A 1 591 ? -34.762 -11.207 15.270 1.00 85.06 591 PHE A O 1
ATOM 4979 N N . ASN A 1 592 ? -34.432 -8.981 15.293 1.00 84.56 592 ASN A N 1
ATOM 4980 C CA . ASN A 1 592 ? -33.476 -8.879 14.188 1.00 84.56 592 ASN A CA 1
ATOM 4981 C C . ASN A 1 592 ? -32.089 -8.379 14.628 1.00 84.56 592 ASN A C 1
ATOM 4983 O O . ASN A 1 592 ? -31.135 -8.471 13.865 1.00 84.56 592 ASN A O 1
ATOM 4987 N N . GLY A 1 593 ? -31.968 -7.811 15.833 1.00 79.06 593 GLY A N 1
ATOM 4988 C CA . GLY A 1 593 ? -30.715 -7.218 16.299 1.00 79.06 593 GLY A CA 1
ATOM 4989 C C . GLY A 1 593 ? -29.625 -8.247 16.591 1.00 79.06 593 GLY A C 1
ATOM 4990 O O . GLY A 1 593 ? -29.892 -9.347 17.082 1.00 79.06 593 GLY A O 1
ATOM 4991 N N . PHE A 1 594 ? -28.371 -7.847 16.385 1.00 76.50 594 PHE A N 1
ATOM 4992 C CA . PHE A 1 594 ? -27.213 -8.677 16.689 1.00 76.50 594 PHE A CA 1
ATOM 4993 C C . PHE A 1 594 ? -27.075 -8.869 18.202 1.00 76.50 594 PHE A C 1
ATOM 4995 O O . PHE A 1 594 ? -27.000 -7.903 18.973 1.00 76.50 594 PHE A O 1
ATOM 5002 N N . ARG A 1 595 ? -27.027 -10.130 18.648 1.00 68.81 595 ARG A N 1
ATOM 5003 C CA . ARG A 1 595 ? -26.891 -10.495 20.065 1.00 68.81 595 ARG A CA 1
ATOM 5004 C C . ARG A 1 595 ? -25.531 -11.125 20.344 1.00 68.81 595 ARG A C 1
ATOM 5006 O O . ARG A 1 595 ? -25.361 -12.333 20.285 1.00 68.81 595 ARG A O 1
ATOM 5013 N N . TRP A 1 596 ? -24.598 -10.301 20.798 1.00 67.00 596 TRP A N 1
ATOM 5014 C CA . TRP A 1 596 ? -23.212 -10.676 21.111 1.00 67.00 596 TRP A CA 1
ATOM 5015 C C . TRP A 1 596 ? -23.021 -11.331 22.488 1.00 67.00 596 TRP A C 1
ATOM 5017 O O . TRP A 1 596 ? -21.914 -11.395 23.021 1.00 67.00 596 TRP A O 1
ATOM 5027 N N . VAL A 1 597 ? -24.104 -11.796 23.119 1.00 50.94 597 VAL A N 1
ATOM 5028 C CA . VAL A 1 597 ? -24.128 -12.147 24.551 1.00 50.94 597 VAL A CA 1
ATOM 5029 C C . VAL A 1 597 ? -23.201 -13.335 24.897 1.00 50.94 597 VAL A C 1
ATOM 5031 O O . VAL A 1 597 ? -22.858 -13.500 26.067 1.00 50.94 597 VAL A O 1
ATOM 5034 N N . GLY A 1 598 ? -22.712 -14.090 23.904 1.00 48.03 598 GLY A N 1
ATOM 5035 C CA . GLY A 1 598 ? -21.749 -15.190 24.071 1.00 48.03 598 GLY A CA 1
ATOM 5036 C C . GLY A 1 598 ? -20.256 -14.844 23.918 1.00 48.03 598 GLY A C 1
ATOM 5037 O O . GLY A 1 598 ? -19.426 -15.604 24.399 1.00 48.03 598 GLY A O 1
ATOM 5038 N N . LEU A 1 599 ? -19.879 -13.703 23.329 1.00 53.75 599 LEU A N 1
ATOM 5039 C CA . LEU A 1 599 ? -18.493 -13.430 22.888 1.00 53.75 599 LEU A CA 1
ATOM 5040 C C . LEU A 1 599 ? -17.675 -12.555 23.865 1.00 53.75 599 LEU A C 1
ATOM 5042 O O . LEU A 1 599 ? -16.788 -11.818 23.456 1.00 53.75 599 LEU A O 1
ATOM 5046 N N . ARG A 1 600 ? -17.972 -12.588 25.176 1.00 53.00 600 ARG A N 1
ATOM 5047 C CA . ARG A 1 600 ? -17.389 -11.674 26.190 1.00 53.00 600 ARG A CA 1
ATOM 5048 C C . ARG A 1 600 ? -15.845 -11.688 26.238 1.00 53.00 600 ARG A C 1
ATOM 5050 O O . ARG A 1 600 ? -15.231 -12.693 26.568 1.00 53.00 600 ARG A O 1
ATOM 5057 N N . ILE A 1 601 ? -15.250 -10.505 26.053 1.00 54.16 601 ILE A N 1
ATOM 5058 C CA . ILE A 1 601 ? -13.842 -10.300 25.649 1.00 54.16 601 ILE A CA 1
ATOM 5059 C C . ILE A 1 601 ? -12.887 -10.029 26.807 1.00 54.16 601 ILE A C 1
ATOM 5061 O O . ILE A 1 601 ? -11.757 -10.500 26.795 1.00 54.16 601 ILE A O 1
ATOM 5065 N N . LYS A 1 602 ? -13.313 -9.295 27.841 1.00 47.50 602 LYS A N 1
ATOM 5066 C CA . LYS A 1 602 ? -12.360 -8.801 28.849 1.00 47.50 602 LYS A CA 1
ATOM 5067 C C . LYS A 1 602 ? -11.681 -9.919 29.657 1.00 47.50 602 LYS A C 1
ATOM 5069 O O . LYS A 1 602 ? -10.520 -9.789 30.009 1.00 47.50 602 LYS A O 1
ATOM 5074 N N . GLY A 1 603 ? -12.388 -11.027 29.904 1.00 49.75 603 GLY A N 1
ATOM 5075 C CA . GLY A 1 603 ? -11.795 -12.218 30.530 1.00 49.75 603 GLY A CA 1
ATOM 5076 C C . GLY A 1 603 ? -10.843 -12.958 29.590 1.00 49.75 603 GLY A C 1
ATOM 5077 O O . GLY A 1 603 ? -9.731 -13.286 29.983 1.00 49.75 603 GLY A O 1
ATOM 5078 N N . ASN A 1 604 ? -11.248 -13.125 28.328 1.00 51.50 604 ASN A N 1
ATOM 5079 C CA . ASN A 1 604 ? -10.490 -13.884 27.336 1.00 51.50 604 ASN A CA 1
ATOM 5080 C C . ASN A 1 604 ? -9.208 -13.164 26.889 1.00 51.50 604 ASN A C 1
ATOM 5082 O O . ASN A 1 604 ? -8.215 -13.833 26.637 1.00 51.50 604 ASN A O 1
ATOM 5086 N N . ARG A 1 605 ? -9.191 -11.822 26.824 1.00 48.19 605 ARG A N 1
ATOM 5087 C CA . ARG A 1 605 ? -7.983 -11.050 26.479 1.00 48.19 605 ARG A CA 1
ATOM 5088 C C . ARG A 1 605 ? -6.983 -11.010 27.627 1.00 48.19 605 ARG A C 1
ATOM 5090 O O . ARG A 1 605 ? -5.799 -11.154 27.375 1.00 48.19 605 ARG A O 1
ATOM 5097 N N . GLU A 1 606 ? -7.432 -10.874 28.876 1.00 51.03 606 GLU A N 1
ATOM 5098 C CA . GLU A 1 606 ? -6.536 -10.982 30.038 1.00 51.03 606 GLU A CA 1
ATOM 5099 C C . GLU A 1 606 ? -5.959 -12.402 30.161 1.00 51.03 606 GLU A C 1
ATOM 5101 O O . GLU A 1 606 ? -4.786 -12.552 30.488 1.00 51.03 606 GLU A O 1
ATOM 5106 N N . GLU A 1 607 ? -6.742 -13.443 29.862 1.00 50.56 607 GLU A N 1
ATOM 5107 C CA . GLU A 1 607 ? -6.254 -14.827 29.810 1.00 50.56 607 GLU A CA 1
ATOM 5108 C C . GLU A 1 607 ? -5.318 -15.080 28.625 1.00 50.56 607 GLU A C 1
ATOM 5110 O O . GLU A 1 607 ? -4.282 -15.708 28.819 1.00 50.56 607 GLU A O 1
ATOM 5115 N N . HIS A 1 608 ? -5.618 -14.556 27.434 1.00 49.62 608 HIS A N 1
ATOM 5116 C CA . HIS A 1 608 ? -4.771 -14.709 26.251 1.00 49.62 608 HIS A CA 1
ATOM 5117 C C . HIS A 1 608 ? -3.488 -13.878 26.346 1.00 49.62 608 HIS A C 1
ATOM 5119 O O . HIS A 1 608 ? -2.422 -14.401 26.075 1.00 49.62 608 HIS A O 1
ATOM 5125 N N . GLN A 1 609 ? -3.541 -12.634 26.833 1.00 50.59 609 GLN A N 1
ATOM 5126 C CA . GLN A 1 609 ? -2.341 -11.850 27.139 1.00 50.59 609 GLN A CA 1
ATOM 5127 C C . GLN A 1 609 ? -1.523 -12.514 28.237 1.00 50.59 609 GLN A C 1
ATOM 5129 O O . GLN A 1 609 ? -0.310 -12.570 28.112 1.00 50.59 609 GLN A O 1
ATOM 5134 N N . ARG A 1 610 ? -2.141 -13.065 29.293 1.00 49.28 610 ARG A N 1
ATOM 5135 C CA . ARG A 1 610 ? -1.403 -13.875 30.276 1.00 49.28 610 ARG A CA 1
ATOM 5136 C C . ARG A 1 610 ? -0.785 -15.103 29.626 1.00 49.28 610 ARG A C 1
ATOM 5138 O O . ARG A 1 610 ? 0.351 -15.414 29.946 1.00 49.28 610 ARG A O 1
ATOM 5145 N N . PHE A 1 611 ? -1.493 -15.777 28.726 1.00 45.53 611 PHE A N 1
ATOM 5146 C CA . PHE A 1 611 ? -0.987 -16.935 27.998 1.00 45.53 611 PHE A CA 1
ATOM 5147 C C . PHE A 1 611 ? 0.191 -16.571 27.085 1.00 45.53 611 PHE A C 1
ATOM 5149 O O . PHE A 1 611 ? 1.235 -17.197 27.197 1.00 45.53 611 PHE A O 1
ATOM 5156 N N . GLU A 1 612 ? 0.078 -15.518 26.277 1.00 46.72 612 GLU A N 1
ATOM 5157 C CA . GLU A 1 612 ? 1.140 -14.972 25.421 1.00 46.72 612 GLU A CA 1
ATOM 5158 C C . GLU A 1 612 ? 2.314 -14.431 26.250 1.00 46.72 612 GLU A C 1
ATOM 5160 O O . GLU A 1 612 ? 3.466 -14.684 25.924 1.00 46.72 612 GLU A O 1
ATOM 5165 N N . THR A 1 613 ? 2.056 -13.783 27.391 1.00 49.75 613 THR A N 1
ATOM 5166 C CA . THR A 1 613 ? 3.109 -13.354 28.334 1.00 49.75 613 THR A CA 1
ATOM 5167 C C . THR A 1 613 ? 3.818 -14.563 28.951 1.00 49.75 613 THR A C 1
ATOM 5169 O O . THR A 1 613 ? 5.027 -14.549 29.129 1.00 49.75 613 THR A O 1
ATOM 5172 N N . ILE A 1 614 ? 3.091 -15.639 29.267 1.00 45.78 614 ILE A N 1
ATOM 5173 C CA . ILE A 1 614 ? 3.665 -16.889 29.792 1.00 45.78 614 ILE A CA 1
ATOM 5174 C C . ILE A 1 614 ? 4.433 -17.645 28.698 1.00 45.78 614 ILE A C 1
ATOM 5176 O O . ILE A 1 614 ? 5.450 -18.258 29.006 1.00 45.78 614 ILE A O 1
ATOM 5180 N N . LYS A 1 615 ? 3.968 -17.594 27.447 1.00 36.56 615 LYS A N 1
ATOM 5181 C CA . LYS A 1 615 ? 4.611 -18.174 26.261 1.00 36.56 615 LYS A CA 1
ATOM 5182 C C . LYS A 1 615 ? 5.923 -17.444 25.951 1.00 36.56 615 LYS A C 1
ATOM 5184 O O . LYS A 1 615 ? 6.971 -18.076 25.933 1.00 36.56 615 LYS A O 1
ATOM 5189 N N . THR A 1 616 ? 5.892 -16.113 25.877 1.00 44.84 616 THR A N 1
ATOM 5190 C CA . THR A 1 616 ? 7.080 -15.248 25.708 1.00 44.84 616 THR A CA 1
ATOM 5191 C C . THR A 1 616 ? 8.051 -15.302 26.893 1.00 44.84 616 THR A C 1
ATOM 5193 O O . THR A 1 616 ? 9.252 -15.151 26.708 1.00 44.84 616 THR A O 1
ATOM 5196 N N . GLN A 1 617 ? 7.578 -15.562 28.117 1.00 44.41 617 GLN A N 1
ATOM 5197 C CA . GLN A 1 617 ? 8.453 -15.795 29.278 1.00 44.41 617 GLN A CA 1
ATOM 5198 C C . GLN A 1 617 ? 9.056 -17.206 29.331 1.00 44.41 617 GLN A C 1
ATOM 5200 O O . GLN A 1 617 ? 9.949 -17.439 30.149 1.00 44.41 617 GLN A O 1
ATOM 5205 N N . ARG A 1 618 ? 8.563 -18.161 28.530 1.00 34.72 618 ARG A N 1
ATOM 5206 C CA . ARG A 1 618 ? 9.002 -19.566 28.582 1.00 34.72 618 ARG A CA 1
ATOM 5207 C C . ARG A 1 618 ? 9.773 -20.042 27.355 1.00 34.72 618 ARG A C 1
ATOM 5209 O O . ARG A 1 618 ? 10.564 -20.961 27.536 1.00 34.72 618 ARG A O 1
ATOM 5216 N N . ASP A 1 619 ? 9.653 -19.396 26.197 1.00 35.50 619 ASP A N 1
ATOM 5217 C CA . ASP A 1 619 ? 10.387 -19.767 24.982 1.00 35.50 619 ASP A CA 1
ATOM 5218 C C . ASP A 1 619 ? 11.046 -18.545 24.299 1.00 35.50 619 ASP A C 1
ATOM 5220 O O . ASP A 1 619 ? 10.369 -17.634 23.842 1.00 35.50 619 ASP A O 1
ATOM 5224 N N . TRP A 1 620 ? 12.385 -18.528 24.373 1.00 34.56 620 TRP A N 1
ATOM 5225 C CA . TRP A 1 620 ? 13.442 -18.157 23.410 1.00 34.56 620 TRP A CA 1
ATOM 5226 C C . TRP A 1 620 ? 13.113 -17.240 22.214 1.00 34.56 620 TRP A C 1
ATOM 5228 O O . TRP A 1 620 ? 12.095 -17.409 21.559 1.00 34.56 620 TRP A O 1
ATOM 5238 N N . ASP A 1 621 ? 14.064 -16.342 21.897 1.00 35.06 621 ASP A N 1
ATOM 5239 C CA . ASP A 1 621 ? 14.177 -15.594 20.633 1.00 35.06 621 ASP A CA 1
ATOM 5240 C C . ASP A 1 621 ? 13.610 -16.388 19.444 1.00 35.06 621 ASP A C 1
ATOM 5242 O O . ASP A 1 621 ? 14.180 -17.399 19.023 1.00 35.06 621 ASP A O 1
ATOM 5246 N N . GLU A 1 622 ? 12.501 -15.911 18.880 1.00 38.31 622 GLU A N 1
ATOM 5247 C CA . GLU A 1 622 ? 12.038 -16.344 17.565 1.00 38.31 622 GLU A CA 1
ATOM 5248 C C . GLU A 1 622 ? 12.951 -15.718 16.502 1.00 38.31 622 GLU A C 1
ATOM 5250 O O . GLU A 1 622 ? 12.606 -14.737 15.841 1.00 38.31 622 GLU A O 1
ATOM 5255 N N . ASP A 1 623 ? 14.131 -16.306 16.303 1.00 34.12 623 ASP A N 1
ATOM 5256 C CA . ASP A 1 623 ? 14.728 -16.304 14.973 1.00 34.12 623 ASP A CA 1
ATOM 5257 C C . ASP A 1 623 ? 13.787 -17.119 14.074 1.00 34.12 623 ASP A C 1
ATOM 5259 O O . ASP A 1 623 ? 13.780 -18.353 14.096 1.00 34.12 623 ASP A O 1
ATOM 5263 N N . LEU A 1 624 ? 12.981 -16.403 13.284 1.00 36.03 624 LEU A N 1
ATOM 5264 C CA . LEU A 1 624 ? 11.946 -16.901 12.364 1.00 36.03 624 LEU A CA 1
ATOM 5265 C C . LEU A 1 624 ? 12.435 -17.898 11.283 1.00 36.03 624 LEU A C 1
ATOM 5267 O O . LEU A 1 624 ? 11.669 -18.250 10.392 1.00 36.03 624 LEU A O 1
ATOM 5271 N N . TYR A 1 625 ? 13.688 -18.365 11.341 1.00 36.22 625 TYR A N 1
ATOM 5272 C CA . TYR A 1 625 ? 14.319 -19.186 10.302 1.00 36.22 625 TYR A CA 1
ATOM 5273 C C . TYR A 1 625 ? 15.084 -20.425 10.797 1.00 36.22 625 TYR A C 1
ATOM 5275 O O . TYR A 1 625 ? 15.727 -21.090 9.985 1.00 36.22 625 TYR A O 1
ATOM 5283 N N . SER A 1 626 ? 15.033 -20.814 12.077 1.00 30.09 626 SER A N 1
ATOM 5284 C CA . SER A 1 626 ? 15.760 -22.028 12.492 1.00 30.09 626 SER A CA 1
ATOM 5285 C C . SER A 1 626 ? 14.968 -23.323 12.235 1.00 30.09 626 SER A C 1
ATOM 5287 O O . SER A 1 626 ? 14.196 -23.812 13.053 1.00 30.09 626 SER A O 1
ATOM 5289 N N . PHE A 1 627 ? 15.247 -23.946 11.089 1.00 29.31 627 PHE A N 1
ATOM 5290 C CA . PHE A 1 627 ? 14.907 -25.333 10.734 1.00 29.31 627 PHE A CA 1
ATOM 5291 C C . PHE A 1 627 ? 15.662 -26.396 11.574 1.00 29.31 627 PHE A C 1
ATOM 5293 O O . PHE A 1 627 ? 15.915 -27.505 11.103 1.00 29.31 627 PHE A O 1
ATOM 5300 N N . ASN A 1 628 ? 16.024 -26.111 12.831 1.00 27.33 628 ASN A N 1
ATOM 5301 C CA . ASN A 1 628 ? 16.773 -27.048 13.670 1.00 27.33 628 ASN A CA 1
ATOM 5302 C C . ASN A 1 628 ? 15.880 -27.757 14.695 1.00 27.33 628 ASN A C 1
ATOM 5304 O O . ASN A 1 628 ? 15.516 -27.230 15.744 1.00 27.33 628 ASN A O 1
ATOM 5308 N N . LEU A 1 629 ? 15.603 -29.025 14.382 1.00 34.44 629 LEU A N 1
ATOM 5309 C CA . LEU A 1 629 ? 15.161 -30.079 15.292 1.00 34.44 629 LEU A CA 1
ATOM 5310 C C . LEU A 1 629 ? 16.153 -30.240 16.461 1.00 34.44 629 LEU A C 1
ATOM 5312 O O . LEU A 1 629 ? 17.018 -31.111 16.448 1.00 34.44 629 LEU A O 1
ATOM 5316 N N . GLY A 1 630 ? 16.004 -29.428 17.503 1.00 25.73 630 GLY A N 1
ATOM 5317 C CA . GLY A 1 630 ? 16.653 -29.617 18.796 1.00 25.73 630 GLY A CA 1
ATOM 5318 C C . GLY A 1 630 ? 15.600 -29.849 19.868 1.00 25.73 630 GLY A C 1
ATOM 5319 O O . GLY A 1 630 ? 15.077 -28.896 20.437 1.00 25.73 630 GLY A O 1
ATOM 5320 N N . LYS A 1 631 ? 15.272 -31.114 20.159 1.00 29.42 631 LYS A N 1
ATOM 5321 C CA . LYS A 1 631 ? 14.472 -31.470 21.341 1.00 29.42 631 LYS A CA 1
ATOM 5322 C C . LYS A 1 631 ? 15.147 -30.892 22.584 1.00 29.42 631 LYS A C 1
ATOM 5324 O O . LYS A 1 631 ? 16.196 -31.391 22.989 1.00 29.42 631 LYS A O 1
ATOM 5329 N N . ARG A 1 632 ? 14.517 -29.915 23.232 1.00 28.69 632 ARG A N 1
ATOM 5330 C CA . ARG A 1 632 ? 14.734 -29.685 24.659 1.00 28.69 632 ARG A CA 1
ATOM 5331 C C . ARG A 1 632 ? 13.719 -30.473 25.463 1.00 28.69 632 ARG A C 1
ATOM 5333 O O . ARG A 1 632 ? 12.558 -30.598 25.084 1.00 28.69 632 ARG A O 1
ATOM 5340 N N . GLU A 1 633 ? 14.232 -31.077 26.524 1.00 28.27 633 GLU A N 1
ATOM 5341 C CA . GLU A 1 633 ? 13.516 -31.987 27.400 1.00 28.27 633 GLU A CA 1
ATOM 5342 C C . GLU A 1 633 ? 12.251 -31.341 27.966 1.00 28.27 633 GLU A C 1
ATOM 5344 O O . GLU A 1 633 ? 12.253 -30.217 28.462 1.00 28.27 633 GLU A O 1
ATOM 5349 N N . ASP A 1 634 ? 11.166 -32.101 27.869 1.00 30.73 634 ASP A N 1
ATOM 5350 C CA . ASP A 1 634 ? 9.835 -31.772 28.349 1.00 30.73 634 ASP A CA 1
ATOM 5351 C C . ASP A 1 634 ? 9.873 -31.373 29.846 1.00 30.73 634 ASP A C 1
ATOM 5353 O O . ASP A 1 634 ? 10.191 -32.215 30.697 1.00 30.73 634 ASP A O 1
ATOM 5357 N N . PRO A 1 635 ? 9.507 -30.130 30.229 1.00 32.84 635 PRO A N 1
ATOM 5358 C CA . PRO A 1 635 ? 9.477 -29.715 31.632 1.00 32.84 635 PRO A CA 1
ATOM 5359 C C . PRO A 1 635 ? 8.377 -30.424 32.442 1.00 32.84 635 PRO A C 1
ATOM 5361 O O . PRO A 1 635 ? 8.282 -30.246 33.660 1.00 32.84 635 PRO A O 1
ATOM 5364 N N . ARG A 1 636 ? 7.556 -31.278 31.810 1.00 31.77 636 ARG A N 1
ATOM 5365 C CA . ARG A 1 636 ? 6.502 -32.065 32.472 1.00 31.77 636 ARG A CA 1
ATOM 5366 C C . ARG A 1 636 ? 7.010 -33.050 33.531 1.00 31.77 636 ARG A C 1
ATOM 5368 O O . ARG A 1 636 ? 6.184 -33.621 34.242 1.00 31.77 636 ARG A O 1
ATOM 5375 N N . ARG A 1 637 ? 8.326 -33.249 33.701 1.00 29.08 637 ARG A N 1
ATOM 5376 C CA . ARG A 1 637 ? 8.866 -34.137 34.750 1.00 29.08 637 ARG A CA 1
ATOM 5377 C C . ARG A 1 637 ? 9.071 -33.510 36.129 1.00 29.08 637 ARG A C 1
ATOM 5379 O O . ARG A 1 637 ? 9.182 -34.271 37.085 1.00 29.08 637 ARG A O 1
ATOM 5386 N N . PHE A 1 638 ? 9.018 -32.188 36.292 1.00 30.19 638 PHE A N 1
ATOM 5387 C CA . PHE A 1 638 ? 9.134 -31.580 37.624 1.00 30.19 638 PHE A CA 1
ATOM 5388 C C . PHE A 1 638 ? 8.279 -30.319 37.772 1.00 30.19 638 PHE A C 1
ATOM 5390 O O . PHE A 1 638 ? 8.736 -29.217 37.500 1.00 30.19 638 PHE A O 1
ATOM 5397 N N . SER A 1 639 ? 7.037 -30.467 38.252 1.00 28.14 639 SER A N 1
ATOM 5398 C CA . SER A 1 639 ? 6.397 -29.498 39.167 1.00 28.14 639 SER A CA 1
ATOM 5399 C C . SER A 1 639 ? 4.948 -29.876 39.505 1.00 28.14 639 SER A C 1
ATOM 5401 O O . SER A 1 639 ? 3.981 -29.345 38.966 1.00 28.14 639 SER A O 1
ATOM 5403 N N . ARG A 1 640 ? 4.775 -30.720 40.530 1.00 26.30 640 ARG A N 1
ATOM 5404 C CA . ARG A 1 640 ? 3.642 -30.541 41.448 1.00 26.30 640 ARG A CA 1
ATOM 5405 C C . ARG A 1 640 ? 3.919 -29.270 42.255 1.00 26.30 640 ARG A C 1
ATOM 5407 O O . ARG A 1 640 ? 4.502 -29.357 43.330 1.00 26.30 640 ARG A O 1
ATOM 5414 N N . TYR A 1 641 ? 3.530 -28.101 41.751 1.00 27.42 641 TYR A N 1
ATOM 5415 C CA . TYR A 1 641 ? 3.514 -26.880 42.558 1.00 27.42 641 TYR A CA 1
ATOM 5416 C C . TYR A 1 641 ? 2.099 -26.328 42.694 1.00 27.42 641 TYR A C 1
ATOM 5418 O O . TYR A 1 641 ? 1.391 -26.045 41.733 1.00 27.42 641 TYR A O 1
ATOM 5426 N N . ARG A 1 642 ? 1.720 -26.247 43.971 1.00 26.23 642 ARG A N 1
ATOM 5427 C CA . ARG A 1 642 ? 0.527 -25.651 44.560 1.00 26.23 642 ARG A CA 1
ATOM 5428 C C . ARG A 1 642 ? 0.162 -24.326 43.887 1.00 26.23 642 ARG A C 1
ATOM 5430 O O . ARG A 1 642 ? 0.943 -23.381 43.939 1.00 26.23 642 ARG A O 1
ATOM 5437 N N . MET A 1 643 ? -1.077 -24.212 43.414 1.00 25.17 643 MET A N 1
ATOM 5438 C CA . MET A 1 643 ? -1.751 -22.915 43.387 1.00 25.17 643 MET A CA 1
ATOM 5439 C C . MET A 1 643 ? -2.036 -22.506 44.839 1.00 25.17 643 MET A C 1
ATOM 5441 O O . MET A 1 643 ? -3.058 -22.880 45.407 1.00 25.17 643 MET A O 1
ATOM 5445 N N . MET A 1 644 ? -1.108 -21.786 45.468 1.00 28.73 644 MET A N 1
ATOM 5446 C CA . MET A 1 644 ? -1.449 -20.909 46.586 1.00 28.73 644 MET A CA 1
ATOM 5447 C C . MET A 1 644 ? -1.438 -19.477 46.061 1.00 28.73 644 MET A C 1
ATOM 5449 O O . MET A 1 644 ? -0.399 -18.959 45.659 1.00 28.73 644 MET A O 1
ATOM 5453 N N . ASP A 1 645 ? -2.614 -18.860 46.043 1.00 31.92 645 ASP A N 1
ATOM 5454 C CA . ASP A 1 645 ? -2.784 -17.436 45.783 1.00 31.92 645 ASP A CA 1
ATOM 5455 C C . ASP A 1 645 ? -2.207 -16.645 46.971 1.00 31.92 645 ASP A C 1
ATOM 5457 O O . ASP A 1 645 ? -2.797 -16.587 48.051 1.00 31.92 645 ASP A O 1
ATOM 5461 N N . GLY A 1 646 ? -1.020 -16.063 46.783 1.00 32.84 646 GLY A N 1
ATOM 5462 C CA . GLY A 1 646 ? -0.271 -15.321 47.804 1.00 32.84 646 GLY A CA 1
ATOM 5463 C C . GLY A 1 646 ? -0.889 -13.984 48.234 1.00 32.84 646 GLY A C 1
ATOM 5464 O O . GLY A 1 646 ? -0.228 -13.216 48.927 1.00 32.84 646 GLY A O 1
ATOM 5465 N N . LYS A 1 647 ? -2.128 -13.667 47.831 1.00 38.97 647 LYS A N 1
ATOM 5466 C CA . LYS A 1 647 ? -2.828 -12.426 48.220 1.00 38.97 647 LYS A CA 1
ATOM 5467 C C . LYS A 1 647 ? -3.993 -12.624 49.192 1.00 38.97 647 LYS A C 1
ATOM 5469 O O . LYS A 1 647 ? -4.566 -11.637 49.656 1.00 38.97 647 LYS A O 1
ATOM 5474 N N . LEU A 1 648 ? -4.348 -13.860 49.540 1.00 37.25 648 LEU A N 1
ATOM 5475 C CA . LEU A 1 648 ? -5.443 -14.139 50.472 1.00 37.25 648 LEU A CA 1
ATOM 5476 C C . LEU A 1 648 ? -4.913 -14.281 51.903 1.00 37.25 648 LEU A C 1
ATOM 5478 O O . LEU A 1 648 ? -4.678 -15.376 52.402 1.00 37.25 648 LEU A O 1
ATOM 5482 N N . ASN A 1 649 ? -4.763 -13.140 52.579 1.00 37.56 649 ASN A N 1
ATOM 5483 C CA . ASN A 1 649 ? -4.566 -13.053 54.029 1.00 37.56 649 ASN A CA 1
ATOM 5484 C C . ASN A 1 649 ? -5.747 -13.708 54.779 1.00 37.56 649 ASN A C 1
ATOM 5486 O O . ASN A 1 649 ? -6.701 -13.010 55.108 1.00 37.56 649 ASN A O 1
ATOM 5490 N N . ASN A 1 650 ? -5.699 -15.020 55.041 1.00 36.53 650 ASN A N 1
ATOM 5491 C CA . ASN A 1 650 ? -6.530 -15.764 56.010 1.00 36.53 650 ASN A CA 1
ATOM 5492 C C . ASN A 1 650 ? -8.052 -15.472 56.029 1.00 36.53 650 ASN A C 1
ATOM 5494 O O . ASN A 1 650 ? -8.709 -15.705 57.043 1.00 36.53 650 ASN A O 1
ATOM 5498 N N . MET A 1 651 ? -8.652 -14.983 54.938 1.00 37.97 651 MET A N 1
ATOM 5499 C CA . MET A 1 651 ? -10.095 -14.739 54.890 1.00 37.97 651 MET A CA 1
ATOM 5500 C C . MET A 1 651 ? -10.831 -15.970 54.349 1.00 37.97 651 MET A C 1
ATOM 5502 O O . MET A 1 651 ? -10.452 -16.477 53.291 1.00 37.97 651 MET A O 1
ATOM 5506 N N . PRO A 1 652 ? -11.907 -16.439 55.008 1.00 30.58 652 PRO A N 1
ATOM 5507 C CA . PRO A 1 652 ? -12.714 -17.533 54.488 1.00 30.58 652 PRO A CA 1
ATOM 5508 C C . PRO A 1 652 ? -13.392 -17.105 53.179 1.00 30.58 652 PRO A C 1
ATOM 5510 O O . PRO A 1 652 ? -14.095 -16.093 53.113 1.00 30.58 652 PRO A O 1
ATOM 5513 N N . ALA A 1 653 ? -13.173 -17.887 52.126 1.00 39.66 653 ALA A N 1
ATOM 5514 C CA . ALA A 1 653 ? -13.835 -17.756 50.835 1.00 39.66 653 ALA A CA 1
ATOM 5515 C C . ALA A 1 653 ? -14.683 -19.011 50.585 1.00 39.66 653 ALA A C 1
ATOM 5517 O O . ALA A 1 653 ? -14.339 -20.095 51.051 1.00 39.66 653 ALA A O 1
ATOM 5518 N N . HIS A 1 654 ? -15.788 -18.876 49.850 1.00 36.59 654 HIS A N 1
ATOM 5519 C CA . HIS A 1 654 ? -16.569 -20.029 49.392 1.00 36.59 654 HIS A CA 1
ATOM 5520 C C . HIS A 1 654 ? -16.645 -20.055 47.867 1.00 36.59 654 HIS A C 1
ATOM 5522 O O . HIS A 1 654 ? -16.599 -19.012 47.200 1.00 36.59 654 HIS A O 1
ATOM 5528 N N . TYR A 1 655 ? -16.759 -21.267 47.333 1.00 29.41 655 TYR A N 1
ATOM 5529 C CA . TYR A 1 655 ? -16.878 -21.539 45.910 1.00 29.41 655 TYR A CA 1
ATOM 5530 C C . TYR A 1 655 ? -18.352 -21.449 45.503 1.00 29.41 655 TYR A C 1
ATOM 5532 O O . TYR A 1 655 ? -19.184 -22.226 45.969 1.00 29.41 655 TYR A O 1
ATOM 5540 N N . GLY A 1 656 ? -18.708 -20.457 44.686 1.00 39.47 656 GLY A N 1
ATOM 5541 C CA . GLY A 1 656 ? -20.088 -20.295 44.225 1.00 39.47 656 GLY A CA 1
ATOM 5542 C C . GLY A 1 656 ? -20.445 -21.256 43.078 1.00 39.47 656 GLY A C 1
ATOM 5543 O O . GLY A 1 656 ? -19.555 -21.660 42.331 1.00 39.47 656 GLY A O 1
ATOM 5544 N N . PRO A 1 657 ? -21.743 -21.515 42.816 1.00 24.39 657 PRO A N 1
ATOM 5545 C CA . PRO A 1 657 ? -22.228 -22.416 41.752 1.00 24.39 657 PRO A CA 1
ATOM 5546 C C . PRO A 1 657 ? -21.942 -21.936 40.311 1.00 24.39 657 PRO A C 1
ATOM 5548 O O . PRO A 1 657 ? -22.441 -22.501 39.349 1.00 24.39 657 PRO A O 1
ATOM 5551 N N . ARG A 1 658 ? -21.146 -20.871 40.148 1.00 31.00 658 ARG A N 1
ATOM 5552 C CA . ARG A 1 658 ? -20.653 -20.350 38.862 1.00 31.00 658 ARG A CA 1
ATOM 5553 C C . ARG A 1 658 ? -19.117 -20.328 38.784 1.00 31.00 658 ARG A C 1
ATOM 5555 O O . ARG A 1 658 ? -18.564 -19.518 38.047 1.00 31.00 658 ARG A O 1
ATOM 5562 N N . GLY A 1 659 ? -18.429 -21.132 39.599 1.00 29.77 659 GLY A N 1
ATOM 5563 C CA . GLY A 1 659 ? -16.977 -21.330 39.500 1.00 29.77 659 GLY A CA 1
ATOM 5564 C C . GLY A 1 659 ? -16.110 -20.137 39.923 1.00 29.77 659 GLY A C 1
ATOM 5565 O O . GLY A 1 659 ? -14.990 -19.997 39.445 1.00 29.77 659 GLY A O 1
ATOM 5566 N N . ARG A 1 660 ? -16.603 -19.243 40.795 1.00 34.50 660 ARG A N 1
ATOM 5567 C CA . ARG A 1 660 ? -15.812 -18.114 41.326 1.00 34.50 660 ARG A CA 1
ATOM 5568 C C . ARG A 1 660 ? -15.766 -18.122 42.848 1.00 34.50 660 ARG A C 1
ATOM 5570 O O . ARG A 1 660 ? -16.806 -18.255 43.497 1.00 34.50 660 ARG A O 1
ATOM 5577 N N . TRP A 1 661 ? -14.574 -17.888 43.390 1.00 36.09 661 TRP A N 1
ATOM 5578 C CA . TRP A 1 661 ? -14.358 -17.586 44.801 1.00 36.09 661 TRP A CA 1
ATOM 5579 C C . TRP A 1 661 ? -14.930 -16.204 45.129 1.00 36.09 661 TRP A C 1
ATOM 5581 O O . TRP A 1 661 ? -14.609 -15.216 44.464 1.00 36.09 661 TRP A O 1
ATOM 5591 N N . LYS A 1 662 ? -15.801 -16.120 46.139 1.00 39.91 662 LYS A N 1
ATOM 5592 C CA . LYS A 1 662 ? -16.317 -14.843 46.657 1.00 39.91 662 LYS A CA 1
ATOM 5593 C C . LYS A 1 662 ? -15.820 -14.604 48.083 1.00 39.91 662 LYS A C 1
ATOM 5595 O O . LYS A 1 662 ? -16.025 -15.446 48.956 1.00 39.91 662 LYS A O 1
ATOM 5600 N N . LEU A 1 663 ? -15.217 -13.433 48.301 1.00 40.66 663 LEU A N 1
ATOM 5601 C CA . LEU A 1 663 ? -14.877 -12.885 49.620 1.00 40.66 663 LEU A CA 1
ATOM 5602 C C . LEU A 1 663 ? -16.157 -12.509 50.382 1.00 40.66 663 LEU A C 1
ATOM 5604 O O . LEU A 1 663 ? -17.069 -11.908 49.811 1.00 40.66 663 LEU A O 1
ATOM 5608 N N . ILE A 1 664 ? -16.227 -12.867 51.665 1.00 42.47 664 ILE A N 1
ATOM 5609 C CA . ILE A 1 664 ? -17.479 -12.885 52.441 1.00 42.47 664 ILE A CA 1
ATOM 5610 C C . ILE A 1 664 ? -17.984 -11.499 52.902 1.00 42.47 664 ILE A C 1
ATOM 5612 O O . ILE A 1 664 ? -19.129 -11.398 53.325 1.00 42.47 664 ILE A O 1
ATOM 5616 N N . LEU A 1 665 ? -17.252 -10.388 52.759 1.00 41.03 665 LEU A N 1
ATOM 5617 C CA . LEU A 1 665 ? -17.722 -9.094 53.292 1.00 41.03 665 LEU A CA 1
ATOM 5618 C C . LEU A 1 665 ? -17.549 -7.932 52.306 1.00 41.03 665 LEU A C 1
ATOM 5620 O O . LEU A 1 665 ? -16.486 -7.329 52.215 1.00 41.03 665 LEU A O 1
ATOM 5624 N N . SER A 1 666 ? -18.631 -7.559 51.607 1.00 38.31 666 SER A N 1
ATOM 5625 C CA . SER A 1 666 ? -18.744 -6.219 51.013 1.00 38.31 666 SER A CA 1
ATOM 5626 C C . SER A 1 666 ? -19.480 -5.285 51.992 1.00 38.31 666 SER A C 1
ATOM 5628 O O . SER A 1 666 ? -20.536 -5.674 52.502 1.00 38.31 666 SER A O 1
ATOM 5630 N N . PRO A 1 667 ? -19.005 -4.046 52.230 1.00 40.94 667 PRO A N 1
ATOM 5631 C CA . PRO A 1 667 ? -19.674 -3.062 53.095 1.00 40.94 667 PRO A CA 1
ATOM 5632 C C . PRO A 1 667 ? -21.137 -2.784 52.712 1.00 40.94 667 PRO A C 1
ATOM 5634 O O . PRO A 1 667 ? -21.949 -2.424 53.560 1.00 40.94 667 PRO A O 1
ATOM 5637 N N . ARG A 1 668 ? -21.504 -3.021 51.443 1.00 39.25 668 ARG A N 1
ATOM 5638 C CA . ARG A 1 668 ? -22.888 -2.936 50.953 1.00 39.25 668 ARG A CA 1
ATOM 5639 C C . ARG A 1 668 ? -23.837 -3.914 51.649 1.00 39.25 668 ARG A C 1
ATOM 5641 O O . ARG A 1 668 ? -24.989 -3.559 51.862 1.00 39.25 668 ARG A O 1
ATOM 5648 N N . VAL A 1 669 ? -23.376 -5.108 52.024 1.00 42.16 669 VAL A N 1
ATOM 5649 C CA . VAL A 1 669 ? -24.212 -6.112 52.711 1.00 42.16 669 VAL A CA 1
ATOM 5650 C C . VAL A 1 669 ? -24.412 -5.739 54.182 1.00 42.16 669 VAL A C 1
ATOM 5652 O O . VAL A 1 669 ? -25.515 -5.873 54.699 1.00 42.16 669 VAL A O 1
ATOM 5655 N N . LEU A 1 670 ? -23.382 -5.184 54.826 1.00 40.34 670 LEU A N 1
ATOM 5656 C CA . LEU A 1 670 ? -23.431 -4.750 56.227 1.00 40.34 670 LEU A CA 1
ATOM 5657 C C . LEU A 1 670 ? -24.333 -3.523 56.438 1.00 40.34 670 LEU A C 1
ATOM 5659 O O . LEU A 1 670 ? -25.031 -3.448 57.443 1.00 40.34 670 LEU A O 1
ATOM 5663 N N . PHE A 1 671 ? -24.366 -2.596 55.475 1.00 44.56 671 PHE A N 1
ATOM 5664 C CA . PHE A 1 671 ? -25.212 -1.399 55.554 1.00 44.56 671 PHE A CA 1
ATOM 5665 C C . PHE A 1 671 ? -26.631 -1.593 55.007 1.00 44.56 671 PHE A C 1
ATOM 5667 O O . PHE A 1 671 ? -27.561 -0.991 55.537 1.00 44.56 671 PHE A O 1
ATOM 5674 N N . MET A 1 672 ? -26.835 -2.426 53.977 1.00 39.84 672 MET A N 1
ATOM 5675 C CA . MET A 1 672 ? -28.180 -2.649 53.425 1.00 39.84 672 MET A CA 1
ATOM 5676 C C . MET A 1 672 ? -28.925 -3.828 54.053 1.00 39.84 672 MET A C 1
ATOM 5678 O O . MET A 1 672 ? -30.146 -3.883 53.938 1.00 39.84 672 MET A O 1
ATOM 5682 N N . GLY A 1 673 ? -28.233 -4.753 54.726 1.00 41.59 673 GLY A N 1
ATOM 5683 C CA . GLY A 1 673 ? -28.843 -5.918 55.376 1.00 41.59 673 GLY A CA 1
ATOM 5684 C C . GLY A 1 673 ? -29.948 -5.558 56.379 1.00 41.59 673 GLY A C 1
ATOM 5685 O O . GLY A 1 673 ? -31.045 -6.098 56.257 1.00 41.59 673 GLY A O 1
ATOM 5686 N N . PRO A 1 674 ? -29.732 -4.602 57.304 1.00 50.78 674 PRO A N 1
ATOM 5687 C CA . PRO A 1 674 ? -30.764 -4.184 58.253 1.00 50.78 674 PRO A CA 1
ATOM 5688 C C . PRO A 1 674 ? -31.950 -3.475 57.582 1.00 50.78 674 PRO A C 1
ATOM 5690 O O . PRO A 1 674 ? -33.091 -3.675 57.984 1.00 50.78 674 PRO A O 1
ATOM 5693 N N . PHE A 1 675 ? -31.701 -2.687 56.529 1.00 43.09 675 PHE A N 1
ATOM 5694 C CA . PHE A 1 675 ? -32.748 -1.966 55.794 1.00 43.09 675 PHE A CA 1
ATOM 5695 C C . PHE A 1 675 ? -33.609 -2.912 54.945 1.00 43.09 675 PHE A C 1
ATOM 5697 O O . PHE A 1 675 ? -34.829 -2.779 54.908 1.00 43.09 675 PHE A O 1
ATOM 5704 N N . LEU A 1 676 ? -32.985 -3.912 54.315 1.00 42.50 676 LEU A N 1
ATOM 5705 C CA . LEU A 1 676 ? -33.682 -4.980 53.601 1.00 42.50 676 LEU A CA 1
ATOM 5706 C C . LEU A 1 676 ? -34.461 -5.872 54.570 1.00 42.50 676 LEU A C 1
ATOM 5708 O O . LEU A 1 676 ? -35.608 -6.181 54.285 1.00 42.50 676 LEU A O 1
ATOM 5712 N N . ALA A 1 677 ? -33.901 -6.226 55.731 1.00 43.81 677 ALA A N 1
ATOM 5713 C CA . ALA A 1 677 ? -34.612 -6.990 56.759 1.00 43.81 677 ALA A CA 1
ATOM 5714 C C . ALA A 1 677 ? -35.829 -6.227 57.318 1.00 43.81 677 ALA A C 1
ATOM 5716 O O . ALA A 1 677 ? -36.889 -6.818 57.511 1.00 43.81 677 ALA A O 1
ATOM 5717 N N . PHE A 1 678 ? -35.710 -4.910 57.504 1.00 46.47 678 PHE A N 1
ATOM 5718 C CA . PHE A 1 678 ? -36.811 -4.040 57.922 1.00 46.47 678 PHE A CA 1
ATOM 5719 C C . PHE A 1 678 ? -37.894 -3.907 56.837 1.00 46.47 678 PHE A C 1
ATOM 5721 O O . PHE A 1 678 ? -39.077 -4.091 57.119 1.00 46.47 678 PHE A O 1
ATOM 5728 N N . ALA A 1 679 ? -37.502 -3.683 55.577 1.00 41.16 679 ALA A N 1
ATOM 5729 C CA . ALA A 1 679 ? -38.428 -3.653 54.442 1.00 41.16 679 ALA A CA 1
ATOM 5730 C C . ALA A 1 679 ? -39.127 -5.011 54.226 1.00 41.16 679 ALA A C 1
ATOM 5732 O O . ALA A 1 679 ? -40.317 -5.056 53.921 1.00 41.16 679 ALA A O 1
ATOM 5733 N N . HIS A 1 680 ? -38.417 -6.121 54.450 1.00 42.16 680 HIS A N 1
ATOM 5734 C CA . HIS A 1 680 ? -38.967 -7.476 54.398 1.00 42.16 680 HIS A CA 1
ATOM 5735 C C . HIS A 1 680 ? -39.923 -7.781 55.558 1.00 42.16 680 HIS A C 1
ATOM 5737 O O . HIS A 1 680 ? -40.912 -8.480 55.342 1.00 42.16 680 HIS A O 1
ATOM 5743 N N . GLY A 1 681 ? -39.670 -7.236 56.751 1.00 38.09 681 GLY A N 1
ATOM 5744 C CA . GLY A 1 681 ? -40.567 -7.351 57.904 1.00 38.09 681 GLY A CA 1
ATOM 5745 C C . GLY A 1 681 ? -41.892 -6.613 57.707 1.00 38.09 681 GLY A C 1
ATOM 5746 O O . GLY A 1 681 ? -42.937 -7.122 58.097 1.00 38.09 681 GLY A O 1
ATOM 5747 N N . ILE A 1 682 ? -41.868 -5.455 57.037 1.00 39.88 682 ILE A N 1
ATOM 5748 C CA . ILE A 1 682 ? -43.076 -4.669 56.733 1.00 39.88 682 ILE A CA 1
ATOM 5749 C C . ILE A 1 682 ? -43.887 -5.290 55.584 1.00 39.88 682 ILE A C 1
ATOM 5751 O O . ILE A 1 682 ? -45.112 -5.213 55.589 1.00 39.88 682 ILE A O 1
ATOM 5755 N N . MET A 1 683 ? -43.231 -5.933 54.610 1.00 39.91 683 MET A N 1
ATOM 5756 C CA . MET A 1 683 ? -43.905 -6.508 53.435 1.00 39.91 683 MET A CA 1
ATOM 5757 C C . MET A 1 683 ? -44.353 -7.974 53.589 1.00 39.91 683 MET A C 1
ATOM 5759 O O . MET A 1 683 ? -44.807 -8.566 52.613 1.00 39.91 683 MET A O 1
ATOM 5763 N N . GLY A 1 684 ? -44.251 -8.572 54.781 1.00 34.75 684 GLY A N 1
ATOM 5764 C CA . GLY A 1 684 ? -44.952 -9.820 55.113 1.00 34.75 684 GLY A CA 1
ATOM 5765 C C . GLY A 1 684 ? -44.641 -11.037 54.229 1.00 34.75 684 GLY A C 1
ATOM 5766 O O . GLY A 1 684 ? -45.536 -11.839 53.978 1.00 34.75 684 GLY A O 1
ATOM 5767 N N . TYR A 1 685 ? -43.403 -11.211 53.755 1.00 37.12 685 TYR A N 1
ATOM 5768 C CA . TYR A 1 685 ? -43.000 -12.426 53.029 1.00 37.12 685 TYR A CA 1
ATOM 5769 C C . TYR A 1 685 ? -42.590 -13.544 54.007 1.00 37.12 685 TYR A C 1
ATOM 5771 O O . TYR A 1 685 ? -41.569 -13.401 54.685 1.00 37.12 685 TYR A O 1
ATOM 5779 N N . PRO A 1 686 ? -43.299 -14.689 54.082 1.00 35.66 686 PRO A N 1
ATOM 5780 C CA . PRO A 1 686 ? -42.874 -15.797 54.920 1.00 35.66 686 PRO A CA 1
ATOM 5781 C C . PRO A 1 686 ? -41.843 -16.665 54.187 1.00 35.66 686 PRO A C 1
ATOM 5783 O O . PRO A 1 686 ? -42.073 -17.162 53.085 1.00 35.66 686 PRO A O 1
ATOM 5786 N N . TYR A 1 687 ? -40.726 -16.924 54.867 1.00 32.12 687 TYR A N 1
ATOM 5787 C CA . TYR A 1 687 ? -39.571 -17.735 54.446 1.00 32.12 687 TYR A CA 1
ATOM 5788 C C . TYR A 1 687 ? -39.876 -19.207 54.073 1.00 32.12 687 TYR A C 1
ATOM 5790 O O . TYR A 1 687 ? -38.970 -19.953 53.710 1.00 32.12 687 TYR A O 1
ATOM 5798 N N . LYS A 1 688 ? -41.137 -19.655 54.143 1.00 33.19 688 LYS A N 1
ATOM 5799 C CA . LYS A 1 688 ? -41.533 -21.065 53.969 1.00 33.19 688 LYS A CA 1
ATOM 5800 C C . LYS A 1 688 ? -41.605 -21.564 52.515 1.00 33.19 688 LYS A C 1
ATOM 5802 O O . LYS A 1 688 ? -41.833 -22.749 52.317 1.00 33.19 688 LYS A O 1
ATOM 5807 N N . TRP A 1 689 ? -41.374 -20.719 51.506 1.00 35.47 689 TRP A N 1
ATOM 5808 C CA . TRP A 1 689 ? -41.614 -21.076 50.093 1.00 35.47 689 TRP A CA 1
ATOM 5809 C C . TRP A 1 689 ? -40.361 -21.251 49.219 1.00 35.47 689 TRP A C 1
ATOM 5811 O O . TRP A 1 689 ? -40.477 -21.547 48.033 1.00 35.47 689 TRP A O 1
ATOM 5821 N N . LEU A 1 690 ? -39.151 -21.130 49.775 1.00 34.16 690 LEU A N 1
ATOM 5822 C CA . LEU A 1 690 ? -37.906 -21.244 48.993 1.00 34.16 690 LEU A CA 1
ATOM 5823 C C . LEU A 1 690 ? -37.426 -22.687 48.739 1.00 34.16 690 LEU A C 1
ATOM 5825 O O . LEU A 1 690 ? -36.434 -22.878 48.040 1.00 34.16 690 LEU A O 1
ATOM 5829 N N . HIS A 1 691 ? -38.148 -23.703 49.222 1.00 35.00 691 HIS A N 1
ATOM 5830 C CA . HIS A 1 691 ? -37.778 -25.113 49.048 1.00 35.00 691 HIS A CA 1
ATOM 5831 C C . HIS A 1 691 ? -38.920 -26.022 48.572 1.00 35.00 691 HIS A C 1
ATOM 5833 O O . HIS A 1 691 ? -39.015 -27.141 49.048 1.00 35.00 691 HIS A O 1
ATOM 5839 N N . GLN A 1 692 ? -39.781 -25.618 47.628 1.00 35.41 692 GLN A N 1
ATOM 5840 C CA . GLN A 1 692 ? -40.715 -26.583 47.008 1.00 35.41 692 GLN A CA 1
ATOM 5841 C C . GLN A 1 692 ? -41.050 -26.354 45.513 1.00 35.41 692 GLN A C 1
ATOM 5843 O O . GLN A 1 692 ? -42.227 -26.304 45.163 1.00 35.41 692 GLN A O 1
ATOM 5848 N N . PRO A 1 693 ? -40.091 -26.316 44.563 1.00 33.09 693 PRO A N 1
ATOM 5849 C CA . PRO A 1 693 ? -40.461 -26.471 43.151 1.00 33.09 693 PRO A CA 1
ATOM 5850 C C . PRO A 1 693 ? -40.882 -27.910 42.793 1.00 33.09 693 PRO A C 1
ATOM 5852 O O . PRO A 1 693 ? -41.561 -28.110 41.794 1.00 33.09 693 PRO A O 1
ATOM 5855 N N . TYR A 1 694 ? -40.497 -28.916 43.593 1.00 34.25 694 TYR A N 1
ATOM 5856 C CA . TYR A 1 694 ? -40.659 -30.335 43.235 1.00 34.25 694 TYR A CA 1
ATOM 5857 C C . TYR A 1 694 ? -41.912 -31.025 43.806 1.00 34.25 694 TYR A C 1
ATOM 5859 O O . TYR A 1 694 ? -42.325 -32.049 43.270 1.00 34.25 694 TYR A O 1
ATOM 5867 N N . GLN A 1 695 ? -42.550 -30.484 44.853 1.00 34.03 695 GLN A N 1
ATOM 5868 C CA . GLN A 1 695 ? -43.736 -31.114 45.464 1.00 34.03 695 GLN A CA 1
ATOM 5869 C C . GLN A 1 695 ? -45.066 -30.699 44.807 1.00 34.03 695 GLN A C 1
ATOM 5871 O O . GLN A 1 695 ? -45.965 -31.525 44.697 1.00 34.03 695 GLN A O 1
ATOM 5876 N N . TYR A 1 696 ? -45.166 -29.496 44.232 1.00 39.12 696 TYR A N 1
ATOM 5877 C CA . TYR A 1 696 ? -46.402 -29.023 43.583 1.00 39.12 696 TYR A CA 1
ATOM 5878 C C . TYR A 1 696 ? -46.646 -29.563 42.162 1.00 39.12 696 TYR A C 1
ATOM 5880 O O . TYR A 1 696 ? -47.714 -29.337 41.602 1.00 39.12 696 TYR A O 1
ATOM 5888 N N . MET A 1 697 ? -45.693 -30.291 41.564 1.00 37.09 697 MET A N 1
ATOM 5889 C CA . MET A 1 697 ? -45.942 -31.015 40.306 1.00 37.09 697 MET A CA 1
ATOM 5890 C C . MET A 1 697 ? -46.647 -32.364 40.517 1.00 37.09 697 MET A C 1
ATOM 5892 O O . MET A 1 697 ? -47.198 -32.897 39.558 1.00 37.09 697 MET A O 1
ATOM 5896 N N . LYS A 1 698 ? -46.646 -32.919 41.740 1.00 35.88 698 LYS A N 1
ATOM 5897 C CA . LYS A 1 698 ? -47.272 -34.221 42.035 1.00 35.88 698 LYS A CA 1
ATOM 5898 C C . LYS A 1 698 ? -48.699 -34.128 42.574 1.00 35.88 698 LYS A C 1
ATOM 5900 O O . LYS A 1 698 ? -49.434 -35.102 42.464 1.00 35.88 698 LYS A O 1
ATOM 5905 N N . GLU A 1 699 ? -49.114 -32.984 43.105 1.00 40.12 699 GLU A N 1
ATOM 5906 C CA . GLU A 1 699 ? -50.425 -32.828 43.739 1.00 40.12 699 GLU A CA 1
ATOM 5907 C C . GLU A 1 699 ? -51.251 -31.804 42.955 1.00 40.12 699 GLU A C 1
ATOM 5909 O O . GLU A 1 699 ? -51.114 -30.592 43.117 1.00 40.12 699 GLU A O 1
ATOM 5914 N N . GLY A 1 700 ? -52.064 -32.306 42.022 1.00 44.31 700 GLY A N 1
ATOM 5915 C CA . GLY A 1 700 ? -52.900 -31.503 41.132 1.00 44.31 700 GLY A CA 1
ATOM 5916 C C . GLY A 1 700 ? -54.022 -30.761 41.860 1.00 44.31 700 GLY A C 1
ATOM 5917 O O . GLY A 1 700 ? -55.155 -31.231 41.876 1.00 44.31 700 GLY A O 1
ATOM 5918 N N . SER A 1 701 ? -53.731 -29.581 42.408 1.00 35.59 701 SER A N 1
ATOM 5919 C CA . SER A 1 701 ? -54.751 -28.660 42.919 1.00 35.59 701 SER A CA 1
ATOM 5920 C C . SER A 1 701 ? -55.181 -27.634 41.860 1.00 35.59 701 SER A C 1
ATOM 5922 O O . SER A 1 701 ? -54.391 -27.137 41.051 1.00 35.59 701 SER A O 1
ATOM 5924 N N . THR A 1 702 ? -56.484 -27.361 41.829 1.00 39.50 702 THR A N 1
ATOM 5925 C CA . THR A 1 702 ? -57.224 -26.754 40.711 1.00 39.50 702 THR A CA 1
ATOM 5926 C C . THR A 1 702 ? -57.414 -25.238 40.787 1.00 39.50 702 THR A C 1
ATOM 5928 O O . THR A 1 702 ? -58.032 -24.669 39.888 1.00 39.50 702 THR A O 1
ATOM 5931 N N . GLU A 1 703 ? -56.840 -24.530 41.759 1.00 40.06 703 GLU A N 1
ATOM 5932 C CA . GLU A 1 703 ? -57.034 -23.077 41.873 1.00 40.06 703 GLU A CA 1
ATOM 5933 C C . GLU A 1 703 ? -55.761 -22.290 41.564 1.00 40.06 703 GLU A C 1
ATOM 5935 O O . GLU A 1 703 ? -54.865 -22.076 42.378 1.00 40.06 703 GLU A O 1
ATOM 5940 N N . VAL A 1 704 ? -55.677 -21.849 40.309 1.00 42.16 704 VAL A N 1
ATOM 5941 C CA . VAL A 1 704 ? -54.555 -21.063 39.797 1.00 42.16 704 VAL A CA 1
ATOM 5942 C C . VAL A 1 704 ? -54.806 -19.580 40.082 1.00 42.16 704 VAL A C 1
ATOM 5944 O O . VAL A 1 704 ? -55.629 -18.953 39.414 1.00 42.16 704 VAL A O 1
ATOM 5947 N N . SER A 1 705 ? -54.048 -19.018 41.030 1.00 43.97 705 SER A N 1
ATOM 5948 C CA . SER A 1 705 ? -53.979 -17.576 41.319 1.00 43.97 705 SER A CA 1
ATOM 5949 C C . SER A 1 705 ? -53.776 -16.727 40.042 1.00 43.97 705 SER A C 1
ATOM 5951 O O . SER A 1 705 ? -53.084 -17.169 39.114 1.00 43.97 705 SER A O 1
ATOM 5953 N N . PRO A 1 706 ? -54.310 -15.486 39.976 1.00 40.19 706 PRO A N 1
ATOM 5954 C CA . PRO A 1 706 ? -54.103 -14.564 38.851 1.00 40.19 706 PRO A CA 1
ATOM 5955 C C . PRO A 1 706 ? -52.622 -14.335 38.512 1.00 40.19 706 PRO A C 1
ATOM 5957 O O . PRO A 1 706 ? -52.257 -14.231 37.341 1.00 40.19 706 PRO A O 1
ATOM 5960 N N . VAL A 1 707 ? -51.751 -14.349 39.525 1.00 42.19 707 VAL A N 1
ATOM 5961 C CA . VAL A 1 707 ? -50.293 -14.219 39.369 1.00 42.19 707 VAL A CA 1
ATOM 5962 C C . VAL A 1 707 ? -49.713 -15.452 38.676 1.00 42.19 707 VAL A C 1
ATOM 5964 O O . VAL A 1 707 ? -48.879 -15.338 37.781 1.00 42.19 707 VAL A O 1
ATOM 5967 N N . THR A 1 708 ? -50.218 -16.639 39.001 1.00 45.12 708 THR A N 1
ATOM 5968 C CA . THR A 1 708 ? -49.812 -17.898 38.370 1.00 45.12 708 THR A CA 1
ATOM 5969 C C . THR A 1 708 ? -50.348 -18.014 36.938 1.00 45.12 708 THR A C 1
ATOM 5971 O O . THR A 1 708 ? -49.674 -18.602 36.092 1.00 45.12 708 THR A O 1
ATOM 5974 N N . ARG A 1 709 ? -51.500 -17.402 36.607 1.00 44.62 709 ARG A N 1
ATOM 5975 C CA . ARG A 1 709 ? -51.954 -17.236 35.207 1.00 44.62 709 ARG A CA 1
ATOM 5976 C C . ARG A 1 709 ? -51.058 -16.278 34.426 1.00 44.62 709 ARG A C 1
ATOM 5978 O O . ARG A 1 709 ? -50.726 -16.587 33.286 1.00 44.62 709 ARG A O 1
ATOM 5985 N N . TRP A 1 710 ? -50.618 -15.176 35.031 1.00 42.19 710 TRP A N 1
ATOM 5986 C CA . TRP A 1 710 ? -49.702 -14.218 34.401 1.00 42.19 710 TRP A CA 1
ATOM 5987 C C . TRP A 1 710 ? -48.301 -14.815 34.175 1.00 42.19 710 TRP A C 1
ATOM 5989 O O . TRP A 1 710 ? -47.734 -14.690 33.090 1.00 42.19 710 TRP A O 1
ATOM 5999 N N . ILE A 1 711 ? -47.789 -15.584 35.142 1.00 43.38 711 ILE A N 1
ATOM 6000 C CA . ILE A 1 711 ? -46.531 -16.337 35.013 1.00 43.38 711 ILE A CA 1
ATOM 6001 C C . ILE A 1 711 ? -46.669 -17.481 33.996 1.00 43.38 711 ILE A C 1
ATOM 6003 O O . ILE A 1 711 ? -45.775 -17.663 33.172 1.00 43.38 711 ILE A O 1
ATOM 6007 N N . LYS A 1 712 ? -47.793 -18.217 33.967 1.00 40.81 712 LYS A N 1
ATOM 6008 C CA . LYS A 1 712 ? -48.073 -19.221 32.917 1.00 40.81 712 LYS A CA 1
ATOM 6009 C C . LYS A 1 712 ? -48.212 -18.585 31.531 1.00 40.81 712 LYS A C 1
ATOM 6011 O O . LYS A 1 712 ? -47.792 -19.198 30.555 1.00 40.81 712 LYS A O 1
ATOM 6016 N N . TRP A 1 713 ? -48.751 -17.371 31.428 1.00 45.72 713 TRP A N 1
ATOM 6017 C CA . TRP A 1 713 ? -48.826 -16.611 30.176 1.00 45.72 713 TRP A CA 1
ATOM 6018 C C . TRP A 1 713 ? -47.432 -16.175 29.689 1.00 45.72 713 TRP A C 1
ATOM 6020 O O . TRP A 1 713 ? -47.117 -16.351 28.513 1.00 45.72 713 TRP A O 1
ATOM 6030 N N . LEU A 1 714 ? -46.551 -15.736 30.598 1.00 36.94 714 LEU A N 1
ATOM 6031 C CA . LEU A 1 714 ? -45.139 -15.451 30.302 1.00 36.94 714 LEU A CA 1
ATOM 6032 C C . LEU A 1 714 ? -44.334 -16.716 29.946 1.00 36.94 714 LEU A C 1
ATOM 6034 O O . LEU A 1 714 ? -43.483 -16.668 29.058 1.00 36.94 714 LEU A O 1
ATOM 6038 N N . HIS A 1 715 ? -44.614 -17.857 30.584 1.00 36.72 715 HIS A N 1
ATOM 6039 C CA . HIS A 1 715 ? -43.927 -19.122 30.302 1.00 36.72 715 HIS A CA 1
ATOM 6040 C C . HIS A 1 715 ? -44.392 -19.804 29.010 1.00 36.72 715 HIS A C 1
ATOM 6042 O O . HIS A 1 715 ? -43.562 -20.371 28.302 1.00 36.72 715 HIS A O 1
ATOM 6048 N N . ARG A 1 716 ? -45.677 -19.698 28.642 1.00 36.12 716 ARG A N 1
ATOM 6049 C CA . ARG A 1 716 ? -46.209 -20.264 27.387 1.00 36.12 716 ARG A CA 1
ATOM 6050 C C . ARG A 1 716 ? -45.642 -19.610 26.124 1.00 36.12 716 ARG A C 1
ATOM 6052 O O . ARG A 1 716 ? -45.719 -20.213 25.064 1.00 36.12 716 ARG A O 1
ATOM 6059 N N . ARG A 1 717 ? -45.020 -18.429 26.220 1.00 35.09 717 ARG A N 1
ATOM 6060 C CA . ARG A 1 717 ? -44.302 -17.794 25.097 1.00 35.09 717 ARG A CA 1
ATOM 6061 C C . ARG A 1 717 ? -42.821 -18.177 24.982 1.00 35.09 717 ARG A C 1
ATOM 6063 O O . ARG A 1 717 ? -42.153 -17.691 24.078 1.00 35.09 717 ARG A O 1
ATOM 6070 N N . ARG A 1 718 ? -42.291 -19.029 25.870 1.00 32.56 718 ARG A N 1
ATOM 6071 C CA . ARG A 1 718 ? -40.871 -19.438 25.868 1.00 32.56 718 ARG A CA 1
ATOM 6072 C C . ARG A 1 718 ? -40.615 -20.920 25.612 1.00 32.56 718 ARG A C 1
ATOM 6074 O O . ARG A 1 718 ? -39.462 -21.325 25.646 1.00 32.56 718 ARG A O 1
ATOM 6081 N N . VAL A 1 719 ? -41.644 -21.713 25.335 1.00 28.97 719 VAL A N 1
ATOM 6082 C CA . VAL A 1 719 ? -41.470 -23.140 25.052 1.00 28.97 719 VAL A CA 1
ATOM 6083 C C . VAL A 1 719 ? -42.207 -23.475 23.763 1.00 28.97 719 VAL A C 1
ATOM 6085 O O . VAL A 1 719 ? -43.348 -23.923 23.779 1.00 28.97 719 VAL A O 1
ATOM 6088 N N . VAL A 1 720 ? -41.542 -23.233 22.633 1.00 28.19 720 VAL A N 1
ATOM 6089 C CA . VAL A 1 720 ? -41.680 -24.165 21.512 1.00 28.19 720 VAL A CA 1
ATOM 6090 C C . VAL A 1 720 ? -40.899 -25.408 21.951 1.00 28.19 720 VAL A C 1
ATOM 6092 O O . VAL A 1 720 ? -39.743 -25.251 22.355 1.00 28.19 720 VAL A O 1
ATOM 6095 N N . PRO A 1 721 ? -41.494 -26.611 21.970 1.00 27.30 721 PRO A N 1
ATOM 6096 C CA . PRO A 1 721 ? -40.759 -27.829 22.270 1.00 27.30 721 PRO A CA 1
ATOM 6097 C C . PRO A 1 721 ? -39.801 -28.090 21.104 1.00 27.30 721 PRO A C 1
ATOM 6099 O O . PRO A 1 721 ? -40.165 -28.664 20.083 1.00 27.30 721 PRO A O 1
ATOM 6102 N N . SER A 1 722 ? -38.577 -27.588 21.236 1.00 27.36 722 SER A N 1
ATOM 6103 C CA . SER A 1 722 ? -37.458 -27.993 20.400 1.00 27.36 722 SER A CA 1
ATOM 6104 C C . SER A 1 722 ? -37.173 -29.462 20.698 1.00 27.36 722 SER A C 1
ATOM 6106 O O . SER A 1 722 ? -36.797 -29.808 21.813 1.00 27.36 722 SER A O 1
ATOM 6108 N N . ILE A 1 723 ? -37.349 -30.315 19.692 1.00 26.09 723 ILE A N 1
ATOM 6109 C CA . ILE A 1 723 ? -36.887 -31.710 19.676 1.00 26.09 723 ILE A CA 1
ATOM 6110 C C . ILE A 1 723 ? -35.348 -31.766 19.487 1.00 26.09 723 ILE A C 1
ATOM 6112 O O . ILE A 1 723 ? -34.767 -32.841 19.399 1.00 26.09 723 ILE A O 1
ATOM 6116 N N . LEU A 1 724 ? -34.650 -30.622 19.459 1.00 24.95 724 LEU A N 1
ATOM 6117 C CA . LEU A 1 724 ? -33.190 -30.562 19.350 1.00 24.95 724 LEU A CA 1
ATOM 6118 C C . LEU A 1 724 ? -32.512 -30.433 20.727 1.00 24.95 724 LEU A C 1
ATOM 6120 O O . LEU A 1 724 ? -33.057 -29.736 21.593 1.00 24.95 724 LEU A O 1
ATOM 6124 N N . PRO A 1 725 ? -31.340 -31.074 20.933 1.00 25.69 725 PRO A N 1
ATOM 6125 C CA . PRO A 1 725 ? -30.639 -31.094 22.214 1.00 25.69 725 PRO A CA 1
ATOM 6126 C C . PRO A 1 725 ? -30.183 -29.697 22.649 1.00 25.69 725 PRO A C 1
ATOM 6128 O O . PRO A 1 725 ? -29.926 -28.819 21.827 1.00 25.69 725 PRO A O 1
ATOM 6131 N N . ASP A 1 726 ? -30.062 -29.510 23.963 1.00 27.44 726 ASP A N 1
ATOM 6132 C CA . ASP A 1 726 ? -29.575 -28.290 24.610 1.00 27.44 726 ASP A CA 1
ATOM 6133 C C . ASP A 1 726 ? -28.192 -27.867 24.064 1.00 27.44 726 ASP A C 1
ATOM 6135 O O . ASP A 1 726 ? -27.173 -28.505 24.332 1.00 27.44 726 ASP A O 1
ATOM 6139 N N . TYR A 1 727 ? -28.153 -26.727 23.367 1.00 28.75 727 TYR A N 1
ATOM 6140 C CA . TYR A 1 727 ? -26.981 -26.114 22.709 1.00 28.75 727 TYR A CA 1
ATOM 6141 C C . TYR A 1 727 ? -25.777 -25.847 23.645 1.00 28.75 727 TYR A C 1
ATOM 6143 O O . TYR A 1 727 ? -24.679 -25.526 23.202 1.00 28.75 727 TYR A O 1
ATOM 6151 N N . ASN A 1 728 ? -25.963 -25.969 24.963 1.00 28.53 728 ASN A N 1
ATOM 6152 C CA . ASN A 1 728 ? -24.926 -25.721 25.969 1.00 28.53 728 ASN A CA 1
ATOM 6153 C C . ASN A 1 728 ? -24.152 -26.980 26.401 1.00 28.53 728 ASN A C 1
ATOM 6155 O O . ASN A 1 728 ? -23.184 -26.847 27.150 1.00 28.53 728 ASN A O 1
ATOM 6159 N N . ALA A 1 729 ? -24.548 -28.180 25.965 1.00 25.59 729 ALA A N 1
ATOM 6160 C CA . ALA A 1 729 ? -23.844 -29.417 26.320 1.00 25.59 729 ALA A CA 1
ATOM 6161 C C . ALA A 1 729 ? -22.626 -29.709 25.417 1.00 25.59 729 ALA A C 1
ATOM 6163 O O . ALA A 1 729 ? -21.734 -30.449 25.825 1.00 25.59 729 ALA A O 1
ATOM 6164 N N . GLU A 1 730 ? -22.536 -29.090 24.235 1.00 30.53 730 GLU A N 1
ATOM 6165 C CA . GLU A 1 730 ? -21.470 -29.361 23.251 1.00 30.53 730 GLU A CA 1
ATOM 6166 C C . GLU A 1 730 ? -20.268 -28.396 23.338 1.00 30.53 730 GLU A C 1
ATOM 6168 O O . GLU A 1 730 ? -19.208 -28.651 22.767 1.00 30.53 730 GLU A O 1
ATOM 6173 N N . PHE A 1 731 ? -20.353 -27.317 24.123 1.00 31.83 731 PHE A N 1
ATOM 6174 C CA . PHE A 1 731 ? -19.358 -26.232 24.086 1.00 31.83 731 PHE A CA 1
ATOM 6175 C C . PHE A 1 731 ? -18.124 -26.389 24.997 1.00 31.83 731 PHE A C 1
ATOM 6177 O O . PHE A 1 731 ? -17.395 -25.424 25.219 1.00 31.83 731 PHE A O 1
ATOM 6184 N N . TYR A 1 732 ? -17.830 -27.603 25.475 1.00 30.19 732 TYR A N 1
ATOM 6185 C CA . TYR A 1 732 ? -16.503 -27.944 26.022 1.00 30.19 732 TYR A CA 1
ATOM 6186 C C . TYR A 1 732 ? -15.600 -28.698 25.023 1.00 30.19 732 TYR A C 1
ATOM 6188 O O . TYR A 1 732 ? -14.452 -28.986 25.350 1.00 30.19 732 TYR A O 1
ATOM 6196 N N . GLY A 1 733 ? -16.064 -28.955 23.791 1.00 30.31 733 GLY A N 1
ATOM 6197 C CA . GLY A 1 733 ? -15.249 -29.528 22.704 1.00 30.31 733 GLY A CA 1
ATOM 6198 C C . GLY A 1 733 ? -14.425 -28.511 21.894 1.00 30.31 733 GLY A C 1
ATOM 6199 O O . GLY A 1 733 ? -13.682 -28.889 20.996 1.00 30.31 733 GLY A O 1
ATOM 6200 N N . GLY A 1 734 ? -14.542 -27.215 22.196 1.00 36.31 734 GLY A N 1
ATOM 6201 C CA . GLY A 1 734 ? -14.070 -26.124 21.334 1.00 36.31 734 GLY A CA 1
ATOM 6202 C C . GLY A 1 734 ? -12.607 -25.693 21.473 1.00 36.31 734 GLY A C 1
ATOM 6203 O O . GLY A 1 734 ? -12.275 -24.624 20.983 1.00 36.31 734 GLY A O 1
ATOM 6204 N N . GLN A 1 735 ? -11.731 -26.450 22.143 1.00 40.41 735 GLN A N 1
ATOM 6205 C CA . GLN A 1 735 ? -10.294 -26.119 22.119 1.00 40.41 735 GLN A CA 1
ATOM 6206 C C . GLN A 1 735 ? -9.546 -26.742 20.939 1.00 40.41 735 GLN A C 1
ATOM 6208 O O . GLN A 1 735 ? -8.454 -26.282 20.636 1.00 40.41 735 GLN A O 1
ATOM 6213 N N . PHE A 1 736 ? -10.137 -27.723 20.245 1.00 45.75 736 PHE A N 1
ATOM 6214 C CA . PHE A 1 736 ? -9.524 -28.346 19.074 1.00 45.75 736 PHE A CA 1
ATOM 6215 C C . PHE A 1 736 ? -10.576 -28.961 18.136 1.00 45.75 736 PHE A C 1
ATOM 6217 O O . PHE A 1 736 ? -10.551 -30.166 17.887 1.00 45.75 736 PHE A O 1
ATOM 6224 N N . LYS A 1 737 ? -11.523 -28.168 17.612 1.00 48.84 737 LYS A N 1
ATOM 6225 C CA . LYS A 1 737 ? -12.509 -28.659 16.623 1.00 48.84 737 LYS A CA 1
ATOM 6226 C C . LYS A 1 737 ? -11.809 -29.362 15.456 1.00 48.84 737 LYS A C 1
ATOM 6228 O O . LYS A 1 737 ? -12.187 -30.458 15.063 1.00 48.84 737 LYS A O 1
ATOM 6233 N N . ASP A 1 738 ? -10.699 -28.784 15.022 1.00 48.31 738 ASP A N 1
ATOM 6234 C CA . ASP A 1 738 ? -9.831 -29.319 13.988 1.00 48.31 738 ASP A CA 1
ATOM 6235 C C . ASP A 1 738 ? -9.188 -30.666 14.369 1.00 48.31 738 ASP A C 1
ATOM 6237 O O . ASP A 1 738 ? -9.106 -31.569 13.541 1.00 48.31 738 ASP A O 1
ATOM 6241 N N . GLU A 1 739 ? -8.753 -30.863 15.619 1.00 47.16 739 GLU A N 1
ATOM 6242 C CA . GLU A 1 739 ? -8.234 -32.167 16.066 1.00 47.16 739 GLU A CA 1
ATOM 6243 C C . GLU A 1 739 ? -9.348 -33.185 16.309 1.00 47.16 739 GLU A C 1
ATOM 6245 O O . GLU A 1 739 ? -9.125 -34.381 16.129 1.00 47.16 739 GLU A O 1
ATOM 6250 N N . PHE A 1 740 ? -10.545 -32.726 16.673 1.00 50.78 740 PHE A N 1
ATOM 6251 C CA . PHE A 1 740 ? -11.723 -33.565 16.842 1.00 50.78 740 PHE A CA 1
ATOM 6252 C C . PHE A 1 740 ? -12.239 -34.070 15.493 1.00 50.78 740 PHE A C 1
ATOM 6254 O O . PHE A 1 740 ? -12.437 -35.270 15.330 1.00 50.78 740 PHE A O 1
ATOM 6261 N N . GLU A 1 741 ? -12.356 -33.200 14.490 1.00 58.19 741 GLU A N 1
ATOM 6262 C CA . GLU A 1 741 ? -12.693 -33.571 13.113 1.00 58.19 741 GLU A CA 1
ATOM 6263 C C . GLU A 1 741 ? -11.590 -34.429 12.486 1.00 58.19 741 GLU A C 1
ATOM 6265 O O . GLU A 1 741 ? -11.882 -35.456 11.865 1.00 58.19 741 GLU A O 1
ATOM 6270 N N . LYS A 1 742 ? -10.309 -34.095 12.722 1.00 60.47 742 LYS A N 1
ATOM 6271 C CA . LYS A 1 742 ? -9.182 -34.961 12.337 1.00 60.47 742 LYS A CA 1
ATOM 6272 C C . LYS A 1 742 ? -9.268 -36.321 13.032 1.00 60.47 742 LYS A C 1
ATOM 6274 O O . LYS A 1 742 ? -8.997 -37.344 12.405 1.00 60.47 742 LYS A O 1
ATOM 6279 N N . GLY A 1 743 ? -9.670 -36.347 14.299 1.00 59.69 743 GLY A N 1
ATOM 6280 C CA . GLY A 1 743 ? -9.898 -37.545 15.099 1.00 59.69 743 GLY A CA 1
ATOM 6281 C C . GLY A 1 743 ? -11.023 -38.407 14.537 1.00 59.69 743 GLY A C 1
ATOM 6282 O O . GLY A 1 743 ? -10.808 -39.592 14.297 1.00 59.69 743 GLY A O 1
ATOM 6283 N N . LEU A 1 744 ? -12.178 -37.812 14.237 1.00 65.62 744 LEU A N 1
ATOM 6284 C CA . LEU A 1 744 ? -13.331 -38.486 13.639 1.00 65.62 744 LEU A CA 1
ATOM 6285 C C . LEU A 1 744 ? -13.012 -39.044 12.252 1.00 65.62 744 LEU A C 1
ATOM 6287 O O . LEU A 1 744 ? -13.293 -40.208 11.986 1.00 65.62 744 LEU A O 1
ATOM 6291 N N . LEU A 1 745 ? -12.355 -38.267 11.389 1.00 69.31 745 LEU A N 1
ATOM 6292 C CA . LEU A 1 745 ? -11.912 -38.734 10.072 1.00 69.31 745 LEU A CA 1
ATOM 6293 C C . LEU A 1 745 ? -10.889 -39.868 10.181 1.00 69.31 745 LEU A C 1
ATOM 6295 O O . LEU A 1 745 ? -10.910 -40.799 9.378 1.00 69.31 745 LEU A O 1
ATOM 6299 N N . LYS A 1 746 ? -10.001 -39.822 11.179 1.00 69.25 746 LYS A N 1
ATOM 6300 C CA . LYS A 1 746 ? -9.041 -40.899 11.441 1.00 69.25 746 LYS A CA 1
ATOM 6301 C C . LYS A 1 746 ? -9.739 -42.156 11.955 1.00 69.25 746 LYS A C 1
ATOM 6303 O O . LYS A 1 746 ? -9.366 -43.245 11.536 1.00 69.25 746 LYS A O 1
ATOM 6308 N N . ILE A 1 747 ? -10.742 -42.013 12.822 1.00 70.00 747 ILE A N 1
ATOM 6309 C CA . ILE A 1 747 ? -11.575 -43.118 13.315 1.00 70.00 747 ILE A CA 1
ATOM 6310 C C . ILE A 1 747 ? -12.357 -43.744 12.159 1.00 70.00 747 ILE A C 1
ATOM 6312 O O . ILE A 1 747 ? -12.271 -44.949 11.970 1.00 70.00 747 ILE A O 1
ATOM 6316 N N . ALA A 1 748 ? -13.015 -42.940 11.325 1.00 78.69 748 ALA A N 1
ATOM 6317 C CA . ALA A 1 748 ? -13.740 -43.422 10.150 1.00 78.69 748 ALA A CA 1
ATOM 6318 C C . ALA A 1 748 ? -12.805 -44.094 9.123 1.00 78.69 748 ALA A C 1
ATOM 6320 O O . ALA A 1 748 ? -13.144 -45.116 8.528 1.00 78.69 748 ALA A O 1
ATOM 6321 N N . TYR A 1 749 ? -11.586 -43.571 8.955 1.00 82.62 749 TYR A N 1
ATOM 6322 C CA . TYR A 1 749 ? -10.556 -44.218 8.144 1.00 82.62 749 TYR A CA 1
ATOM 6323 C C . TYR A 1 749 ? -10.115 -45.569 8.727 1.00 82.62 749 TYR A C 1
ATOM 6325 O O . TYR A 1 749 ? -9.893 -46.506 7.962 1.00 82.62 749 TYR A O 1
ATOM 6333 N N . MET A 1 750 ? -9.973 -45.674 10.054 1.00 80.56 750 MET A N 1
ATOM 6334 C CA . MET A 1 750 ? -9.625 -46.919 10.752 1.00 80.56 750 MET A CA 1
ATOM 6335 C C . MET A 1 750 ? -10.750 -47.950 10.699 1.00 80.56 750 MET A C 1
ATOM 6337 O O . MET A 1 750 ? -10.456 -49.130 10.548 1.00 80.56 750 MET A O 1
ATOM 6341 N N . ASP A 1 751 ? -12.005 -47.516 10.758 1.00 85.00 751 ASP A N 1
ATOM 6342 C CA . ASP A 1 751 ? -13.177 -48.382 10.607 1.00 85.00 751 ASP A CA 1
ATOM 6343 C C . ASP A 1 751 ? -13.195 -49.045 9.219 1.00 85.00 751 ASP A C 1
ATOM 6345 O O . ASP A 1 751 ? -13.283 -50.264 9.094 1.00 85.00 751 ASP A O 1
ATOM 6349 N N . ASN A 1 752 ? -12.924 -48.260 8.169 1.00 86.25 752 ASN A N 1
ATOM 6350 C CA . ASN A 1 752 ? -12.780 -48.774 6.803 1.00 86.25 752 ASN A CA 1
ATOM 6351 C C . ASN A 1 752 ? -11.439 -49.484 6.525 1.00 86.25 752 ASN A C 1
ATOM 6353 O O . ASN A 1 752 ? -11.270 -50.071 5.456 1.00 86.25 752 ASN A O 1
ATOM 6357 N N . ASN A 1 753 ? -10.466 -49.422 7.443 1.00 86.06 753 ASN A N 1
ATOM 6358 C CA . ASN A 1 753 ? -9.151 -50.061 7.310 1.00 86.06 753 ASN A CA 1
ATOM 6359 C C . ASN A 1 753 ? -8.672 -50.629 8.665 1.00 86.06 753 ASN A C 1
ATOM 6361 O O . ASN A 1 753 ? -7.696 -50.111 9.227 1.00 86.06 753 ASN A O 1
ATOM 6365 N N . PRO A 1 754 ? -9.301 -51.696 9.194 1.00 84.69 754 PRO A N 1
ATOM 6366 C CA . PRO A 1 754 ? -9.074 -52.176 10.565 1.00 84.69 754 PRO A CA 1
ATOM 6367 C C . PRO A 1 754 ? -7.611 -52.527 10.876 1.00 84.69 754 PRO A C 1
ATOM 6369 O O . PRO A 1 754 ? -7.129 -52.345 11.994 1.00 84.69 754 PRO A O 1
ATOM 6372 N N . GLN A 1 755 ? -6.852 -52.953 9.863 1.00 78.88 755 GLN A N 1
ATOM 6373 C CA . GLN A 1 755 ? -5.416 -53.238 9.943 1.00 78.88 755 GLN A CA 1
ATOM 6374 C C . GLN A 1 755 ? -4.551 -52.024 10.334 1.00 78.88 755 GLN A C 1
ATOM 6376 O O . GLN A 1 755 ? -3.377 -52.183 10.671 1.00 78.88 755 GLN A O 1
ATOM 6381 N N . MET A 1 756 ? -5.098 -50.807 10.270 1.00 73.69 756 MET A N 1
ATOM 6382 C CA . MET A 1 756 ? -4.395 -49.568 10.599 1.00 73.69 756 MET A CA 1
ATOM 6383 C C . MET A 1 756 ? -4.523 -49.156 12.071 1.00 73.69 756 MET A C 1
ATOM 6385 O O . MET A 1 756 ? -3.785 -48.271 12.495 1.00 73.69 756 MET A O 1
ATOM 6389 N N . VAL A 1 757 ? -5.386 -49.805 12.864 1.00 64.19 757 VAL A N 1
ATOM 6390 C CA . VAL A 1 757 ? -5.603 -49.484 14.292 1.00 64.19 757 VAL A CA 1
ATOM 6391 C C . VAL A 1 757 ? -4.321 -49.630 15.124 1.00 64.19 757 VAL A C 1
ATOM 6393 O O . VAL A 1 757 ? -4.093 -48.872 16.062 1.00 64.19 757 VAL A O 1
ATOM 6396 N N . THR A 1 758 ? -3.442 -50.565 14.757 1.00 65.00 758 THR A N 1
ATOM 6397 C CA . THR A 1 758 ? -2.175 -50.837 15.461 1.00 65.00 758 THR A CA 1
ATOM 6398 C C . THR A 1 758 ? -0.969 -50.096 14.877 1.00 65.00 758 THR A C 1
ATOM 6400 O O . THR A 1 758 ? 0.159 -50.307 15.324 1.00 65.00 758 THR A O 1
ATOM 6403 N N . ARG A 1 759 ? -1.163 -49.234 13.868 1.00 58.53 759 ARG A N 1
ATOM 6404 C CA . ARG A 1 759 ? -0.076 -48.570 13.132 1.00 58.53 759 ARG A CA 1
ATOM 6405 C C . ARG A 1 759 ? -0.201 -47.052 13.186 1.00 58.53 759 ARG A C 1
ATOM 6407 O O . ARG A 1 759 ? -1.289 -46.490 13.232 1.00 58.53 759 ARG A O 1
ATOM 6414 N N . THR A 1 760 ? 0.928 -46.352 13.111 1.00 61.59 760 THR A N 1
ATOM 6415 C CA . THR A 1 760 ? 0.933 -44.885 13.036 1.00 61.59 760 THR A CA 1
ATOM 6416 C C . THR A 1 760 ? 0.399 -44.417 11.678 1.00 61.59 760 THR A C 1
ATOM 6418 O O . THR A 1 760 ? 1.071 -44.528 10.652 1.00 61.59 760 THR A O 1
ATOM 6421 N N . ILE A 1 761 ? -0.821 -43.877 11.656 1.00 67.19 761 ILE A N 1
ATOM 6422 C CA . ILE A 1 761 ? -1.486 -43.408 10.429 1.00 67.19 761 ILE A CA 1
ATOM 6423 C C . ILE A 1 761 ? -1.016 -41.990 10.081 1.00 67.19 761 ILE A C 1
ATOM 6425 O O . ILE A 1 761 ? -1.258 -41.047 10.836 1.00 67.19 761 ILE A O 1
ATOM 6429 N N . LYS A 1 762 ? -0.386 -41.827 8.910 1.00 73.88 762 LYS A N 1
ATOM 6430 C CA . LYS A 1 762 ? -0.020 -40.510 8.356 1.00 73.88 762 LYS A CA 1
ATOM 6431 C C . LYS A 1 762 ? -1.253 -39.799 7.780 1.00 73.88 762 LYS A C 1
ATOM 6433 O O . LYS A 1 762 ? -2.021 -40.404 7.034 1.00 73.88 762 LYS A O 1
ATOM 6438 N N . TRP A 1 763 ? -1.390 -38.497 8.043 1.00 72.56 763 TRP A N 1
ATOM 6439 C CA . TRP A 1 763 ? -2.588 -37.712 7.698 1.00 72.56 763 TRP A CA 1
ATOM 6440 C C . TRP A 1 763 ? -2.924 -37.674 6.197 1.00 72.56 763 TRP A C 1
ATOM 6442 O O . TRP A 1 763 ? -4.092 -37.709 5.814 1.00 72.56 763 TRP A O 1
ATOM 6452 N N . ARG A 1 764 ? -1.906 -37.705 5.327 1.00 69.06 764 ARG A N 1
ATOM 6453 C CA . ARG A 1 764 ? -2.084 -37.767 3.864 1.00 69.06 764 ARG A CA 1
ATOM 6454 C C . ARG A 1 764 ? -2.935 -38.957 3.393 1.00 69.06 764 ARG A C 1
ATOM 6456 O O . ARG A 1 764 ? -3.638 -38.836 2.396 1.00 69.06 764 ARG A O 1
ATOM 6463 N N . TYR A 1 765 ? -2.899 -40.087 4.108 1.00 72.94 765 TYR A N 1
ATOM 6464 C CA . TYR A 1 765 ? -3.683 -41.276 3.753 1.00 72.94 765 TYR A CA 1
ATOM 6465 C C . TYR A 1 765 ? -5.164 -41.101 4.093 1.00 72.94 765 TYR A C 1
ATOM 6467 O O . TYR A 1 765 ? -6.016 -41.449 3.280 1.00 72.94 765 TYR A O 1
ATOM 6475 N N . VAL A 1 766 ? -5.460 -40.466 5.232 1.00 78.19 766 VAL A N 1
ATOM 6476 C CA . VAL A 1 766 ? -6.830 -40.128 5.643 1.00 78.19 766 VAL A CA 1
ATOM 6477 C C . VAL A 1 766 ? -7.450 -39.122 4.669 1.00 78.19 766 VAL A C 1
ATOM 6479 O O . VAL A 1 766 ? -8.571 -39.330 4.215 1.00 78.19 766 VAL A O 1
ATOM 6482 N N . ARG A 1 767 ? -6.700 -38.087 4.252 1.00 73.56 767 ARG A N 1
ATOM 6483 C CA . ARG A 1 767 ? -7.171 -37.107 3.250 1.00 73.56 767 ARG A CA 1
ATOM 6484 C C . ARG A 1 767 ? -7.455 -37.742 1.889 1.00 73.56 767 ARG A C 1
ATOM 6486 O O . ARG A 1 767 ? -8.501 -37.477 1.305 1.00 73.56 767 ARG A O 1
ATOM 6493 N N . LYS A 1 768 ? -6.543 -38.585 1.385 1.00 83.25 768 LYS A N 1
ATOM 6494 C CA . LYS A 1 768 ? -6.725 -39.270 0.094 1.00 83.25 768 LYS A CA 1
ATOM 6495 C C . LYS A 1 768 ? -7.950 -40.189 0.122 1.00 83.25 768 LYS A C 1
ATOM 6497 O O . LYS A 1 768 ? -8.733 -40.185 -0.820 1.00 83.25 768 LYS A O 1
ATOM 6502 N N . TRP A 1 769 ? -8.150 -40.921 1.217 1.00 93.94 769 TRP A N 1
ATOM 6503 C CA . TRP A 1 769 ? -9.340 -41.748 1.414 1.00 93.94 769 TRP A CA 1
ATOM 6504 C C . TRP A 1 769 ? -10.628 -40.917 1.481 1.00 93.94 769 TRP A C 1
ATOM 6506 O O . TRP A 1 769 ? -11.575 -41.234 0.769 1.00 93.94 769 TRP A O 1
ATOM 6516 N N . ALA A 1 770 ? -10.652 -39.821 2.247 1.00 84.81 770 ALA A N 1
ATOM 6517 C CA . ALA A 1 770 ? -11.824 -38.949 2.352 1.00 84.81 770 ALA A CA 1
ATOM 6518 C C . ALA A 1 770 ? -12.191 -38.298 1.004 1.00 84.81 770 ALA A C 1
ATOM 6520 O O . ALA A 1 770 ? -13.370 -38.206 0.661 1.00 84.81 770 ALA A O 1
ATOM 6521 N N . LYS A 1 771 ? -11.187 -37.904 0.205 1.00 85.62 771 LYS A N 1
ATOM 6522 C CA . LYS A 1 771 ? -11.385 -37.392 -1.160 1.00 85.62 771 LYS A CA 1
ATOM 6523 C C . LYS A 1 771 ? -12.021 -38.450 -2.068 1.00 85.62 771 LYS A C 1
ATOM 6525 O O . LYS A 1 771 ? -13.051 -38.173 -2.674 1.00 85.62 771 LYS A O 1
ATOM 6530 N N . ASN A 1 772 ? -11.474 -39.668 -2.082 1.00 84.62 772 ASN A N 1
ATOM 6531 C CA . ASN A 1 772 ? -12.025 -40.777 -2.866 1.00 84.62 772 ASN A CA 1
ATOM 6532 C C . ASN A 1 772 ? -13.460 -41.129 -2.433 1.00 84.62 772 ASN A C 1
ATOM 6534 O O . ASN A 1 772 ? -14.305 -41.407 -3.278 1.00 84.62 772 ASN A O 1
ATOM 6538 N N . LEU A 1 773 ? -13.755 -41.088 -1.128 1.00 84.56 773 LEU A N 1
ATOM 6539 C CA . LEU A 1 773 ? -15.098 -41.339 -0.598 1.00 84.56 773 LEU A CA 1
ATOM 6540 C C . LEU A 1 773 ? -16.096 -40.276 -1.086 1.00 84.56 773 LEU A C 1
ATOM 6542 O O . LEU A 1 773 ? -17.208 -40.603 -1.490 1.00 84.56 773 LEU A O 1
ATOM 6546 N N . ARG A 1 774 ? -15.682 -39.002 -1.102 1.00 82.88 774 ARG A N 1
ATOM 6547 C CA . ARG A 1 774 ? -16.492 -37.886 -1.611 1.00 82.88 774 ARG A CA 1
ATOM 6548 C C . ARG A 1 774 ? -16.766 -38.015 -3.109 1.00 82.88 774 ARG A C 1
ATOM 6550 O O . ARG A 1 774 ? -17.885 -37.751 -3.536 1.00 82.88 774 ARG A O 1
ATOM 6557 N N . GLU A 1 775 ? -15.776 -38.431 -3.894 1.00 80.19 775 GLU A N 1
ATOM 6558 C CA . GLU A 1 775 ? -15.932 -38.698 -5.332 1.00 80.19 775 GLU A CA 1
ATOM 6559 C C . GLU A 1 775 ? -16.871 -39.889 -5.587 1.00 80.19 775 GLU A C 1
ATOM 6561 O O . GLU A 1 775 ? -17.761 -39.804 -6.428 1.00 80.19 775 GLU A O 1
ATOM 6566 N N . GLN A 1 776 ? -16.762 -40.963 -4.799 1.00 81.00 776 GLN A N 1
ATOM 6567 C CA . GLN A 1 776 ? -17.677 -42.108 -4.877 1.00 81.00 776 GLN A CA 1
ATOM 6568 C C . GLN A 1 776 ? -19.119 -41.753 -4.495 1.00 81.00 776 GLN A C 1
ATOM 6570 O O . GLN A 1 776 ? -20.049 -42.277 -5.103 1.00 81.00 776 GLN A O 1
ATOM 6575 N N . LEU A 1 777 ? -19.313 -40.881 -3.501 1.00 80.50 777 LEU A N 1
ATOM 6576 C CA . LEU A 1 777 ? -20.639 -40.412 -3.093 1.00 80.50 777 LEU A CA 1
ATOM 6577 C C . LEU A 1 777 ? -21.261 -39.491 -4.146 1.00 80.50 777 LEU A C 1
ATOM 6579 O O . LEU A 1 777 ? -22.440 -39.648 -4.440 1.00 80.50 777 LEU A O 1
ATOM 6583 N N . LYS A 1 778 ? -20.465 -38.608 -4.765 1.00 78.75 778 LYS A N 1
ATOM 6584 C CA . LYS A 1 778 ? -20.907 -37.772 -5.892 1.00 78.75 778 LYS A CA 1
ATOM 6585 C C . LYS A 1 778 ? -21.316 -38.583 -7.119 1.00 78.75 778 LYS A C 1
ATOM 6587 O O . LYS A 1 778 ? -22.206 -38.164 -7.835 1.00 78.75 778 LYS A O 1
ATOM 6592 N N . ASN A 1 779 ? -20.686 -39.733 -7.355 1.00 71.88 779 ASN A N 1
ATOM 6593 C CA . ASN A 1 779 ? -21.045 -40.612 -8.471 1.00 71.88 779 ASN A CA 1
ATOM 6594 C C . ASN A 1 779 ? -22.265 -41.507 -8.172 1.00 71.88 779 ASN A C 1
ATOM 6596 O O . ASN A 1 779 ? -22.725 -42.221 -9.060 1.00 71.88 779 ASN A O 1
ATOM 6600 N N . LYS A 1 780 ? -22.756 -41.521 -6.925 1.00 68.69 780 LYS A N 1
ATOM 6601 C CA . LYS A 1 780 ? -23.949 -42.272 -6.496 1.00 68.69 780 LYS A CA 1
ATOM 6602 C C . LYS A 1 780 ? -25.182 -41.385 -6.275 1.00 68.69 780 LYS A C 1
ATOM 6604 O O . LYS A 1 780 ? -26.268 -41.938 -6.115 1.00 68.69 780 LYS A O 1
ATOM 6609 N N . SER A 1 781 ? -25.006 -40.064 -6.232 1.00 44.78 781 SER A N 1
ATOM 6610 C CA . SER A 1 781 ? -26.064 -39.044 -6.232 1.00 44.78 781 SER A CA 1
ATOM 6611 C C . SER A 1 781 ? -26.323 -38.556 -7.646 1.00 44.78 781 SER A C 1
ATOM 6613 O O . SER A 1 781 ? -27.507 -38.379 -7.992 1.00 44.78 781 SER A O 1
#

pLDDT: mean 72.2, std 21.98, range [24.39, 97.0]

Secondary structure (DSSP, 8-state):
-HHHHHHHHHHHHHHHHHHHHHTTSHHHHSS-HHHHHHHT-HHHHHTHHHHHHHHHHS--S-TTS-S----GGG--------HHHHHHHHHHHT----TT-TT----SEEEEE-STTSSHHHHHHHHHHHHHH--TTSSPPEEEEEETTTTT-SSHHHHHHHHHHHHHHHHHHHTTSEETTEES--HHHHHHHHHHHS-HHHHHHHHHHHHHHHHHT-SSS---HHHHHHHHHHHHHHHTS-TTS----TTHHHHHHHHGGG-TT-S-HHHHHHHHHHHHHHHHHHHHHHHT--GGGTTS-----HHHHHHHHHHHHHHHT-STTS---TT--PPPEEEEEESTHHHHT-GGGTTHHHHHHHHHHHHT---SSS--S--EEEE-S-HHIIIIIHHHHTT--TTSSEEEE--S---HHHHHHHHTTTS-HHHHHHHHHHT-S-HHHHHHHHHHHHT-SSSS--HHHHHTT-SHHHHHHHHHHHHHHHHGGG-GGGHHHHHTT-HHHHHHHHHHHHHHTTTEEE--HHHHHHHHHSHHHHHHHHTTSEEE-TTT-EEEESSHHHHHHHHHHHHHHHHHS-HHHHHHHHHHHHHTS---TT--HHHHHHHHHHHHHHHHTTS----TT------PPPGGGS-------TT--S--EEE-TTS-EEES--HHHHHHHHHHHHHHHHTT--GGGTT-TTTTTTS------HHHHHHHHHHHTS-----S--TTSSTTSTT-HHHHHHHHHHHHHHHS-GGGTTS---HHHHHHHHHHHHHHHHTT-